Protein AF-0000000070044501 (afdb_homodimer)

pLDDT: mean 93.17, std 4.6, range [66.06, 98.69]

Sequence (1568 aa):
MQFSEYWLRQFVNPSLDADALGHALTMAGLEVEEQTFVAQPFNNVVVGEIISAEKHPDADRLQLCQVDVGEAEPLQIVCGAPNARVGLKAPCAKVGANLTDFKIKEAKVRGVKSFGMMCSAKELGLEEEADGLLEFPSDAVVGQDVREYLDLDDTLYTIKLTPNRADCLSILGIARDVMAITGAPIVLPQVTAANITTEQTHLVDVIEQEACPSYYGRVITGVNASASTPDWMIRAIERSGLRSISAIVDITNYVLLELGQPLHAFDLDKLNGKISVRFAKKGEQIKLLNDTEANLAEDDLVIADDSGPIALAGIMGGEPTSVNHQTTNIFLESAFFTPEVMAGKARRLGLSTDSSYRFERGVDYGNTKQAMERAA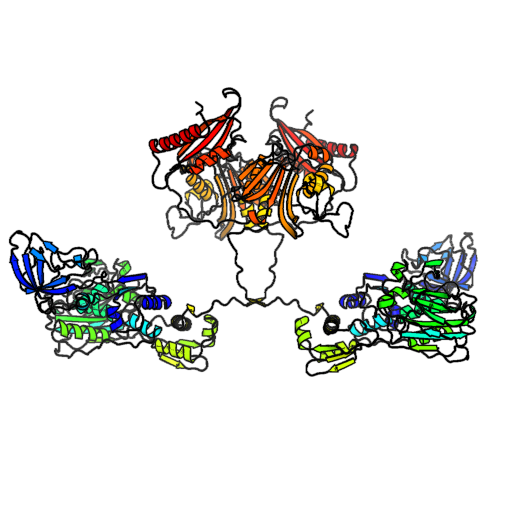ALILEICGGHAGSITEKVGRLPERKKVKLRYARIASVLGIQLSKDDVANILKQLGFSFDETEDGFVVQAPSYRFDIEREADLIEEVARLHGYDKIPAIAPVANVTMLPLPEAKRSLNWLKDSLLSKGYQEVITYSFVEESWERTLSDNQNPIMLKNPIASNLSVMRSSLWAGLLDVLTYNLNRKQERAMLFETGSTYHCNDNSYQETAKVAGLCYGTANPEQWSDAARDFDFYDMKAVVDTLTHQQATYKRDVHAALHPGQTARVYLNDIAIGWLGKLHPKYQQQYDLPKSTILFELNTELILQTKLASYTEVSKFLPVRRDIAIVVDETIEVQTIIDAVNAEKIPLLQKVQLFDIYQGKGIEEGKKSLAFLILMQDTNKTLIDSEAEAAIAKLLKLLENKFNAQLRNMQFSEYWLRQFVNPSLDADALGHALTMAGLEVEEQTFVAQPFNNVVVGEIISAEKHPDADRLQLCQVDVGEAEPLQIVCGAPNARVGLKAPCAKVGANLTDFKIKEAKVRGVKSFGMMCSAKELGLEEEADGLLEFPSDAVVGQDVREYLDLDDTLYTIKLTPNRADCLSILGIARDVMAITGAPIVLPQVTAANITTEQTHLVDVIEQEACPSYYGRVITGVNASASTPDWMIRAIERSGLRSISAIVDITNYVLLELGQPLHAFDLDKLNGKISVRFAKKGEQIKLLNDTEANLAEDDLVIADDSGPIALAGIMGGEPTSVNHQTTNIFLESAFFTPEVMAGKARRLGLSTDSSYRFERGVDYGNTKQAMERAAALILEICGGHAGSITEKVGRLPERKKVKLRYARIASVLGIQLSKDDVANILKQLGFSFDETEDGFVVQAPSYRFDIEREADLIEEVARLHGYDKIPAIAPVANVTMLPLPEAKRSLNWLKDSLLSKGYQEVITYSFVEESWERTLSDNQNPIMLKNPIASNLSVMRSSLWAGLLDVLTYNLNRKQERAMLFETGSTYHCNDNSYQETAKVAGLCYGTANPEQWSDAARDFDFYDMKAVVDTLTHQQATYKRDVHAALHPGQTARVYLNDIAIGWLGKLHPKYQQQYDLPKSTILFELNTELILQTKLASYTEVSKFLPVRRDIAIVVDETIEVQTIIDAVNAEKIPLLQKVQLFDIYQGKGIEEGKKSLAFLILMQDTNKTLIDSEAEAAIAKLLKLLENKFNAQLRN

Solvent-accessible surface area (backbone atoms only — not comparable to full-atom values): 84668 Å² total; per-residue (Å²): 89,46,34,40,45,60,65,36,42,67,29,30,64,58,100,54,54,71,66,55,44,45,48,52,36,31,64,54,66,45,35,59,77,43,79,45,63,70,40,59,72,61,47,59,36,21,24,20,30,26,71,41,68,40,74,34,94,82,38,94,71,33,27,40,27,36,27,37,49,66,58,96,64,62,39,44,26,62,40,66,48,85,69,73,46,65,73,42,29,27,41,27,31,32,58,71,12,39,41,75,88,53,70,39,56,75,41,69,62,87,85,42,69,18,53,32,40,78,32,26,38,34,61,58,50,71,35,92,72,55,95,35,56,37,76,50,62,91,82,57,59,59,37,40,46,41,50,68,73,67,56,38,87,27,42,31,38,29,35,54,74,58,70,69,46,38,47,49,58,13,46,50,34,42,30,50,51,49,22,35,67,71,66,34,66,74,50,77,83,84,65,54,77,67,69,69,71,37,89,52,65,70,61,74,43,69,72,43,37,81,51,36,18,33,39,36,35,30,26,34,38,63,30,40,36,65,35,76,62,54,65,72,56,46,50,53,36,40,52,36,73,40,80,77,83,43,32,67,60,38,44,36,51,42,44,18,43,43,70,35,50,58,52,49,64,34,20,45,87,58,58,44,81,46,38,34,36,35,59,35,52,84,79,42,61,40,52,28,69,84,75,44,73,45,81,45,46,57,78,40,50,22,32,22,36,72,86,40,61,44,24,41,56,64,52,46,55,16,45,83,29,44,64,49,63,82,36,36,35,34,35,39,38,20,56,38,55,40,29,81,68,40,48,65,51,46,57,74,70,73,44,85,41,76,38,31,59,36,30,36,50,35,56,42,67,76,44,35,67,57,50,41,29,39,42,50,36,50,41,42,70,63,29,37,56,31,31,21,55,73,42,77,46,74,55,77,66,90,79,71,59,72,29,60,43,46,53,69,55,46,30,68,73,71,71,48,89,75,56,72,65,58,54,52,49,52,40,50,45,67,62,38,47,69,44,81,52,97,60,31,34,42,32,28,54,50,67,51,48,80,58,59,77,48,46,67,44,52,46,47,52,50,44,35,63,70,31,63,87,72,55,76,90,74,55,56,75,42,69,58,66,87,73,89,76,67,76,39,46,57,56,72,61,54,57,51,49,56,41,43,70,72,63,36,40,81,54,87,69,72,57,49,27,38,60,66,50,34,44,54,52,62,61,36,87,70,60,53,68,53,92,78,48,92,42,81,62,32,29,18,45,30,67,57,64,60,63,51,51,52,51,52,49,48,58,40,42,77,60,74,43,73,59,47,42,39,30,33,76,48,72,25,44,44,71,54,97,92,37,80,43,80,44,54,32,35,30,37,39,39,32,32,46,68,54,77,88,35,55,86,56,80,89,46,63,58,50,69,67,63,52,47,52,52,52,27,61,61,40,74,66,56,58,44,78,39,82,42,79,52,73,41,29,25,69,91,44,25,29,38,33,24,49,93,87,35,78,43,38,42,39,26,30,51,16,67,67,55,32,56,72,65,68,45,92,60,68,39,36,39,36,37,36,38,41,71,67,48,30,52,49,72,73,89,73,92,69,88,77,57,90,42,61,68,47,78,46,76,47,41,32,35,32,53,59,82,62,55,69,64,60,52,54,49,54,52,61,71,63,60,52,74,44,61,73,46,80,41,68,40,38,73,48,74,55,92,93,48,61,87,70,35,30,36,42,26,32,43,34,35,31,44,37,76,87,45,75,74,50,69,69,60,53,47,50,44,51,50,51,51,51,50,51,39,29,73,76,57,63,36,39,77,60,130,87,46,34,40,45,58,65,35,42,68,29,30,64,57,100,55,55,72,66,54,44,44,50,53,36,31,64,53,65,44,34,57,78,44,78,44,63,68,40,58,73,60,47,60,36,21,23,19,29,25,71,40,68,41,75,33,92,81,39,93,72,32,29,40,28,36,26,37,49,66,58,96,64,62,39,42,26,65,41,64,48,85,69,72,44,65,72,42,28,26,40,28,30,33,58,72,11,38,41,75,88,53,70,40,56,76,41,69,60,88,84,42,71,16,52,30,40,76,32,28,37,34,61,57,49,72,34,93,72,55,96,34,54,38,77,48,64,91,82,58,58,58,37,40,46,42,49,68,73,66,56,37,88,28,42,31,39,30,33,54,72,58,70,68,46,36,47,48,58,15,47,48,34,44,29,48,51,50,22,37,67,68,65,32,68,72,50,76,83,85,65,54,77,66,69,70,70,37,89,52,66,70,61,74,45,68,72,43,38,81,51,37,19,32,39,37,33,30,28,35,38,62,29,40,34,65,35,74,63,55,64,74,57,44,51,55,36,41,50,35,74,42,80,78,82,42,31,66,60,38,44,37,50,42,43,18,44,44,69,34,48,55,52,49,61,33,21,44,83,58,57,44,79,47,39,33,35,35,60,34,51,84,78,41,62,40,51,29,69,84,75,45,74,46,82,44,47,58,78,37,52,23,32,20,35,73,85,39,61,44,25,42,57,66,50,46,54,16,45,83,31,46,66,51,62,81,37,36,34,34,36,39,38,22,55,39,54,38,28,82,67,40,49,65,51,46,58,75,71,74,45,86,41,76,39,32,60,36,32,36,50,36,57,44,70,77,45,34,66,57,50,42,30,38,42,50,38,50,41,42,72,64,31,37,54,31,31,21,55,74,42,79,47,74,54,80,65,90,78,71,59,74,31,59,41,46,51,68,56,45,30,68,73,73,71,50,89,76,56,71,64,57,53,52,50,51,39,50,42,67,60,38,48,70,44,82,52,97,60,32,34,42,31,30,55,50,66,50,48,80,55,57,77,46,45,66,45,52,48,48,54,51,44,35,64,70,31,63,88,72,55,77,90,74,55,55,75,42,70,56,67,86,73,88,77,68,74,38,46,57,56,71,62,55,57,51,49,56,41,43,69,74,64,35,39,80,53,87,70,74,55,49,27,38,60,65,51,34,44,55,50,63,60,37,87,71,64,56,68,53,91,78,48,92,41,82,62,32,30,19,45,30,68,56,64,58,62,51,50,52,50,53,48,48,57,39,42,77,58,72,43,72,58,47,41,39,29,33,76,47,71,25,43,46,72,52,97,91,39,80,44,80,45,55,32,35,30,40,39,41,32,31,46,68,55,76,87,36,56,85,56,80,89,44,63,59,49,70,66,62,53,48,53,51,52,27,62,61,40,73,66,56,56,46,78,39,81,41,79,52,73,41,28,25,68,90,45,24,29,38,32,24,49,92,86,36,79,40,38,42,38,27,30,50,17,65,69,55,34,57,73,65,67,45,91,59,68,40,35,39,37,36,36,37,41,73,68,47,30,53,49,73,72,89,74,92,71,88,77,57,90,41,61,66,48,80,46,78,47,40,32,35,30,52,58,84,62,54,69,64,60,52,54,50,52,53,60,72,63,60,53,72,44,60,72,47,80,42,69,39,38,72,47,74,55,92,93,49,61,87,70,36,31,36,43,26,32,42,35,33,30,42,37,75,85,45,75,74,50,68,67,59,54,47,50,45,49,50,53,50,50,51,50,39,28,74,76,57,64,37,39,75,61,131

Foldseek 3Di:
DKFKPVVLVQFFPFPDDPVRLQVLCCLLPFHWPDKAFLFDDKDQKAKKFFADWDQDPVDRQWIFTFIFQPDPGTFTAIARAPPDDHLWIFIKHFQQMDWPPDHHHFDQDPNRTGGTYQDDCVRNRNDVDGRGTDTDDSPGDRNHIPCVVLVRRIMMTDTDDDLQQLLCQASNSVSLVVCLQRVTHTDADDFDFDDFDDADDAAEAEPPCVQWQKKKKKKWFQWQFQFDADSVLQCRQVSRPHHDDTNLVSLQSSLCRHAVFHKAKWQPVQAAHHKYWAFADQQDWFQFPVRDIFGGDRLFIFIAGPVGGQARPQFTGGDRGHDDSPRGMMMMMFTQGALVSLACRCVVRVHDDSRSSSNVSDDQPVCRVSSSSSSVVSSCVGGNTGMHDMDIRHHDDDAFDKEWAFQVVLCVVLVDHDDLVLLVSSCVSSVWDWDADPGHITITHHSSNPSPDYNVSSSSSSDSSVGVVPRDDDDDDDPDDDDDDDPQFADPVVLVVLLVVLPADEDDFDQFAAPVCCCQQVVHPDFAADPDAPDNGRTGGAQDCVVRVLVVVLVVVVVVDQWHKYKYWDWGWDADPNDIDIFIKMKIKTGAFSDPDDDPDDTDIDDQVSVVVSVCVLQVNQKDWDQDDGSQADNVFKTFIDHPNHGFWIWHKGHVVVCVVSVPPTIMIMIMGGNRVSRGHDDDDDDDDAPEDKDKDKFKKKFFPPDDPVVLLVLLVVVCQAQWDDKAWDDKDDDPPHDPRMIMTMIITIGHDRPDHDDPVNVVVSVVVSVVSCCVPTVIDTDD/DKFKPVVLVQFFPFPDDPVRLQVLCCLLPFHWPDKAFLFDDKDQKAKKFFADWAQDPPDRQWIFTFIFQPDPGTFTAIARAPPDDHLWIFIKHFQQMDWPPDHHHFDQDPNRTHGTYQDDCVRNRNDVDGRGTDTDDSPGDRNHIVCVVLVRRIMMTDTDDDLQQLLCQASVSVSLVSCLQRVTHTDADDFDFDDFDDADDAAEAEPPCVQWQKKKKKKWFQWQFQFDADSVLQCRQVSRPHHDDTNLVSLQSSLCRHAVFHKAKWQPVQADHHKYWAFADQQDWFQFPVRDIFGGDRLFIFIAGPVGGQARPQFTGGDRGHDDSPRGMMMMMFTQGALVSLACRCVVRVHDDSRSSSNVSDDQRVCRVSSSSRSVVSSCVGGNGGMHDMDIRHHDDDDFDKEWAFQVVLCVVLVDHDDLVLLVSSCVSSVWDWDADPGHITITDHSSNPSPDYNVSSSSSSDSSVGVVPRDDDDDDDPDDDDDDDPQFADPVVLVVLLVVLPADEDDFDQFAAPVCCCQQVVHPDFAADPDAPDNGRTGGAQDCVVRVLVVVLVVVVVVDQWHKYKYWDWGWDADPNDIDIFTKMKIKTGHFSDPDDDPDDTDTDDQVSVVVSVCVLQVNQKDWDQDDGSQADNVFKTFIDHPNHGFWIWHKGHVVVCVVSVPPTIMIMIMGGNRVSRGHDDDDDDDDAPEDKDKDKFKKKFFPPDDPVVLLVLLVVVCQAQWDDKAWDDKDDDPPHDPRMIMTMIITIGHDRPDHDDPVNVVVSVVVSVVSCCVPTVIDTDD

Radius of gyration: 54.76 Å; Cα contacts (8 Å, |Δi|>4): 3235; chains: 2; bounding box: 101×152×139 Å

InterPro domains:
  IPR002547 tRNA-binding domain [PF01588] (45-144)
  IPR002547 tRNA-binding domain [PS50886] (39-147)
  IPR004532 Phenylalanine-tRNA ligase, class IIc, beta subunit, bacterial type [MF_00283] (1-777)
  IPR004532 Phenylalanine-tRNA ligase, class IIc, beta subunit, bacterial type [TIGR00472] (1-783)
  IPR005121 Ferrodoxin-fold anticodon-binding domain [PF03147] (690-783)
  IPR005121 Ferrodoxin-fold anticodon-binding domain [PS51447] (690-783)
  IPR005121 Ferrodoxin-fold anticodon-binding domain [SM00896] (690-783)
  IPR005146 B3/B4 tRNA-binding domain [PF03483] (211-384)
  IPR005146 B3/B4 tRNA-binding domain [SM00873] (211-384)
  IPR005147 tRNA synthetase, B5-domain [PF03484] (403-468)
  IPR005147 tRNA synthetase, B5-domain [PS51483] (398-473)
  IPR005147 tRNA synthetase, B5-domain [SM00874] (400-468)
  IPR009061 Putative DNA-binding domain superfamily [SSF46955] (400-472)
  IPR012340 Nucleic acid-binding, OB-fold [G3DSA:2.40.50.140] (39-153)
  IPR012340 Nucleic acid-binding, OB-fold [SSF50249] (38-196)
  IPR020825 Phenylalanyl-tRNA synthetase-like, B3/B4 [G3DSA:3.50.40.10] (191-394)
  IPR033714 Phenylalanly tRNA synthetase, tRNA-binding-domain [cd02796] (45-146)
  IPR036690 Ferrodoxin-fold anticodon-binding domain superfamily [G3DSA:3.30.70.380] (691-784)
  IPR036690 Ferrodoxin-fold anticodon-binding domain superfamily [SSF54991] (686-783)
  IPR041616 Phenylalanyl tRNA synthetase beta chain, core domain [PF17759] (471-674)

Structure (mmCIF, N/CA/C/O backbone):
data_AF-0000000070044501-model_v1
#
loop_
_entity.id
_entity.type
_entity.pdbx_description
1 polymer 'Phenylalanine--tRNA ligase beta subunit'
#
loop_
_atom_site.group_PDB
_atom_site.id
_atom_site.type_symbol
_atom_site.label_atom_id
_atom_site.label_alt_id
_atom_site.label_comp_id
_atom_site.label_asym_id
_atom_site.label_entity_id
_atom_site.label_seq_id
_atom_site.pdbx_PDB_ins_code
_atom_site.Cartn_x
_atom_site.Cartn_y
_atom_site.Cartn_z
_atom_site.occupancy
_atom_site.B_iso_or_equiv
_atom_site.auth_seq_id
_atom_site.auth_comp_id
_atom_site.auth_asym_id
_atom_site.auth_atom_id
_atom_site.pdbx_PDB_model_num
ATOM 1 N N . MET A 1 1 ? -11.648 -41.312 -18.422 1 90.38 1 MET A N 1
ATOM 2 C CA . MET A 1 1 ? -12.523 -42.094 -19.266 1 90.38 1 MET A CA 1
ATOM 3 C C . MET A 1 1 ? -12.445 -41.625 -20.719 1 90.38 1 MET A C 1
ATOM 5 O O . MET A 1 1 ? -12.547 -40.438 -21 1 90.38 1 MET A O 1
ATOM 9 N N . GLN A 1 2 ? -12.172 -42.594 -21.547 1 95.12 2 GLN A N 1
ATOM 10 C CA . GLN A 1 2 ? -12.172 -42.344 -22.969 1 95.12 2 GLN A CA 1
ATOM 11 C C . GLN A 1 2 ? -13.445 -42.844 -23.641 1 95.12 2 GLN A C 1
ATOM 13 O O . GLN A 1 2 ? -13.953 -43.906 -23.281 1 95.12 2 GLN A O 1
ATOM 18 N N . PHE A 1 3 ? -13.969 -41.969 -24.531 1 95.75 3 PHE A N 1
ATOM 19 C CA . PHE A 1 3 ? -15.172 -42.438 -25.219 1 95.75 3 PHE A CA 1
ATOM 20 C C . PHE A 1 3 ? -15.273 -41.812 -26.609 1 95.75 3 PHE A C 1
ATOM 22 O O . PHE A 1 3 ? -14.617 -40.812 -26.891 1 95.75 3 PHE A O 1
ATOM 29 N N . SER A 1 4 ? -16.094 -42.438 -27.375 1 95.38 4 SER A N 1
ATOM 30 C CA . SER A 1 4 ? -16.391 -42 -28.734 1 95.38 4 SER A CA 1
ATOM 31 C C . SER A 1 4 ? -17.562 -41.031 -28.766 1 95.38 4 SER A C 1
ATOM 33 O O . SER A 1 4 ? -18.594 -41.281 -28.141 1 95.38 4 SER A O 1
ATOM 35 N N . GLU A 1 5 ? -17.406 -40 -29.5 1 95.75 5 GLU A N 1
ATOM 36 C CA . GLU A 1 5 ? -18.5 -39.031 -29.656 1 95.75 5 GLU A CA 1
ATOM 37 C C . GLU A 1 5 ? -19.672 -39.688 -30.391 1 95.75 5 GLU A C 1
ATOM 39 O O . GLU A 1 5 ? -20.828 -39.438 -30.047 1 95.75 5 GLU A O 1
ATOM 44 N N . TYR A 1 6 ? -19.281 -40.406 -31.438 1 93.5 6 TYR A N 1
ATOM 45 C CA . TYR A 1 6 ? -20.312 -41.094 -32.219 1 93.5 6 TYR A CA 1
ATOM 46 C C . TYR A 1 6 ? -21.203 -41.938 -31.297 1 93.5 6 TYR A C 1
ATOM 48 O O . TYR A 1 6 ? -22.422 -41.906 -31.406 1 93.5 6 TYR A O 1
ATOM 56 N N . TRP A 1 7 ? -20.594 -42.719 -30.422 1 95.44 7 TRP A N 1
ATOM 57 C CA . TRP A 1 7 ? -21.328 -43.562 -29.484 1 95.44 7 TRP A CA 1
ATOM 58 C C . TRP A 1 7 ? -22.156 -42.719 -28.531 1 95.44 7 TRP A C 1
ATOM 60 O O . TRP A 1 7 ? -23.344 -43 -28.312 1 95.44 7 TRP A O 1
ATOM 70 N N . LEU A 1 8 ? -21.641 -41.594 -28.016 1 97.06 8 LEU A N 1
ATOM 71 C CA . LEU A 1 8 ? -22.359 -40.719 -27.109 1 97.06 8 LEU A CA 1
ATOM 72 C C . LEU A 1 8 ? -23.594 -40.125 -27.797 1 97.06 8 LEU A C 1
ATOM 74 O O . LEU A 1 8 ? -24.656 -40.031 -27.188 1 97.06 8 LEU A O 1
ATOM 78 N N . ARG A 1 9 ? -23.469 -39.781 -29.016 1 96 9 ARG A N 1
ATOM 79 C CA . ARG A 1 9 ? -24.547 -39.125 -29.75 1 96 9 ARG A CA 1
ATOM 80 C C . ARG A 1 9 ? -25.703 -40.094 -30.016 1 96 9 ARG A C 1
ATOM 82 O O . ARG A 1 9 ? -26.797 -39.656 -30.375 1 96 9 ARG A O 1
ATOM 89 N N . GLN A 1 10 ? -25.422 -41.344 -29.906 1 94.5 10 GLN A N 1
ATOM 90 C CA . GLN A 1 10 ? -26.516 -42.344 -29.953 1 94.5 10 GLN A CA 1
ATOM 91 C C . GLN A 1 10 ? -27.406 -42.219 -28.734 1 94.5 10 GLN A C 1
ATOM 93 O O . GLN A 1 10 ? -28.578 -42.594 -28.781 1 94.5 10 GLN A O 1
ATOM 98 N N . PHE A 1 11 ? -26.844 -41.75 -27.656 1 96.81 11 PHE A N 1
ATOM 99 C CA . PHE A 1 11 ? -27.594 -41.562 -26.422 1 96.81 11 PHE A CA 1
ATOM 100 C C . PHE A 1 11 ? -28.203 -40.156 -26.375 1 96.81 11 PHE A C 1
ATOM 102 O O . PHE A 1 11 ? -29.344 -40 -25.953 1 96.81 11 PHE A O 1
ATOM 109 N N . VAL A 1 12 ? -27.406 -39.125 -26.672 1 97.06 12 VAL A N 1
ATOM 110 C CA . VAL A 1 12 ? -27.797 -37.719 -26.609 1 97.06 12 VAL A CA 1
ATOM 111 C C . VAL A 1 12 ? -27.109 -36.938 -27.719 1 97.06 12 VAL A C 1
ATOM 113 O O . VAL A 1 12 ? -25.891 -37 -27.859 1 97.06 12 VAL A O 1
ATOM 116 N N . ASN A 1 13 ? -27.812 -36.25 -28.5 1 96.31 13 ASN A N 1
ATOM 117 C CA . ASN A 1 13 ? -27.266 -35.562 -29.656 1 96.31 13 ASN A CA 1
ATOM 118 C C . ASN A 1 13 ? -27.578 -34.062 -29.594 1 96.31 13 ASN A C 1
ATOM 120 O O . ASN A 1 13 ? -28.453 -33.562 -30.312 1 96.31 13 ASN A O 1
ATOM 124 N N . PRO A 1 14 ? -26.875 -33.344 -28.828 1 96.19 14 PRO A N 1
ATOM 125 C CA . PRO A 1 14 ? -27.078 -31.906 -28.75 1 96.19 14 PRO A CA 1
ATOM 126 C C . PRO A 1 14 ? -26.656 -31.188 -30.016 1 96.19 14 PRO A C 1
ATOM 128 O O . PRO A 1 14 ? -25.859 -31.719 -30.797 1 96.19 14 PRO A O 1
ATOM 131 N N . SER A 1 15 ? -27.188 -30.031 -30.219 1 95.38 15 SER A N 1
ATOM 132 C CA . SER A 1 15 ? -26.812 -29.203 -31.359 1 95.38 15 SER A CA 1
ATOM 133 C C . SER A 1 15 ? -25.516 -28.453 -31.109 1 95.38 15 SER A C 1
ATOM 135 O O . SER A 1 15 ? -25.484 -27.219 -31.078 1 95.38 15 SER A O 1
ATOM 137 N N . LEU A 1 16 ? -24.469 -29.188 -30.859 1 95.56 16 LEU A N 1
ATOM 138 C CA . LEU A 1 16 ? -23.125 -28.672 -30.609 1 95.56 16 LEU A CA 1
ATOM 139 C C . LEU A 1 16 ? -22.094 -29.406 -31.453 1 95.56 16 LEU A C 1
ATOM 141 O O . LEU A 1 16 ? -22.188 -30.625 -31.641 1 95.56 16 LEU A O 1
ATOM 145 N N . ASP A 1 17 ? -21.219 -28.688 -32 1 94.62 17 ASP A N 1
ATOM 146 C CA . ASP A 1 17 ? -20.094 -29.359 -32.656 1 94.62 17 ASP A CA 1
ATOM 147 C C . ASP A 1 17 ? -19.109 -29.922 -31.625 1 94.62 17 ASP A C 1
ATOM 149 O O . ASP A 1 17 ? -19.312 -29.75 -30.422 1 94.62 17 ASP A O 1
ATOM 153 N N . ALA A 1 18 ? -18.109 -30.625 -32.094 1 93.38 18 ALA A N 1
ATOM 154 C CA . ALA A 1 18 ? -17.188 -31.344 -31.203 1 93.38 18 ALA A CA 1
ATOM 155 C C . ALA A 1 18 ? -16.5 -30.391 -30.234 1 93.38 18 ALA A C 1
ATOM 157 O O . ALA A 1 18 ? -16.406 -30.672 -29.047 1 93.38 18 ALA A O 1
ATOM 158 N N . ASP A 1 19 ? -16.078 -29.281 -30.766 1 94.88 19 ASP A N 1
ATOM 159 C CA . ASP A 1 19 ? -15.367 -28.328 -29.922 1 94.88 19 ASP A CA 1
ATOM 160 C C . ASP A 1 19 ? -16.297 -27.719 -28.875 1 94.88 19 ASP A C 1
ATOM 162 O O . ASP A 1 19 ? -15.922 -27.594 -27.703 1 94.88 19 ASP A O 1
ATOM 166 N N . ALA A 1 20 ? -17.438 -27.391 -29.328 1 95.88 20 ALA A N 1
ATOM 167 C CA . ALA A 1 20 ? -18.422 -26.812 -28.422 1 95.88 20 ALA A CA 1
ATOM 168 C C . ALA A 1 20 ? -18.828 -27.812 -27.344 1 95.88 20 ALA A C 1
ATOM 170 O O . ALA A 1 20 ? -19.047 -27.453 -26.188 1 95.88 20 ALA A O 1
ATOM 171 N N . LEU A 1 21 ? -18.938 -29.047 -27.75 1 95.94 21 LEU A N 1
ATOM 172 C CA . LEU A 1 21 ? -19.25 -30.094 -26.781 1 95.94 21 LEU A CA 1
ATOM 173 C C . LEU A 1 21 ? -18.141 -30.25 -25.75 1 95.94 21 LEU A C 1
ATOM 175 O O . LEU A 1 21 ? -18.406 -30.344 -24.547 1 95.94 21 LEU A O 1
ATOM 179 N N . GLY A 1 22 ? -16.922 -30.266 -26.25 1 95.62 22 GLY A N 1
ATOM 180 C CA . GLY A 1 22 ? -15.789 -30.344 -25.344 1 95.62 22 GLY A CA 1
ATOM 181 C C . GLY A 1 22 ? -15.75 -29.219 -24.328 1 95.62 22 GLY A C 1
ATOM 182 O O . GLY A 1 22 ? -15.5 -29.422 -23.141 1 95.62 22 GLY A O 1
ATOM 183 N N . HIS A 1 23 ? -16.031 -28.062 -24.844 1 94.56 23 HIS A N 1
ATOM 184 C CA . HIS A 1 23 ? -16.031 -26.891 -23.984 1 94.56 23 HIS A CA 1
ATOM 185 C C . HIS A 1 23 ? -17.141 -26.969 -22.953 1 94.56 23 HIS A C 1
ATOM 187 O O . HIS A 1 23 ? -16.922 -26.672 -21.766 1 94.56 23 HIS A O 1
ATOM 193 N N . ALA A 1 24 ? -18.281 -27.359 -23.359 1 94 24 ALA A N 1
ATOM 194 C CA . ALA A 1 24 ? -19.422 -27.469 -22.469 1 94 24 ALA A CA 1
ATOM 195 C C . ALA A 1 24 ? -19.141 -28.484 -21.344 1 94 24 ALA A C 1
ATOM 197 O O . ALA A 1 24 ? -19.453 -28.219 -20.188 1 94 24 ALA A O 1
ATOM 198 N N . LEU A 1 25 ? -18.531 -29.562 -21.688 1 94.31 25 LEU A N 1
ATOM 199 C CA . LEU A 1 25 ? -18.172 -30.578 -20.703 1 94.31 25 LEU A CA 1
ATOM 200 C C . LEU A 1 25 ? -17.172 -30.031 -19.688 1 94.31 25 LEU A C 1
ATOM 202 O O . LEU A 1 25 ? -17.344 -30.203 -18.484 1 94.31 25 LEU A O 1
ATOM 206 N N . THR A 1 26 ? -16.188 -29.344 -20.141 1 93.94 26 THR A N 1
ATOM 207 C CA . THR A 1 26 ? -15.141 -28.797 -19.297 1 93.94 26 THR A CA 1
ATOM 208 C C . THR A 1 26 ? -15.727 -27.766 -18.312 1 93.94 26 THR A C 1
ATOM 210 O O . THR A 1 26 ? -15.445 -27.812 -17.125 1 93.94 26 THR A O 1
ATOM 213 N N . MET A 1 27 ? -16.578 -26.922 -18.828 1 90.94 27 MET A N 1
ATOM 214 C CA . MET A 1 27 ? -17.172 -25.859 -18.016 1 90.94 27 MET A CA 1
ATOM 215 C C . MET A 1 27 ? -18.109 -26.453 -16.969 1 90.94 27 MET A C 1
ATOM 217 O O . MET A 1 27 ? -18.328 -25.859 -15.914 1 90.94 27 MET A O 1
ATOM 221 N N . ALA A 1 28 ? -18.578 -27.609 -17.297 1 88.31 28 ALA A N 1
ATOM 222 C CA . ALA A 1 28 ? -19.516 -28.25 -16.375 1 88.31 28 ALA A CA 1
ATOM 223 C C . ALA A 1 28 ? -18.766 -29.109 -15.352 1 88.31 28 ALA A C 1
ATOM 225 O O . ALA A 1 28 ? -19.391 -29.766 -14.516 1 88.31 28 ALA A O 1
ATOM 226 N N . GLY A 1 29 ? -17.438 -29.125 -15.461 1 88.81 29 GLY A N 1
ATOM 227 C CA . GLY A 1 29 ? -16.656 -29.828 -14.445 1 88.81 29 GLY A CA 1
ATOM 228 C C . GLY A 1 29 ? -16.094 -31.141 -14.93 1 88.81 29 GLY A C 1
ATOM 229 O O . GLY A 1 29 ? -15.398 -31.844 -14.188 1 88.81 29 GLY A O 1
ATOM 230 N N . LEU A 1 30 ? -16.484 -31.609 -16.094 1 92.75 30 LEU A N 1
ATOM 231 C CA . LEU A 1 30 ? -15.875 -32.781 -16.734 1 92.75 30 LEU A CA 1
ATOM 232 C C . LEU A 1 30 ? -14.742 -32.344 -17.656 1 92.75 30 LEU A C 1
ATOM 234 O O . LEU A 1 30 ? -14.938 -32.219 -18.875 1 92.75 30 LEU A O 1
ATOM 238 N N . GLU A 1 31 ? -13.664 -32.281 -17.125 1 93.5 31 GLU A N 1
ATOM 239 C CA . GLU A 1 31 ? -12.539 -31.688 -17.828 1 93.5 31 GLU A CA 1
ATOM 240 C C . GLU A 1 31 ? -12.07 -32.594 -18.969 1 93.5 31 GLU A C 1
ATOM 242 O O . GLU A 1 31 ? -11.672 -33.719 -18.75 1 93.5 31 GLU A O 1
ATOM 247 N N . VAL A 1 32 ? -12.117 -32.062 -20.172 1 95.25 32 VAL A N 1
ATOM 248 C CA . VAL A 1 32 ? -11.617 -32.781 -21.359 1 95.25 32 VAL A CA 1
ATOM 249 C C . VAL A 1 32 ? -10.109 -32.562 -21.484 1 95.25 32 VAL A C 1
ATOM 251 O O . VAL A 1 32 ? -9.664 -31.453 -21.797 1 95.25 32 VAL A O 1
ATOM 254 N N . GLU A 1 33 ? -9.391 -33.562 -21.25 1 94.25 33 GLU A N 1
ATOM 255 C CA . GLU A 1 33 ? -7.938 -33.5 -21.312 1 94.25 33 GLU A CA 1
ATOM 256 C C . GLU A 1 33 ? -7.438 -33.625 -22.75 1 94.25 33 GLU A C 1
ATOM 258 O O . GLU A 1 33 ? -6.449 -33 -23.125 1 94.25 33 GLU A O 1
ATOM 263 N N . GLU A 1 34 ? -8.117 -34.5 -23.484 1 93.75 34 GLU A N 1
ATOM 264 C CA . GLU A 1 34 ? -7.703 -34.75 -24.859 1 93.75 34 GLU A CA 1
ATOM 265 C C . GLU A 1 34 ? -8.914 -34.906 -25.781 1 93.75 34 GLU A C 1
ATOM 267 O O . GLU A 1 34 ? -9.945 -35.438 -25.375 1 93.75 34 GLU A O 1
ATOM 272 N N . GLN A 1 35 ? -8.828 -34.375 -26.906 1 93.31 35 GLN A N 1
ATOM 273 C CA . GLN A 1 35 ? -9.797 -34.469 -28 1 93.31 35 GLN A CA 1
ATOM 274 C C . GLN A 1 35 ? -9.102 -34.781 -29.312 1 93.31 35 GLN A C 1
ATOM 276 O O . GLN A 1 35 ? -8.391 -33.938 -29.859 1 93.31 35 GLN A O 1
ATOM 281 N N . THR A 1 36 ? -9.258 -36.062 -29.766 1 91.94 36 THR A N 1
ATOM 282 C CA . THR A 1 36 ? -8.539 -36.5 -30.969 1 91.94 36 THR A CA 1
ATOM 283 C C . THR A 1 36 ? -9.5 -37.125 -31.984 1 91.94 36 THR A C 1
ATOM 285 O O . THR A 1 36 ? -10.422 -37.844 -31.594 1 91.94 36 THR A O 1
ATOM 288 N N . PHE A 1 37 ? -9.25 -36.906 -33.219 1 88.88 37 PHE A N 1
ATOM 289 C CA . PHE A 1 37 ? -10.023 -37.562 -34.25 1 88.88 37 PHE A CA 1
ATOM 290 C C . PHE A 1 37 ? -9.586 -39 -34.438 1 88.88 37 PHE A C 1
ATOM 292 O O . PHE A 1 37 ? -8.414 -39.344 -34.25 1 88.88 37 PHE A O 1
ATOM 299 N N . VAL A 1 38 ? -10.547 -39.906 -34.719 1 87 38 VAL A N 1
ATOM 300 C CA . VAL A 1 38 ? -10.273 -41.344 -34.875 1 87 38 VAL A CA 1
ATOM 301 C C . VAL A 1 38 ? -9.359 -41.562 -36.094 1 87 38 VAL A C 1
ATOM 303 O O . VAL A 1 38 ? -8.516 -42.469 -36.062 1 87 38 VAL A O 1
ATOM 306 N N . ALA A 1 39 ? -9.586 -40.656 -37.156 1 84.44 39 ALA A N 1
ATOM 307 C CA . ALA A 1 39 ? -8.781 -40.812 -38.344 1 84.44 39 ALA A CA 1
ATOM 308 C C . ALA A 1 39 ? -8.398 -39.469 -38.938 1 84.44 39 ALA A C 1
ATOM 310 O O . ALA A 1 39 ? -9.102 -38.469 -38.75 1 84.44 39 ALA A O 1
ATOM 311 N N . GLN A 1 40 ? -7.27 -39.5 -39.625 1 83.44 40 GLN A N 1
ATOM 312 C CA . GLN A 1 40 ? -6.852 -38.312 -40.375 1 83.44 40 GLN A CA 1
ATOM 313 C C . GLN A 1 40 ? -7.805 -38 -41.531 1 83.44 40 GLN A C 1
ATOM 315 O O . GLN A 1 40 ? -8.492 -38.906 -42.031 1 83.44 40 GLN A O 1
ATOM 320 N N . PRO A 1 41 ? -7.867 -36.844 -41.812 1 84.56 41 PRO A N 1
ATOM 321 C CA . PRO A 1 41 ? -8.797 -36.469 -42.875 1 84.56 41 PRO A CA 1
ATOM 322 C C . PRO A 1 41 ? -8.406 -37.031 -44.219 1 84.56 41 PRO A C 1
ATOM 324 O O . PRO A 1 41 ? -7.219 -37.031 -44.562 1 84.56 41 PRO A O 1
ATOM 327 N N . PHE A 1 42 ? -9.273 -37.75 -44.875 1 88.88 42 PHE A N 1
ATOM 328 C CA . PHE A 1 42 ? -9.164 -38.125 -46.281 1 88.88 42 PHE A CA 1
ATOM 329 C C . PHE A 1 42 ? -10.523 -38.094 -46.969 1 88.88 42 PHE A C 1
ATOM 331 O O . PHE A 1 42 ? -11.562 -38.062 -46.312 1 88.88 42 PHE A O 1
ATOM 338 N N . ASN A 1 43 ? -10.5 -37.969 -48.281 1 90.38 43 ASN A N 1
ATOM 339 C CA . ASN A 1 43 ? -11.766 -37.938 -49.031 1 90.38 43 ASN A CA 1
ATOM 340 C C . ASN A 1 43 ? -11.688 -38.719 -50.312 1 90.38 43 ASN A C 1
ATOM 342 O O . ASN A 1 43 ? -10.609 -39.188 -50.719 1 90.38 43 ASN A O 1
ATOM 346 N N . ASN A 1 44 ? -12.758 -39.062 -50.812 1 92.69 44 ASN A N 1
ATOM 347 C CA . ASN A 1 44 ? -12.93 -39.688 -52.125 1 92.69 44 ASN A CA 1
ATOM 348 C C . ASN A 1 44 ? -12.383 -41.125 -52.125 1 92.69 44 ASN A C 1
ATOM 350 O O . ASN A 1 44 ? -11.781 -41.531 -53.125 1 92.69 44 ASN A O 1
ATOM 354 N N . VAL A 1 45 ? -12.469 -41.781 -51.031 1 93.75 45 VAL A N 1
ATOM 355 C CA . VAL A 1 45 ? -12.109 -43.188 -50.906 1 93.75 45 VAL A CA 1
ATOM 356 C C . VAL A 1 45 ? -13.375 -44.031 -50.719 1 93.75 45 VAL A C 1
ATOM 358 O O . VAL A 1 45 ? -14.172 -43.781 -49.812 1 93.75 45 VAL A O 1
ATOM 361 N N . VAL A 1 46 ? -13.562 -45 -51.594 1 94.94 46 VAL A N 1
ATOM 362 C CA . VAL A 1 46 ? -14.797 -45.781 -51.531 1 94.94 46 VAL A CA 1
ATOM 363 C C . VAL A 1 46 ? -14.453 -47.25 -51.438 1 94.94 46 VAL A C 1
ATOM 365 O O . VAL A 1 46 ? -13.305 -47.656 -51.656 1 94.94 46 VAL A O 1
ATOM 368 N N . VAL A 1 47 ? -15.477 -48.062 -51.125 1 94.88 47 VAL A N 1
ATOM 369 C CA . VAL A 1 47 ? -15.32 -49.531 -51.125 1 94.88 47 VAL A CA 1
ATOM 370 C C . VAL A 1 47 ? -15.258 -50.031 -52.562 1 94.88 47 VAL A C 1
ATOM 372 O O . VAL A 1 47 ? -16.203 -49.844 -53.312 1 94.88 47 VAL A O 1
ATOM 375 N N . GLY A 1 48 ? -14.172 -50.656 -52.906 1 95 48 GLY A N 1
ATOM 376 C CA . GLY A 1 48 ? -13.992 -51.25 -54.25 1 95 48 GLY A CA 1
ATOM 377 C C . GLY A 1 48 ? -13.844 -52.75 -54.219 1 95 48 GLY A C 1
ATOM 378 O O . GLY A 1 48 ? -13.273 -53.312 -53.281 1 95 48 GLY A O 1
ATOM 379 N N . GLU A 1 49 ? -14.391 -53.344 -55.219 1 95.81 49 GLU A N 1
ATOM 380 C CA . GLU A 1 49 ? -14.242 -54.781 -55.406 1 95.81 49 GLU A CA 1
ATOM 381 C C . GLU A 1 49 ? -13.406 -55.094 -56.625 1 95.81 49 GLU A C 1
ATOM 383 O O . GLU A 1 49 ? -13.664 -54.594 -57.719 1 95.81 49 GLU A O 1
ATOM 388 N N . ILE A 1 50 ? -12.469 -56 -56.438 1 94.88 50 ILE A N 1
ATOM 389 C CA . ILE A 1 50 ? -11.633 -56.406 -57.562 1 94.88 50 ILE A CA 1
ATOM 390 C C . ILE A 1 50 ? -12.375 -57.469 -58.375 1 94.88 50 ILE A C 1
ATOM 392 O O . ILE A 1 50 ? -12.648 -58.562 -57.906 1 94.88 50 ILE A O 1
ATOM 396 N N . ILE A 1 51 ? -12.68 -57.156 -59.594 1 95 51 ILE A N 1
ATOM 397 C CA . ILE A 1 51 ? -13.469 -58.031 -60.438 1 95 51 ILE A CA 1
ATOM 398 C C . ILE A 1 51 ? -12.531 -58.938 -61.25 1 95 51 ILE A C 1
ATOM 400 O O . ILE A 1 51 ? -12.867 -60.094 -61.531 1 95 51 ILE A O 1
ATOM 404 N N . SER A 1 52 ? -11.406 -58.438 -61.75 1 94.06 52 SER A N 1
ATOM 405 C CA . SER A 1 52 ? -10.398 -59.25 -62.438 1 94.06 52 SER A CA 1
ATOM 406 C C . SER A 1 52 ? -8.992 -58.75 -62.094 1 94.06 52 SER A C 1
ATOM 408 O O . SER A 1 52 ? -8.789 -57.594 -61.75 1 94.06 52 SER A O 1
ATOM 410 N N . ALA A 1 53 ? -8.125 -59.625 -62.031 1 92.56 53 ALA A N 1
ATOM 411 C CA . ALA A 1 53 ? -6.719 -59.344 -61.75 1 92.56 53 ALA A CA 1
ATOM 412 C C . ALA A 1 53 ? -5.809 -60.125 -62.688 1 92.56 53 ALA A C 1
ATOM 414 O O . ALA A 1 53 ? -5.887 -61.375 -62.75 1 92.56 53 ALA A O 1
ATOM 415 N N . GLU A 1 54 ? -5.078 -59.469 -63.5 1 90.56 54 GLU A N 1
ATOM 416 C CA . GLU A 1 54 ? -4.113 -60.062 -64.438 1 90.56 54 GLU A CA 1
ATOM 417 C C . GLU A 1 54 ? -2.697 -59.562 -64.125 1 90.56 54 GLU A C 1
ATOM 419 O O . GLU A 1 54 ? -2.514 -58.5 -63.562 1 90.56 54 GLU A O 1
ATOM 424 N N . LYS A 1 55 ? -1.748 -60.375 -64.375 1 90.19 55 LYS A N 1
ATOM 425 C CA . LYS A 1 55 ? -0.36 -59.969 -64.188 1 90.19 55 LYS A CA 1
ATOM 426 C C . LYS A 1 55 ? 0.003 -58.781 -65.125 1 90.19 55 LYS A C 1
ATOM 428 O O . LYS A 1 55 ? -0.39 -58.75 -66.25 1 90.19 55 LYS A O 1
ATOM 433 N N . HIS A 1 56 ? 0.534 -57.781 -64.562 1 90.94 56 HIS A N 1
ATOM 434 C CA . HIS A 1 56 ? 1.011 -56.656 -65.375 1 90.94 56 HIS A CA 1
ATOM 435 C C . HIS A 1 56 ? 1.972 -57.125 -66.438 1 90.94 56 HIS A C 1
ATOM 437 O O . HIS A 1 56 ? 2.861 -57.938 -66.188 1 90.94 56 HIS A O 1
ATOM 443 N N . PRO A 1 57 ? 1.82 -56.719 -67.688 1 87.5 57 PRO A N 1
ATOM 444 C CA . PRO A 1 57 ? 2.639 -57.188 -68.812 1 87.5 57 PRO A CA 1
ATOM 445 C C . PRO A 1 57 ? 4.121 -56.875 -68.625 1 87.5 57 PRO A C 1
ATOM 447 O O . PRO A 1 57 ? 4.98 -57.625 -69.062 1 87.5 57 PRO A O 1
ATOM 450 N N . ASP A 1 58 ? 4.473 -55.812 -68 1 86.31 58 ASP A N 1
ATOM 451 C CA . ASP A 1 58 ? 5.855 -55.344 -67.938 1 86.31 58 ASP A CA 1
ATOM 452 C C . ASP A 1 58 ? 6.402 -55.406 -66.5 1 86.31 58 ASP A C 1
ATOM 454 O O . ASP A 1 58 ? 7.457 -54.812 -66.188 1 86.31 58 ASP A O 1
ATOM 458 N N . ALA A 1 59 ? 5.652 -55.906 -65.5 1 82 59 ALA A N 1
ATOM 459 C CA . ALA A 1 59 ? 6.16 -55.906 -64.125 1 82 59 ALA A CA 1
ATOM 460 C C . ALA A 1 59 ? 5.711 -57.156 -63.375 1 82 59 ALA A C 1
ATOM 462 O O . ALA A 1 59 ? 4.512 -57.406 -63.219 1 82 59 ALA A O 1
ATOM 463 N N . ASP A 1 60 ? 6.613 -57.906 -62.781 1 81.75 60 ASP A N 1
ATOM 464 C CA . ASP A 1 60 ? 6.34 -59.188 -62.188 1 81.75 60 ASP A CA 1
ATOM 465 C C . ASP A 1 60 ? 5.605 -59.031 -60.844 1 81.75 60 ASP A C 1
ATOM 467 O O . ASP A 1 60 ? 4.824 -59.906 -60.438 1 81.75 60 ASP A O 1
ATOM 471 N N . ARG A 1 61 ? 5.766 -57.938 -60.125 1 85.25 61 ARG A N 1
ATOM 472 C CA . ARG A 1 61 ? 5.203 -57.812 -58.781 1 85.25 61 ARG A CA 1
ATOM 473 C C . ARG A 1 61 ? 3.908 -57 -58.812 1 85.25 61 ARG A C 1
ATOM 475 O O . ARG A 1 61 ? 3.262 -56.844 -57.781 1 85.25 61 ARG A O 1
ATOM 482 N N . LEU A 1 62 ? 3.541 -56.562 -59.969 1 90.19 62 LEU A N 1
ATOM 483 C CA . LEU A 1 62 ? 2.355 -55.688 -60.062 1 90.19 62 LEU A CA 1
ATOM 484 C C . LEU A 1 62 ? 1.217 -56.438 -60.781 1 90.19 62 LEU A C 1
ATOM 486 O O . LEU A 1 62 ? 1.458 -57.312 -61.594 1 90.19 62 LEU A O 1
ATOM 490 N N . GLN A 1 63 ? 0.029 -56.156 -60.406 1 92.81 63 GLN A N 1
ATOM 491 C CA . GLN A 1 63 ? -1.179 -56.688 -61.031 1 92.81 63 GLN A CA 1
ATOM 492 C C . GLN A 1 63 ? -2.033 -55.594 -61.625 1 92.81 63 GLN A C 1
ATOM 494 O O . GLN A 1 63 ? -2.059 -54.469 -61.125 1 92.81 63 GLN A O 1
ATOM 499 N N . LEU A 1 64 ? -2.547 -55.938 -62.781 1 93.06 64 LEU A N 1
ATOM 500 C CA . LEU A 1 64 ? -3.547 -55.062 -63.375 1 93.06 64 LEU A CA 1
ATOM 501 C C . LEU A 1 64 ? -4.953 -55.5 -63 1 93.06 64 LEU A C 1
ATOM 503 O O . LEU A 1 64 ? -5.434 -56.531 -63.406 1 93.06 64 LEU A O 1
ATOM 507 N N . CYS A 1 65 ? -5.598 -54.625 -62.125 1 94.88 65 CYS A N 1
ATOM 508 C CA . CYS A 1 65 ? -6.902 -54.969 -61.562 1 94.88 65 CYS A CA 1
ATOM 509 C C . CYS A 1 65 ? -8 -54.094 -62.156 1 94.88 65 CYS A C 1
ATOM 511 O O . CYS A 1 65 ? -7.793 -52.906 -62.375 1 94.88 65 CYS A O 1
ATOM 513 N N . GLN A 1 66 ? -9.094 -54.75 -62.5 1 95 66 GLN A N 1
ATOM 514 C CA . GLN A 1 66 ? -10.328 -54 -62.75 1 95 66 GLN A CA 1
ATOM 515 C C . GLN A 1 66 ? -11.18 -53.938 -61.469 1 95 66 GLN A C 1
ATOM 517 O O . GLN A 1 66 ? -11.578 -54.969 -60.938 1 95 66 GLN A O 1
ATOM 522 N N . VAL A 1 67 ? -11.414 -52.719 -61.031 1 96.5 67 VAL A N 1
ATOM 523 C CA . VAL A 1 67 ? -12.039 -52.531 -59.719 1 96.5 67 VAL A CA 1
ATOM 524 C C . VAL A 1 67 ? -13.406 -51.844 -59.906 1 96.5 67 VAL A C 1
ATOM 526 O O . VAL A 1 67 ? -13.523 -50.812 -60.531 1 96.5 67 VAL A O 1
ATOM 529 N N . ASP A 1 68 ? -14.445 -52.5 -59.344 1 96 68 ASP A N 1
ATOM 530 C CA . ASP A 1 68 ? -15.781 -51.906 -59.25 1 96 68 ASP A CA 1
ATOM 531 C C . ASP A 1 68 ? -15.906 -50.969 -58.094 1 96 68 ASP A C 1
ATOM 533 O O . ASP A 1 68 ? -15.781 -51.375 -56.938 1 96 68 ASP A O 1
ATOM 537 N N . VAL A 1 69 ? -16.188 -49.719 -58.375 1 94.62 69 VAL A N 1
ATOM 538 C CA . VAL A 1 69 ? -16.312 -48.719 -57.312 1 94.62 69 VAL A CA 1
ATOM 539 C C . VAL A 1 69 ? -17.734 -48.188 -57.281 1 94.62 69 VAL A C 1
ATOM 541 O O . VAL A 1 69 ? -17.984 -47.094 -56.75 1 94.62 69 VAL A O 1
ATOM 544 N N . GLY A 1 70 ? -18.688 -48.906 -57.844 1 91 70 GLY A N 1
ATOM 545 C CA . GLY A 1 70 ? -20.094 -48.531 -57.844 1 91 70 GLY A CA 1
ATOM 546 C C . GLY A 1 70 ? -20.453 -47.562 -58.938 1 91 70 GLY A C 1
ATOM 547 O O . GLY A 1 70 ? -21.516 -46.938 -58.906 1 91 70 GLY A O 1
ATOM 548 N N . GLU A 1 71 ? -19.609 -47.406 -59.812 1 90.81 71 GLU A N 1
ATOM 549 C CA . GLU A 1 71 ? -19.844 -46.562 -60.969 1 90.81 71 GLU A CA 1
ATOM 550 C C . GLU A 1 71 ? -20.141 -47.406 -62.219 1 90.81 71 GLU A C 1
ATOM 552 O O . GLU A 1 71 ? -20.188 -48.625 -62.156 1 90.81 71 GLU A O 1
ATOM 557 N N . ALA A 1 72 ? -20.469 -46.781 -63.312 1 88.06 72 ALA A N 1
ATOM 558 C CA . ALA A 1 72 ? -20.922 -47.406 -64.5 1 88.06 72 ALA A CA 1
ATOM 559 C C . ALA A 1 72 ? -19.828 -48.344 -65.125 1 88.06 72 ALA A C 1
ATOM 561 O O . ALA A 1 72 ? -20.125 -49.438 -65.562 1 88.06 72 ALA A O 1
ATOM 562 N N . GLU A 1 73 ? -18.562 -47.844 -65.125 1 89 73 GLU A N 1
ATOM 563 C CA . GLU A 1 73 ? -17.453 -48.656 -65.625 1 89 73 GLU A CA 1
ATOM 564 C C . GLU A 1 73 ? -16.406 -48.906 -64.5 1 89 73 GLU A C 1
ATOM 566 O O . GLU A 1 73 ? -16.141 -48.031 -63.688 1 89 73 GLU A O 1
ATOM 571 N N . PRO A 1 74 ? -15.961 -50.125 -64.5 1 94.94 74 PRO A N 1
ATOM 572 C CA . PRO A 1 74 ? -14.883 -50.406 -63.531 1 94.94 74 PRO A CA 1
ATOM 573 C C . PRO A 1 74 ? -13.625 -49.594 -63.812 1 94.94 74 PRO A C 1
ATOM 575 O O . PRO A 1 74 ? -13.406 -49.156 -64.938 1 94.94 74 PRO A O 1
ATOM 578 N N . LEU A 1 75 ? -12.859 -49.375 -62.75 1 95 75 LEU A N 1
ATOM 579 C CA . LEU A 1 75 ? -11.609 -48.625 -62.844 1 95 75 LEU A CA 1
ATOM 580 C C . LEU A 1 75 ? -10.422 -49.562 -63.031 1 95 75 LEU A C 1
ATOM 582 O O . LEU A 1 75 ? -10.344 -50.594 -62.344 1 95 75 LEU A O 1
ATOM 586 N N . GLN A 1 76 ? -9.594 -49.25 -64 1 93.94 76 GLN A N 1
ATOM 587 C CA . GLN A 1 76 ? -8.328 -49.969 -64.125 1 93.94 76 GLN A CA 1
ATOM 588 C C . GLN A 1 76 ? -7.293 -49.438 -63.125 1 93.94 76 GLN A C 1
ATOM 590 O O . GLN A 1 76 ? -6.969 -48.25 -63.156 1 93.94 76 GLN A O 1
ATOM 595 N N . ILE A 1 77 ? -6.816 -50.281 -62.281 1 95 77 ILE A N 1
ATOM 596 C CA . ILE A 1 77 ? -5.871 -49.875 -61.25 1 95 77 ILE A CA 1
ATOM 597 C C . ILE A 1 77 ? -4.688 -50.844 -61.219 1 95 77 ILE A C 1
ATOM 599 O O . ILE A 1 77 ? -4.875 -52.062 -61.219 1 95 77 ILE A O 1
ATOM 603 N N . VAL A 1 78 ? -3.48 -50.281 -61.25 1 93.44 78 VAL A N 1
ATOM 604 C CA . VAL A 1 78 ? -2.271 -51.062 -61.062 1 93.44 78 VAL A CA 1
ATOM 605 C C . VAL A 1 78 ? -1.974 -51.25 -59.594 1 93.44 78 VAL A C 1
ATOM 607 O O . VAL A 1 78 ? -1.808 -50.25 -58.875 1 93.44 78 VAL A O 1
ATOM 610 N N . CYS A 1 79 ? -2.027 -52.406 -59.062 1 90.62 79 CYS A N 1
ATOM 611 C CA . CYS A 1 79 ? -1.888 -52.688 -57.656 1 90.62 79 CYS A CA 1
ATOM 612 C C . CYS A 1 79 ? -0.714 -53.625 -57.375 1 90.62 79 CYS A C 1
ATOM 614 O O . CYS A 1 79 ? -0.541 -54.594 -58.062 1 90.62 79 CYS A O 1
ATOM 616 N N . GLY A 1 80 ? 0.139 -53.25 -56.375 1 88.31 80 GLY A N 1
ATOM 617 C CA . GLY A 1 80 ? 1.287 -54.062 -56 1 88.31 80 GLY A CA 1
ATOM 618 C C . GLY A 1 80 ? 1.084 -54.844 -54.719 1 88.31 80 GLY A C 1
ATOM 619 O O . GLY A 1 80 ? 1.988 -55.531 -54.25 1 88.31 80 GLY A O 1
ATOM 620 N N . ALA A 1 81 ? -0.075 -54.844 -54.094 1 89.56 81 ALA A N 1
ATOM 621 C CA . ALA A 1 81 ? -0.314 -55.5 -52.812 1 89.56 81 ALA A CA 1
ATOM 622 C C . ALA A 1 81 ? -0.385 -57.031 -52.969 1 89.56 81 ALA A C 1
ATOM 624 O O . ALA A 1 81 ? -1.025 -57.531 -53.906 1 89.56 81 ALA A O 1
ATOM 625 N N . PRO A 1 82 ? 0.205 -57.781 -52.031 1 87.62 82 PRO A N 1
ATOM 626 C CA . PRO A 1 82 ? 0.264 -59.25 -52.125 1 87.62 82 PRO A CA 1
ATOM 627 C C . PRO A 1 82 ? -1.104 -59.906 -51.969 1 87.62 82 PRO A C 1
ATOM 629 O O . PRO A 1 82 ? -1.316 -61.031 -52.469 1 87.62 82 PRO A O 1
ATOM 632 N N . ASN A 1 83 ? -2.02 -59.281 -51.375 1 89.81 83 ASN A N 1
ATOM 633 C CA . ASN A 1 83 ? -3.299 -59.938 -51.094 1 89.81 83 ASN A CA 1
ATOM 634 C C . ASN A 1 83 ? -4.367 -59.469 -52.094 1 89.81 83 ASN A C 1
ATOM 636 O O . ASN A 1 83 ? -5.543 -59.812 -51.938 1 89.81 83 ASN A O 1
ATOM 640 N N . ALA A 1 84 ? -3.988 -58.781 -53.125 1 92.19 84 ALA A N 1
ATOM 641 C CA . ALA A 1 84 ? -4.949 -58.375 -54.125 1 92.19 84 ALA A CA 1
ATOM 642 C C . ALA A 1 84 ? -5.438 -59.594 -54.938 1 92.19 84 ALA A C 1
ATOM 644 O O . ALA A 1 84 ? -4.641 -60.312 -55.531 1 92.19 84 ALA A O 1
ATOM 645 N N . ARG A 1 85 ? -6.695 -59.906 -54.844 1 92.31 85 ARG A N 1
ATOM 646 C CA . ARG A 1 85 ? -7.289 -61.062 -55.531 1 92.31 85 ARG A CA 1
ATOM 647 C C . ARG A 1 85 ? -8.719 -60.75 -55.969 1 92.31 85 ARG A C 1
ATOM 649 O O . ARG A 1 85 ? -9.367 -59.875 -55.406 1 92.31 85 ARG A O 1
ATOM 656 N N . VAL A 1 86 ? -9.133 -61.594 -56.938 1 92.12 86 VAL A N 1
ATOM 657 C CA . VAL A 1 86 ? -10.492 -61.438 -57.438 1 92.12 86 VAL A CA 1
ATOM 658 C C . VAL A 1 86 ? -11.492 -61.688 -56.344 1 92.12 86 VAL A C 1
ATOM 660 O O . VAL A 1 86 ? -11.359 -62.656 -55.562 1 92.12 86 VAL A O 1
ATOM 663 N N . GLY A 1 87 ? -12.406 -60.781 -56.125 1 92.06 87 GLY A N 1
ATOM 664 C CA . GLY A 1 87 ? -13.445 -60.906 -55.094 1 92.06 87 GLY A CA 1
ATOM 665 C C . GLY A 1 87 ? -13.156 -60.125 -53.844 1 92.06 87 GLY A C 1
ATOM 666 O O . GLY A 1 87 ? -14.039 -59.969 -53 1 92.06 87 GLY A O 1
ATOM 667 N N . LEU A 1 88 ? -11.984 -59.531 -53.75 1 93.81 88 LEU A N 1
ATOM 668 C CA . LEU A 1 88 ? -11.602 -58.781 -52.562 1 93.81 88 LEU A CA 1
ATOM 669 C C . LEU A 1 88 ? -12.234 -57.406 -52.562 1 93.81 88 LEU A C 1
ATOM 671 O O . LEU A 1 88 ? -12.234 -56.719 -53.562 1 93.81 88 LEU A O 1
ATOM 675 N N . LYS A 1 89 ? -12.852 -57.094 -51.5 1 94.44 89 LYS A N 1
ATOM 676 C CA . LYS A 1 89 ? -13.336 -55.719 -51.281 1 94.44 89 LYS A CA 1
ATOM 677 C C . LYS A 1 89 ? -12.383 -54.969 -50.375 1 94.44 89 LYS A C 1
ATOM 679 O O . LYS A 1 89 ? -12.023 -55.438 -49.312 1 94.44 89 LYS A O 1
ATOM 684 N N . ALA A 1 90 ? -11.914 -53.844 -50.844 1 94.31 90 ALA A N 1
ATOM 685 C CA . ALA A 1 90 ? -10.953 -53 -50.156 1 94.31 90 ALA A CA 1
ATOM 686 C C . ALA A 1 90 ? -11.172 -51.5 -50.469 1 94.31 90 ALA A C 1
ATOM 688 O O . ALA A 1 90 ? -11.898 -51.188 -51.406 1 94.31 90 ALA A O 1
ATOM 689 N N . PRO A 1 91 ? -10.594 -50.656 -49.656 1 94 91 PRO A N 1
ATOM 690 C CA . PRO A 1 91 ? -10.711 -49.219 -49.969 1 94 91 PRO A CA 1
ATOM 691 C C . PRO A 1 91 ? -10.008 -48.875 -51.281 1 94 91 PRO A C 1
ATOM 693 O O . PRO A 1 91 ? -8.867 -49.281 -51.5 1 94 91 PRO A O 1
ATOM 696 N N . CYS A 1 92 ? -10.695 -48.156 -52.062 1 94.75 92 CYS A N 1
ATOM 697 C CA . CYS A 1 92 ? -10.172 -47.656 -53.344 1 94.75 92 CYS A CA 1
ATOM 698 C C . CYS A 1 92 ? -10.203 -46.125 -53.406 1 94.75 92 CYS A C 1
ATOM 700 O O . CYS A 1 92 ? -11.273 -45.531 -53.344 1 94.75 92 CYS A O 1
ATOM 702 N N . ALA A 1 93 ? -9.094 -45.562 -53.469 1 95.31 93 ALA A N 1
ATOM 703 C CA . ALA A 1 93 ? -8.984 -44.125 -53.656 1 95.31 93 ALA A CA 1
ATOM 704 C C . ALA A 1 93 ? -9.117 -43.75 -55.125 1 95.31 93 ALA A C 1
ATOM 706 O O . ALA A 1 93 ? -8.312 -44.188 -55.969 1 95.31 93 ALA A O 1
ATOM 707 N N . LYS A 1 94 ? -10.102 -42.906 -55.406 1 95.19 94 LYS A N 1
ATOM 708 C CA . LYS A 1 94 ? -10.336 -42.5 -56.781 1 95.19 94 LYS A CA 1
ATOM 709 C C . LYS A 1 94 ? -9.453 -41.312 -57.188 1 95.19 94 LYS A C 1
ATOM 711 O O . LYS A 1 94 ? -8.812 -40.719 -56.312 1 95.19 94 LYS A O 1
ATOM 716 N N . VAL A 1 95 ? -9.469 -41.188 -58.469 1 91.06 95 VAL A N 1
ATOM 717 C CA . VAL A 1 95 ? -8.711 -40.031 -58.938 1 91.06 95 VAL A CA 1
ATOM 718 C C . VAL A 1 95 ? -9.258 -38.75 -58.312 1 91.06 95 VAL A C 1
ATOM 720 O O . VAL A 1 95 ? -10.469 -38.531 -58.281 1 91.06 95 VAL A O 1
ATOM 723 N N . GLY A 1 96 ? -8.391 -37.969 -57.656 1 92.06 96 GLY A N 1
ATOM 724 C CA . GLY A 1 96 ? -8.797 -36.75 -56.969 1 92.06 96 GLY A CA 1
ATOM 725 C C . GLY A 1 96 ? -8.875 -36.938 -55.469 1 92.06 96 GLY A C 1
ATOM 726 O O . GLY A 1 96 ? -9.094 -35.969 -54.75 1 92.06 96 GLY A O 1
ATOM 727 N N . ALA A 1 97 ? -8.641 -38.188 -55.031 1 92.88 97 ALA A N 1
ATOM 728 C CA . ALA A 1 97 ? -8.695 -38.438 -53.594 1 92.88 97 ALA A CA 1
ATOM 729 C C . ALA A 1 97 ? -7.512 -37.812 -52.875 1 92.88 97 ALA A C 1
ATOM 731 O O . ALA A 1 97 ? -6.398 -37.781 -53.406 1 92.88 97 ALA A O 1
ATOM 732 N N . ASN A 1 98 ? -7.805 -37.125 -51.781 1 92 98 ASN A N 1
ATOM 733 C CA . ASN A 1 98 ? -6.781 -36.625 -50.875 1 92 98 ASN A CA 1
ATOM 734 C C . ASN A 1 98 ? -6.555 -37.531 -49.688 1 92 98 ASN A C 1
ATOM 736 O O . ASN A 1 98 ? -7.43 -37.688 -48.812 1 92 98 ASN A O 1
ATOM 740 N N . LEU A 1 99 ? -5.379 -38.125 -49.656 1 88.56 99 LEU A N 1
ATOM 741 C CA . LEU A 1 99 ? -5.031 -38.969 -48.5 1 88.56 99 LEU A CA 1
ATOM 742 C C . LEU A 1 99 ? -4.137 -38.25 -47.531 1 88.56 99 LEU A C 1
ATOM 744 O O . LEU A 1 99 ? -3.875 -37.031 -47.688 1 88.56 99 LEU A O 1
ATOM 748 N N . THR A 1 100 ? -3.693 -38.719 -46.344 1 78.31 100 THR A N 1
ATOM 749 C CA . THR A 1 100 ? -2.922 -38.094 -45.281 1 78.31 100 THR A CA 1
ATOM 750 C C . THR A 1 100 ? -1.612 -37.531 -45.812 1 78.31 100 THR A C 1
ATOM 752 O O . THR A 1 100 ? -1.234 -36.406 -45.5 1 78.31 100 THR A O 1
ATOM 755 N N . ASP A 1 101 ? -0.969 -38.281 -46.688 1 76.44 101 ASP A N 1
ATOM 756 C CA . ASP A 1 101 ? 0.371 -37.844 -47.094 1 76.44 101 ASP A CA 1
ATOM 757 C C . ASP A 1 101 ? 0.424 -37.469 -48.562 1 76.44 101 ASP A C 1
ATOM 759 O O . ASP A 1 101 ? 1.396 -36.875 -49.031 1 76.44 101 ASP A O 1
ATOM 763 N N . PHE A 1 102 ? -0.644 -37.938 -49.406 1 82.69 102 PHE A N 1
ATOM 764 C CA . PHE A 1 102 ? -0.491 -37.594 -50.844 1 82.69 102 PHE A CA 1
ATOM 765 C C . PHE A 1 102 ? -1.84 -37.594 -51.531 1 82.69 102 PHE A C 1
ATOM 767 O O . PHE A 1 102 ? -2.807 -38.188 -51.031 1 82.69 102 PHE A O 1
ATOM 774 N N . LYS A 1 103 ? -1.944 -36.938 -52.719 1 83.31 103 LYS A N 1
ATOM 775 C CA . LYS A 1 103 ? -3.115 -36.844 -53.562 1 83.31 103 LYS A CA 1
ATOM 776 C C . LYS A 1 103 ? -3.047 -37.875 -54.719 1 83.31 103 LYS A C 1
ATOM 778 O O . LYS A 1 103 ? -1.984 -38.094 -55.281 1 83.31 103 LYS A O 1
ATOM 783 N N . ILE A 1 104 ? -4.152 -38.5 -54.969 1 89.88 104 ILE A N 1
ATOM 784 C CA . ILE A 1 104 ? -4.211 -39.531 -55.969 1 89.88 104 ILE A CA 1
ATOM 785 C C . ILE A 1 104 ? -4.527 -38.906 -57.344 1 89.88 104 ILE A C 1
ATOM 787 O O . ILE A 1 104 ? -5.527 -38.188 -57.469 1 89.88 104 ILE A O 1
ATOM 791 N N . LYS A 1 105 ? -3.645 -39.062 -58.312 1 89.88 105 LYS A N 1
ATOM 792 C CA . LYS A 1 105 ? -3.801 -38.625 -59.688 1 89.88 105 LYS A CA 1
ATOM 793 C C . LYS A 1 105 ? -3.725 -39.781 -60.656 1 89.88 105 LYS A C 1
ATOM 795 O O . LYS A 1 105 ? -3.336 -40.906 -60.281 1 89.88 105 LYS A O 1
ATOM 800 N N . GLU A 1 106 ? -4.309 -39.5 -61.938 1 89.94 106 GLU A N 1
ATOM 801 C CA . GLU A 1 106 ? -4.109 -40.469 -63 1 89.94 106 GLU A CA 1
ATOM 802 C C . GLU A 1 106 ? -2.623 -40.688 -63.281 1 89.94 106 GLU A C 1
ATOM 804 O O . GLU A 1 106 ? -1.855 -39.75 -63.344 1 89.94 106 GLU A O 1
ATOM 809 N N . ALA A 1 107 ? -2.18 -41.938 -63.156 1 85.31 107 ALA A N 1
ATOM 810 C CA . ALA A 1 107 ? -0.755 -42.188 -63.344 1 85.31 107 ALA A CA 1
ATOM 811 C C . ALA A 1 107 ? -0.534 -43.344 -64.312 1 85.31 107 ALA A C 1
ATOM 813 O O . ALA A 1 107 ? -1.434 -44.156 -64.562 1 85.31 107 ALA A O 1
ATOM 814 N N . LYS A 1 108 ? 0.553 -43.219 -65.062 1 85.19 108 LYS A N 1
ATOM 815 C CA . LYS A 1 108 ? 1.014 -44.312 -65.938 1 85.19 108 LYS A CA 1
ATOM 816 C C . LYS A 1 108 ? 2.127 -45.125 -65.25 1 85.19 108 LYS A C 1
ATOM 818 O O . LYS A 1 108 ? 3.18 -44.562 -64.938 1 85.19 108 LYS A O 1
ATOM 823 N N . VAL A 1 109 ? 1.827 -46.312 -64.875 1 85.12 109 VAL A N 1
ATOM 824 C CA . VAL A 1 109 ? 2.811 -47.188 -64.188 1 85.12 109 VAL A CA 1
ATOM 825 C C . VAL A 1 109 ? 3.34 -48.219 -65.25 1 85.12 109 VAL A C 1
ATOM 827 O O . VAL A 1 109 ? 2.619 -49.125 -65.625 1 85.12 109 VAL A O 1
ATOM 830 N N . ARG A 1 110 ? 4.539 -48.031 -65.688 1 84.62 110 ARG A N 1
ATOM 831 C CA . ARG A 1 110 ? 5.223 -48.906 -66.625 1 84.62 110 ARG A CA 1
ATOM 832 C C . ARG A 1 110 ? 4.398 -49.062 -67.938 1 84.62 110 ARG A C 1
ATOM 834 O O . ARG A 1 110 ? 4.195 -50.188 -68.375 1 84.62 110 ARG A O 1
ATOM 841 N N . GLY A 1 111 ? 3.732 -48.062 -68.375 1 84.25 111 GLY A N 1
ATOM 842 C CA . GLY A 1 111 ? 3.08 -48 -69.688 1 84.25 111 GLY A CA 1
ATOM 843 C C . GLY A 1 111 ? 1.581 -48.219 -69.625 1 84.25 111 GLY A C 1
ATOM 844 O O . GLY A 1 111 ? 0.87 -48.031 -70.562 1 84.25 111 GLY A O 1
ATOM 845 N N . VAL A 1 112 ? 1.131 -48.688 -68.438 1 90.38 112 VAL A N 1
ATOM 846 C CA . VAL A 1 112 ? -0.299 -48.938 -68.312 1 90.38 112 VAL A CA 1
ATOM 847 C C . VAL A 1 112 ? -0.934 -47.875 -67.438 1 90.38 112 VAL A C 1
ATOM 849 O O . VAL A 1 112 ? -0.389 -47.531 -66.375 1 90.38 112 VAL A O 1
ATOM 852 N N . LYS A 1 113 ? -2.09 -47.312 -67.812 1 91.62 113 LYS A N 1
ATOM 853 C CA . LYS A 1 113 ? -2.787 -46.281 -67.062 1 91.62 113 LYS A CA 1
ATOM 854 C C . LYS A 1 113 ? -3.453 -46.844 -65.812 1 91.62 113 LYS A C 1
ATOM 856 O O . LYS A 1 113 ? -4.004 -47.969 -65.875 1 91.62 113 LYS A O 1
ATOM 861 N N . SER A 1 114 ? -3.305 -46.125 -64.75 1 93.19 114 SER A N 1
ATOM 862 C CA . SER A 1 114 ? -3.975 -46.438 -63.5 1 93.19 114 SER A CA 1
ATOM 863 C C . SER A 1 114 ? -4.887 -45.281 -63.062 1 93.19 114 SER A C 1
ATOM 865 O O . SER A 1 114 ? -4.441 -44.156 -62.938 1 93.19 114 SER A O 1
ATOM 867 N N . PHE A 1 115 ? -6.207 -45.531 -62.844 1 92.94 115 PHE A N 1
ATOM 868 C CA . PHE A 1 115 ? -7.191 -44.5 -62.531 1 92.94 115 PHE A CA 1
ATOM 869 C C . PHE A 1 115 ? -7.539 -44.5 -61.062 1 92.94 115 PHE A C 1
ATOM 871 O O . PHE A 1 115 ? -8.688 -44.25 -60.688 1 92.94 115 PHE A O 1
ATOM 878 N N . GLY A 1 116 ? -6.586 -44.844 -60.125 1 93 116 GLY A N 1
ATOM 879 C CA . GLY A 1 116 ? -6.781 -44.844 -58.688 1 93 116 GLY A CA 1
ATOM 880 C C . GLY A 1 116 ? -5.77 -45.719 -57.969 1 93 116 GLY A C 1
ATOM 881 O O . GLY A 1 116 ? -4.738 -46.094 -58.531 1 93 116 GLY A O 1
ATOM 882 N N . MET A 1 117 ? -6.117 -46 -56.625 1 93.12 117 MET A N 1
ATOM 883 C CA . MET A 1 117 ? -5.211 -46.781 -55.781 1 93.12 117 MET A CA 1
ATOM 884 C C . MET A 1 117 ? -5.984 -47.594 -54.75 1 93.12 117 MET A C 1
ATOM 886 O O . MET A 1 117 ? -6.871 -47.062 -54.094 1 93.12 117 MET A O 1
ATOM 890 N N . MET A 1 118 ? -5.715 -48.844 -54.781 1 93.81 118 MET A N 1
ATOM 891 C CA . MET A 1 118 ? -6.219 -49.656 -53.656 1 93.81 118 MET A CA 1
ATOM 892 C C . MET A 1 118 ? -5.426 -49.375 -52.375 1 93.81 118 MET A C 1
ATOM 894 O O . MET A 1 118 ? -4.195 -49.281 -52.406 1 93.81 118 MET A O 1
ATOM 898 N N . CYS A 1 119 ? -6.137 -49.188 -51.25 1 92.06 119 CYS A N 1
ATOM 899 C CA . CYS A 1 119 ? -5.469 -48.625 -50.094 1 92.06 119 CYS A CA 1
ATOM 900 C C . CYS A 1 119 ? -5.336 -49.688 -49 1 92.06 119 CYS A C 1
ATOM 902 O O . CYS A 1 119 ? -6.234 -50.5 -48.781 1 92.06 119 CYS A O 1
ATOM 904 N N . SER A 1 120 ? -4.211 -49.562 -48.312 1 88.88 120 SER A N 1
ATOM 905 C CA . SER A 1 120 ? -4.016 -50.25 -47.031 1 88.88 120 SER A CA 1
ATOM 906 C C . SER A 1 120 ? -4.477 -49.375 -45.844 1 88.88 120 SER A C 1
ATOM 908 O O . SER A 1 120 ? -4.824 -48.219 -46.031 1 88.88 120 SER A O 1
ATOM 910 N N . ALA A 1 121 ? -4.531 -50.062 -44.625 1 85 121 ALA A N 1
ATOM 911 C CA . ALA A 1 121 ? -4.906 -49.312 -43.406 1 85 121 ALA A CA 1
ATOM 912 C C . ALA A 1 121 ? -3.92 -48.188 -43.125 1 85 121 ALA A C 1
ATOM 914 O O . ALA A 1 121 ? -4.301 -47.156 -42.625 1 85 121 ALA A O 1
ATOM 915 N N . LYS A 1 122 ? -2.734 -48.344 -43.562 1 84.44 122 LYS A N 1
ATOM 916 C CA . LYS A 1 122 ? -1.691 -47.375 -43.344 1 84.44 122 LYS A CA 1
ATOM 917 C C . LYS A 1 122 ? -1.905 -46.125 -44.219 1 84.44 122 LYS A C 1
ATOM 919 O O . LYS A 1 122 ? -1.789 -45 -43.719 1 84.44 122 LYS A O 1
ATOM 924 N N . GLU A 1 123 ? -2.268 -46.375 -45.469 1 86.31 123 GLU A N 1
ATOM 925 C CA . GLU A 1 123 ? -2.457 -45.25 -46.406 1 86.31 123 GLU A CA 1
ATOM 926 C C . GLU A 1 123 ? -3.639 -44.375 -45.969 1 86.31 123 GLU A C 1
ATOM 928 O O . GLU A 1 123 ? -3.674 -43.188 -46.281 1 86.31 123 GLU A O 1
ATOM 933 N N . LEU A 1 124 ? -4.504 -45 -45.219 1 84.94 124 LEU A N 1
ATOM 934 C CA . LEU A 1 124 ? -5.672 -44.281 -44.781 1 84.94 124 LEU A CA 1
ATOM 935 C C . LEU A 1 124 ? -5.422 -43.688 -43.375 1 84.94 124 LEU A C 1
ATOM 937 O O . LEU A 1 124 ? -6.285 -42.969 -42.844 1 84.94 124 LEU A O 1
ATOM 941 N N . GLY A 1 125 ? -4.234 -44 -42.875 1 78.69 125 GLY A N 1
ATOM 942 C CA . GLY A 1 125 ? -3.877 -43.469 -41.562 1 78.69 125 GLY A CA 1
ATOM 943 C C . GLY A 1 125 ? -4.566 -44.156 -40.406 1 78.69 125 GLY A C 1
ATOM 944 O O . GLY A 1 125 ? -4.695 -43.625 -39.312 1 78.69 125 GLY A O 1
ATOM 945 N N . LEU A 1 126 ? -5.105 -45.344 -40.594 1 77.38 126 LEU A N 1
ATOM 946 C CA . LEU A 1 126 ? -5.84 -46.094 -39.594 1 77.38 126 LEU A CA 1
ATOM 947 C C . LEU A 1 126 ? -4.887 -46.875 -38.688 1 77.38 126 LEU A C 1
ATOM 949 O O . LEU A 1 126 ? -5.176 -47.125 -37.531 1 77.38 126 LEU A O 1
ATOM 953 N N . GLU A 1 127 ? -3.801 -47.375 -39.344 1 74.69 127 GLU A N 1
ATOM 954 C CA . GLU A 1 127 ? -2.768 -48.094 -38.625 1 74.69 127 GLU A CA 1
ATOM 955 C C . GLU A 1 127 ? -1.372 -47.625 -39.031 1 74.69 127 GLU A C 1
ATOM 957 O O . GLU A 1 127 ? -1.182 -47.031 -40.094 1 74.69 127 GLU A O 1
ATOM 962 N N . GLU A 1 128 ? -0.506 -47.875 -38.156 1 72.88 128 GLU A N 1
ATOM 963 C CA . GLU A 1 128 ? 0.872 -47.5 -38.406 1 72.88 128 GLU A CA 1
ATOM 964 C C . GLU A 1 128 ? 1.54 -48.438 -39.406 1 72.88 128 GLU A C 1
ATOM 966 O O . GLU A 1 128 ? 2.41 -48.062 -40.156 1 72.88 128 GLU A O 1
ATOM 971 N N . GLU A 1 129 ? 1.155 -49.719 -39.281 1 72.12 129 GLU A N 1
ATOM 972 C CA . GLU A 1 129 ? 1.723 -50.719 -40.156 1 72.12 129 GLU A CA 1
ATOM 973 C C . GLU A 1 129 ? 0.63 -51.594 -40.75 1 72.12 129 GLU A C 1
ATOM 975 O O . GLU A 1 129 ? -0.408 -51.844 -40.125 1 72.12 129 GLU A O 1
ATOM 980 N N . ALA A 1 130 ? 0.657 -51.844 -42.062 1 77.06 130 ALA A N 1
ATOM 981 C CA . ALA A 1 130 ? -0.302 -52.75 -42.719 1 77.06 130 ALA A CA 1
ATOM 982 C C . ALA A 1 130 ? 0.385 -53.625 -43.75 1 77.06 130 ALA A C 1
ATOM 984 O O . ALA A 1 130 ? 1.269 -53.156 -44.469 1 77.06 130 ALA A O 1
ATOM 985 N N . ASP A 1 131 ? 0.065 -54.969 -43.5 1 80.12 131 ASP A N 1
ATOM 986 C CA . ASP A 1 131 ? 0.578 -55.938 -44.5 1 80.12 131 ASP A CA 1
ATOM 987 C C . ASP A 1 131 ? -0.445 -56.156 -45.594 1 80.12 131 ASP A C 1
ATOM 989 O O . ASP A 1 131 ? -1.264 -57.094 -45.5 1 80.12 131 ASP A O 1
ATOM 993 N N . GLY A 1 132 ? -0.494 -55.219 -46.656 1 85.88 132 GLY A N 1
ATOM 994 C CA . GLY A 1 132 ? -1.408 -55.406 -47.781 1 85.88 132 GLY A CA 1
ATOM 995 C C . GLY A 1 132 ? -2.623 -54.5 -47.688 1 85.88 132 GLY A C 1
ATOM 996 O O . GLY A 1 132 ? -2.631 -53.531 -46.938 1 85.88 132 GLY A O 1
ATOM 997 N N . LEU A 1 133 ? -3.596 -54.812 -48.594 1 91.19 133 LEU A N 1
ATOM 998 C CA . LEU A 1 133 ? -4.82 -54.031 -48.656 1 91.19 133 LEU A CA 1
ATOM 999 C C . LEU A 1 133 ? -5.699 -54.281 -47.438 1 91.19 133 LEU A C 1
ATOM 1001 O O . LEU A 1 133 ? -5.684 -55.375 -46.875 1 91.19 133 LEU A O 1
ATOM 1005 N N . LEU A 1 134 ? -6.379 -53.312 -46.938 1 89.56 134 LEU A N 1
ATOM 1006 C CA . LEU A 1 134 ? -7.402 -53.469 -45.906 1 89.56 134 LEU A CA 1
ATOM 1007 C C . LEU A 1 134 ? -8.586 -54.281 -46.438 1 89.56 134 LEU A C 1
ATOM 1009 O O . LEU A 1 134 ? -9.258 -53.844 -47.375 1 89.56 134 LEU A O 1
ATOM 1013 N N . GLU A 1 135 ? -8.82 -55.438 -45.938 1 89.5 135 GLU A N 1
ATOM 1014 C CA . GLU A 1 135 ? -9.867 -56.312 -46.438 1 89.5 135 GLU A CA 1
ATOM 1015 C C . GLU A 1 135 ? -11.195 -56.031 -45.75 1 89.5 135 GLU A C 1
ATOM 1017 O O . GLU A 1 135 ? -11.25 -55.969 -44.531 1 89.5 135 GLU A O 1
ATOM 1022 N N . PHE A 1 136 ? -12.227 -55.812 -46.531 1 89 136 PHE A N 1
ATOM 1023 C CA . PHE A 1 136 ? -13.586 -55.688 -46 1 89 136 PHE A CA 1
ATOM 1024 C C . PHE A 1 136 ? -14.359 -56.969 -46.188 1 89 136 PHE A C 1
ATOM 1026 O O . PHE A 1 136 ? -14.031 -57.812 -47.031 1 89 136 PHE A O 1
ATOM 1033 N N . PRO A 1 137 ? -15.352 -57.219 -45.25 1 82.5 137 PRO A N 1
ATOM 1034 C CA . PRO A 1 137 ? -16.219 -58.375 -45.438 1 82.5 137 PRO A CA 1
ATOM 1035 C C . PRO A 1 137 ? -17.016 -58.344 -46.75 1 82.5 137 PRO A C 1
ATOM 1037 O O . PRO A 1 137 ? -17.125 -57.312 -47.375 1 82.5 137 PRO A O 1
ATOM 1040 N N . SER A 1 138 ? -17.5 -59.594 -47.094 1 83.06 138 SER A N 1
ATOM 1041 C CA . SER A 1 138 ? -18.172 -59.75 -48.375 1 83.06 138 SER A CA 1
ATOM 1042 C C . SER A 1 138 ? -19.469 -58.938 -48.438 1 83.06 138 SER A C 1
ATOM 1044 O O . SER A 1 138 ? -19.953 -58.625 -49.531 1 83.06 138 SER A O 1
ATOM 1046 N N . ASP A 1 139 ? -19.844 -58.531 -47.25 1 81.56 139 ASP A N 1
ATOM 1047 C CA . ASP A 1 139 ? -21.125 -57.844 -47.25 1 81.56 139 ASP A CA 1
ATOM 1048 C C . ASP A 1 139 ? -20.938 -56.312 -47.312 1 81.56 139 ASP A C 1
ATOM 1050 O O . ASP A 1 139 ? -21.906 -55.562 -47.312 1 81.56 139 ASP A O 1
ATOM 1054 N N . ALA A 1 140 ? -19.734 -55.875 -47.562 1 89.81 140 ALA A N 1
ATOM 1055 C CA . ALA A 1 140 ? -19.484 -54.438 -47.719 1 89.81 140 ALA A CA 1
ATOM 1056 C C . ALA A 1 140 ? -20.094 -53.938 -49.031 1 89.81 140 ALA A C 1
ATOM 1058 O O . ALA A 1 140 ? -19.969 -54.562 -50.062 1 89.81 140 ALA A O 1
ATOM 1059 N N . VAL A 1 141 ? -20.688 -52.781 -48.969 1 91.31 141 VAL A N 1
ATOM 1060 C CA . VAL A 1 141 ? -21.391 -52.25 -50.125 1 91.31 141 VAL A CA 1
ATOM 1061 C C . VAL A 1 141 ? -20.406 -51.5 -51.031 1 91.31 141 VAL A C 1
ATOM 1063 O O . VAL A 1 141 ? -19.812 -50.5 -50.625 1 91.31 141 VAL A O 1
ATOM 1066 N N . VAL A 1 142 ? -20.312 -52 -52.25 1 94 142 VAL A N 1
ATOM 1067 C CA . VAL A 1 142 ? -19.406 -51.406 -53.219 1 94 142 VAL A CA 1
ATOM 1068 C C . VAL A 1 142 ? -19.859 -50 -53.531 1 94 142 VAL A C 1
ATOM 1070 O O . VAL A 1 142 ? -21.047 -49.75 -53.719 1 94 142 VAL A O 1
ATOM 1073 N N . GLY A 1 143 ? -18.984 -49.031 -53.5 1 93.06 143 GLY A N 1
ATOM 1074 C CA . GLY A 1 143 ? -19.281 -47.625 -53.812 1 93.06 143 GLY A CA 1
ATOM 1075 C C . GLY A 1 143 ? -19.5 -46.781 -52.562 1 93.06 143 GLY A C 1
ATOM 1076 O O . GLY A 1 143 ? -19.5 -45.562 -52.656 1 93.06 143 GLY A O 1
ATOM 1077 N N . GLN A 1 144 ? -19.688 -47.406 -51.469 1 92.94 144 GLN A N 1
ATOM 1078 C CA . GLN A 1 144 ? -19.922 -46.688 -50.219 1 92.94 144 GLN A CA 1
ATOM 1079 C C . GLN A 1 144 ? -18.641 -46 -49.75 1 92.94 144 GLN A C 1
ATOM 1081 O O . GLN A 1 144 ? -17.547 -46.531 -49.875 1 92.94 144 GLN A O 1
ATOM 1086 N N . ASP A 1 145 ? -18.828 -44.75 -49.25 1 92.88 145 ASP A N 1
ATOM 1087 C CA . ASP A 1 145 ? -17.688 -44 -48.688 1 92.88 145 ASP A CA 1
ATOM 1088 C C . ASP A 1 145 ? -17.078 -44.75 -47.531 1 92.88 145 ASP A C 1
ATOM 1090 O O . ASP A 1 145 ? -17.781 -45.156 -46.594 1 92.88 145 ASP A O 1
ATOM 1094 N N . VAL A 1 146 ? -15.75 -44.844 -47.562 1 89.88 146 VAL A N 1
ATOM 1095 C CA . VAL A 1 146 ? -15.055 -45.625 -46.531 1 89.88 146 VAL A CA 1
ATOM 1096 C C . VAL A 1 146 ? -15.203 -44.969 -45.188 1 89.88 146 VAL A C 1
ATOM 1098 O O . VAL A 1 146 ? -15.297 -45.625 -44.156 1 89.88 146 VAL A O 1
ATOM 1101 N N . ARG A 1 147 ? -15.172 -43.719 -45.125 1 88.56 147 ARG A N 1
ATOM 1102 C CA . ARG A 1 147 ? -15.328 -43 -43.844 1 88.56 147 ARG A CA 1
ATOM 1103 C C . ARG A 1 147 ? -16.688 -43.312 -43.219 1 88.56 147 ARG A C 1
ATOM 1105 O O . ARG A 1 147 ? -16.797 -43.438 -42 1 88.56 147 ARG A O 1
ATOM 1112 N N . GLU A 1 148 ? -17.656 -43.312 -44.062 1 87.19 148 GLU A N 1
ATOM 1113 C CA . GLU A 1 148 ? -19 -43.688 -43.594 1 87.19 148 GLU A CA 1
ATOM 1114 C C . GLU A 1 148 ? -19.062 -45.156 -43.188 1 87.19 148 GLU A C 1
ATOM 1116 O O . GLU A 1 148 ? -19.641 -45.5 -42.156 1 87.19 148 GLU A O 1
ATOM 1121 N N . TYR A 1 149 ? -18.438 -45.938 -44.062 1 86.5 149 TYR A N 1
ATOM 1122 C CA . TYR A 1 149 ? -18.484 -47.375 -43.812 1 86.5 149 TYR A CA 1
ATOM 1123 C C . TYR A 1 149 ? -17.828 -47.719 -42.5 1 86.5 149 TYR A C 1
ATOM 1125 O O . TYR A 1 149 ? -18.359 -48.531 -41.719 1 86.5 149 TYR A O 1
ATOM 1133 N N . LEU A 1 150 ? -16.797 -47.062 -42.125 1 85.19 150 LEU A N 1
ATOM 1134 C CA . LEU A 1 150 ? -16.047 -47.375 -40.906 1 85.19 150 LEU A CA 1
ATOM 1135 C C . LEU A 1 150 ? -16.344 -46.375 -39.812 1 85.19 150 LEU A C 1
ATOM 1137 O O . LEU A 1 150 ? -15.711 -46.406 -38.75 1 85.19 150 LEU A O 1
ATOM 1141 N N . ASP A 1 151 ? -17.219 -45.469 -40 1 83.44 151 ASP A N 1
ATOM 1142 C CA . ASP A 1 151 ? -17.609 -44.438 -39.031 1 83.44 151 ASP A CA 1
ATOM 1143 C C . ASP A 1 151 ? -16.391 -43.656 -38.531 1 83.44 151 ASP A C 1
ATOM 1145 O O . ASP A 1 151 ? -16.188 -43.531 -37.312 1 83.44 151 ASP A O 1
ATOM 1149 N N . LEU A 1 152 ? -15.633 -43.219 -39.5 1 87.69 152 LEU A N 1
ATOM 1150 C CA . LEU A 1 152 ? -14.352 -42.625 -39.125 1 87.69 152 LEU A CA 1
ATOM 1151 C C . LEU A 1 152 ? -14.523 -41.156 -38.75 1 87.69 152 LEU A C 1
ATOM 1153 O O . LEU A 1 152 ? -13.609 -40.562 -38.188 1 87.69 152 LEU A O 1
ATOM 1157 N N . ASP A 1 153 ? -15.656 -40.625 -39.062 1 87.88 153 ASP A N 1
ATOM 1158 C CA . ASP A 1 153 ? -15.922 -39.281 -38.625 1 87.88 153 ASP A CA 1
ATOM 1159 C C . ASP A 1 153 ? -16.375 -39.25 -37.156 1 87.88 153 ASP A C 1
ATOM 1161 O O . ASP A 1 153 ? -17.531 -38.938 -36.875 1 87.88 153 ASP A O 1
ATOM 1165 N N . ASP A 1 154 ? -15.438 -39.688 -36.344 1 91.38 154 ASP A N 1
ATOM 1166 C CA . ASP A 1 154 ? -15.641 -39.781 -34.906 1 91.38 154 ASP A CA 1
ATOM 1167 C C . ASP A 1 154 ? -14.539 -39.094 -34.125 1 91.38 154 ASP A C 1
ATOM 1169 O O . ASP A 1 154 ? -13.414 -38.938 -34.625 1 91.38 154 ASP A O 1
ATOM 1173 N N . THR A 1 155 ? -14.93 -38.406 -33.125 1 94 155 THR A N 1
ATOM 1174 C CA . THR A 1 155 ? -13.992 -37.75 -32.219 1 94 155 THR A CA 1
ATOM 1175 C C . THR A 1 155 ? -13.914 -38.469 -30.891 1 94 155 THR A C 1
ATOM 1177 O O . THR A 1 155 ? -14.938 -38.875 -30.312 1 94 155 THR A O 1
ATOM 1180 N N . LEU A 1 156 ? -12.703 -38.75 -30.453 1 95.25 156 LEU A N 1
ATOM 1181 C CA . LEU A 1 156 ? -12.492 -39.375 -29.156 1 95.25 156 LEU A CA 1
ATOM 1182 C C . LEU A 1 156 ? -12.258 -38.344 -28.078 1 95.25 156 LEU A C 1
ATOM 1184 O O . LEU A 1 156 ? -11.477 -37.406 -28.266 1 95.25 156 LEU A O 1
ATOM 1188 N N . TYR A 1 157 ? -12.938 -38.469 -27.016 1 96.44 157 TYR A N 1
ATOM 1189 C CA . TYR A 1 157 ? -12.766 -37.594 -25.844 1 96.44 157 TYR A CA 1
ATOM 1190 C C . TYR A 1 157 ? -12.117 -38.375 -24.703 1 96.44 157 TYR A C 1
ATOM 1192 O O . TYR A 1 157 ? -12.43 -39.531 -24.469 1 96.44 157 TYR A O 1
ATOM 1200 N N . THR A 1 158 ? -11.203 -37.781 -24.094 1 96.19 158 THR A N 1
ATOM 1201 C CA . THR A 1 158 ? -10.688 -38.25 -22.828 1 96.19 158 THR A CA 1
ATOM 1202 C C . THR A 1 158 ? -10.977 -37.25 -21.703 1 96.19 158 THR A C 1
ATOM 1204 O O . THR A 1 158 ? -10.5 -36.125 -21.734 1 96.19 158 THR A O 1
ATOM 1207 N N . ILE A 1 159 ? -11.766 -37.688 -20.75 1 94.75 159 ILE A N 1
ATOM 1208 C CA . ILE A 1 159 ? -12.148 -36.781 -19.672 1 94.75 159 ILE A CA 1
ATOM 1209 C C . ILE A 1 159 ? -11.469 -37.219 -18.375 1 94.75 159 ILE A C 1
ATOM 1211 O O . ILE A 1 159 ? -11.312 -38.406 -18.109 1 94.75 159 ILE A O 1
ATOM 1215 N N . LYS A 1 160 ? -11.047 -36.25 -17.625 1 92.5 160 LYS A N 1
ATOM 1216 C CA . LYS A 1 160 ? -10.531 -36.469 -16.281 1 92.5 160 LYS A CA 1
ATOM 1217 C C . LYS A 1 160 ? -11.633 -36.281 -15.234 1 92.5 160 LYS A C 1
ATOM 1219 O O . LYS A 1 160 ? -12.156 -35.188 -15.07 1 92.5 160 LYS A O 1
ATOM 1224 N N . LEU A 1 161 ? -11.969 -37.438 -14.578 1 90.81 161 LEU A N 1
ATOM 1225 C CA . LEU A 1 161 ? -13.078 -37.406 -13.633 1 90.81 161 LEU A CA 1
ATOM 1226 C C . LEU A 1 161 ? -12.562 -37.344 -12.195 1 90.81 161 LEU A C 1
ATOM 1228 O O . LEU A 1 161 ? -11.578 -38.031 -11.859 1 90.81 161 LEU A O 1
ATOM 1232 N N . THR A 1 162 ? -13.227 -36.531 -11.406 1 88.56 162 THR A N 1
ATOM 1233 C CA . THR A 1 162 ? -12.953 -36.531 -9.969 1 88.56 162 THR A CA 1
ATOM 1234 C C . THR A 1 162 ? -13.586 -37.75 -9.312 1 88.56 162 THR A C 1
ATOM 1236 O O . THR A 1 162 ? -14.531 -38.344 -9.852 1 88.56 162 THR A O 1
ATOM 1239 N N . PRO A 1 163 ? -13.07 -38.156 -8.172 1 89.19 163 PRO A N 1
ATOM 1240 C CA . PRO A 1 163 ? -13.539 -39.406 -7.539 1 89.19 163 PRO A CA 1
ATOM 1241 C C . PRO A 1 163 ? -15.031 -39.375 -7.203 1 89.19 163 PRO A C 1
ATOM 1243 O O . PRO A 1 163 ? -15.672 -40.406 -7.129 1 89.19 163 PRO A O 1
ATOM 1246 N N . ASN A 1 164 ? -15.57 -38.219 -7.082 1 89.75 164 ASN A N 1
ATOM 1247 C CA . ASN A 1 164 ? -16.969 -38.094 -6.68 1 89.75 164 ASN A CA 1
ATOM 1248 C C . ASN A 1 164 ? -17.906 -38.219 -7.883 1 89.75 164 ASN A C 1
ATOM 1250 O O . ASN A 1 164 ? -19.125 -38.281 -7.719 1 89.75 164 ASN A O 1
ATOM 1254 N N . ARG A 1 165 ? -17.359 -38.219 -9.023 1 92.56 165 ARG A N 1
ATOM 1255 C CA . ARG A 1 165 ? -18.203 -38.281 -10.211 1 92.56 165 ARG A CA 1
ATOM 1256 C C . ARG A 1 165 ? -18.047 -39.594 -10.953 1 92.56 165 ARG A C 1
ATOM 1258 O O . ARG A 1 165 ? -18.016 -39.625 -12.18 1 92.56 165 ARG A O 1
ATOM 1265 N N . ALA A 1 166 ? -18.016 -40.625 -10.234 1 92.81 166 ALA A N 1
ATOM 1266 C CA . ALA A 1 166 ? -17.922 -41.969 -10.836 1 92.81 166 ALA A CA 1
ATOM 1267 C C . ALA A 1 166 ? -19.156 -42.281 -11.672 1 92.81 166 ALA A C 1
ATOM 1269 O O . ALA A 1 166 ? -19.125 -43.219 -12.484 1 92.81 166 ALA A O 1
ATOM 1270 N N . ASP A 1 167 ? -20.234 -41.531 -11.516 1 94.06 167 ASP A N 1
ATOM 1271 C CA . ASP A 1 167 ? -21.438 -41.719 -12.312 1 94.06 167 ASP A CA 1
ATOM 1272 C C . ASP A 1 167 ? -21.172 -41.438 -13.797 1 94.06 167 ASP A C 1
ATOM 1274 O O . ASP A 1 167 ? -21.906 -41.906 -14.664 1 94.06 167 ASP A O 1
ATOM 1278 N N . CYS A 1 168 ? -20.109 -40.781 -14.062 1 95.38 168 CYS A N 1
ATOM 1279 C CA . CYS A 1 168 ? -19.797 -40.438 -15.438 1 95.38 168 CYS A CA 1
ATOM 1280 C C . CYS A 1 168 ? -18.781 -41.406 -16.031 1 95.38 168 CYS A C 1
ATOM 1282 O O . CYS A 1 168 ? -18.219 -41.156 -17.094 1 95.38 168 CYS A O 1
ATOM 1284 N N . LEU A 1 169 ? -18.531 -42.531 -15.367 1 96.31 169 LEU A N 1
ATOM 1285 C CA . LEU A 1 169 ? -17.625 -43.562 -15.891 1 96.31 169 LEU A CA 1
ATOM 1286 C C . LEU A 1 169 ? -18.344 -44.5 -16.828 1 96.31 169 LEU A C 1
ATOM 1288 O O . LEU A 1 169 ? -18.125 -45.719 -16.797 1 96.31 169 LEU A O 1
ATOM 1292 N N . SER A 1 170 ? -19.297 -44.031 -17.578 1 97 170 SER A N 1
ATOM 1293 C CA . SER A 1 170 ? -20.062 -44.75 -18.609 1 97 170 SER A CA 1
ATOM 1294 C C . SER A 1 170 ? -20.641 -43.781 -19.625 1 97 170 SER A C 1
ATOM 1296 O O . SER A 1 170 ? -20.75 -42.594 -19.375 1 97 170 SER A O 1
ATOM 1298 N N . ILE A 1 171 ? -20.922 -44.281 -20.766 1 97.56 171 ILE A N 1
ATOM 1299 C CA . ILE A 1 171 ? -21.531 -43.438 -21.797 1 97.56 171 ILE A CA 1
ATOM 1300 C C . ILE A 1 171 ? -22.875 -42.906 -21.297 1 97.56 171 ILE A C 1
ATOM 1302 O O . ILE A 1 171 ? -23.188 -41.75 -21.484 1 97.56 171 ILE A O 1
ATOM 1306 N N . LEU A 1 172 ? -23.594 -43.719 -20.641 1 97.19 172 LEU A N 1
ATOM 1307 C CA . LEU A 1 172 ? -24.875 -43.312 -20.078 1 97.19 172 LEU A CA 1
ATOM 1308 C C . LEU A 1 172 ? -24.688 -42.156 -19.094 1 97.19 172 LEU A C 1
ATOM 1310 O O . LEU A 1 172 ? -25.438 -41.188 -19.125 1 97.19 172 LEU A O 1
ATOM 1314 N N . GLY A 1 173 ? -23.797 -42.312 -18.203 1 96.19 173 GLY A N 1
ATOM 1315 C CA . GLY A 1 173 ? -23.516 -41.281 -17.234 1 96.19 173 GLY A CA 1
ATOM 1316 C C . GLY A 1 173 ? -23.188 -39.938 -17.891 1 96.19 173 GLY A C 1
ATOM 1317 O O . GLY A 1 173 ? -23.734 -38.906 -17.5 1 96.19 173 GLY A O 1
ATOM 1318 N N . ILE A 1 174 ? -22.297 -39.938 -18.844 1 96.88 174 ILE A N 1
ATOM 1319 C CA . ILE A 1 174 ? -21.922 -38.719 -19.562 1 96.88 174 ILE A CA 1
ATOM 1320 C C . ILE A 1 174 ? -23.125 -38.156 -20.312 1 96.88 174 ILE A C 1
ATOM 1322 O O . ILE A 1 174 ? -23.359 -36.938 -20.328 1 96.88 174 ILE A O 1
ATOM 1326 N N . ALA A 1 175 ? -23.844 -39.062 -20.906 1 97.38 175 ALA A N 1
ATOM 1327 C CA . ALA A 1 175 ? -25.047 -38.625 -21.641 1 97.38 175 ALA A CA 1
ATOM 1328 C C . ALA A 1 175 ? -26.016 -37.906 -20.719 1 97.38 175 ALA A C 1
ATOM 1330 O O . ALA A 1 175 ? -26.625 -36.906 -21.125 1 97.38 175 ALA A O 1
ATOM 1331 N N . ARG A 1 176 ? -26.188 -38.344 -19.562 1 96.31 176 ARG A N 1
ATOM 1332 C CA . ARG A 1 176 ? -27.047 -37.688 -18.578 1 96.31 176 ARG A CA 1
ATOM 1333 C C . ARG A 1 176 ? -26.578 -36.281 -18.281 1 96.31 176 ARG A C 1
ATOM 1335 O O . ARG A 1 176 ? -27.391 -35.375 -18.188 1 96.31 176 ARG A O 1
ATOM 1342 N N . ASP A 1 177 ? -25.359 -36.188 -18.141 1 95.44 177 ASP A N 1
ATOM 1343 C CA . ASP A 1 177 ? -24.812 -34.875 -17.859 1 95.44 177 ASP A CA 1
ATOM 1344 C C . ASP A 1 177 ? -24.969 -33.938 -19.062 1 95.44 177 ASP A C 1
ATOM 1346 O O . ASP A 1 177 ? -25.297 -32.75 -18.891 1 95.44 177 ASP A O 1
ATOM 1350 N N . VAL A 1 178 ? -24.688 -34.469 -20.25 1 96.5 178 VAL A N 1
ATOM 1351 C CA . VAL A 1 178 ? -24.875 -33.656 -21.469 1 96.5 178 VAL A CA 1
ATOM 1352 C C . VAL A 1 178 ? -26.328 -33.219 -21.594 1 96.5 178 VAL A C 1
ATOM 1354 O O . VAL A 1 178 ? -26.609 -32.094 -21.953 1 96.5 178 VAL A O 1
ATOM 1357 N N . MET A 1 179 ? -27.219 -34.094 -21.281 1 96.25 179 MET A N 1
ATOM 1358 C CA . MET A 1 179 ? -28.641 -33.75 -21.266 1 96.25 179 MET A CA 1
ATOM 1359 C C . MET A 1 179 ? -28.906 -32.625 -20.281 1 96.25 179 MET A C 1
ATOM 1361 O O . MET A 1 179 ? -29.625 -31.672 -20.609 1 96.25 179 MET A O 1
ATOM 1365 N N . ALA A 1 180 ? -28.359 -32.688 -19.188 1 95.06 180 ALA A N 1
ATOM 1366 C CA . ALA A 1 180 ? -28.547 -31.688 -18.156 1 95.06 180 ALA A CA 1
ATOM 1367 C C . ALA A 1 180 ? -28.031 -30.328 -18.609 1 95.06 180 ALA A C 1
ATOM 1369 O O . ALA A 1 180 ? -28.672 -29.297 -18.375 1 95.06 180 ALA A O 1
ATOM 1370 N N . ILE A 1 181 ? -26.875 -30.312 -19.234 1 93.81 181 ILE A N 1
ATOM 1371 C CA . ILE A 1 181 ? -26.172 -29.109 -19.656 1 93.81 181 ILE A CA 1
ATOM 1372 C C . ILE A 1 181 ? -26.906 -28.469 -20.828 1 93.81 181 ILE A C 1
ATOM 1374 O O . ILE A 1 181 ? -27.078 -27.25 -20.875 1 93.81 181 ILE A O 1
ATOM 1378 N N . THR A 1 182 ? -27.375 -29.312 -21.766 1 93.88 182 THR A N 1
ATOM 1379 C CA . THR A 1 182 ? -27.828 -28.781 -23.047 1 93.88 182 THR A CA 1
ATOM 1380 C C . THR A 1 182 ? -29.344 -28.812 -23.125 1 93.88 182 THR A C 1
ATOM 1382 O O . THR A 1 182 ? -29.938 -28.109 -23.953 1 93.88 182 THR A O 1
ATOM 1385 N N . GLY A 1 183 ? -29.969 -29.703 -22.406 1 92.31 183 GLY A N 1
ATOM 1386 C CA . GLY A 1 183 ? -31.406 -29.891 -22.5 1 92.31 183 GLY A CA 1
ATOM 1387 C C . GLY A 1 183 ? -31.812 -30.844 -23.609 1 92.31 183 GLY A C 1
ATOM 1388 O O . GLY A 1 183 ? -33 -31.109 -23.797 1 92.31 183 GLY A O 1
ATOM 1389 N N . ALA A 1 184 ? -30.812 -31.406 -24.281 1 95.12 184 ALA A N 1
ATOM 1390 C CA . ALA A 1 184 ? -31.125 -32.375 -25.344 1 95.12 184 ALA A CA 1
ATOM 1391 C C . ALA A 1 184 ? -31.719 -33.656 -24.781 1 95.12 184 ALA A C 1
ATOM 1393 O O . ALA A 1 184 ? -31.344 -34.094 -23.703 1 95.12 184 ALA A O 1
ATOM 1394 N N . PRO A 1 185 ? -32.594 -34.219 -25.484 1 95.12 185 PRO A N 1
ATOM 1395 C CA . PRO A 1 185 ? -33.219 -35.438 -24.969 1 95.12 185 PRO A CA 1
ATOM 1396 C C . PRO A 1 185 ? -32.281 -36.656 -24.984 1 95.12 185 PRO A C 1
ATOM 1398 O O . PRO A 1 185 ? -31.406 -36.75 -25.875 1 95.12 185 PRO A O 1
ATOM 1401 N N . ILE A 1 186 ? -32.469 -37.531 -24.094 1 96.19 186 ILE A N 1
ATOM 1402 C CA . ILE A 1 186 ? -31.625 -38.719 -23.969 1 96.19 186 ILE A CA 1
ATOM 1403 C C . ILE A 1 186 ? -32.375 -39.969 -24.453 1 96.19 186 ILE A C 1
ATOM 1405 O O . ILE A 1 186 ? -33.594 -40.062 -24.266 1 96.19 186 ILE A O 1
ATOM 1409 N N . VAL A 1 187 ? -31.656 -40.812 -25.109 1 95.56 187 VAL A N 1
ATOM 1410 C CA . VAL A 1 187 ? -32.188 -42.094 -25.531 1 95.56 187 VAL A CA 1
ATOM 1411 C C . VAL A 1 187 ? -31.484 -43.219 -24.766 1 95.56 187 VAL A C 1
ATOM 1413 O O . VAL A 1 187 ? -30.281 -43.406 -24.906 1 95.56 187 VAL A O 1
ATOM 1416 N N . LEU A 1 188 ? -32.25 -44 -24 1 93.06 188 LEU A N 1
ATOM 1417 C CA . LEU A 1 188 ? -31.688 -45.062 -23.188 1 93.06 188 LEU A CA 1
ATOM 1418 C C . LEU A 1 188 ? -31.641 -46.375 -23.984 1 93.06 188 LEU A C 1
ATOM 1420 O O . LEU A 1 188 ? -32.5 -46.594 -24.844 1 93.06 188 LEU A O 1
ATOM 1424 N N . PRO A 1 189 ? -30.625 -47.156 -23.688 1 89.94 189 PRO A N 1
ATOM 1425 C CA . PRO A 1 189 ? -30.578 -48.469 -24.359 1 89.94 189 PRO A CA 1
ATOM 1426 C C . PRO A 1 189 ? -31.781 -49.344 -24.016 1 89.94 189 PRO A C 1
ATOM 1428 O O . PRO A 1 189 ? -32.281 -49.312 -22.875 1 89.94 189 PRO A O 1
ATOM 1431 N N . GLN A 1 190 ? -32.219 -50 -25 1 86.25 190 GLN A N 1
ATOM 1432 C CA . GLN A 1 190 ? -33.344 -50.938 -24.797 1 86.25 190 GLN A CA 1
ATOM 1433 C C . GLN A 1 190 ? -32.875 -52.188 -24.094 1 86.25 190 GLN A C 1
ATOM 1435 O O . GLN A 1 190 ? -31.969 -52.875 -24.547 1 86.25 190 GLN A O 1
ATOM 1440 N N . VAL A 1 191 ? -33.438 -52.438 -22.922 1 88 191 VAL A N 1
ATOM 1441 C CA . VAL A 1 191 ? -33.125 -53.656 -22.172 1 88 191 VAL A CA 1
ATOM 1442 C C . VAL A 1 191 ? -34.344 -54.594 -22.203 1 88 191 VAL A C 1
ATOM 1444 O O . VAL A 1 191 ? -35.375 -54.281 -21.641 1 88 191 VAL A O 1
ATOM 1447 N N . THR A 1 192 ? -34.188 -55.656 -22.984 1 88.44 192 THR A N 1
ATOM 1448 C CA . THR A 1 192 ? -35.25 -56.656 -23.047 1 88.44 192 THR A CA 1
ATOM 1449 C C . THR A 1 192 ? -34.906 -57.844 -22.141 1 88.44 192 THR A C 1
ATOM 1451 O O . THR A 1 192 ? -33.812 -58.406 -22.234 1 88.44 192 THR A O 1
ATOM 1454 N N . ALA A 1 193 ? -35.844 -58.219 -21.266 1 90.75 193 ALA A N 1
ATOM 1455 C CA . ALA A 1 193 ? -35.656 -59.375 -20.422 1 90.75 193 ALA A CA 1
ATOM 1456 C C . ALA A 1 193 ? -35.5 -60.656 -21.25 1 90.75 193 ALA A C 1
ATOM 1458 O O . ALA A 1 193 ? -36.219 -60.844 -22.234 1 90.75 193 ALA A O 1
ATOM 1459 N N . ALA A 1 194 ? -34.562 -61.406 -20.906 1 91.94 194 ALA A N 1
ATOM 1460 C CA . ALA A 1 194 ? -34.312 -62.625 -21.656 1 91.94 194 ALA A CA 1
ATOM 1461 C C . ALA A 1 194 ? -35.469 -63.625 -21.484 1 91.94 194 ALA A C 1
ATOM 1463 O O . ALA A 1 194 ? -36.031 -63.75 -20.391 1 91.94 194 ALA A O 1
ATOM 1464 N N . ASN A 1 195 ? -35.844 -64.312 -22.578 1 92.5 195 ASN A N 1
ATOM 1465 C CA . ASN A 1 195 ? -36.781 -65.375 -22.484 1 92.5 195 ASN A CA 1
ATOM 1466 C C . ASN A 1 195 ? -36.156 -66.625 -21.797 1 92.5 195 ASN A C 1
ATOM 1468 O O . ASN A 1 195 ? -35.094 -67.062 -22.203 1 92.5 195 ASN A O 1
ATOM 1472 N N . ILE A 1 196 ? -36.875 -67.125 -20.812 1 94.06 196 ILE A N 1
ATOM 1473 C CA . ILE A 1 196 ? -36.344 -68.25 -20.078 1 94.06 196 ILE A CA 1
ATOM 1474 C C . ILE A 1 196 ? -36.656 -69.562 -20.859 1 94.06 196 ILE A C 1
ATOM 1476 O O . ILE A 1 196 ? -37.812 -69.938 -21.031 1 94.06 196 ILE A O 1
ATOM 1480 N N . THR A 1 197 ? -35.594 -70.25 -21.328 1 95.25 197 THR A N 1
ATOM 1481 C CA . THR A 1 197 ? -35.781 -71.375 -22.172 1 95.25 197 THR A CA 1
ATOM 1482 C C . THR A 1 197 ? -35.062 -72.625 -21.594 1 95.25 197 THR A C 1
ATOM 1484 O O . THR A 1 197 ? -35.062 -73.688 -22.219 1 95.25 197 THR A O 1
ATOM 1487 N N . THR A 1 198 ? -34.406 -72.438 -20.5 1 94.5 198 THR A N 1
ATOM 1488 C CA . THR A 1 198 ? -33.844 -73.562 -19.766 1 94.5 198 THR A CA 1
ATOM 1489 C C . THR A 1 198 ? -34.156 -73.438 -18.281 1 94.5 198 THR A C 1
ATOM 1491 O O . THR A 1 198 ? -34.344 -72.375 -17.75 1 94.5 198 THR A O 1
ATOM 1494 N N . GLU A 1 199 ? -34.312 -74.562 -17.609 1 92.94 199 GLU A N 1
ATOM 1495 C CA . GLU A 1 199 ? -34.625 -74.625 -16.188 1 92.94 199 GLU A CA 1
ATOM 1496 C C . GLU A 1 199 ? -33.344 -74.625 -15.336 1 92.94 199 GLU A C 1
ATOM 1498 O O . GLU A 1 199 ? -33.406 -74.625 -14.109 1 92.94 199 GLU A O 1
ATOM 1503 N N . GLN A 1 200 ? -32.219 -74.562 -16 1 94.31 200 GLN A N 1
ATOM 1504 C CA . GLN A 1 200 ? -30.969 -74.688 -15.266 1 94.31 200 GLN A CA 1
ATOM 1505 C C . GLN A 1 200 ? -30.656 -73.375 -14.516 1 94.31 200 GLN A C 1
ATOM 1507 O O . GLN A 1 200 ? -30.812 -72.312 -15.055 1 94.31 200 GLN A O 1
ATOM 1512 N N . THR A 1 201 ? -30.391 -73.562 -13.297 1 95.06 201 THR A N 1
ATOM 1513 C CA . THR A 1 201 ? -29.938 -72.438 -12.43 1 95.06 201 THR A CA 1
ATOM 1514 C C . THR A 1 201 ? -28.688 -72.875 -11.648 1 95.06 201 THR A C 1
ATOM 1516 O O . THR A 1 201 ? -28.297 -74.062 -11.688 1 95.06 201 THR A O 1
ATOM 1519 N N . HIS A 1 202 ? -28 -71.938 -11.148 1 96.06 202 HIS A N 1
ATOM 1520 C CA . HIS A 1 202 ? -26.828 -72.25 -10.312 1 96.06 202 HIS A CA 1
ATOM 1521 C C . HIS A 1 202 ? -26.984 -71.625 -8.938 1 96.06 202 HIS A C 1
ATOM 1523 O O . HIS A 1 202 ? -27.391 -70.438 -8.82 1 96.06 202 HIS A O 1
ATOM 1529 N N . LEU A 1 203 ? -26.703 -72.312 -7.82 1 95.81 203 LEU A N 1
ATOM 1530 C CA . LEU A 1 203 ? -26.875 -71.812 -6.453 1 95.81 203 LEU A CA 1
ATOM 1531 C C . LEU A 1 203 ? -25.812 -70.812 -6.098 1 95.81 203 LEU A C 1
ATOM 1533 O O . LEU A 1 203 ? -24.641 -70.938 -6.461 1 95.81 203 LEU A O 1
ATOM 1537 N N . VAL A 1 204 ? -26.234 -69.688 -5.465 1 97.44 204 VAL A N 1
ATOM 1538 C CA . VAL A 1 204 ? -25.344 -68.625 -5.016 1 97.44 204 VAL A CA 1
ATOM 1539 C C . VAL A 1 204 ? -25.609 -68.312 -3.541 1 97.44 204 VAL A C 1
ATOM 1541 O O . VAL A 1 204 ? -26.766 -68.188 -3.119 1 97.44 204 VAL A O 1
ATOM 1544 N N . ASP A 1 205 ? -24.562 -68.25 -2.725 1 96.69 205 ASP A N 1
ATOM 1545 C CA . ASP A 1 205 ? -24.625 -67.875 -1.317 1 96.69 205 ASP A CA 1
ATOM 1546 C C . ASP A 1 205 ? -23.766 -66.688 -1.04 1 96.69 205 ASP A C 1
ATOM 1548 O O . ASP A 1 205 ? -22.547 -66.75 -1.127 1 96.69 205 ASP A O 1
ATOM 1552 N N . VAL A 1 206 ? -24.438 -65.5 -0.717 1 97.88 206 VAL A N 1
ATOM 1553 C CA . VAL A 1 206 ? -23.703 -64.312 -0.368 1 97.88 206 VAL A CA 1
ATOM 1554 C C . VAL A 1 206 ? -23.5 -64.25 1.145 1 97.88 206 VAL A C 1
ATOM 1556 O O . VAL A 1 206 ? -24.391 -63.812 1.879 1 97.88 206 VAL A O 1
ATOM 1559 N N . ILE A 1 207 ? -22.375 -64.625 1.59 1 96.94 207 ILE A N 1
ATOM 1560 C CA . ILE A 1 207 ? -22.062 -64.688 3.016 1 96.94 207 ILE A CA 1
ATOM 1561 C C . ILE A 1 207 ? -21.875 -63.25 3.545 1 96.94 207 ILE A C 1
ATOM 1563 O O . ILE A 1 207 ? -22.422 -62.906 4.59 1 96.94 207 ILE A O 1
ATOM 1567 N N . GLU A 1 208 ? -21.156 -62.469 2.84 1 96.88 208 GLU A N 1
ATOM 1568 C CA . GLU A 1 208 ? -20.891 -61.094 3.24 1 96.88 208 GLU A CA 1
ATOM 1569 C C . GLU A 1 208 ? -21.891 -60.125 2.596 1 96.88 208 GLU A C 1
ATOM 1571 O O . GLU A 1 208 ? -21.516 -59.344 1.708 1 96.88 208 GLU A O 1
ATOM 1576 N N . GLN A 1 209 ? -23.016 -59.906 3.133 1 95.81 209 GLN A N 1
ATOM 1577 C CA . GLN A 1 209 ? -24.125 -59.156 2.559 1 95.81 209 GLN A CA 1
ATOM 1578 C C . GLN A 1 209 ? -23.859 -57.656 2.59 1 95.81 209 GLN A C 1
ATOM 1580 O O . GLN A 1 209 ? -24.312 -56.938 1.721 1 95.81 209 GLN A O 1
ATOM 1585 N N . GLU A 1 210 ? -23.094 -57.281 3.568 1 95.62 210 GLU A N 1
ATOM 1586 C CA . GLU A 1 210 ? -22.781 -55.844 3.668 1 95.62 210 GLU A CA 1
ATOM 1587 C C . GLU A 1 210 ? -21.766 -55.438 2.6 1 95.62 210 GLU A C 1
ATOM 1589 O O . GLU A 1 210 ? -21.859 -54.312 2.061 1 95.62 210 GLU A O 1
ATOM 1594 N N . ALA A 1 211 ? -20.828 -56.344 2.295 1 97.12 211 ALA A N 1
ATOM 1595 C CA . ALA A 1 211 ? -19.812 -56.094 1.278 1 97.12 211 ALA A CA 1
ATOM 1596 C C . ALA A 1 211 ? -20.375 -56.25 -0.126 1 97.12 211 ALA A C 1
ATOM 1598 O O . ALA A 1 211 ? -19.922 -55.625 -1.074 1 97.12 211 ALA A O 1
ATOM 1599 N N . CYS A 1 212 ? -21.344 -57.094 -0.26 1 98.06 212 CYS A N 1
ATOM 1600 C CA . CYS A 1 212 ? -22.031 -57.344 -1.518 1 98.06 212 CYS A CA 1
ATOM 1601 C C . CYS A 1 212 ? -23.531 -57.344 -1.324 1 98.06 212 CYS A C 1
ATOM 1603 O O . CYS A 1 212 ? -24.172 -58.406 -1.323 1 98.06 212 CYS A O 1
ATOM 1605 N N . PRO A 1 213 ? -24.172 -56.188 -1.317 1 97.06 213 PRO A N 1
ATOM 1606 C CA . PRO A 1 213 ? -25.594 -56.062 -1.02 1 97.06 213 PRO A CA 1
ATOM 1607 C C . PRO A 1 213 ? -26.484 -56.656 -2.127 1 97.06 213 PRO A C 1
ATOM 1609 O O . PRO A 1 213 ? -27.641 -57 -1.88 1 97.06 213 PRO A O 1
ATOM 1612 N N . SER A 1 214 ? -25.969 -56.625 -3.291 1 97.56 214 SER A N 1
ATOM 1613 C CA . SER A 1 214 ? -26.766 -57.219 -4.375 1 97.56 214 SER A CA 1
ATOM 1614 C C . SER A 1 214 ? -25.906 -58.094 -5.285 1 97.56 214 SER A C 1
ATOM 1616 O O . SER A 1 214 ? -24.797 -57.688 -5.652 1 97.56 214 SER A O 1
ATOM 1618 N N . TYR A 1 215 ? -26.406 -59.281 -5.586 1 98.38 215 TYR A N 1
ATOM 1619 C CA . TYR A 1 215 ? -25.766 -60.281 -6.465 1 98.38 215 TYR A CA 1
ATOM 1620 C C . TYR A 1 215 ? -26.781 -60.938 -7.367 1 98.38 215 TYR A C 1
ATOM 1622 O O . TYR A 1 215 ? -27.766 -61.5 -6.887 1 98.38 215 TYR A O 1
ATOM 1630 N N . TYR A 1 216 ? -26.594 -60.812 -8.633 1 98.31 216 TYR A N 1
ATOM 1631 C CA . TYR A 1 216 ? -27.453 -61.438 -9.633 1 98.31 216 TYR A CA 1
ATOM 1632 C C . TYR A 1 216 ? -26.656 -62.438 -10.477 1 98.31 216 TYR A C 1
ATOM 1634 O O . TYR A 1 216 ? -25.531 -62.125 -10.906 1 98.31 216 TYR A O 1
ATOM 1642 N N . GLY A 1 217 ? -27.172 -63.625 -10.688 1 98.12 217 GLY A N 1
ATOM 1643 C CA . GLY A 1 217 ? -26.562 -64.688 -11.516 1 98.12 217 GLY A CA 1
ATOM 1644 C C . GLY A 1 217 ? -27.547 -65.312 -12.469 1 98.12 217 GLY A C 1
ATOM 1645 O O . GLY A 1 217 ? -28.719 -65.5 -12.117 1 98.12 217 GLY A O 1
ATOM 1646 N N . ARG A 1 218 ? -27.047 -65.625 -13.672 1 98.06 218 ARG A N 1
ATOM 1647 C CA . ARG A 1 218 ? -27.891 -66.312 -14.664 1 98.06 218 ARG A CA 1
ATOM 1648 C C . ARG A 1 218 ? -27.094 -67.375 -15.438 1 98.06 218 ARG A C 1
ATOM 1650 O O . ARG A 1 218 ? -25.984 -67.125 -15.883 1 98.06 218 ARG A O 1
ATOM 1657 N N . VAL A 1 219 ? -27.719 -68.5 -15.555 1 98.19 219 VAL A N 1
ATOM 1658 C CA . VAL A 1 219 ? -27.125 -69.562 -16.375 1 98.19 219 VAL A CA 1
ATOM 1659 C C . VAL A 1 219 ? -27.594 -69.438 -17.828 1 98.19 219 VAL A C 1
ATOM 1661 O O . VAL A 1 219 ? -28.781 -69.188 -18.078 1 98.19 219 VAL A O 1
ATOM 1664 N N . ILE A 1 220 ? -26.734 -69.5 -18.766 1 98.25 220 ILE A N 1
ATOM 1665 C CA . ILE A 1 220 ? -27.031 -69.562 -20.188 1 98.25 220 ILE A CA 1
ATOM 1666 C C . ILE A 1 220 ? -26.344 -70.75 -20.812 1 98.25 220 ILE A C 1
ATOM 1668 O O . ILE A 1 220 ? -25.125 -70.812 -20.844 1 98.25 220 ILE A O 1
ATOM 1672 N N . THR A 1 221 ? -27.125 -71.688 -21.391 1 97.88 221 THR A N 1
ATOM 1673 C CA . THR A 1 221 ? -26.594 -72.938 -21.922 1 97.88 221 THR A CA 1
ATOM 1674 C C . THR A 1 221 ? -26.594 -72.938 -23.453 1 97.88 221 THR A C 1
ATOM 1676 O O . THR A 1 221 ? -27.406 -72.25 -24.062 1 97.88 221 THR A O 1
ATOM 1679 N N . GLY A 1 222 ? -25.578 -73.688 -24 1 97.25 222 GLY A N 1
ATOM 1680 C CA . GLY A 1 222 ? -25.547 -73.875 -25.438 1 97.25 222 GLY A CA 1
ATOM 1681 C C . GLY A 1 222 ? -25.016 -72.625 -26.188 1 97.25 222 GLY A C 1
ATOM 1682 O O . GLY A 1 222 ? -25.453 -72.375 -27.312 1 97.25 222 GLY A O 1
ATOM 1683 N N . VAL A 1 223 ? -24.203 -71.875 -25.594 1 97.25 223 VAL A N 1
ATOM 1684 C CA . VAL A 1 223 ? -23.672 -70.688 -26.25 1 97.25 223 VAL A CA 1
ATOM 1685 C C . VAL A 1 223 ? -22.562 -71.062 -27.219 1 97.25 223 VAL A C 1
ATOM 1687 O O . VAL A 1 223 ? -21.828 -72 -26.984 1 97.25 223 VAL A O 1
ATOM 1690 N N . ASN A 1 224 ? -22.438 -70.312 -28.297 1 97.31 224 ASN A N 1
ATOM 1691 C CA . ASN A 1 224 ? -21.281 -70.438 -29.188 1 97.31 224 ASN A CA 1
ATOM 1692 C C . ASN A 1 224 ? -20.219 -69.375 -28.828 1 97.31 224 ASN A C 1
ATOM 1694 O O . ASN A 1 224 ? -20.25 -68.25 -29.312 1 97.31 224 ASN A O 1
ATOM 1698 N N . ALA A 1 225 ? -19.281 -69.75 -28.031 1 94.19 225 ALA A N 1
ATOM 1699 C CA . ALA A 1 225 ? -18.266 -68.812 -27.516 1 94.19 225 ALA A CA 1
ATOM 1700 C C . ALA A 1 225 ? -17.297 -68.438 -28.625 1 94.19 225 ALA A C 1
ATOM 1702 O O . ALA A 1 225 ? -16.531 -67.5 -28.469 1 94.19 225 ALA A O 1
ATOM 1703 N N . SER A 1 226 ? -17.281 -69.062 -29.734 1 93.62 226 SER A N 1
ATOM 1704 C CA . SER A 1 226 ? -16.391 -68.812 -30.844 1 93.62 226 SER A CA 1
ATOM 1705 C C . SER A 1 226 ? -17.047 -67.812 -31.844 1 93.62 226 SER A C 1
ATOM 1707 O O . SER A 1 226 ? -16.469 -67.5 -32.875 1 93.62 226 SER A O 1
ATOM 1709 N N . ALA A 1 227 ? -18.25 -67.438 -31.453 1 95 227 ALA A N 1
ATOM 1710 C CA . ALA A 1 227 ? -18.922 -66.438 -32.312 1 95 227 ALA A CA 1
ATOM 1711 C C . ALA A 1 227 ? -18.078 -65.188 -32.438 1 95 227 ALA A C 1
ATOM 1713 O O . ALA A 1 227 ? -17.328 -64.812 -31.531 1 95 227 ALA A O 1
ATOM 1714 N N . SER A 1 228 ? -18.172 -64.5 -33.625 1 92.81 228 SER A N 1
ATOM 1715 C CA . SER A 1 228 ? -17.438 -63.281 -33.812 1 92.81 228 SER A CA 1
ATOM 1716 C C . SER A 1 228 ? -18.156 -62.094 -33.156 1 92.81 228 SER A C 1
ATOM 1718 O O . SER A 1 228 ? -19.391 -62 -33.219 1 92.81 228 SER A O 1
ATOM 1720 N N . THR A 1 229 ? -17.406 -61.281 -32.406 1 94.44 229 THR A N 1
ATOM 1721 C CA . THR A 1 229 ? -17.969 -60.031 -31.922 1 94.44 229 THR A CA 1
ATOM 1722 C C . THR A 1 229 ? -18.359 -59.094 -33.062 1 94.44 229 THR A C 1
ATOM 1724 O O . THR A 1 229 ? -17.562 -58.906 -34 1 94.44 229 THR A O 1
ATOM 1727 N N . PRO A 1 230 ? -19.531 -58.562 -33.031 1 92.81 230 PRO A N 1
ATOM 1728 C CA . PRO A 1 230 ? -19.922 -57.625 -34.094 1 92.81 230 PRO A CA 1
ATOM 1729 C C . PRO A 1 230 ? -19 -56.438 -34.188 1 92.81 230 PRO A C 1
ATOM 1731 O O . PRO A 1 230 ? -18.5 -55.906 -33.188 1 92.81 230 PRO A O 1
ATOM 1734 N N . ASP A 1 231 ? -18.875 -55.875 -35.406 1 85.56 231 ASP A N 1
ATOM 1735 C CA . ASP A 1 231 ? -17.953 -54.781 -35.688 1 85.56 231 ASP A CA 1
ATOM 1736 C C . ASP A 1 231 ? -18.297 -53.531 -34.875 1 85.56 231 ASP A C 1
ATOM 1738 O O . ASP A 1 231 ? -17.406 -52.844 -34.375 1 85.56 231 ASP A O 1
ATOM 1742 N N . TRP A 1 232 ? -19.562 -53.219 -34.844 1 88.25 232 TRP A N 1
ATOM 1743 C CA . TRP A 1 232 ? -20 -52.031 -34.125 1 88.25 232 TRP A CA 1
ATOM 1744 C C . TRP A 1 232 ? -19.562 -52.094 -32.656 1 88.25 232 TRP A C 1
ATOM 1746 O O . TRP A 1 232 ? -19.203 -51.062 -32.062 1 88.25 232 TRP A O 1
ATOM 1756 N N . MET A 1 233 ? -19.562 -53.25 -32.031 1 94.88 233 MET A N 1
ATOM 1757 C CA . MET A 1 233 ? -19.172 -53.438 -30.656 1 94.88 233 MET A CA 1
ATOM 1758 C C . MET A 1 233 ? -17.656 -53.344 -30.5 1 94.88 233 MET A C 1
ATOM 1760 O O . MET A 1 233 ? -17.156 -52.75 -29.562 1 94.88 233 MET A O 1
ATOM 1764 N N . ILE A 1 234 ? -16.984 -53.875 -31.422 1 92.94 234 ILE A N 1
ATOM 1765 C CA . ILE A 1 234 ? -15.523 -53.812 -31.422 1 92.94 234 ILE A CA 1
ATOM 1766 C C . ILE A 1 234 ? -15.086 -52.344 -31.5 1 92.94 234 ILE A C 1
ATOM 1768 O O . ILE A 1 234 ? -14.234 -51.906 -30.719 1 92.94 234 ILE A O 1
ATOM 1772 N N . ARG A 1 235 ? -15.68 -51.594 -32.344 1 89.5 235 ARG A N 1
ATOM 1773 C CA . ARG A 1 235 ? -15.352 -50.188 -32.5 1 89.5 235 ARG A CA 1
ATOM 1774 C C . ARG A 1 235 ? -15.617 -49.406 -31.219 1 89.5 235 ARG A C 1
ATOM 1776 O O . ARG A 1 235 ? -14.805 -48.594 -30.797 1 89.5 235 ARG A O 1
ATOM 1783 N N . ALA A 1 236 ? -16.75 -49.688 -30.641 1 94.25 236 ALA A N 1
ATOM 1784 C CA . ALA A 1 236 ? -17.125 -49 -29.406 1 94.25 236 ALA A CA 1
ATOM 1785 C C . ALA A 1 236 ? -16.109 -49.312 -28.297 1 94.25 236 ALA A C 1
ATOM 1787 O O . ALA A 1 236 ? -15.656 -48.375 -27.609 1 94.25 236 ALA A O 1
ATOM 1788 N N . ILE A 1 237 ? -15.727 -50.562 -28.141 1 96.19 237 ILE A N 1
ATOM 1789 C CA . ILE A 1 237 ? -14.828 -51 -27.078 1 96.19 237 ILE A CA 1
ATOM 1790 C C . ILE A 1 237 ? -13.422 -50.438 -27.344 1 96.19 237 ILE A C 1
ATOM 1792 O O . ILE A 1 237 ? -12.812 -49.844 -26.438 1 96.19 237 ILE A O 1
ATOM 1796 N N . GLU A 1 238 ? -12.984 -50.5 -28.547 1 92.25 238 GLU A N 1
ATOM 1797 C CA . GLU A 1 238 ? -11.633 -50.062 -28.875 1 92.25 238 GLU A CA 1
ATOM 1798 C C . GLU A 1 238 ? -11.5 -48.562 -28.797 1 92.25 238 GLU A C 1
ATOM 1800 O O . GLU A 1 238 ? -10.477 -48.031 -28.344 1 92.25 238 GLU A O 1
ATOM 1805 N N . ARG A 1 239 ? -12.492 -47.875 -29.219 1 93.81 239 ARG A N 1
ATOM 1806 C CA . ARG A 1 239 ? -12.453 -46.438 -29.188 1 93.81 239 ARG A CA 1
ATOM 1807 C C . ARG A 1 239 ? -12.609 -45.906 -27.766 1 93.81 239 ARG A C 1
ATOM 1809 O O . ARG A 1 239 ? -12.414 -44.719 -27.5 1 93.81 239 ARG A O 1
ATOM 1816 N N . SER A 1 240 ? -12.953 -46.812 -26.922 1 95.19 240 SER A N 1
ATOM 1817 C CA . SER A 1 240 ? -13.023 -46.438 -25.5 1 95.19 240 SER A CA 1
ATOM 1818 C C . SER A 1 240 ? -11.789 -46.938 -24.75 1 95.19 240 SER A C 1
ATOM 1820 O O . SER A 1 240 ? -11.766 -46.938 -23.516 1 95.19 240 SER A O 1
ATOM 1822 N N . GLY A 1 241 ? -10.859 -47.406 -25.547 1 91 241 GLY A N 1
ATOM 1823 C CA . GLY A 1 241 ? -9.555 -47.719 -24.969 1 91 241 GLY A CA 1
ATOM 1824 C C . GLY A 1 241 ? -9.398 -49.156 -24.562 1 91 241 GLY A C 1
ATOM 1825 O O . GLY A 1 241 ? -8.43 -49.531 -23.875 1 91 241 GLY A O 1
ATOM 1826 N N . LEU A 1 242 ? -10.328 -50.031 -24.828 1 94.25 242 LEU A N 1
ATOM 1827 C CA . LEU A 1 242 ? -10.234 -51.469 -24.5 1 94.25 242 LEU A CA 1
ATOM 1828 C C . LEU A 1 242 ? -9.992 -52.312 -25.75 1 94.25 242 LEU A C 1
ATOM 1830 O O . LEU A 1 242 ? -10.281 -51.875 -26.859 1 94.25 242 LEU A O 1
ATOM 1834 N N . ARG A 1 243 ? -9.445 -53.469 -25.562 1 92.44 243 ARG A N 1
ATOM 1835 C CA . ARG A 1 243 ? -9.188 -54.375 -26.672 1 92.44 243 ARG A CA 1
ATOM 1836 C C . ARG A 1 243 ? -10.266 -55.469 -26.766 1 92.44 243 ARG A C 1
ATOM 1838 O O . ARG A 1 243 ? -10.758 -55.938 -25.734 1 92.44 243 ARG A O 1
ATOM 1845 N N . SER A 1 244 ? -10.602 -55.781 -27.938 1 94.12 244 SER A N 1
ATOM 1846 C CA . SER A 1 244 ? -11.523 -56.875 -28.156 1 94.12 244 SER A CA 1
ATOM 1847 C C . SER A 1 244 ? -10.852 -58.219 -27.875 1 94.12 244 SER A C 1
ATOM 1849 O O . SER A 1 244 ? -9.695 -58.438 -28.25 1 94.12 244 SER A O 1
ATOM 1851 N N . ILE A 1 245 ? -11.477 -59.156 -27.219 1 92.62 245 ILE A N 1
ATOM 1852 C CA . ILE A 1 245 ? -10.891 -60.438 -26.828 1 92.62 245 ILE A CA 1
ATOM 1853 C C . ILE A 1 245 ? -11.742 -61.594 -27.375 1 92.62 245 ILE A C 1
ATOM 1855 O O . ILE A 1 245 ? -11.305 -62.344 -28.266 1 92.62 245 ILE A O 1
ATOM 1859 N N . SER A 1 246 ? -12.93 -61.844 -26.875 1 95.19 246 SER A N 1
ATOM 1860 C CA . SER A 1 246 ? -13.922 -62.844 -27.281 1 95.19 246 SER A CA 1
ATOM 1861 C C . SER A 1 246 ? -15.336 -62.281 -27.156 1 95.19 246 SER A C 1
ATOM 1863 O O . SER A 1 246 ? -15.57 -61.312 -26.453 1 95.19 246 SER A O 1
ATOM 1865 N N . ALA A 1 247 ? -16.234 -62.875 -27.844 1 96.44 247 ALA A N 1
ATOM 1866 C CA . ALA A 1 247 ? -17.594 -62.344 -27.906 1 96.44 247 ALA A CA 1
ATOM 1867 C C . ALA A 1 247 ? -18.188 -62.156 -26.516 1 96.44 247 ALA A C 1
ATOM 1869 O O . ALA A 1 247 ? -18.719 -61.094 -26.188 1 96.44 247 ALA A O 1
ATOM 1870 N N . ILE A 1 248 ? -18.016 -63.156 -25.688 1 97.44 248 ILE A N 1
ATOM 1871 C CA . ILE A 1 248 ? -18.609 -63.094 -24.344 1 97.44 248 ILE A CA 1
ATOM 1872 C C . ILE A 1 248 ? -17.922 -62 -23.516 1 97.44 248 ILE A C 1
ATOM 1874 O O . ILE A 1 248 ? -18.594 -61.219 -22.859 1 97.44 248 ILE A O 1
ATOM 1878 N N . VAL A 1 249 ? -16.625 -61.969 -23.547 1 96.69 249 VAL A N 1
ATOM 1879 C CA . VAL A 1 249 ? -15.859 -60.969 -22.797 1 96.69 249 VAL A CA 1
ATOM 1880 C C . VAL A 1 249 ? -16.141 -59.562 -23.359 1 96.69 249 VAL A C 1
ATOM 1882 O O . VAL A 1 249 ? -16.297 -58.625 -22.609 1 96.69 249 VAL A O 1
ATOM 1885 N N . ASP A 1 250 ? -16.188 -59.438 -24.656 1 97.88 250 ASP A N 1
ATOM 1886 C CA . ASP A 1 250 ? -16.453 -58.156 -25.312 1 97.88 250 ASP A CA 1
ATOM 1887 C C . ASP A 1 250 ? -17.828 -57.625 -24.906 1 97.88 250 ASP A C 1
ATOM 1889 O O . ASP A 1 250 ? -18 -56.406 -24.688 1 97.88 250 ASP A O 1
ATOM 1893 N N . ILE A 1 251 ? -18.797 -58.469 -24.812 1 98.06 251 ILE A N 1
ATOM 1894 C CA . ILE A 1 251 ? -20.125 -58.062 -24.406 1 98.06 251 ILE A CA 1
ATOM 1895 C C . ILE A 1 251 ? -20.109 -57.531 -22.984 1 98.06 251 ILE A C 1
ATOM 1897 O O . ILE A 1 251 ? -20.703 -56.469 -22.688 1 98.06 251 ILE A O 1
ATOM 1901 N N . THR A 1 252 ? -19.422 -58.188 -22.078 1 98 252 THR A N 1
ATOM 1902 C CA . THR A 1 252 ? -19.312 -57.719 -20.703 1 98 252 THR A CA 1
ATOM 1903 C C . THR A 1 252 ? -18.625 -56.375 -20.641 1 98 252 THR A C 1
ATOM 1905 O O . THR A 1 252 ? -19.047 -55.469 -19.906 1 98 252 THR A O 1
ATOM 1908 N N . ASN A 1 253 ? -17.578 -56.188 -21.406 1 97.81 253 ASN A N 1
ATOM 1909 C CA . ASN A 1 253 ? -16.891 -54.938 -21.469 1 97.81 253 ASN A CA 1
ATOM 1910 C C . ASN A 1 253 ? -17.75 -53.844 -22.094 1 97.81 253 ASN A C 1
ATOM 1912 O O . ASN A 1 253 ? -17.703 -52.688 -21.656 1 97.81 253 ASN A O 1
ATOM 1916 N N . TYR A 1 254 ? -18.438 -54.156 -23.109 1 97.81 254 TYR A N 1
ATOM 1917 C CA . TYR A 1 254 ? -19.344 -53.219 -23.75 1 97.81 254 TYR A CA 1
ATOM 1918 C C . TYR A 1 254 ? -20.359 -52.656 -22.766 1 97.81 254 TYR A C 1
ATOM 1920 O O . TYR A 1 254 ? -20.578 -51.469 -22.688 1 97.81 254 TYR A O 1
ATOM 1928 N N . VAL A 1 255 ? -20.938 -53.531 -22.062 1 98.12 255 VAL A N 1
ATOM 1929 C CA . VAL A 1 255 ? -21.969 -53.156 -21.109 1 98.12 255 VAL A CA 1
ATOM 1930 C C . VAL A 1 255 ? -21.328 -52.344 -19.969 1 98.12 255 VAL A C 1
ATOM 1932 O O . VAL A 1 255 ? -21.938 -51.375 -19.469 1 98.12 255 VAL A O 1
ATOM 1935 N N . LEU A 1 256 ? -20.172 -52.719 -19.547 1 97.88 256 LEU A N 1
ATOM 1936 C CA . LEU A 1 256 ? -19.422 -51.938 -18.578 1 97.88 256 LEU A CA 1
ATOM 1937 C C . LEU A 1 256 ? -19.281 -50.5 -19.047 1 97.88 256 LEU A C 1
ATOM 1939 O O . LEU A 1 256 ? -19.562 -49.562 -18.281 1 97.88 256 LEU A O 1
ATOM 1943 N N . LEU A 1 257 ? -18.906 -50.281 -20.234 1 97.94 257 LEU A N 1
ATOM 1944 C CA . LEU A 1 257 ? -18.703 -48.938 -20.797 1 97.94 257 LEU A CA 1
ATOM 1945 C C . LEU A 1 257 ? -20.031 -48.219 -21.047 1 97.94 257 LEU A C 1
ATOM 1947 O O . LEU A 1 257 ? -20.141 -47.031 -20.859 1 97.94 257 LEU A O 1
ATOM 1951 N N . GLU A 1 258 ? -20.984 -48.969 -21.438 1 97.88 258 GLU A N 1
ATOM 1952 C CA . GLU A 1 258 ? -22.297 -48.438 -21.797 1 97.88 258 GLU A CA 1
ATOM 1953 C C . GLU A 1 258 ? -23.047 -47.969 -20.547 1 97.88 258 GLU A C 1
ATOM 1955 O O . GLU A 1 258 ? -23.531 -46.844 -20.5 1 97.88 258 GLU A O 1
ATOM 1960 N N . LEU A 1 259 ? -23.031 -48.844 -19.469 1 97.62 259 LEU A N 1
ATOM 1961 C CA . LEU A 1 259 ? -23.922 -48.594 -18.344 1 97.62 259 LEU A CA 1
ATOM 1962 C C . LEU A 1 259 ? -23.125 -48.344 -17.062 1 97.62 259 LEU A C 1
ATOM 1964 O O . LEU A 1 259 ? -23.688 -47.906 -16.047 1 97.62 259 LEU A O 1
ATOM 1968 N N . GLY A 1 260 ? -21.922 -48.688 -17.047 1 96.88 260 GLY A N 1
ATOM 1969 C CA . GLY A 1 260 ? -21.094 -48.438 -15.883 1 96.88 260 GLY A CA 1
ATOM 1970 C C . GLY A 1 260 ? -21.047 -49.594 -14.914 1 96.88 260 GLY A C 1
ATOM 1971 O O . GLY A 1 260 ? -20.5 -49.469 -13.812 1 96.88 260 GLY A O 1
ATOM 1972 N N . GLN A 1 261 ? -21.547 -50.75 -15.281 1 97.69 261 GLN A N 1
ATOM 1973 C CA . GLN A 1 261 ? -21.625 -51.906 -14.406 1 97.69 261 GLN A CA 1
ATOM 1974 C C . GLN A 1 261 ? -20.641 -53 -14.836 1 97.69 261 GLN A C 1
ATOM 1976 O O . GLN A 1 261 ? -20.797 -53.594 -15.898 1 97.69 261 GLN A O 1
ATOM 1981 N N . PRO A 1 262 ? -19.656 -53.219 -13.992 1 98.12 262 PRO A N 1
ATOM 1982 C CA . PRO A 1 262 ? -18.797 -54.375 -14.297 1 98.12 262 PRO A CA 1
ATOM 1983 C C . PRO A 1 262 ? -19.516 -55.719 -14.148 1 98.12 262 PRO A C 1
ATOM 1985 O O . PRO A 1 262 ? -20.312 -55.906 -13.234 1 98.12 262 PRO A O 1
ATOM 1988 N N . LEU A 1 263 ? -19.344 -56.594 -15.102 1 98.25 263 LEU A N 1
ATOM 1989 C CA . LEU A 1 263 ? -19.891 -57.938 -15.109 1 98.25 263 LEU A CA 1
ATOM 1990 C C . LEU A 1 263 ? -18.797 -58.969 -15.227 1 98.25 263 LEU A C 1
ATOM 1992 O O . LEU A 1 263 ? -17.641 -58.625 -15.531 1 98.25 263 LEU A O 1
ATOM 1996 N N . HIS A 1 264 ? -19.141 -60.25 -14.938 1 97.81 264 HIS A N 1
ATOM 1997 C CA . HIS A 1 264 ? -18.219 -61.344 -15.125 1 97.81 264 HIS A CA 1
ATOM 1998 C C . HIS A 1 264 ? -18.953 -62.594 -15.602 1 97.81 264 HIS A C 1
ATOM 2000 O O . HIS A 1 264 ? -20.078 -62.875 -15.172 1 97.81 264 HIS A O 1
ATOM 2006 N N . ALA A 1 265 ? -18.344 -63.281 -16.547 1 98.06 265 ALA A N 1
ATOM 2007 C CA . ALA A 1 265 ? -18.891 -64.562 -17.031 1 98.06 265 ALA A CA 1
ATOM 2008 C C . ALA A 1 265 ? -17.984 -65.75 -16.641 1 98.06 265 ALA A C 1
ATOM 2010 O O . ALA A 1 265 ? -16.797 -65.75 -16.969 1 98.06 265 ALA A O 1
ATOM 2011 N N . PHE A 1 266 ? -18.562 -66.75 -15.984 1 98.12 266 PHE A N 1
ATOM 2012 C CA . PHE A 1 266 ? -17.859 -68 -15.617 1 98.12 266 PHE A CA 1
ATOM 2013 C C . PHE A 1 266 ? -18.203 -69.125 -16.578 1 98.12 266 PHE A C 1
ATOM 2015 O O . PHE A 1 266 ? -19.328 -69.188 -17.078 1 98.12 266 PHE A O 1
ATOM 2022 N N . ASP A 1 267 ? -17.203 -70 -16.828 1 97.88 267 ASP A N 1
ATOM 2023 C CA . ASP A 1 267 ? -17.516 -71.25 -17.469 1 97.88 267 ASP A CA 1
ATOM 2024 C C . ASP A 1 267 ? -18.266 -72.188 -16.516 1 97.88 267 ASP A C 1
ATOM 2026 O O . ASP A 1 267 ? -17.688 -72.688 -15.555 1 97.88 267 ASP A O 1
ATOM 2030 N N . LEU A 1 268 ? -19.484 -72.375 -16.797 1 97.44 268 LEU A N 1
ATOM 2031 C CA . LEU A 1 268 ? -20.359 -73.125 -15.898 1 97.44 268 LEU A CA 1
ATOM 2032 C C . LEU A 1 268 ? -19.844 -74.562 -15.664 1 97.44 268 LEU A C 1
ATOM 2034 O O . LEU A 1 268 ? -19.938 -75.062 -14.555 1 97.44 268 LEU A O 1
ATOM 2038 N N . ASP A 1 269 ? -19.25 -75.125 -16.656 1 96.62 269 ASP A N 1
ATOM 2039 C CA . ASP A 1 269 ? -18.812 -76.562 -16.609 1 96.62 269 ASP A CA 1
ATOM 2040 C C . ASP A 1 269 ? -17.547 -76.688 -15.758 1 96.62 269 ASP A C 1
ATOM 2042 O O . ASP A 1 269 ? -17.172 -77.812 -15.383 1 96.62 269 ASP A O 1
ATOM 2046 N N . LYS A 1 270 ? -16.969 -75.562 -15.453 1 96.44 270 LYS A N 1
ATOM 2047 C CA . LYS A 1 270 ? -15.742 -75.625 -14.664 1 96.44 270 LYS A CA 1
ATOM 2048 C C . LYS A 1 270 ? -16.016 -75.25 -13.211 1 96.44 270 LYS A C 1
ATOM 2050 O O . LYS A 1 270 ? -15.094 -75.25 -12.383 1 96.44 270 LYS A O 1
ATOM 2055 N N . LEU A 1 271 ? -17.219 -74.875 -12.891 1 96.94 271 LEU A N 1
ATOM 2056 C CA . LEU A 1 271 ? -17.594 -74.5 -11.531 1 96.94 271 LEU A CA 1
ATOM 2057 C C . LEU A 1 271 ? -17.859 -75.75 -10.703 1 96.94 271 LEU A C 1
ATOM 2059 O O . LEU A 1 271 ? -18.438 -76.688 -11.203 1 96.94 271 LEU A O 1
ATOM 2063 N N . ASN A 1 272 ? -17.391 -75.688 -9.438 1 95.5 272 ASN A N 1
ATOM 2064 C CA . ASN A 1 272 ? -17.625 -76.812 -8.5 1 95.5 272 ASN A CA 1
ATOM 2065 C C . ASN A 1 272 ? -18.578 -76.438 -7.383 1 95.5 272 ASN A C 1
ATOM 2067 O O . ASN A 1 272 ? -18.25 -75.562 -6.562 1 95.5 272 ASN A O 1
ATOM 2071 N N . GLY A 1 273 ? -19.688 -77 -7.379 1 94.44 273 GLY A N 1
ATOM 2072 C CA . GLY A 1 273 ? -20.625 -76.688 -6.301 1 94.44 273 GLY A CA 1
ATOM 2073 C C . GLY A 1 273 ? -21.25 -75.312 -6.406 1 94.44 273 GLY A C 1
ATOM 2074 O O . GLY A 1 273 ? -21.469 -74.812 -7.508 1 94.44 273 GLY A O 1
ATOM 2075 N N . LYS A 1 274 ? -21.641 -74.75 -5.277 1 95.56 274 LYS A N 1
ATOM 2076 C CA . LYS A 1 274 ? -22.312 -73.5 -5.262 1 95.56 274 LYS A CA 1
ATOM 2077 C C . LYS A 1 274 ? -21.312 -72.312 -5.246 1 95.56 274 LYS A C 1
ATOM 2079 O O . LYS A 1 274 ? -20.156 -72.5 -4.84 1 95.56 274 LYS A O 1
ATOM 2084 N N . ILE A 1 275 ? -21.719 -71.125 -5.695 1 96.75 275 ILE A N 1
ATOM 2085 C CA . ILE A 1 275 ? -20.938 -69.938 -5.637 1 96.75 275 ILE A CA 1
ATOM 2086 C C . ILE A 1 275 ? -21.125 -69.25 -4.277 1 96.75 275 ILE A C 1
ATOM 2088 O O . ILE A 1 275 ? -22.25 -69.188 -3.771 1 96.75 275 ILE A O 1
ATOM 2092 N N . SER A 1 276 ? -20.047 -68.875 -3.646 1 97.5 276 SER A N 1
ATOM 2093 C CA . SER A 1 276 ? -20.094 -68.125 -2.375 1 97.5 276 SER A CA 1
ATOM 2094 C C . SER A 1 276 ? -19.312 -66.812 -2.447 1 97.5 276 SER A C 1
ATOM 2096 O O . SER A 1 276 ? -18.203 -66.812 -2.959 1 97.5 276 SER A O 1
ATOM 2098 N N . VAL A 1 277 ? -19.969 -65.75 -2.037 1 98.12 277 VAL A N 1
ATOM 2099 C CA . VAL A 1 277 ? -19.281 -64.438 -1.897 1 98.12 277 VAL A CA 1
ATOM 2100 C C . VAL A 1 277 ? -18.844 -64.25 -0.45 1 98.12 277 VAL A C 1
ATOM 2102 O O . VAL A 1 277 ? -19.672 -64.125 0.444 1 98.12 277 VAL A O 1
ATOM 2105 N N . ARG A 1 278 ? -17.562 -64.312 -0.27 1 97.88 278 ARG A N 1
ATOM 2106 C CA . ARG A 1 278 ? -17.016 -64.25 1.086 1 97.88 278 ARG A CA 1
ATOM 2107 C C . ARG A 1 278 ? -15.648 -63.594 1.117 1 97.88 278 ARG A C 1
ATOM 2109 O O . ARG A 1 278 ? -15.039 -63.375 0.071 1 97.88 278 ARG A O 1
ATOM 2116 N N . PHE A 1 279 ? -15.219 -63.344 2.357 1 97.81 279 PHE A N 1
ATOM 2117 C CA . PHE A 1 279 ? -13.836 -62.875 2.518 1 97.81 279 PHE A CA 1
ATOM 2118 C C . PHE A 1 279 ? -12.875 -64.062 2.383 1 97.81 279 PHE A C 1
ATOM 2120 O O . PHE A 1 279 ? -13.242 -65.188 2.643 1 97.81 279 PHE A O 1
ATOM 2127 N N . ALA A 1 280 ? -11.719 -63.719 1.961 1 97.12 280 ALA A N 1
ATOM 2128 C CA . ALA A 1 280 ? -10.68 -64.75 1.777 1 97.12 280 ALA A CA 1
ATOM 2129 C C . ALA A 1 280 ? -10.234 -65.312 3.117 1 97.12 280 ALA A C 1
ATOM 2131 O O . ALA A 1 280 ? -10.289 -64.625 4.145 1 97.12 280 ALA A O 1
ATOM 2132 N N . LYS A 1 281 ? -9.898 -66.562 3.078 1 95.31 281 LYS A N 1
ATOM 2133 C CA . LYS A 1 281 ? -9.305 -67.188 4.242 1 95.31 281 LYS A CA 1
ATOM 2134 C C . LYS A 1 281 ? -7.789 -67.062 4.258 1 95.31 281 LYS A C 1
ATOM 2136 O O . LYS A 1 281 ? -7.176 -66.812 3.215 1 95.31 281 LYS A O 1
ATOM 2141 N N . LYS A 1 282 ? -7.188 -67.188 5.426 1 93.5 282 LYS A N 1
ATOM 2142 C CA . LYS A 1 282 ? -5.746 -67 5.57 1 93.5 282 LYS A CA 1
ATOM 2143 C C . LYS A 1 282 ? -4.98 -68 4.684 1 93.5 282 LYS A C 1
ATOM 2145 O O . LYS A 1 282 ? -5.254 -69.188 4.695 1 93.5 282 LYS A O 1
ATOM 2150 N N . GLY A 1 283 ? -4.168 -67.5 3.852 1 91.5 283 GLY A N 1
ATOM 2151 C CA . GLY A 1 283 ? -3.277 -68.312 3.055 1 91.5 283 GLY A CA 1
ATOM 2152 C C . GLY A 1 283 ? -3.854 -68.688 1.696 1 91.5 283 GLY A C 1
ATOM 2153 O O . GLY A 1 283 ? -3.191 -69.312 0.889 1 91.5 283 GLY A O 1
ATOM 2154 N N . GLU A 1 284 ? -5.078 -68.312 1.368 1 95.5 284 GLU A N 1
ATOM 2155 C CA . GLU A 1 284 ? -5.684 -68.625 0.076 1 95.5 284 GLU A CA 1
ATOM 2156 C C . GLU A 1 284 ? -4.988 -67.875 -1.053 1 95.5 284 GLU A C 1
ATOM 2158 O O . GLU A 1 284 ? -4.527 -66.75 -0.86 1 95.5 284 GLU A O 1
ATOM 2163 N N . GLN A 1 285 ? -4.824 -68.5 -2.135 1 95.56 285 GLN A N 1
ATOM 2164 C CA . GLN A 1 285 ? -4.242 -67.938 -3.34 1 95.56 285 GLN A CA 1
ATOM 2165 C C . GLN A 1 285 ? -5.148 -68.125 -4.551 1 95.56 285 GLN A C 1
ATOM 2167 O O . GLN A 1 285 ? -5.973 -69.062 -4.551 1 95.56 285 GLN A O 1
ATOM 2172 N N . ILE A 1 286 ? -5.02 -67.25 -5.531 1 95.38 286 ILE A N 1
ATOM 2173 C CA . ILE A 1 286 ? -5.82 -67.438 -6.746 1 95.38 286 ILE A CA 1
ATOM 2174 C C . ILE A 1 286 ? -4.984 -67 -7.961 1 95.38 286 ILE A C 1
ATOM 2176 O O . ILE A 1 286 ? -4.203 -66.062 -7.906 1 95.38 286 ILE A O 1
ATOM 2180 N N . LYS A 1 287 ? -5.047 -67.875 -9 1 95.44 287 LYS A N 1
ATOM 2181 C CA . LYS A 1 287 ? -4.465 -67.5 -10.297 1 95.44 287 LYS A CA 1
ATOM 2182 C C . LYS A 1 287 ? -5.43 -66.625 -11.117 1 95.44 287 LYS A C 1
ATOM 2184 O O . LYS A 1 287 ? -6.551 -67.062 -11.406 1 95.44 287 LYS A O 1
ATOM 2189 N N . LEU A 1 288 ? -4.977 -65.5 -11.5 1 94.31 288 LEU A N 1
ATOM 2190 C CA . LEU A 1 288 ? -5.859 -64.5 -12.148 1 94.31 288 LEU A CA 1
ATOM 2191 C C . LEU A 1 288 ? -5.746 -64.625 -13.672 1 94.31 288 LEU A C 1
ATOM 2193 O O . LEU A 1 288 ? -4.871 -65.312 -14.188 1 94.31 288 LEU A O 1
ATOM 2197 N N . LEU A 1 289 ? -6.66 -63.906 -14.383 1 90.5 289 LEU A N 1
ATOM 2198 C CA . LEU A 1 289 ? -6.785 -63.938 -15.836 1 90.5 289 LEU A CA 1
ATOM 2199 C C . LEU A 1 289 ? -5.535 -63.375 -16.5 1 90.5 289 LEU A C 1
ATOM 2201 O O . LEU A 1 289 ? -5.242 -63.688 -17.656 1 90.5 289 LEU A O 1
ATOM 2205 N N . ASN A 1 290 ? -4.805 -62.531 -15.844 1 88.38 290 ASN A N 1
ATOM 2206 C CA . ASN A 1 290 ? -3.594 -61.969 -16.422 1 88.38 290 ASN A CA 1
ATOM 2207 C C . ASN A 1 290 ? -2.361 -62.781 -16.078 1 88.38 290 ASN A C 1
ATOM 2209 O O . ASN A 1 290 ? -1.234 -62.312 -16.141 1 88.38 290 ASN A O 1
ATOM 2213 N N . ASP A 1 291 ? -2.514 -63.938 -15.625 1 88.75 291 ASP A N 1
ATOM 2214 C CA . ASP A 1 291 ? -1.479 -64.938 -15.359 1 88.75 291 ASP A CA 1
ATOM 2215 C C . ASP A 1 291 ? -0.687 -64.562 -14.102 1 88.75 291 ASP A C 1
ATOM 2217 O O . ASP A 1 291 ? 0.409 -65.062 -13.883 1 88.75 291 ASP A O 1
ATOM 2221 N N . THR A 1 292 ? -1.269 -63.75 -13.328 1 90.94 292 THR A N 1
ATOM 2222 C CA . THR A 1 292 ? -0.63 -63.406 -12.055 1 90.94 292 THR A CA 1
ATOM 2223 C C . THR A 1 292 ? -1.269 -64.188 -10.914 1 90.94 292 THR A C 1
ATOM 2225 O O . THR A 1 292 ? -2.467 -64.5 -10.945 1 90.94 292 THR A O 1
ATOM 2228 N N . GLU A 1 293 ? -0.415 -64.562 -10 1 93.5 293 GLU A N 1
ATOM 2229 C CA . GLU A 1 293 ? -0.901 -65.188 -8.789 1 93.5 293 GLU A CA 1
ATOM 2230 C C . GLU A 1 293 ? -1.001 -64.25 -7.629 1 93.5 293 GLU A C 1
ATOM 2232 O O . GLU A 1 293 ? -0.04 -63.5 -7.328 1 93.5 293 GLU A O 1
ATOM 2237 N N . ALA A 1 294 ? -2.074 -64.125 -7.031 1 94 294 ALA A N 1
ATOM 2238 C CA . ALA A 1 294 ? -2.297 -63.219 -5.938 1 94 294 ALA A CA 1
ATOM 2239 C C . ALA A 1 294 ? -2.434 -63.938 -4.605 1 94 294 ALA A C 1
ATOM 2241 O O . ALA A 1 294 ? -3.17 -64.938 -4.5 1 94 294 ALA A O 1
ATOM 2242 N N . ASN A 1 295 ? -1.654 -63.438 -3.609 1 94.62 295 ASN A N 1
ATOM 2243 C CA . ASN A 1 295 ? -1.839 -63.875 -2.227 1 94.62 295 ASN A CA 1
ATOM 2244 C C . ASN A 1 295 ? -2.896 -63.031 -1.518 1 94.62 295 ASN A C 1
ATOM 2246 O O . ASN A 1 295 ? -2.74 -61.812 -1.382 1 94.62 295 ASN A O 1
ATOM 2250 N N . LEU A 1 296 ? -3.902 -63.719 -1.042 1 96.12 296 LEU A N 1
ATOM 2251 C CA . LEU A 1 296 ? -5.074 -63 -0.562 1 96.12 296 LEU A CA 1
ATOM 2252 C C . LEU A 1 296 ? -4.969 -62.719 0.934 1 96.12 296 LEU A C 1
ATOM 2254 O O . LEU A 1 296 ? -4.445 -63.531 1.687 1 96.12 296 LEU A O 1
ATOM 2258 N N . ALA A 1 297 ? -5.434 -61.562 1.367 1 95.38 297 ALA A N 1
ATOM 2259 C CA . ALA A 1 297 ? -5.602 -61.219 2.771 1 95.38 297 ALA A CA 1
ATOM 2260 C C . ALA A 1 297 ? -7.023 -61.5 3.248 1 95.38 297 ALA A C 1
ATOM 2262 O O . ALA A 1 297 ? -7.938 -61.656 2.434 1 95.38 297 ALA A O 1
ATOM 2263 N N . GLU A 1 298 ? -7.242 -61.469 4.496 1 95.62 298 GLU A N 1
ATOM 2264 C CA . GLU A 1 298 ? -8.516 -61.844 5.094 1 95.62 298 GLU A CA 1
ATOM 2265 C C . GLU A 1 298 ? -9.594 -60.781 4.824 1 95.62 298 GLU A C 1
ATOM 2267 O O . GLU A 1 298 ? -10.781 -61.062 4.984 1 95.62 298 GLU A O 1
ATOM 2272 N N . ASP A 1 299 ? -9.195 -59.688 4.465 1 94.94 299 ASP A N 1
ATOM 2273 C CA . ASP A 1 299 ? -10.18 -58.656 4.203 1 94.94 299 ASP A CA 1
ATOM 2274 C C . ASP A 1 299 ? -10.414 -58.469 2.705 1 94.94 299 ASP A C 1
ATOM 2276 O O . ASP A 1 299 ? -11.094 -57.531 2.283 1 94.94 299 ASP A O 1
ATOM 2280 N N . ASP A 1 300 ? -9.805 -59.312 1.943 1 96.56 300 ASP A N 1
ATOM 2281 C CA . ASP A 1 300 ? -10.109 -59.344 0.516 1 96.56 300 ASP A CA 1
ATOM 2282 C C . ASP A 1 300 ? -11.414 -60.094 0.248 1 96.56 300 ASP A C 1
ATOM 2284 O O . ASP A 1 300 ? -11.617 -61.188 0.754 1 96.56 300 ASP A O 1
ATOM 2288 N N . LEU A 1 301 ? -12.297 -59.438 -0.49 1 97.69 301 LEU A N 1
ATOM 2289 C CA . LEU A 1 301 ? -13.547 -60.094 -0.882 1 97.69 301 LEU A CA 1
ATOM 2290 C C . LEU A 1 301 ? -13.344 -60.969 -2.109 1 97.69 301 LEU A C 1
ATOM 2292 O O . LEU A 1 301 ? -12.742 -60.531 -3.096 1 97.69 301 LEU A O 1
ATOM 2296 N N . VAL A 1 302 ? -13.797 -62.25 -2.061 1 97.94 302 VAL A N 1
ATOM 2297 C CA . VAL A 1 302 ? -13.586 -63.188 -3.168 1 97.94 302 VAL A CA 1
ATOM 2298 C C . VAL A 1 302 ? -14.914 -63.844 -3.545 1 97.94 302 VAL A C 1
ATOM 2300 O O . VAL A 1 302 ? -15.852 -63.875 -2.742 1 97.94 302 VAL A O 1
ATOM 2303 N N . ILE A 1 303 ? -15.078 -64.188 -4.781 1 98 303 ILE A N 1
ATOM 2304 C CA . ILE A 1 303 ? -16.078 -65.125 -5.254 1 98 303 ILE A CA 1
ATOM 2305 C C . ILE A 1 303 ? -15.477 -66.562 -5.254 1 98 303 ILE A C 1
ATOM 2307 O O . ILE A 1 303 ? -14.445 -66.812 -5.887 1 98 303 ILE A O 1
ATOM 2311 N N . ALA A 1 304 ? -16.078 -67.438 -4.5 1 97.75 304 ALA A N 1
ATOM 2312 C CA . ALA A 1 304 ? -15.516 -68.812 -4.348 1 97.75 304 ALA A CA 1
ATOM 2313 C C . ALA A 1 304 ? -16.547 -69.875 -4.707 1 97.75 304 ALA A C 1
ATOM 2315 O O . ALA A 1 304 ? -17.75 -69.562 -4.699 1 97.75 304 ALA A O 1
ATOM 2316 N N . ASP A 1 305 ? -16.062 -70.938 -5.145 1 96.19 305 ASP A N 1
ATOM 2317 C CA . ASP A 1 305 ? -16.875 -72.188 -5.191 1 96.19 305 ASP A CA 1
ATOM 2318 C C . ASP A 1 305 ? -16.359 -73.188 -4.211 1 96.19 305 ASP A C 1
ATOM 2320 O O . ASP A 1 305 ? -15.648 -72.875 -3.256 1 96.19 305 ASP A O 1
ATOM 2324 N N . ASP A 1 306 ? -16.734 -74.5 -4.344 1 94.19 306 ASP A N 1
ATOM 2325 C CA . ASP A 1 306 ? -16.375 -75.5 -3.361 1 94.19 306 ASP A CA 1
ATOM 2326 C C . ASP A 1 306 ? -14.875 -75.812 -3.416 1 94.19 306 ASP A C 1
ATOM 2328 O O . ASP A 1 306 ? -14.32 -76.375 -2.471 1 94.19 306 ASP A O 1
ATOM 2332 N N . SER A 1 307 ? -14.25 -75.438 -4.488 1 94.12 307 SER A N 1
ATOM 2333 C CA . SER A 1 307 ? -12.828 -75.75 -4.641 1 94.12 307 SER A CA 1
ATOM 2334 C C . SER A 1 307 ? -11.969 -74.562 -4.09 1 94.12 307 SER A C 1
ATOM 2336 O O . SER A 1 307 ? -10.781 -74.75 -3.814 1 94.12 307 SER A O 1
ATOM 2338 N N . GLY A 1 308 ? -12.531 -73.438 -3.885 1 94.56 308 GLY A N 1
ATOM 2339 C CA . GLY A 1 308 ? -11.797 -72.25 -3.436 1 94.56 308 GLY A CA 1
ATOM 2340 C C . GLY A 1 308 ? -12.156 -71 -4.195 1 94.56 308 GLY A C 1
ATOM 2341 O O . GLY A 1 308 ? -13.18 -70.938 -4.875 1 94.56 308 GLY A O 1
ATOM 2342 N N . PRO A 1 309 ? -11.25 -70 -3.996 1 96.94 309 PRO A N 1
ATOM 2343 C CA . PRO A 1 309 ? -11.516 -68.75 -4.711 1 96.94 309 PRO A CA 1
ATOM 2344 C C . PRO A 1 309 ? -11.398 -68.875 -6.227 1 96.94 309 PRO A C 1
ATOM 2346 O O . PRO A 1 309 ? -10.43 -69.438 -6.723 1 96.94 309 PRO A O 1
ATOM 2349 N N . ILE A 1 310 ? -12.383 -68.312 -6.945 1 96.94 310 ILE A N 1
ATOM 2350 C CA . ILE A 1 310 ? -12.383 -68.438 -8.398 1 96.94 310 ILE A CA 1
ATOM 2351 C C . ILE A 1 310 ? -12.312 -67 -9.023 1 96.94 310 ILE A C 1
ATOM 2353 O O . ILE A 1 310 ? -12.078 -66.875 -10.219 1 96.94 310 ILE A O 1
ATOM 2357 N N . ALA A 1 311 ? -12.508 -66 -8.219 1 97.12 311 ALA A N 1
ATOM 2358 C CA . ALA A 1 311 ? -12.359 -64.625 -8.664 1 97.12 311 ALA A CA 1
ATOM 2359 C C . ALA A 1 311 ? -12.133 -63.656 -7.484 1 97.12 311 ALA A C 1
ATOM 2361 O O . ALA A 1 311 ? -12.523 -63.969 -6.355 1 97.12 311 ALA A O 1
ATOM 2362 N N . LEU A 1 312 ? -11.406 -62.656 -7.684 1 96.56 312 LEU A N 1
ATOM 2363 C CA . LEU A 1 312 ? -11.398 -61.5 -6.77 1 96.56 312 LEU A CA 1
ATOM 2364 C C . LEU A 1 312 ? -12.609 -60.625 -7.016 1 96.56 312 LEU A C 1
ATOM 2366 O O . LEU A 1 312 ? -12.734 -60 -8.078 1 96.56 312 LEU A O 1
ATOM 2370 N N . ALA A 1 313 ? -13.453 -60.5 -6.047 1 96.88 313 ALA A N 1
ATOM 2371 C CA . ALA A 1 313 ? -14.719 -59.812 -6.227 1 96.88 313 ALA A CA 1
ATOM 2372 C C . ALA A 1 313 ? -14.5 -58.375 -6.668 1 96.88 313 ALA A C 1
ATOM 2374 O O . ALA A 1 313 ? -13.82 -57.594 -5.98 1 96.88 313 ALA A O 1
ATOM 2375 N N . GLY A 1 314 ? -15.062 -58.031 -7.809 1 96.25 314 GLY A N 1
ATOM 2376 C CA . GLY A 1 314 ? -15.047 -56.656 -8.289 1 96.25 314 GLY A CA 1
ATOM 2377 C C . GLY A 1 314 ? -13.695 -56.219 -8.812 1 96.25 314 GLY A C 1
ATOM 2378 O O . GLY A 1 314 ? -13.492 -55.062 -9.117 1 96.25 314 GLY A O 1
ATOM 2379 N N . ILE A 1 315 ? -12.711 -57.062 -8.906 1 96.38 315 ILE A N 1
ATOM 2380 C CA . ILE A 1 315 ? -11.367 -56.688 -9.312 1 96.38 315 ILE A CA 1
ATOM 2381 C C . ILE A 1 315 ? -10.961 -57.469 -10.562 1 96.38 315 ILE A C 1
ATOM 2383 O O . ILE A 1 315 ? -10.719 -56.875 -11.617 1 96.38 315 ILE A O 1
ATOM 2387 N N . MET A 1 316 ? -10.938 -58.812 -10.43 1 95.31 316 MET A N 1
ATOM 2388 C CA . MET A 1 316 ? -10.508 -59.625 -11.57 1 95.31 316 MET A CA 1
ATOM 2389 C C . MET A 1 316 ? -10.945 -61.062 -11.406 1 95.31 316 MET A C 1
ATOM 2391 O O . MET A 1 316 ? -10.922 -61.594 -10.297 1 95.31 316 MET A O 1
ATOM 2395 N N . GLY A 1 317 ? -11.289 -61.688 -12.578 1 94.12 317 GLY A N 1
ATOM 2396 C CA . GLY A 1 317 ? -11.656 -63.125 -12.57 1 94.12 317 GLY A CA 1
ATOM 2397 C C . GLY A 1 317 ? -10.461 -64.062 -12.469 1 94.12 317 GLY A C 1
ATOM 2398 O O . GLY A 1 317 ? -9.336 -63.656 -12.789 1 94.12 317 GLY A O 1
ATOM 2399 N N . GLY A 1 318 ? -10.727 -65.188 -12.055 1 95.12 318 GLY A N 1
ATOM 2400 C CA . GLY A 1 318 ? -9.703 -66.25 -11.992 1 95.12 318 GLY A CA 1
ATOM 2401 C C . GLY A 1 318 ? -9.555 -67 -13.281 1 95.12 318 GLY A C 1
ATOM 2402 O O . GLY A 1 318 ? -10.531 -67.188 -14.016 1 95.12 318 GLY A O 1
ATOM 2403 N N . GLU A 1 319 ? -8.43 -67.562 -13.547 1 93.88 319 GLU A N 1
ATOM 2404 C CA . GLU A 1 319 ? -8.117 -68.25 -14.773 1 93.88 319 GLU A CA 1
ATOM 2405 C C . GLU A 1 319 ? -8.836 -69.625 -14.82 1 93.88 319 GLU A C 1
ATOM 2407 O O . GLU A 1 319 ? -9.375 -70 -15.859 1 93.88 319 GLU A O 1
ATOM 2412 N N . PRO A 1 320 ? -9.031 -70.312 -13.734 1 92.5 320 PRO A N 1
ATOM 2413 C CA . PRO A 1 320 ? -9.555 -71.688 -13.797 1 92.5 320 PRO A CA 1
ATOM 2414 C C . PRO A 1 320 ? -10.992 -71.75 -14.289 1 92.5 320 PRO A C 1
ATOM 2416 O O . PRO A 1 320 ? -11.406 -72.75 -14.883 1 92.5 320 PRO A O 1
ATOM 2419 N N . THR A 1 321 ? -11.734 -70.75 -14.039 1 95.31 321 THR A N 1
ATOM 2420 C CA . THR A 1 321 ? -13.148 -70.812 -14.391 1 95.31 321 THR A CA 1
ATOM 2421 C C . THR A 1 321 ? -13.453 -69.812 -15.523 1 95.31 321 THR A C 1
ATOM 2423 O O . THR A 1 321 ? -14.609 -69.438 -15.75 1 95.31 321 THR A O 1
ATOM 2426 N N . SER A 1 322 ? -12.43 -69.375 -16.203 1 95.56 322 SER A N 1
ATOM 2427 C CA . SER A 1 322 ? -12.586 -68.375 -17.25 1 95.56 322 SER A CA 1
ATOM 2428 C C . SER A 1 322 ? -13.227 -68.938 -18.5 1 95.56 322 SER A C 1
ATOM 2430 O O . SER A 1 322 ? -13.086 -70.188 -18.75 1 95.56 322 SER A O 1
ATOM 2432 N N . VAL A 1 323 ? -13.922 -68.125 -19.203 1 95.94 323 VAL A N 1
ATOM 2433 C CA . VAL A 1 323 ? -14.539 -68.562 -20.469 1 95.94 323 VAL A CA 1
ATOM 2434 C C . VAL A 1 323 ? -13.484 -68.562 -21.562 1 95.94 323 VAL A C 1
ATOM 2436 O O . VAL A 1 323 ? -12.523 -67.812 -21.547 1 95.94 323 VAL A O 1
ATOM 2439 N N . ASN A 1 324 ? -13.578 -69.5 -22.484 1 92.94 324 ASN A N 1
ATOM 2440 C CA . ASN A 1 324 ? -12.734 -69.562 -23.672 1 92.94 324 ASN A CA 1
ATOM 2441 C C . ASN A 1 324 ? -13.555 -69.938 -24.906 1 92.94 324 ASN A C 1
ATOM 2443 O O . ASN A 1 324 ? -14.789 -69.938 -24.859 1 92.94 324 ASN A O 1
ATOM 2447 N N . HIS A 1 325 ? -12.93 -70.25 -25.969 1 93.19 325 HIS A N 1
ATOM 2448 C CA . HIS A 1 325 ? -13.609 -70.438 -27.25 1 93.19 325 HIS A CA 1
ATOM 2449 C C . HIS A 1 325 ? -14.367 -71.75 -27.266 1 93.19 325 HIS A C 1
ATOM 2451 O O . HIS A 1 325 ? -15.227 -72 -28.125 1 93.19 325 HIS A O 1
ATOM 2457 N N . GLN A 1 326 ? -14.078 -72.625 -26.281 1 93.88 326 GLN A N 1
ATOM 2458 C CA . GLN A 1 326 ? -14.719 -73.938 -26.234 1 93.88 326 GLN A CA 1
ATOM 2459 C C . GLN A 1 326 ? -15.891 -73.938 -25.266 1 93.88 326 GLN A C 1
ATOM 2461 O O . GLN A 1 326 ? -16.641 -74.938 -25.188 1 93.88 326 GLN A O 1
ATOM 2466 N N . THR A 1 327 ? -16.094 -72.875 -24.609 1 96.75 327 THR A N 1
ATOM 2467 C CA . THR A 1 327 ? -17.141 -72.812 -23.594 1 96.75 327 THR A CA 1
ATOM 2468 C C . THR A 1 327 ? -18.516 -72.938 -24.234 1 96.75 327 THR A C 1
ATOM 2470 O O . THR A 1 327 ? -18.797 -72.25 -25.234 1 96.75 327 THR A O 1
ATOM 2473 N N . THR A 1 328 ? -19.406 -73.75 -23.609 1 97.12 328 THR A N 1
ATOM 2474 C CA . THR A 1 328 ? -20.75 -73.938 -24.172 1 97.12 328 THR A CA 1
ATOM 2475 C C . THR A 1 328 ? -21.812 -73.5 -23.156 1 97.12 328 THR A C 1
ATOM 2477 O O . THR A 1 328 ? -22.969 -73.312 -23.516 1 97.12 328 THR A O 1
ATOM 2480 N N . ASN A 1 329 ? -21.5 -73.5 -21.875 1 97.94 329 ASN A N 1
ATOM 2481 C CA . ASN A 1 329 ? -22.391 -73.062 -20.797 1 97.94 329 ASN A CA 1
ATOM 2482 C C . ASN A 1 329 ? -21.703 -72.062 -19.906 1 97.94 329 ASN A C 1
ATOM 2484 O O . ASN A 1 329 ? -20.547 -72.25 -19.516 1 97.94 329 ASN A O 1
ATOM 2488 N N . ILE A 1 330 ? -22.453 -71 -19.672 1 98.31 330 ILE A N 1
ATOM 2489 C CA . ILE A 1 330 ? -21.812 -69.938 -18.875 1 98.31 330 ILE A CA 1
ATOM 2490 C C . ILE A 1 330 ? -22.719 -69.562 -17.688 1 98.31 330 ILE A C 1
ATOM 2492 O O . ILE A 1 330 ? -23.922 -69.875 -17.719 1 98.31 330 ILE A O 1
ATOM 2496 N N . PHE A 1 331 ? -22.141 -69.062 -16.625 1 98.38 331 PHE A N 1
ATOM 2497 C CA . PHE A 1 331 ? -22.797 -68.375 -15.516 1 98.38 331 PHE A CA 1
ATOM 2498 C C . PHE A 1 331 ? -22.453 -66.875 -15.516 1 98.38 331 PHE A C 1
ATOM 2500 O O . PHE A 1 331 ? -21.312 -66.5 -15.242 1 98.38 331 PHE A O 1
ATOM 2507 N N . LEU A 1 332 ? -23.422 -66.062 -15.836 1 98.38 332 LEU A N 1
ATOM 2508 C CA . LEU A 1 332 ? -23.234 -64.625 -15.922 1 98.38 332 LEU A CA 1
ATOM 2509 C C . LEU A 1 332 ? -23.516 -63.938 -14.578 1 98.38 332 LEU A C 1
ATOM 2511 O O . LEU A 1 332 ? -24.547 -64.188 -13.953 1 98.38 332 LEU A O 1
ATOM 2515 N N . GLU A 1 333 ? -22.594 -63.094 -14.148 1 98.12 333 GLU A N 1
ATOM 2516 C CA . GLU A 1 333 ? -22.688 -62.438 -12.852 1 98.12 333 GLU A CA 1
ATOM 2517 C C . GLU A 1 333 ? -22.797 -60.938 -13.008 1 98.12 333 GLU A C 1
ATOM 2519 O O . GLU A 1 333 ? -22.078 -60.312 -13.797 1 98.12 333 GLU A O 1
ATOM 2524 N N . SER A 1 334 ? -23.672 -60.25 -12.305 1 98.38 334 SER A N 1
ATOM 2525 C CA . SER A 1 334 ? -23.766 -58.812 -12.047 1 98.38 334 SER A CA 1
ATOM 2526 C C . SER A 1 334 ? -23.969 -58.5 -10.562 1 98.38 334 SER A C 1
ATOM 2528 O O . SER A 1 334 ? -24.938 -58.969 -9.961 1 98.38 334 SER A O 1
ATOM 2530 N N . ALA A 1 335 ? -23.031 -57.781 -10 1 98.31 335 ALA A N 1
ATOM 2531 C CA . ALA A 1 335 ? -23.094 -57.594 -8.555 1 98.31 335 ALA A CA 1
ATOM 2532 C C . ALA A 1 335 ? -22.734 -56.156 -8.18 1 98.31 335 ALA A C 1
ATOM 2534 O O . ALA A 1 335 ? -22.156 -55.406 -8.984 1 98.31 335 ALA A O 1
ATOM 2535 N N . PHE A 1 336 ? -23.188 -55.75 -7 1 97.56 336 PHE A N 1
ATOM 2536 C CA . PHE A 1 336 ? -22.797 -54.5 -6.391 1 97.56 336 PHE A CA 1
ATOM 2537 C C . PHE A 1 336 ? -21.906 -54.719 -5.184 1 97.56 336 PHE A C 1
ATOM 2539 O O . PHE A 1 336 ? -22.312 -55.375 -4.215 1 97.56 336 PHE A O 1
ATOM 2546 N N . PHE A 1 337 ? -20.688 -54.312 -5.289 1 97.94 337 PHE A N 1
ATOM 2547 C CA . PHE A 1 337 ? -19.75 -54.344 -4.18 1 97.94 337 PHE A CA 1
ATOM 2548 C C . PHE A 1 337 ? -19.562 -52.938 -3.584 1 97.94 337 PHE A C 1
ATOM 2550 O O . PHE A 1 337 ? -19.359 -51.969 -4.312 1 97.94 337 PHE A O 1
ATOM 2557 N N . THR A 1 338 ? -19.625 -52.812 -2.338 1 96.25 338 THR A N 1
ATOM 2558 C CA . THR A 1 338 ? -19.609 -51.5 -1.695 1 96.25 338 THR A CA 1
ATOM 2559 C C . THR A 1 338 ? -18.234 -50.844 -1.839 1 96.25 338 THR A C 1
ATOM 2561 O O . THR A 1 338 ? -17.203 -51.5 -1.695 1 96.25 338 THR A O 1
ATOM 2564 N N . PRO A 1 339 ? -18.219 -49.531 -2.16 1 94.75 339 PRO A N 1
ATOM 2565 C CA . PRO A 1 339 ? -16.953 -48.844 -2.391 1 94.75 339 PRO A CA 1
ATOM 2566 C C . PRO A 1 339 ? -16.016 -48.906 -1.185 1 94.75 339 PRO A C 1
ATOM 2568 O O . PRO A 1 339 ? -14.797 -49 -1.348 1 94.75 339 PRO A O 1
ATOM 2571 N N . GLU A 1 340 ? -16.516 -48.906 0.024 1 93.81 340 GLU A N 1
ATOM 2572 C CA . GLU A 1 340 ? -15.711 -48.906 1.238 1 93.81 340 GLU A CA 1
ATOM 2573 C C . GLU A 1 340 ? -14.875 -50.188 1.332 1 93.81 340 GLU A C 1
ATOM 2575 O O . GLU A 1 340 ? -13.703 -50.156 1.729 1 93.81 340 GLU A O 1
ATOM 2580 N N . VAL A 1 341 ? -15.453 -51.25 0.905 1 94.62 341 VAL A N 1
ATOM 2581 C CA . VAL A 1 341 ? -14.781 -52.531 0.971 1 94.62 341 VAL A CA 1
ATOM 2582 C C . VAL A 1 341 ? -13.773 -52.656 -0.166 1 94.62 341 VAL A C 1
ATOM 2584 O O . VAL A 1 341 ? -12.719 -53.281 -0.004 1 94.62 341 VAL A O 1
ATOM 2587 N N . MET A 1 342 ? -14.047 -52 -1.229 1 94.75 342 MET A N 1
ATOM 2588 C CA . MET A 1 342 ? -13.242 -52.156 -2.438 1 94.75 342 MET A CA 1
ATOM 2589 C C . MET A 1 342 ? -12.055 -51.188 -2.418 1 94.75 342 MET A C 1
ATOM 2591 O O . MET A 1 342 ? -11.023 -51.469 -3.045 1 94.75 342 MET A O 1
ATOM 2595 N N . ALA A 1 343 ? -12.18 -50.188 -1.647 1 93.12 343 ALA A N 1
ATOM 2596 C CA . ALA A 1 343 ? -11.203 -49.125 -1.671 1 93.12 343 ALA A CA 1
ATOM 2597 C C . ALA A 1 343 ? -9.805 -49.625 -1.307 1 93.12 343 ALA A C 1
ATOM 2599 O O . ALA A 1 343 ? -9.617 -50.219 -0.258 1 93.12 343 ALA A O 1
ATOM 2600 N N . GLY A 1 344 ? -8.812 -49.406 -2.219 1 91.81 344 GLY A N 1
ATOM 2601 C CA . GLY A 1 344 ? -7.406 -49.656 -1.954 1 91.81 344 GLY A CA 1
ATOM 2602 C C . GLY A 1 344 ? -6.992 -51.094 -2.16 1 91.81 344 GLY A C 1
ATOM 2603 O O . GLY A 1 344 ? -5.801 -51.406 -2.141 1 91.81 344 GLY A O 1
ATOM 2604 N N . LYS A 1 345 ? -7.867 -52.094 -2.385 1 93.19 345 LYS A N 1
ATOM 2605 C CA . LYS A 1 345 ? -7.559 -53.5 -2.469 1 93.19 345 LYS A CA 1
ATOM 2606 C C . LYS A 1 345 ? -6.773 -53.844 -3.738 1 93.19 345 LYS A C 1
ATOM 2608 O O . LYS A 1 345 ? -5.766 -54.531 -3.689 1 93.19 345 LYS A O 1
ATOM 2613 N N . ALA A 1 346 ? -7.309 -53.281 -4.809 1 93.94 346 ALA A N 1
ATOM 2614 C CA . ALA A 1 346 ? -6.629 -53.531 -6.078 1 93.94 346 ALA A CA 1
ATOM 2615 C C . ALA A 1 346 ? -5.203 -52.969 -6.047 1 93.94 346 ALA A C 1
ATOM 2617 O O . ALA A 1 346 ? -4.266 -53.656 -6.473 1 93.94 346 ALA A O 1
ATOM 2618 N N . ARG A 1 347 ? -5.031 -51.812 -5.547 1 92.81 347 ARG A N 1
ATOM 2619 C CA . ARG A 1 347 ? -3.721 -51.18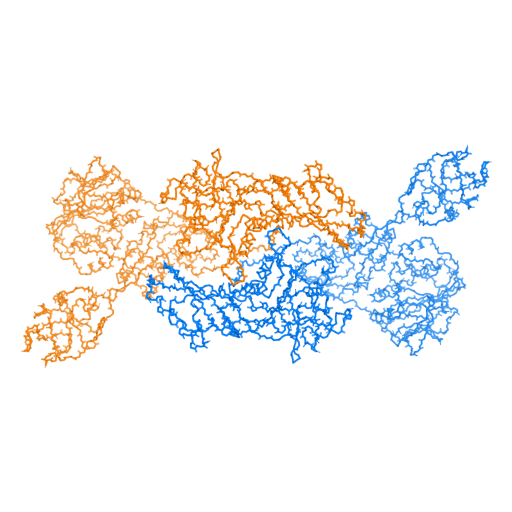8 -5.469 1 92.81 347 ARG A CA 1
ATOM 2620 C C . ARG A 1 347 ? -2.766 -52 -4.605 1 92.81 347 ARG A C 1
ATOM 2622 O O . ARG A 1 347 ? -1.596 -52.156 -4.953 1 92.81 347 ARG A O 1
ATOM 2629 N N . ARG A 1 348 ? -3.213 -52.5 -3.531 1 93.69 348 ARG A N 1
ATOM 2630 C CA . ARG A 1 348 ? -2.41 -53.312 -2.637 1 93.69 348 ARG A CA 1
ATOM 2631 C C . ARG A 1 348 ? -1.894 -54.562 -3.354 1 93.69 348 ARG A C 1
ATOM 2633 O O . ARG A 1 348 ? -0.764 -55 -3.121 1 93.69 348 ARG A O 1
ATOM 2640 N N . LEU A 1 349 ? -2.676 -55.031 -4.246 1 92.75 349 LEU A N 1
ATOM 2641 C CA . LEU A 1 349 ? -2.316 -56.25 -4.977 1 92.75 349 LEU A CA 1
ATOM 2642 C C . LEU A 1 349 ? -1.573 -55.906 -6.266 1 92.75 349 LEU A C 1
ATOM 2644 O O . LEU A 1 349 ? -1.294 -56.781 -7.078 1 92.75 349 LEU A O 1
ATOM 2648 N N . GLY A 1 350 ? -1.339 -54.562 -6.473 1 92.19 350 GLY A N 1
ATOM 2649 C CA . GLY A 1 350 ? -0.636 -54.094 -7.656 1 92.19 350 GLY A CA 1
ATOM 2650 C C . GLY A 1 350 ? -1.464 -54.219 -8.922 1 92.19 350 GLY A C 1
ATOM 2651 O O . GLY A 1 350 ? -0.918 -54.375 -10.016 1 92.19 350 GLY A O 1
ATOM 2652 N N . LEU A 1 351 ? -2.832 -54.219 -8.797 1 92.88 351 LEU A N 1
ATOM 2653 C CA . LEU A 1 351 ? -3.736 -54.375 -9.93 1 92.88 351 LEU A CA 1
ATOM 2654 C C . LEU A 1 351 ? -4.445 -53.062 -10.227 1 92.88 351 LEU A C 1
ATOM 2656 O O . LEU A 1 351 ? -4.617 -52.219 -9.336 1 92.88 351 LEU A O 1
ATOM 2660 N N . SER A 1 352 ? -4.594 -52.812 -11.406 1 92.31 352 SER A N 1
ATOM 2661 C CA . SER A 1 352 ? -5.418 -51.719 -11.875 1 92.31 352 SER A CA 1
ATOM 2662 C C . SER A 1 352 ? -6.324 -52.125 -13.023 1 92.31 352 SER A C 1
ATOM 2664 O O . SER A 1 352 ? -5.871 -52.281 -14.156 1 92.31 352 SER A O 1
ATOM 2666 N N . THR A 1 353 ? -7.594 -52.281 -12.664 1 94.06 353 THR A N 1
ATOM 2667 C CA . THR A 1 353 ? -8.531 -52.781 -13.672 1 94.06 353 THR A CA 1
ATOM 2668 C C . THR A 1 353 ? -9.703 -51.812 -13.836 1 94.06 353 THR A C 1
ATOM 2670 O O . THR A 1 353 ? -9.953 -50.969 -12.953 1 94.06 353 THR A O 1
ATOM 2673 N N . ASP A 1 354 ? -10.375 -51.906 -14.906 1 95.06 354 ASP A N 1
ATOM 2674 C CA . ASP A 1 354 ? -11.555 -51.094 -15.148 1 95.06 354 ASP A CA 1
ATOM 2675 C C . ASP A 1 354 ? -12.648 -51.375 -14.125 1 95.06 354 ASP A C 1
ATOM 2677 O O . ASP A 1 354 ? -13.367 -50.469 -13.703 1 95.06 354 ASP A O 1
ATOM 2681 N N . SER A 1 355 ? -12.742 -52.594 -13.758 1 96.06 355 SER A N 1
ATOM 2682 C CA . SER A 1 355 ? -13.734 -53 -12.766 1 96.06 355 SER A CA 1
ATOM 2683 C C . SER A 1 355 ? -13.438 -52.375 -11.406 1 96.06 355 SER A C 1
ATOM 2685 O O . SER A 1 355 ? -14.305 -51.75 -10.805 1 96.06 355 SER A O 1
ATOM 2687 N N . SER A 1 356 ? -12.258 -52.594 -10.953 1 96.12 356 SER A N 1
ATOM 2688 C CA . SER A 1 356 ? -11.898 -52.062 -9.641 1 96.12 356 SER A CA 1
ATOM 2689 C C . SER A 1 356 ? -12.008 -50.531 -9.609 1 96.12 356 SER A C 1
ATOM 2691 O O . SER A 1 356 ? -12.422 -49.969 -8.602 1 96.12 356 SER A O 1
ATOM 2693 N N . TYR A 1 357 ? -11.625 -49.875 -10.711 1 95.19 357 TYR A N 1
ATOM 2694 C CA . TYR A 1 357 ? -11.695 -48.438 -10.828 1 95.19 357 TYR A CA 1
ATOM 2695 C C . TYR A 1 357 ? -13.109 -47.938 -10.578 1 95.19 357 TYR A C 1
ATOM 2697 O O . TYR A 1 357 ? -13.305 -46.906 -9.914 1 95.19 357 TYR A O 1
ATOM 2705 N N . ARG A 1 358 ? -14.047 -48.594 -11.008 1 96.38 358 ARG A N 1
ATOM 2706 C CA . ARG A 1 358 ? -15.445 -48.219 -10.875 1 96.38 358 ARG A CA 1
ATOM 2707 C C . ARG A 1 358 ? -16 -48.594 -9.508 1 96.38 358 ARG A C 1
ATOM 2709 O O . ARG A 1 358 ? -16.641 -47.781 -8.836 1 96.38 358 ARG A O 1
ATOM 2716 N N . PHE A 1 359 ? -15.719 -49.781 -9.062 1 96.56 359 PHE A N 1
ATOM 2717 C CA . PHE A 1 359 ? -16.297 -50.25 -7.801 1 96.56 359 PHE A CA 1
ATOM 2718 C C . PHE A 1 359 ? -15.695 -49.469 -6.621 1 96.56 359 PHE A C 1
ATOM 2720 O O . PHE A 1 359 ? -16.359 -49.281 -5.609 1 96.56 359 PHE A O 1
ATOM 2727 N N . GLU A 1 360 ? -14.477 -49.062 -6.738 1 94.88 360 GLU A N 1
ATOM 2728 C CA . GLU A 1 360 ? -13.836 -48.281 -5.68 1 94.88 360 GLU A CA 1
ATOM 2729 C C . GLU A 1 360 ? -14.477 -46.906 -5.527 1 94.88 360 GLU A C 1
ATOM 2731 O O . GLU A 1 360 ? -14.492 -46.344 -4.434 1 94.88 360 GLU A O 1
ATOM 2736 N N . ARG A 1 361 ? -14.977 -46.344 -6.578 1 93 361 ARG A N 1
ATOM 2737 C CA . ARG A 1 361 ? -15.492 -45 -6.594 1 93 361 ARG A CA 1
ATOM 2738 C C . ARG A 1 361 ? -17.016 -44.969 -6.438 1 93 361 ARG A C 1
ATOM 2740 O O . ARG A 1 361 ? -17.562 -44.062 -5.84 1 93 361 ARG A O 1
ATOM 2747 N N . GLY A 1 362 ? -17.609 -46 -6.98 1 92.38 362 GLY A N 1
ATOM 2748 C CA . GLY A 1 362 ? -19.047 -46.125 -6.859 1 92.38 362 GLY A CA 1
ATOM 2749 C C . GLY A 1 362 ? -19.719 -46.562 -8.148 1 92.38 362 GLY A C 1
ATOM 2750 O O . GLY A 1 362 ? -19.422 -46.031 -9.219 1 92.38 362 GLY A O 1
ATOM 2751 N N . VAL A 1 363 ? -20.531 -47.531 -8.055 1 95.38 363 VAL A N 1
ATOM 2752 C CA . VAL A 1 363 ? -21.359 -48.031 -9.148 1 95.38 363 VAL A CA 1
ATOM 2753 C C . VAL A 1 363 ? -22.828 -47.906 -8.789 1 95.38 363 VAL A C 1
ATOM 2755 O O . VAL A 1 363 ? -23.203 -47.969 -7.609 1 95.38 363 VAL A O 1
ATOM 2758 N N . ASP A 1 364 ? -23.703 -47.656 -9.805 1 96.56 364 ASP A N 1
ATOM 2759 C CA . ASP A 1 364 ? -25.141 -47.5 -9.602 1 96.56 364 ASP A CA 1
ATOM 2760 C C . ASP A 1 364 ? -25.766 -48.781 -9.102 1 96.56 364 ASP A C 1
ATOM 2762 O O . ASP A 1 364 ? -25.984 -49.719 -9.875 1 96.56 364 ASP A O 1
ATOM 2766 N N . TYR A 1 365 ? -26.125 -48.812 -7.805 1 95.94 365 TYR A N 1
ATOM 2767 C CA . TYR A 1 365 ? -26.703 -50.031 -7.223 1 95.94 365 TYR A CA 1
ATOM 2768 C C . TYR A 1 365 ? -28.109 -50.281 -7.754 1 95.94 365 TYR A C 1
ATOM 2770 O O . TYR A 1 365 ? -28.656 -51.375 -7.629 1 95.94 365 TYR A O 1
ATOM 2778 N N . GLY A 1 366 ? -28.703 -49.312 -8.32 1 94.62 366 GLY A N 1
ATOM 2779 C CA . GLY A 1 366 ? -30.062 -49.438 -8.852 1 94.62 366 GLY A CA 1
ATOM 2780 C C . GLY A 1 366 ? -30.094 -50.031 -10.242 1 94.62 366 GLY A C 1
ATOM 2781 O O . GLY A 1 366 ? -31.156 -50.438 -10.719 1 94.62 366 GLY A O 1
ATOM 2782 N N . ASN A 1 367 ? -28.984 -50.156 -10.859 1 94.81 367 ASN A N 1
ATOM 2783 C CA . ASN A 1 367 ? -28.953 -50.594 -12.258 1 94.81 367 ASN A CA 1
ATOM 2784 C C . ASN A 1 367 ? -28.297 -51.969 -12.422 1 94.81 367 ASN A C 1
ATOM 2786 O O . ASN A 1 367 ? -28.062 -52.406 -13.539 1 94.81 367 ASN A O 1
ATOM 2790 N N . THR A 1 368 ? -27.984 -52.688 -11.398 1 97.31 368 THR A N 1
ATOM 2791 C CA . THR A 1 368 ? -27.219 -53.938 -11.414 1 97.31 368 THR A CA 1
ATOM 2792 C C . THR A 1 368 ? -28 -55.031 -12.148 1 97.31 368 THR A C 1
ATOM 2794 O O . THR A 1 368 ? -27.453 -55.719 -13.008 1 97.31 368 THR A O 1
ATOM 2797 N N . LYS A 1 369 ? -29.266 -55.188 -11.844 1 96.75 369 LYS A N 1
ATOM 2798 C CA . LYS A 1 369 ? -30.094 -56.188 -12.477 1 96.75 369 LYS A CA 1
ATOM 2799 C C . LYS A 1 369 ? -30.297 -55.875 -13.961 1 96.75 369 LYS A C 1
ATOM 2801 O O . LYS A 1 369 ? -30.219 -56.781 -14.797 1 96.75 369 LYS A O 1
ATOM 2806 N N . GLN A 1 370 ? -30.531 -54.656 -14.242 1 95.81 370 GLN A N 1
ATOM 2807 C CA . GLN A 1 370 ? -30.75 -54.219 -15.625 1 95.81 370 GLN A CA 1
ATOM 2808 C C . GLN A 1 370 ? -29.516 -54.469 -16.484 1 95.81 370 GLN A C 1
ATOM 2810 O O . GLN A 1 370 ? -29.625 -54.844 -17.656 1 95.81 370 GLN A O 1
ATOM 2815 N N . ALA A 1 371 ? -28.391 -54.281 -15.938 1 97.62 371 ALA A N 1
ATOM 2816 C CA . ALA A 1 371 ? -27.141 -54.531 -16.656 1 97.62 371 ALA A CA 1
ATOM 2817 C C . ALA A 1 371 ? -27.016 -56.031 -17 1 97.62 371 ALA A C 1
ATOM 2819 O O . ALA A 1 371 ? -26.562 -56.375 -18.094 1 97.62 371 ALA A O 1
ATOM 2820 N N . MET A 1 372 ? -27.391 -56.875 -16.109 1 97.44 372 MET A N 1
ATOM 2821 C CA . MET A 1 372 ? -27.406 -58.312 -16.344 1 97.44 372 MET A CA 1
ATOM 2822 C C . MET A 1 372 ? -28.328 -58.656 -17.516 1 97.44 372 MET A C 1
ATOM 2824 O O . MET A 1 372 ? -27.953 -59.406 -18.406 1 97.44 372 MET A O 1
ATOM 2828 N N . GLU A 1 373 ? -29.469 -58.062 -17.484 1 97.75 373 GLU A N 1
ATOM 2829 C CA . GLU A 1 373 ? -30.422 -58.312 -18.547 1 97.75 373 GLU A CA 1
ATOM 2830 C C . GLU A 1 373 ? -29.891 -57.812 -19.891 1 97.75 373 GLU A C 1
ATOM 2832 O O . GLU A 1 373 ? -30.047 -58.5 -20.906 1 97.75 373 GLU A O 1
ATOM 2837 N N . ARG A 1 374 ? -29.312 -56.656 -19.891 1 97.69 374 ARG A N 1
ATOM 2838 C CA . ARG A 1 374 ? -28.719 -56.094 -21.109 1 97.69 374 ARG A CA 1
ATOM 2839 C C . ARG A 1 374 ? -27.641 -57.031 -21.672 1 97.69 374 ARG A C 1
ATOM 2841 O O . ARG A 1 374 ? -27.641 -57.344 -22.859 1 97.69 374 ARG A O 1
ATOM 2848 N N . ALA A 1 375 ? -26.766 -57.531 -20.828 1 98.19 375 ALA A N 1
ATOM 2849 C CA . ALA A 1 375 ? -25.688 -58.438 -21.25 1 98.19 375 ALA A CA 1
ATOM 2850 C C . ALA A 1 375 ? -26.25 -59.781 -21.734 1 98.19 375 ALA A C 1
ATOM 2852 O O . ALA A 1 375 ? -25.797 -60.312 -22.766 1 98.19 375 ALA A O 1
ATOM 2853 N N . ALA A 1 376 ? -27.188 -60.312 -21.031 1 97.88 376 ALA A N 1
ATOM 2854 C CA . ALA A 1 376 ? -27.812 -61.562 -21.406 1 97.88 376 ALA A CA 1
ATOM 2855 C C . ALA A 1 376 ? -28.469 -61.469 -22.781 1 97.88 376 ALA A C 1
ATOM 2857 O O . ALA A 1 376 ? -28.328 -62.375 -23.609 1 97.88 376 ALA A O 1
ATOM 2858 N N . ALA A 1 377 ? -29.141 -60.375 -22.984 1 96.88 377 ALA A N 1
ATOM 2859 C CA . ALA A 1 377 ? -29.781 -60.156 -24.281 1 96.88 377 ALA A CA 1
ATOM 2860 C C . ALA A 1 377 ? -28.75 -60.156 -25.406 1 96.88 377 ALA A C 1
ATOM 2862 O O . ALA A 1 377 ? -28.969 -60.75 -26.469 1 96.88 377 ALA A O 1
ATOM 2863 N N . LEU A 1 378 ? -27.688 -59.469 -25.219 1 97.38 378 LEU A N 1
ATOM 2864 C CA . LEU A 1 378 ? -26.641 -59.375 -26.234 1 97.38 378 LEU A CA 1
ATOM 2865 C C . LEU A 1 378 ? -26 -60.75 -26.469 1 97.38 378 LEU A C 1
ATOM 2867 O O . LEU A 1 378 ? -25.688 -61.125 -27.594 1 97.38 378 LEU A O 1
ATOM 2871 N N . ILE A 1 379 ? -25.766 -61.5 -25.359 1 97.94 379 ILE A N 1
ATOM 2872 C CA . ILE A 1 379 ? -25.172 -62.812 -25.484 1 97.94 379 ILE A CA 1
ATOM 2873 C C . ILE A 1 379 ? -26.094 -63.719 -26.297 1 97.94 379 ILE A C 1
ATOM 2875 O O . ILE A 1 379 ? -25.641 -64.438 -27.219 1 97.94 379 ILE A O 1
ATOM 2879 N N . LEU A 1 380 ? -27.328 -63.719 -26.016 1 97.25 380 LEU A N 1
ATOM 2880 C CA . LEU A 1 380 ? -28.281 -64.562 -26.734 1 97.25 380 LEU A CA 1
ATOM 2881 C C . LEU A 1 380 ? -28.359 -64.188 -28.203 1 97.25 380 LEU A C 1
ATOM 2883 O O . LEU A 1 380 ? -28.484 -65 -29.078 1 97.25 380 LEU A O 1
ATOM 2887 N N . GLU A 1 381 ? -28.25 -62.938 -28.484 1 95.69 381 GLU A N 1
ATOM 2888 C CA . GLU A 1 381 ? -28.312 -62.438 -29.859 1 95.69 381 GLU A CA 1
ATOM 2889 C C . GLU A 1 381 ? -27.047 -62.812 -30.625 1 95.69 381 GLU A C 1
ATOM 2891 O O . GLU A 1 381 ? -27.125 -63.219 -31.781 1 95.69 381 GLU A O 1
ATOM 2896 N N . ILE A 1 382 ? -25.906 -62.688 -30.016 1 96.38 382 ILE A N 1
ATOM 2897 C CA . ILE A 1 382 ? -24.625 -62.812 -30.719 1 96.38 382 ILE A CA 1
ATOM 2898 C C . ILE A 1 382 ? -24.125 -64.25 -30.641 1 96.38 382 ILE A C 1
ATOM 2900 O O . ILE A 1 382 ? -23.688 -64.812 -31.641 1 96.38 382 ILE A O 1
ATOM 2904 N N . CYS A 1 383 ? -24.203 -64.875 -29.438 1 97.31 383 CYS A N 1
ATOM 2905 C CA . CYS A 1 383 ? -23.625 -66.188 -29.219 1 97.31 383 CYS A CA 1
ATOM 2906 C C . CYS A 1 383 ? -24.703 -67.25 -29.219 1 97.31 383 CYS A C 1
ATOM 2908 O O . CYS A 1 383 ? -24.391 -68.5 -29.234 1 97.31 383 CYS A O 1
ATOM 2910 N N . GLY A 1 384 ? -25.906 -66.875 -29.172 1 96.5 384 GLY A N 1
ATOM 2911 C CA . GLY A 1 384 ? -27 -67.812 -29.078 1 96.5 384 GLY A CA 1
ATOM 2912 C C . GLY A 1 384 ? -27.125 -68.438 -27.688 1 96.5 384 GLY A C 1
ATOM 2913 O O . GLY A 1 384 ? -26.734 -67.812 -26.703 1 96.5 384 GLY A O 1
ATOM 2914 N N . GLY A 1 385 ? -27.906 -69.625 -27.656 1 96.62 385 GLY A N 1
ATOM 2915 C CA . GLY A 1 385 ? -28.047 -70.375 -26.422 1 96.62 385 GLY A CA 1
ATOM 2916 C C . GLY A 1 385 ? -29.422 -70.25 -25.797 1 96.62 385 GLY A C 1
ATOM 2917 O O . GLY A 1 385 ? -30.359 -69.812 -26.438 1 96.62 385 GLY A O 1
ATOM 2918 N N . HIS A 1 386 ? -29.469 -70.75 -24.484 1 97.12 386 HIS A N 1
ATOM 2919 C CA . HIS A 1 386 ? -30.703 -70.812 -23.703 1 97.12 386 HIS A CA 1
ATOM 2920 C C . HIS A 1 386 ? -30.5 -70.25 -22.312 1 97.12 386 HIS A C 1
ATOM 2922 O O . HIS A 1 386 ? -29.656 -70.75 -21.547 1 97.12 386 HIS A O 1
ATOM 2928 N N . ALA A 1 387 ? -31.359 -69.25 -22.016 1 97.88 387 ALA A N 1
ATOM 2929 C CA . ALA A 1 387 ? -31.203 -68.562 -20.734 1 97.88 387 ALA A CA 1
ATOM 2930 C C . ALA A 1 387 ? -32.062 -69.188 -19.656 1 97.88 387 ALA A C 1
ATOM 2932 O O . ALA A 1 387 ? -33.188 -69.562 -19.891 1 97.88 387 ALA A O 1
ATOM 2933 N N . GLY A 1 388 ? -31.438 -69.25 -18.469 1 97.31 388 GLY A N 1
ATOM 2934 C CA . GLY A 1 388 ? -32.188 -69.688 -17.281 1 97.31 388 GLY A CA 1
ATOM 2935 C C . GLY A 1 388 ? -32.688 -68.5 -16.484 1 97.31 388 GLY A C 1
ATOM 2936 O O . GLY A 1 388 ? -32.5 -67.312 -16.891 1 97.31 388 GLY A O 1
ATOM 2937 N N . SER A 1 389 ? -33.438 -68.812 -15.422 1 96.25 389 SER A N 1
ATOM 2938 C CA . SER A 1 389 ? -33.938 -67.75 -14.539 1 96.25 389 SER A CA 1
ATOM 2939 C C . SER A 1 389 ? -32.781 -67.062 -13.773 1 96.25 389 SER A C 1
ATOM 2941 O O . SER A 1 389 ? -31.719 -67.688 -13.625 1 96.25 389 SER A O 1
ATOM 2943 N N . ILE A 1 390 ? -33.031 -65.812 -13.344 1 96.38 390 ILE A N 1
ATOM 2944 C CA . ILE A 1 390 ? -32 -65.062 -12.594 1 96.38 390 ILE A CA 1
ATOM 2945 C C . ILE A 1 390 ? -32.031 -65.5 -11.133 1 96.38 390 ILE A C 1
ATOM 2947 O O . ILE A 1 390 ? -33.094 -65.562 -10.508 1 96.38 390 ILE A O 1
ATOM 2951 N N . THR A 1 391 ? -30.875 -65.938 -10.625 1 96.56 391 THR A N 1
ATOM 2952 C CA . THR A 1 391 ? -30.688 -66.062 -9.188 1 96.56 391 THR A CA 1
ATOM 2953 C C . THR A 1 391 ? -30.406 -64.688 -8.539 1 96.56 391 THR A C 1
ATOM 2955 O O . THR A 1 391 ? -29.406 -64.062 -8.844 1 96.56 391 THR A O 1
ATOM 2958 N N . GLU A 1 392 ? -31.312 -64.312 -7.656 1 96 392 GLU A N 1
ATOM 2959 C CA . GLU A 1 392 ? -31.219 -62.969 -7.062 1 96 392 GLU A CA 1
ATOM 2960 C C . GLU A 1 392 ? -30.953 -63.031 -5.559 1 96 392 GLU A C 1
ATOM 2962 O O . GLU A 1 392 ? -31.688 -63.719 -4.832 1 96 392 GLU A O 1
ATOM 2967 N N . LYS A 1 393 ? -29.875 -62.438 -5.141 1 97.12 393 LYS A N 1
ATOM 2968 C CA . LYS A 1 393 ? -29.578 -62.219 -3.727 1 97.12 393 LYS A CA 1
ATOM 2969 C C . LYS A 1 393 ? -29.438 -60.75 -3.414 1 97.12 393 LYS A C 1
ATOM 2971 O O . LYS A 1 393 ? -28.438 -60.094 -3.787 1 97.12 393 LYS A O 1
ATOM 2976 N N . VAL A 1 394 ? -30.469 -60.125 -2.729 1 96 394 VAL A N 1
ATOM 2977 C CA . VAL A 1 394 ? -30.469 -58.688 -2.463 1 96 394 VAL A CA 1
ATOM 2978 C C . VAL A 1 394 ? -30.594 -58.438 -0.96 1 96 394 VAL A C 1
ATOM 2980 O O . VAL A 1 394 ? -31.516 -58.938 -0.317 1 96 394 VAL A O 1
ATOM 2983 N N . GLY A 1 395 ? -29.609 -57.812 -0.468 1 94.56 395 GLY A N 1
ATOM 2984 C CA . GLY A 1 395 ? -29.672 -57.375 0.917 1 94.56 395 GLY A CA 1
ATOM 2985 C C . GLY A 1 395 ? -30.047 -55.906 1.066 1 94.56 395 GLY A C 1
ATOM 2986 O O . GLY A 1 395 ? -30.906 -55.406 0.331 1 94.56 395 GLY A O 1
ATOM 2987 N N . ARG A 1 396 ? -29.516 -55.25 2.1 1 92.19 396 ARG A N 1
ATOM 2988 C CA . ARG A 1 396 ? -29.797 -53.844 2.346 1 92.19 396 ARG A CA 1
ATOM 2989 C C . ARG A 1 396 ? -29 -52.938 1.396 1 92.19 396 ARG A C 1
ATOM 2991 O O . ARG A 1 396 ? -27.781 -52.844 1.509 1 92.19 396 ARG A O 1
ATOM 2998 N N . LEU A 1 397 ? -29.625 -52.344 0.512 1 94.75 397 LEU A N 1
ATOM 2999 C CA . LEU A 1 397 ? -29 -51.469 -0.457 1 94.75 397 LEU A CA 1
ATOM 3000 C C . LEU A 1 397 ? -28.797 -50.062 0.138 1 94.75 397 LEU A C 1
ATOM 3002 O O . LEU A 1 397 ? -29.484 -49.688 1.085 1 94.75 397 LEU A O 1
ATOM 3006 N N . PRO A 1 398 ? -27.828 -49.312 -0.411 1 92.31 398 PRO A N 1
ATOM 3007 C CA . PRO A 1 398 ? -27.656 -47.938 0.039 1 92.31 398 PRO A CA 1
ATOM 3008 C C . PRO A 1 398 ? -28.906 -47.062 -0.208 1 92.31 398 PRO A C 1
ATOM 3010 O O . PRO A 1 398 ? -29.719 -47.406 -1.074 1 92.31 398 PRO A O 1
ATOM 3013 N N . GLU A 1 399 ? -29.094 -46.062 0.652 1 89.75 399 GLU A N 1
ATOM 3014 C CA . GLU A 1 399 ? -30.234 -45.188 0.5 1 89.75 399 GLU A CA 1
ATOM 3015 C C . GLU A 1 399 ? -29.781 -43.75 0.168 1 89.75 399 GLU A C 1
ATOM 3017 O O . GLU A 1 399 ? -28.797 -43.281 0.724 1 89.75 399 GLU A O 1
ATOM 3022 N N . ARG A 1 400 ? -30.469 -43.188 -0.818 1 91.88 400 ARG A N 1
ATOM 3023 C CA . ARG A 1 400 ? -30.25 -41.781 -1.115 1 91.88 400 ARG A CA 1
ATOM 3024 C C . ARG A 1 400 ? -31.141 -40.906 -0.237 1 91.88 400 ARG A C 1
ATOM 3026 O O . ARG A 1 400 ? -32.344 -40.781 -0.474 1 91.88 400 ARG A O 1
ATOM 3033 N N . LYS A 1 401 ? -30.516 -40.188 0.666 1 93.31 401 LYS A N 1
ATOM 3034 C CA . LYS A 1 401 ? -31.25 -39.344 1.607 1 93.31 401 LYS A CA 1
ATOM 3035 C C . LYS A 1 401 ? -31.75 -38.062 0.938 1 93.31 401 LYS A C 1
ATOM 3037 O O . LYS A 1 401 ? -31.141 -37.594 -0.01 1 93.31 401 LYS A O 1
ATOM 3042 N N . LYS A 1 402 ? -32.844 -37.625 1.426 1 96.56 402 LYS A N 1
ATOM 3043 C CA . LYS A 1 402 ? -33.375 -36.344 0.954 1 96.56 402 LYS A CA 1
ATOM 3044 C C . LYS A 1 402 ? -32.531 -35.188 1.48 1 96.56 402 LYS A C 1
ATOM 3046 O O . LYS A 1 402 ? -32.094 -35.188 2.639 1 96.56 402 LYS A O 1
ATOM 3051 N N . VAL A 1 403 ? -32.281 -34.219 0.628 1 97.62 403 VAL A N 1
ATOM 3052 C CA . VAL A 1 403 ? -31.469 -33.062 0.988 1 97.62 403 VAL A CA 1
ATOM 3053 C C . VAL A 1 403 ? -32.281 -31.781 0.822 1 97.62 403 VAL A C 1
ATOM 3055 O O . VAL A 1 403 ? -32.906 -31.562 -0.216 1 97.62 403 VAL A O 1
ATOM 3058 N N . LYS A 1 404 ? -32.219 -31 1.826 1 97.75 404 LYS A N 1
ATOM 3059 C CA . LYS A 1 404 ? -32.906 -29.703 1.757 1 97.75 404 LYS A CA 1
ATOM 3060 C C . LYS A 1 404 ? -32.031 -28.672 1.026 1 97.75 404 LYS A C 1
ATOM 3062 O O . LYS A 1 404 ? -30.828 -28.609 1.236 1 97.75 404 LYS A O 1
ATOM 3067 N N . LEU A 1 405 ? -32.656 -27.906 0.161 1 97.94 405 LEU A N 1
ATOM 3068 C CA . LEU A 1 405 ? -32.031 -26.812 -0.574 1 97.94 405 LEU A CA 1
ATOM 3069 C C . LEU A 1 405 ? -32.75 -25.5 -0.357 1 97.94 405 LEU A C 1
ATOM 3071 O O . LEU A 1 405 ? -33.875 -25.328 -0.851 1 97.94 405 LEU A O 1
ATOM 3075 N N . ARG A 1 406 ? -32.188 -24.531 0.406 1 96.38 406 ARG A N 1
ATOM 3076 C CA . ARG A 1 406 ? -32.812 -23.266 0.773 1 96.38 406 ARG A CA 1
ATOM 3077 C C . ARG A 1 406 ? -32.469 -22.156 -0.214 1 96.38 406 ARG A C 1
ATOM 3079 O O . ARG A 1 406 ? -31.312 -22.047 -0.632 1 96.38 406 ARG A O 1
ATOM 3086 N N . TYR A 1 407 ? -33.406 -21.375 -0.47 1 96.19 407 TYR A N 1
ATOM 3087 C CA . TYR A 1 407 ? -33.188 -20.25 -1.372 1 96.19 407 TYR A CA 1
ATOM 3088 C C . TYR A 1 407 ? -32.125 -19.297 -0.812 1 96.19 407 TYR A C 1
ATOM 3090 O O . TYR A 1 407 ? -31.219 -18.875 -1.529 1 96.19 407 TYR A O 1
ATOM 3098 N N . ALA A 1 408 ? -32.281 -19.016 0.383 1 95.5 408 ALA A N 1
ATOM 3099 C CA . ALA A 1 408 ? -31.391 -18.062 1.035 1 95.5 408 ALA A CA 1
ATOM 3100 C C . ALA A 1 408 ? -29.953 -18.562 0.995 1 95.5 408 ALA A C 1
ATOM 3102 O O . ALA A 1 408 ? -29.016 -17.781 0.82 1 95.5 408 ALA A O 1
ATOM 3103 N N . ARG A 1 409 ? -29.781 -19.812 1.113 1 96.31 409 ARG A N 1
ATOM 3104 C CA . ARG A 1 409 ? -28.438 -20.375 1.127 1 96.31 409 ARG A CA 1
ATOM 3105 C C . ARG A 1 409 ? -27.812 -20.344 -0.262 1 96.31 409 ARG A C 1
ATOM 3107 O O . ARG A 1 409 ? -26.609 -20.094 -0.398 1 96.31 409 ARG A O 1
ATOM 3114 N N . ILE A 1 410 ? -28.578 -20.594 -1.296 1 96.38 410 ILE A N 1
ATOM 3115 C CA . ILE A 1 410 ? -28.094 -20.484 -2.668 1 96.38 410 ILE A CA 1
ATOM 3116 C C . ILE A 1 410 ? -27.547 -19.094 -2.918 1 96.38 410 ILE A C 1
ATOM 3118 O O . ILE A 1 410 ? -26.422 -18.938 -3.412 1 96.38 410 ILE A O 1
ATOM 3122 N N . ALA A 1 411 ? -28.281 -18.141 -2.477 1 94.31 411 ALA A N 1
ATOM 3123 C CA . ALA A 1 411 ? -27.891 -16.75 -2.689 1 94.31 411 ALA A CA 1
ATOM 3124 C C . ALA A 1 411 ? -26.625 -16.406 -1.893 1 94.31 411 ALA A C 1
ATOM 3126 O O . ALA A 1 411 ? -25.734 -15.711 -2.393 1 94.31 411 ALA A O 1
ATOM 3127 N N . SER A 1 412 ? -26.562 -16.859 -0.724 1 93.88 412 SER A N 1
ATOM 3128 C CA . SER A 1 412 ? -25.453 -16.547 0.158 1 93.88 412 SER A CA 1
ATOM 3129 C C . SER A 1 412 ? -24.156 -17.172 -0.347 1 93.88 412 SER A C 1
ATOM 3131 O O . SER A 1 412 ? -23.094 -16.547 -0.262 1 93.88 412 SER A O 1
ATOM 3133 N N . VAL A 1 413 ? -24.219 -18.391 -0.869 1 93.88 413 VAL A N 1
ATOM 3134 C CA . VAL A 1 413 ? -23.016 -19.125 -1.277 1 93.88 413 VAL A CA 1
ATOM 3135 C C . VAL A 1 413 ? -22.578 -18.672 -2.668 1 93.88 413 VAL A C 1
ATOM 3137 O O . VAL A 1 413 ? -21.406 -18.406 -2.898 1 93.88 413 VAL A O 1
ATOM 3140 N N . LEU A 1 414 ? -23.484 -18.484 -3.641 1 93.56 414 LEU A N 1
ATOM 3141 C CA . LEU A 1 414 ? -23.141 -18.172 -5.023 1 93.56 414 LEU A CA 1
ATOM 3142 C C . LEU A 1 414 ? -22.969 -16.672 -5.215 1 93.56 414 LEU A C 1
ATOM 3144 O O . LEU A 1 414 ? -22.328 -16.234 -6.172 1 93.56 414 LEU A O 1
ATOM 3148 N N . GLY A 1 415 ? -23.625 -15.844 -4.344 1 89.94 415 GLY A N 1
ATOM 3149 C CA . GLY A 1 415 ? -23.516 -14.398 -4.453 1 89.94 415 GLY A CA 1
ATOM 3150 C C . GLY A 1 415 ? -24.438 -13.812 -5.52 1 89.94 415 GLY A C 1
ATOM 3151 O O . GLY A 1 415 ? -24.281 -12.656 -5.898 1 89.94 415 GLY A O 1
ATOM 3152 N N . ILE A 1 416 ? -25.344 -14.594 -6.121 1 91.06 416 ILE A N 1
ATOM 3153 C CA . ILE A 1 416 ? -26.297 -14.133 -7.125 1 91.06 416 ILE A CA 1
ATOM 3154 C C . ILE A 1 416 ? -27.703 -14.594 -6.746 1 91.06 416 ILE A C 1
ATOM 3156 O O . ILE A 1 416 ? -27.875 -15.539 -5.969 1 91.06 416 ILE A O 1
ATOM 3160 N N . GLN A 1 417 ? -28.703 -13.891 -7.281 1 92.31 417 GLN A N 1
ATOM 3161 C CA . GLN A 1 417 ? -30.109 -14.273 -7.094 1 92.31 417 GLN A CA 1
ATOM 3162 C C . GLN A 1 417 ? -30.625 -15.062 -8.289 1 92.31 417 GLN A C 1
ATOM 3164 O O . GLN A 1 417 ? -30.531 -14.609 -9.43 1 92.31 417 GLN A O 1
ATOM 3169 N N . LEU A 1 418 ? -31.016 -16.328 -8.008 1 94.25 418 LEU A N 1
ATOM 3170 C CA . LEU A 1 418 ? -31.672 -17.156 -9.008 1 94.25 418 LEU A CA 1
ATOM 3171 C C . LEU A 1 418 ? -33.156 -17.328 -8.695 1 94.25 418 LEU A C 1
ATOM 3173 O O . LEU A 1 418 ? -33.531 -17.406 -7.527 1 94.25 418 LEU A O 1
ATOM 3177 N N . SER A 1 419 ? -34 -17.281 -9.695 1 95.06 419 SER A N 1
ATOM 3178 C CA . SER A 1 419 ? -35.438 -17.469 -9.477 1 95.06 419 SER A CA 1
ATOM 3179 C C . SER A 1 419 ? -35.75 -18.906 -9.047 1 95.06 419 SER A C 1
ATOM 3181 O O . SER A 1 419 ? -34.969 -19.812 -9.32 1 95.06 419 SER A O 1
ATOM 3183 N N . LYS A 1 420 ? -36.875 -19.109 -8.383 1 95.19 420 LYS A N 1
ATOM 3184 C CA . LYS A 1 420 ? -37.344 -20.422 -7.98 1 95.19 420 LYS A CA 1
ATOM 3185 C C . LYS A 1 420 ? -37.5 -21.344 -9.188 1 95.19 420 LYS A C 1
ATOM 3187 O O . LYS A 1 420 ? -37.125 -22.516 -9.148 1 95.19 420 LYS A O 1
ATOM 3192 N N . ASP A 1 421 ? -37.938 -20.766 -10.273 1 96.25 421 ASP A N 1
ATOM 3193 C CA . ASP A 1 421 ? -38.188 -21.531 -11.492 1 96.25 421 ASP A CA 1
ATOM 3194 C C . ASP A 1 421 ? -36.875 -22 -12.117 1 96.25 421 ASP A C 1
ATOM 3196 O O . ASP A 1 421 ? -36.781 -23.109 -12.625 1 96.25 421 ASP A O 1
ATOM 3200 N N . ASP A 1 422 ? -35.938 -21.203 -12.055 1 95.5 422 ASP A N 1
ATOM 3201 C CA . ASP A 1 422 ? -34.625 -21.547 -12.625 1 95.5 422 ASP A CA 1
ATOM 3202 C C . ASP A 1 422 ? -34 -22.734 -11.875 1 95.5 422 ASP A C 1
ATOM 3204 O O . ASP A 1 422 ? -33.5 -23.672 -12.5 1 95.5 422 ASP A O 1
ATOM 3208 N N . VAL A 1 423 ? -34.094 -22.641 -10.57 1 97 423 VAL A N 1
ATOM 3209 C CA . VAL A 1 423 ? -33.531 -23.703 -9.75 1 97 423 VAL A CA 1
ATOM 3210 C C . VAL A 1 423 ? -34.281 -25 -9.977 1 97 423 VAL A C 1
ATOM 3212 O O . VAL A 1 423 ? -33.688 -26.078 -10.133 1 97 423 VAL A O 1
ATOM 3215 N N . ALA A 1 424 ? -35.625 -24.875 -10.023 1 97.12 424 ALA A N 1
ATOM 3216 C CA . ALA A 1 424 ? -36.469 -26.047 -10.281 1 97.12 424 ALA A CA 1
ATOM 3217 C C . ALA A 1 424 ? -36.125 -26.688 -11.625 1 97.12 424 ALA A C 1
ATOM 3219 O O . ALA A 1 424 ? -36.062 -27.906 -11.742 1 97.12 424 ALA A O 1
ATOM 3220 N N . ASN A 1 425 ? -35.969 -25.906 -12.594 1 96.12 425 ASN A N 1
ATOM 3221 C CA . ASN A 1 425 ? -35.625 -26.406 -13.922 1 96.12 425 ASN A CA 1
ATOM 3222 C C . ASN A 1 425 ? -34.281 -27.141 -13.93 1 96.12 425 ASN A C 1
ATOM 3224 O O . ASN A 1 425 ? -34.156 -28.188 -14.562 1 96.12 425 ASN A O 1
ATOM 3228 N N . ILE A 1 426 ? -33.375 -26.594 -13.242 1 95.62 426 ILE A N 1
ATOM 3229 C CA . ILE A 1 426 ? -32.031 -27.219 -13.156 1 95.62 426 ILE A CA 1
ATOM 3230 C C . ILE A 1 426 ? -32.156 -28.578 -12.492 1 95.62 426 ILE A C 1
ATOM 3232 O O . ILE A 1 426 ? -31.594 -29.562 -12.977 1 95.62 426 ILE A O 1
ATOM 3236 N N . LEU A 1 427 ? -32.875 -28.672 -11.406 1 97 427 LEU A N 1
ATOM 3237 C CA . LEU A 1 427 ? -33.062 -29.938 -10.703 1 97 427 LEU A CA 1
ATOM 3238 C C . LEU A 1 427 ? -33.75 -30.953 -11.594 1 97 427 LEU A C 1
ATOM 3240 O O . LEU A 1 427 ? -33.375 -32.125 -11.586 1 97 427 LEU A O 1
ATOM 3244 N N . LYS A 1 428 ? -34.656 -30.469 -12.391 1 95.62 428 LYS A N 1
ATOM 3245 C CA . LYS A 1 428 ? -35.344 -31.328 -13.336 1 95.62 428 LYS A CA 1
ATOM 3246 C C . LYS A 1 428 ? -34.406 -31.859 -14.406 1 95.62 428 LYS A C 1
ATOM 3248 O O . LYS A 1 428 ? -34.406 -33.031 -14.742 1 95.62 428 LYS A O 1
ATOM 3253 N N . GLN A 1 429 ? -33.625 -31 -14.891 1 94.19 429 GLN A N 1
ATOM 3254 C CA . GLN A 1 429 ? -32.656 -31.391 -15.93 1 94.19 429 GLN A CA 1
ATOM 3255 C C . GLN A 1 429 ? -31.672 -32.406 -15.406 1 94.19 429 GLN A C 1
ATOM 3257 O O . GLN A 1 429 ? -31.203 -33.281 -16.156 1 94.19 429 GLN A O 1
ATOM 3262 N N . LEU A 1 430 ? -31.391 -32.375 -14.18 1 95.19 430 LEU A N 1
ATOM 3263 C CA . LEU A 1 430 ? -30.453 -33.281 -13.555 1 95.19 430 LEU A CA 1
ATOM 3264 C C . LEU A 1 430 ? -31.125 -34.625 -13.281 1 95.19 430 LEU A C 1
ATOM 3266 O O . LEU A 1 430 ? -30.453 -35.625 -12.961 1 95.19 430 LEU A O 1
ATOM 3270 N N . GLY A 1 431 ? -32.375 -34.656 -13.422 1 93.06 431 GLY A N 1
ATOM 3271 C CA . GLY A 1 431 ? -33.125 -35.906 -13.164 1 93.06 431 GLY A CA 1
ATOM 3272 C C . GLY A 1 431 ? -33.375 -36.125 -11.688 1 93.06 431 GLY A C 1
ATOM 3273 O O . GLY A 1 431 ? -33.562 -37.281 -11.266 1 93.06 431 GLY A O 1
ATOM 3274 N N . PHE A 1 432 ? -33.312 -35.062 -10.844 1 96.75 432 PHE A N 1
ATOM 3275 C CA . PHE A 1 432 ? -33.562 -35.219 -9.414 1 96.75 432 PHE A CA 1
ATOM 3276 C C . PHE A 1 432 ? -35.062 -35.094 -9.109 1 96.75 432 PHE A C 1
ATOM 3278 O O . PHE A 1 432 ? -35.75 -34.344 -9.773 1 96.75 432 PHE A O 1
ATOM 3285 N N . SER A 1 433 ? -35.469 -35.844 -8.164 1 96.94 433 SER A N 1
ATOM 3286 C CA . SER A 1 433 ? -36.812 -35.688 -7.637 1 96.94 433 SER A CA 1
ATOM 3287 C C . SER A 1 433 ? -36.812 -34.656 -6.496 1 96.94 433 SER A C 1
ATOM 3289 O O . SER A 1 433 ? -35.938 -34.656 -5.656 1 96.94 433 SER A O 1
ATOM 3291 N N . PHE A 1 434 ? -37.844 -33.781 -6.559 1 97.69 434 PHE A N 1
ATOM 3292 C CA . PHE A 1 434 ? -37.875 -32.781 -5.488 1 97.69 434 PHE A CA 1
ATOM 3293 C C . PHE A 1 434 ? -39.281 -32.312 -5.188 1 97.69 434 PHE A C 1
ATOM 3295 O O . PHE A 1 434 ? -40.188 -32.469 -6.027 1 97.69 434 PHE A O 1
ATOM 3302 N N . ASP A 1 435 ? -39.438 -31.828 -3.936 1 97.38 435 ASP A N 1
ATOM 3303 C CA . ASP A 1 435 ? -40.656 -31.141 -3.479 1 97.38 435 ASP A CA 1
ATOM 3304 C C . ASP A 1 435 ? -40.344 -29.688 -3.117 1 97.38 435 ASP A C 1
ATOM 3306 O O . ASP A 1 435 ? -39.344 -29.406 -2.457 1 97.38 435 ASP A O 1
ATOM 3310 N N . GLU A 1 436 ? -41.219 -28.859 -3.668 1 96.31 436 GLU A N 1
ATOM 3311 C CA . GLU A 1 436 ? -41.031 -27.453 -3.348 1 96.31 436 GLU A CA 1
ATOM 3312 C C . GLU A 1 436 ? -41.625 -27.109 -1.985 1 96.31 436 GLU A C 1
ATOM 3314 O O . GLU A 1 436 ? -42.719 -27.562 -1.646 1 96.31 436 GLU A O 1
ATOM 3319 N N . THR A 1 437 ? -40.844 -26.391 -1.219 1 96.31 437 THR A N 1
ATOM 3320 C CA . THR A 1 437 ? -41.281 -25.906 0.079 1 96.31 437 THR A CA 1
ATOM 3321 C C . THR A 1 437 ? -41.281 -24.375 0.1 1 96.31 437 THR A C 1
ATOM 3323 O O . THR A 1 437 ? -40.938 -23.734 -0.896 1 96.31 437 THR A O 1
ATOM 3326 N N . GLU A 1 438 ? -41.656 -23.781 1.178 1 93.56 438 GLU A N 1
ATOM 3327 C CA . GLU A 1 438 ? -41.719 -22.328 1.313 1 93.56 438 GLU A CA 1
ATOM 3328 C C . GLU A 1 438 ? -40.344 -21.703 1.227 1 93.56 438 GLU A C 1
ATOM 3330 O O . GLU A 1 438 ? -40.156 -20.656 0.617 1 93.56 438 GLU A O 1
ATOM 3335 N N . ASP A 1 439 ? -39.375 -22.5 1.758 1 94.69 439 ASP A N 1
ATOM 3336 C CA . ASP A 1 439 ? -38.062 -21.906 1.892 1 94.69 439 ASP A CA 1
ATOM 3337 C C . ASP A 1 439 ? -37.094 -22.469 0.838 1 94.69 439 ASP A C 1
ATOM 3339 O O . ASP A 1 439 ? -35.938 -22.094 0.796 1 94.69 439 ASP A O 1
ATOM 3343 N N . GLY A 1 440 ? -37.625 -23.297 -0.039 1 97.19 440 GLY A N 1
ATOM 3344 C CA . GLY A 1 440 ? -36.75 -23.891 -1.031 1 97.19 440 GLY A CA 1
ATOM 3345 C C . GLY A 1 440 ? -37.25 -25.203 -1.57 1 97.19 440 GLY A C 1
ATOM 3346 O O . GLY A 1 440 ? -38.406 -25.297 -2.014 1 97.19 440 GLY A O 1
ATOM 3347 N N . PHE A 1 441 ? -36.375 -26.281 -1.616 1 98.12 441 PHE A N 1
ATOM 3348 C CA . PHE A 1 441 ? -36.688 -27.594 -2.154 1 98.12 441 PHE A CA 1
ATOM 3349 C C . PHE A 1 441 ? -36.219 -28.703 -1.211 1 98.12 441 PHE A C 1
ATOM 3351 O O . PHE A 1 441 ? -35.281 -28.5 -0.436 1 98.12 441 PHE A O 1
ATOM 3358 N N . VAL A 1 442 ? -36.875 -29.797 -1.181 1 98.31 442 VAL A N 1
ATOM 3359 C CA . VAL A 1 442 ? -36.406 -31.062 -0.65 1 98.31 442 VAL A CA 1
ATOM 3360 C C . VAL A 1 442 ? -36.125 -32.031 -1.798 1 98.31 442 VAL A C 1
ATOM 3362 O O . VAL A 1 442 ? -37.031 -32.469 -2.502 1 98.31 442 VAL A O 1
ATOM 3365 N N . VAL A 1 443 ? -34.875 -32.375 -1.965 1 98.06 443 VAL A N 1
ATOM 3366 C CA . VAL A 1 443 ? -34.406 -33 -3.191 1 98.06 443 VAL A CA 1
ATOM 3367 C C . VAL A 1 443 ? -33.938 -34.438 -2.879 1 98.06 443 VAL A C 1
ATOM 3369 O O . VAL A 1 443 ? -33.25 -34.656 -1.867 1 98.06 443 VAL A O 1
ATOM 3372 N N . GLN A 1 444 ? -34.219 -35.344 -3.695 1 97.12 444 GLN A N 1
ATOM 3373 C CA . GLN A 1 444 ? -33.688 -36.688 -3.639 1 97.12 444 GLN A CA 1
ATOM 3374 C C . GLN A 1 444 ? -32.969 -37.062 -4.934 1 97.12 444 GLN A C 1
ATOM 3376 O O . GLN A 1 444 ? -33.562 -37.031 -6.012 1 97.12 444 GLN A O 1
ATOM 3381 N N . ALA A 1 445 ? -31.75 -37.375 -4.82 1 95.75 445 ALA A N 1
ATOM 3382 C CA . ALA A 1 445 ? -30.953 -37.719 -5.988 1 95.75 445 ALA A CA 1
ATOM 3383 C C . ALA A 1 445 ? -31.203 -39.188 -6.414 1 95.75 445 ALA A C 1
ATOM 3385 O O . ALA A 1 445 ? -31.625 -40 -5.602 1 95.75 445 ALA A O 1
ATOM 3386 N N . PRO A 1 446 ? -31.016 -39.531 -7.672 1 96 446 PRO A N 1
ATOM 3387 C CA . PRO A 1 446 ? -31.109 -40.938 -8.125 1 96 446 PRO A CA 1
ATOM 3388 C C . PRO A 1 446 ? -30 -41.812 -7.574 1 96 446 PRO A C 1
ATOM 3390 O O . PRO A 1 446 ? -29.047 -41.312 -6.961 1 96 446 PRO A O 1
ATOM 3393 N N . SER A 1 447 ? -30.078 -43.125 -7.73 1 95.56 447 SER A N 1
ATOM 3394 C CA . SER A 1 447 ? -29.156 -44.125 -7.148 1 95.56 447 SER A CA 1
ATOM 3395 C C . SER A 1 447 ? -27.75 -43.969 -7.719 1 95.56 447 SER A C 1
ATOM 3397 O O . SER A 1 447 ? -26.766 -44.312 -7.07 1 95.56 447 SER A O 1
ATOM 3399 N N . TYR A 1 448 ? -27.641 -43.312 -8.961 1 95.25 448 TYR A N 1
ATOM 3400 C CA . TYR A 1 448 ? -26.344 -43.219 -9.609 1 95.25 448 TYR A CA 1
ATOM 3401 C C . TYR A 1 448 ? -25.578 -42 -9.125 1 95.25 448 TYR A C 1
ATOM 3403 O O . TYR A 1 448 ? -24.391 -41.844 -9.414 1 95.25 448 TYR A O 1
ATOM 3411 N N . ARG A 1 449 ? -26.234 -41.094 -8.422 1 95.25 449 ARG A N 1
ATOM 3412 C CA . ARG A 1 449 ? -25.547 -39.938 -7.883 1 95.25 449 ARG A CA 1
ATOM 3413 C C . ARG A 1 449 ? -25.203 -40.125 -6.41 1 95.25 449 ARG A C 1
ATOM 3415 O O . ARG A 1 449 ? -25.938 -39.688 -5.527 1 95.25 449 ARG A O 1
ATOM 3422 N N . PHE A 1 450 ? -24.109 -40.625 -6.184 1 89.5 450 PHE A N 1
ATOM 3423 C CA . PHE A 1 450 ? -23.688 -40.969 -4.828 1 89.5 450 PHE A CA 1
ATOM 3424 C C . PHE A 1 450 ? -23 -39.781 -4.172 1 89.5 450 PHE A C 1
ATOM 3426 O O . PHE A 1 450 ? -22.688 -39.812 -2.977 1 89.5 450 PHE A O 1
ATOM 3433 N N . ASP A 1 451 ? -22.812 -38.688 -4.91 1 92 451 ASP A N 1
ATOM 3434 C CA . ASP A 1 451 ? -22.062 -37.531 -4.43 1 92 451 ASP A CA 1
ATOM 3435 C C . ASP A 1 451 ? -23.016 -36.5 -3.789 1 92 451 ASP A C 1
ATOM 3437 O O . ASP A 1 451 ? -22.562 -35.531 -3.176 1 92 451 ASP A O 1
ATOM 3441 N N . ILE A 1 452 ? -24.266 -36.75 -3.895 1 95.69 452 ILE A N 1
ATOM 3442 C CA . ILE A 1 452 ? -25.234 -35.781 -3.352 1 95.69 452 ILE A CA 1
ATOM 3443 C C . ILE A 1 452 ? -25.641 -36.219 -1.939 1 95.69 452 ILE A C 1
ATOM 3445 O O . ILE A 1 452 ? -26.422 -37.125 -1.762 1 95.69 452 ILE A O 1
ATOM 3449 N N . GLU A 1 453 ? -25.062 -35.531 -0.96 1 93.81 453 GLU A N 1
ATOM 3450 C CA . GLU A 1 453 ? -25.344 -35.875 0.43 1 93.81 453 GLU A CA 1
ATOM 3451 C C . GLU A 1 453 ? -25.719 -34.625 1.24 1 93.81 453 GLU A C 1
ATOM 3453 O O . GLU A 1 453 ? -26.344 -34.75 2.291 1 93.81 453 GLU A O 1
ATOM 3458 N N . ARG A 1 454 ? -25.312 -33.375 0.866 1 94.12 454 ARG A N 1
ATOM 3459 C CA . ARG A 1 454 ? -25.469 -32.156 1.628 1 94.12 454 ARG A CA 1
ATOM 3460 C C . ARG A 1 454 ? -26.047 -31.031 0.753 1 94.12 454 ARG A C 1
ATOM 3462 O O . ARG A 1 454 ? -26.047 -31.141 -0.476 1 94.12 454 ARG A O 1
ATOM 3469 N N . GLU A 1 455 ? -26.484 -30.078 1.396 1 97.31 455 GLU A N 1
ATOM 3470 C CA . GLU A 1 455 ? -27.031 -28.906 0.725 1 97.31 455 GLU A CA 1
ATOM 3471 C C . GLU A 1 455 ? -26.031 -28.281 -0.232 1 97.31 455 GLU A C 1
ATOM 3473 O O . GLU A 1 455 ? -26.391 -27.859 -1.335 1 97.31 455 GLU A O 1
ATOM 3478 N N . ALA A 1 456 ? -24.75 -28.297 0.204 1 96.56 456 ALA A N 1
ATOM 3479 C CA . ALA A 1 456 ? -23.688 -27.688 -0.598 1 96.56 456 ALA A CA 1
ATOM 3480 C C . ALA A 1 456 ? -23.5 -28.438 -1.92 1 96.56 456 ALA A C 1
ATOM 3482 O O . ALA A 1 456 ? -23.156 -27.828 -2.936 1 96.56 456 ALA A O 1
ATOM 3483 N N . ASP A 1 457 ? -23.766 -29.719 -1.942 1 96.5 457 ASP A N 1
ATOM 3484 C CA . ASP A 1 457 ? -23.641 -30.516 -3.168 1 96.5 457 ASP A CA 1
ATOM 3485 C C . ASP A 1 457 ? -24.688 -30.078 -4.195 1 96.5 457 ASP A C 1
ATOM 3487 O O . ASP A 1 457 ? -24.391 -30 -5.391 1 96.5 457 ASP A O 1
ATOM 3491 N N . LEU A 1 458 ? -25.828 -29.797 -3.678 1 97.62 458 LEU A N 1
ATOM 3492 C CA . LEU A 1 458 ? -26.891 -29.328 -4.559 1 97.62 458 LEU A CA 1
ATOM 3493 C C . LEU A 1 458 ? -26.594 -27.938 -5.098 1 97.62 458 LEU A C 1
ATOM 3495 O O . LEU A 1 458 ? -26.859 -27.656 -6.266 1 97.62 458 LEU A O 1
ATOM 3499 N N . ILE A 1 459 ? -26.109 -27.062 -4.223 1 97.25 459 ILE A N 1
ATOM 3500 C CA . ILE A 1 459 ? -25.766 -25.719 -4.648 1 97.25 459 ILE A CA 1
ATOM 3501 C C . ILE A 1 459 ? -24.688 -25.766 -5.73 1 97.25 459 ILE A C 1
ATOM 3503 O O . ILE A 1 459 ? -24.719 -24.984 -6.688 1 97.25 459 ILE A O 1
ATOM 3507 N N . GLU A 1 460 ? -23.75 -26.719 -5.594 1 95.62 460 GLU A N 1
ATOM 3508 C CA . GLU A 1 460 ? -22.734 -26.922 -6.617 1 95.62 460 GLU A CA 1
ATOM 3509 C C . GLU A 1 460 ? -23.359 -27.281 -7.957 1 95.62 460 GLU A C 1
ATOM 3511 O O . GLU A 1 460 ? -22.969 -26.75 -9 1 95.62 460 GLU A O 1
ATOM 3516 N N . GLU A 1 461 ? -24.281 -28.203 -7.945 1 96.12 461 GLU A N 1
ATOM 3517 C CA . GLU A 1 461 ? -24.969 -28.594 -9.164 1 96.12 461 GLU A CA 1
ATOM 3518 C C . GLU A 1 461 ? -25.703 -27.422 -9.805 1 96.12 461 GLU A C 1
ATOM 3520 O O . GLU A 1 461 ? -25.688 -27.266 -11.023 1 96.12 461 GLU A O 1
ATOM 3525 N N . VAL A 1 462 ? -26.297 -26.594 -8.961 1 96.38 462 VAL A N 1
ATOM 3526 C CA . VAL A 1 462 ? -26.984 -25.406 -9.461 1 96.38 462 VAL A CA 1
ATOM 3527 C C . VAL A 1 462 ? -25.984 -24.469 -10.125 1 96.38 462 VAL A C 1
ATOM 3529 O O . VAL A 1 462 ? -26.219 -23.969 -11.234 1 96.38 462 VAL A O 1
ATOM 3532 N N . ALA A 1 463 ? -24.875 -24.219 -9.469 1 94.56 463 ALA A N 1
ATOM 3533 C CA . ALA A 1 463 ? -23.844 -23.359 -10.016 1 94.56 463 ALA A CA 1
ATOM 3534 C C . ALA A 1 463 ? -23.297 -23.906 -11.328 1 94.56 463 ALA A C 1
ATOM 3536 O O . ALA A 1 463 ? -23.141 -23.172 -12.305 1 94.56 463 ALA A O 1
ATOM 3537 N N . ARG A 1 464 ? -23.016 -25.203 -11.328 1 93.25 464 ARG A N 1
ATOM 3538 C CA . ARG A 1 464 ? -22.438 -25.875 -12.484 1 93.25 464 ARG A CA 1
ATOM 3539 C C . ARG A 1 464 ? -23.344 -25.75 -13.703 1 93.25 464 ARG A C 1
ATOM 3541 O O . ARG A 1 464 ? -22.875 -25.391 -14.789 1 93.25 464 ARG A O 1
ATOM 3548 N N . LEU A 1 465 ? -24.547 -25.969 -13.586 1 93.81 465 LEU A N 1
ATOM 3549 C CA . LEU A 1 465 ? -25.469 -25.984 -14.711 1 93.81 465 LEU A CA 1
ATOM 3550 C C . LEU A 1 465 ? -25.859 -24.562 -15.102 1 93.81 465 LEU A C 1
ATOM 3552 O O . LEU A 1 465 ? -26.156 -24.281 -16.266 1 93.81 465 LEU A O 1
ATOM 3556 N N . HIS A 1 466 ? -25.969 -23.672 -14.016 1 93.25 466 HIS A N 1
ATOM 3557 C CA . HIS A 1 466 ? -26.141 -22.266 -14.344 1 93.25 466 HIS A CA 1
ATOM 3558 C C . HIS A 1 466 ? -24.969 -21.734 -15.172 1 93.25 466 HIS A C 1
ATOM 3560 O O . HIS A 1 466 ? -25.172 -20.969 -16.125 1 93.25 466 HIS A O 1
ATOM 3566 N N . GLY A 1 467 ? -23.781 -22.188 -14.859 1 90.69 467 GLY A N 1
ATOM 3567 C CA . GLY A 1 467 ? -22.562 -21.75 -15.516 1 90.69 467 GLY A CA 1
ATOM 3568 C C . GLY A 1 467 ? -21.719 -20.828 -14.648 1 90.69 467 GLY A C 1
ATOM 3569 O O . GLY A 1 467 ? -22.141 -19.719 -14.312 1 90.69 467 GLY A O 1
ATOM 3570 N N . TYR A 1 468 ? -20.531 -21.266 -14.406 1 89.62 468 TYR A N 1
ATOM 3571 C CA . TYR A 1 468 ? -19.625 -20.484 -13.578 1 89.62 468 TYR A CA 1
ATOM 3572 C C . TYR A 1 468 ? -19.297 -19.156 -14.258 1 89.62 468 TYR A C 1
ATOM 3574 O O . TYR A 1 468 ? -19.031 -18.156 -13.586 1 89.62 468 TYR A O 1
ATOM 3582 N N . ASP A 1 469 ? -19.297 -19.109 -15.57 1 88.31 469 ASP A N 1
ATOM 3583 C CA . ASP A 1 469 ? -18.938 -17.922 -16.344 1 88.31 469 ASP A CA 1
ATOM 3584 C C . ASP A 1 469 ? -20.031 -16.859 -16.219 1 88.31 469 ASP A C 1
ATOM 3586 O O . ASP A 1 469 ? -19.781 -15.68 -16.516 1 88.31 469 ASP A O 1
ATOM 3590 N N . LYS A 1 470 ? -21.188 -17.266 -15.781 1 89.38 470 LYS A N 1
ATOM 3591 C CA . LYS A 1 470 ? -22.312 -16.344 -15.664 1 89.38 470 LYS A CA 1
ATOM 3592 C C . LYS A 1 470 ? -22.359 -15.719 -14.273 1 89.38 470 LYS A C 1
ATOM 3594 O O . LYS A 1 470 ? -23.172 -14.836 -14.008 1 89.38 470 LYS A O 1
ATOM 3599 N N . ILE A 1 471 ? -21.516 -16.266 -13.438 1 91.25 471 ILE A N 1
ATOM 3600 C CA . ILE A 1 471 ? -21.438 -15.695 -12.094 1 91.25 471 ILE A CA 1
ATOM 3601 C C . ILE A 1 471 ? -20.453 -14.523 -12.086 1 91.25 471 ILE A C 1
ATOM 3603 O O . ILE A 1 471 ? -19.25 -14.719 -12.273 1 91.25 471 ILE A O 1
ATOM 3607 N N . PRO A 1 472 ? -20.922 -13.305 -11.898 1 89.12 472 PRO A N 1
ATOM 3608 C CA . PRO A 1 472 ? -20.047 -12.133 -11.992 1 89.12 472 PRO A CA 1
ATOM 3609 C C . PRO A 1 472 ? -19.062 -12.047 -10.836 1 89.12 472 PRO A C 1
ATOM 3611 O O . PRO A 1 472 ? -19.344 -12.516 -9.727 1 89.12 472 PRO A O 1
ATOM 3614 N N . ALA A 1 473 ? -17.891 -11.516 -11.078 1 85.12 473 ALA A N 1
ATOM 3615 C CA . ALA A 1 473 ? -16.922 -11.195 -10.047 1 85.12 473 ALA A CA 1
ATOM 3616 C C . ALA A 1 473 ? -17.266 -9.883 -9.352 1 85.12 473 ALA A C 1
ATOM 3618 O O . ALA A 1 473 ? -16.844 -8.805 -9.781 1 85.12 473 ALA A O 1
ATOM 3619 N N . ILE A 1 474 ? -18.062 -9.883 -8.344 1 81.88 474 ILE A N 1
ATOM 3620 C CA . ILE A 1 474 ? -18.5 -8.68 -7.641 1 81.88 474 ILE A CA 1
ATOM 3621 C C . ILE A 1 474 ? -17.484 -8.312 -6.562 1 81.88 474 ILE A C 1
ATOM 3623 O O . ILE A 1 474 ? -17.141 -9.133 -5.711 1 81.88 474 ILE A O 1
ATOM 3627 N N . ALA A 1 475 ? -16.938 -7.082 -6.641 1 83.25 475 ALA A N 1
ATOM 3628 C CA . ALA A 1 475 ? -16.016 -6.617 -5.617 1 83.25 475 ALA A CA 1
ATOM 3629 C C . ALA A 1 475 ? -16.703 -6.465 -4.27 1 83.25 475 ALA A C 1
ATOM 3631 O O . ALA A 1 475 ? -17.844 -5.988 -4.203 1 83.25 475 ALA A O 1
ATOM 3632 N N . PRO A 1 476 ? -16.156 -6.918 -3.182 1 84.5 476 PRO A N 1
ATOM 3633 C CA . PRO A 1 476 ? -16.734 -6.695 -1.86 1 84.5 476 PRO A CA 1
ATOM 3634 C C . PRO A 1 476 ? -16.906 -5.215 -1.529 1 84.5 476 PRO A C 1
ATOM 3636 O O . PRO A 1 476 ? -16.141 -4.379 -2.01 1 84.5 476 PRO A O 1
ATOM 3639 N N . VAL A 1 477 ? -18.094 -4.875 -0.878 1 85.19 477 VAL A N 1
ATOM 3640 C CA . VAL A 1 477 ? -18.359 -3.523 -0.401 1 85.19 477 VAL A CA 1
ATOM 3641 C C . VAL A 1 477 ? -18 -3.418 1.081 1 85.19 477 VAL A C 1
ATOM 3643 O O . VAL A 1 477 ? -18.5 -4.199 1.899 1 85.19 477 VAL A O 1
ATOM 3646 N N . ALA A 1 478 ? -16.984 -2.74 1.384 1 83.06 478 ALA A N 1
ATOM 3647 C CA . ALA A 1 478 ? -16.547 -2.609 2.773 1 83.06 478 ALA A CA 1
ATOM 3648 C C . ALA A 1 478 ? -16.297 -1.148 3.135 1 83.06 478 ALA A C 1
ATOM 3650 O O . ALA A 1 478 ? -16.219 -0.29 2.252 1 83.06 478 ALA A O 1
ATOM 3651 N N . ASN A 1 479 ? -16.422 -0.853 4.539 1 85.25 479 ASN A N 1
ATOM 3652 C CA . ASN A 1 479 ? -15.961 0.439 5.035 1 85.25 479 ASN A CA 1
ATOM 3653 C C . ASN A 1 479 ? -14.477 0.647 4.758 1 85.25 479 ASN A C 1
ATOM 3655 O O . ASN A 1 479 ? -13.656 -0.223 5.059 1 85.25 479 ASN A O 1
ATOM 3659 N N . VAL A 1 480 ? -14.289 1.686 4.066 1 82.12 480 VAL A N 1
ATOM 3660 C CA . VAL A 1 480 ? -12.898 1.988 3.717 1 82.12 480 VAL A CA 1
ATOM 3661 C C . VAL A 1 480 ? -12.25 2.795 4.836 1 82.12 480 VAL A C 1
ATOM 3663 O O . VAL A 1 480 ? -12.352 4.023 4.863 1 82.12 480 VAL A O 1
ATOM 3666 N N . THR A 1 481 ? -11.711 2.115 5.855 1 82.75 481 THR A N 1
ATOM 3667 C CA . THR A 1 481 ? -10.992 2.77 6.941 1 82.75 481 THR A CA 1
ATOM 3668 C C . THR A 1 481 ? -9.484 2.627 6.75 1 82.75 481 THR A C 1
ATOM 3670 O O . THR A 1 481 ? -9.008 1.61 6.238 1 82.75 481 THR A O 1
ATOM 3673 N N . MET A 1 482 ? -8.742 3.697 7.098 1 80.56 482 MET A N 1
ATOM 3674 C CA . MET A 1 482 ? -7.281 3.637 7.035 1 80.56 482 MET A CA 1
ATOM 3675 C C . MET A 1 482 ? -6.73 2.695 8.102 1 80.56 482 MET A C 1
ATOM 3677 O O . MET A 1 482 ? -7.191 2.703 9.242 1 80.56 482 MET A O 1
ATOM 3681 N N . LEU A 1 483 ? -5.926 1.737 7.648 1 78.06 483 LEU A N 1
ATOM 3682 C CA . LEU A 1 483 ? -5.246 0.863 8.602 1 78.06 483 LEU A CA 1
ATOM 3683 C C . LEU A 1 483 ? -4.105 1.6 9.297 1 78.06 483 LEU A C 1
ATOM 3685 O O . LEU A 1 483 ? -3.475 2.479 8.703 1 78.06 483 LEU A O 1
ATOM 3689 N N . PRO A 1 484 ? -3.973 1.315 10.641 1 81.06 484 PRO A N 1
ATOM 3690 C CA . PRO A 1 484 ? -2.834 1.936 11.32 1 81.06 484 PRO A CA 1
ATOM 3691 C C . PRO A 1 484 ? -1.498 1.603 10.656 1 81.06 484 PRO A C 1
ATOM 3693 O O . PRO A 1 484 ? -1.307 0.483 10.18 1 81.06 484 PRO A O 1
ATOM 3696 N N . LEU A 1 485 ? -0.729 2.58 10.414 1 79.5 485 LEU A N 1
ATOM 3697 C CA . LEU A 1 485 ? 0.641 2.418 9.938 1 79.5 485 LEU A CA 1
ATOM 3698 C C . LEU A 1 485 ? 1.641 2.818 11.016 1 79.5 485 LEU A C 1
ATOM 3700 O O . LEU A 1 485 ? 2.092 3.965 11.062 1 79.5 485 LEU A O 1
ATOM 3704 N N . PRO A 1 486 ? 1.984 1.773 11.898 1 81.62 486 PRO A N 1
ATOM 3705 C CA . PRO A 1 486 ? 2.916 2.121 12.977 1 81.62 486 PRO A CA 1
ATOM 3706 C C . PRO A 1 486 ? 4.27 2.602 12.453 1 81.62 486 PRO A C 1
ATOM 3708 O O . PRO A 1 486 ? 4.863 1.956 11.586 1 81.62 486 PRO A O 1
ATOM 3711 N N . GLU A 1 487 ? 4.742 3.645 12.961 1 84.69 487 GLU A N 1
ATOM 3712 C CA . GLU A 1 487 ? 6.023 4.211 12.555 1 84.69 487 GLU A CA 1
ATOM 3713 C C . GLU A 1 487 ? 7.176 3.598 13.344 1 84.69 487 GLU A C 1
ATOM 3715 O O . GLU A 1 487 ? 8.344 3.756 12.977 1 84.69 487 GLU A O 1
ATOM 3720 N N . ALA A 1 488 ? 6.801 2.879 14.352 1 87.81 488 ALA A N 1
ATOM 3721 C CA . ALA A 1 488 ? 7.824 2.283 15.203 1 87.81 488 ALA A CA 1
ATOM 3722 C C . ALA A 1 488 ? 8.18 0.876 14.734 1 87.81 488 ALA A C 1
ATOM 3724 O O . ALA A 1 488 ? 8.828 0.117 15.453 1 87.81 488 ALA A O 1
ATOM 3725 N N . LYS A 1 489 ? 7.723 0.494 13.633 1 89.94 489 LYS A N 1
ATOM 3726 C CA . LYS A 1 489 ? 8.047 -0.802 13.047 1 89.94 489 LYS A CA 1
ATOM 3727 C C . LYS A 1 489 ? 8.312 -0.672 11.547 1 89.94 489 LYS A C 1
ATOM 3729 O O . LYS A 1 489 ? 7.527 -0.059 10.82 1 89.94 489 LYS A O 1
ATOM 3734 N N . ARG A 1 490 ? 9.438 -1.232 11.164 1 89 490 ARG A N 1
ATOM 3735 C CA . ARG A 1 490 ? 9.742 -1.281 9.734 1 89 490 ARG A CA 1
ATOM 3736 C C . ARG A 1 490 ? 9.172 -2.545 9.102 1 89 490 ARG A C 1
ATOM 3738 O O . ARG A 1 490 ? 8.938 -3.541 9.781 1 89 490 ARG A O 1
ATOM 3745 N N . SER A 1 491 ? 8.969 -2.48 7.789 1 89.5 491 SER A N 1
ATOM 3746 C CA . SER A 1 491 ? 8.461 -3.643 7.066 1 89.5 491 SER A CA 1
ATOM 3747 C C . SER A 1 491 ? 9.594 -4.586 6.672 1 89.5 491 SER A C 1
ATOM 3749 O O . SER A 1 491 ? 10.758 -4.172 6.59 1 89.5 491 SER A O 1
ATOM 3751 N N . LEU A 1 492 ? 9.227 -5.859 6.426 1 92.94 492 LEU A N 1
ATOM 3752 C CA . LEU A 1 492 ? 10.188 -6.824 5.902 1 92.94 492 LEU A CA 1
ATOM 3753 C C . LEU A 1 492 ? 10.727 -6.379 4.543 1 92.94 492 LEU A C 1
ATOM 3755 O O . LEU A 1 492 ? 11.883 -6.633 4.219 1 92.94 492 LEU A O 1
ATOM 3759 N N . ASN A 1 493 ? 9.914 -5.668 3.854 1 89.88 493 ASN A N 1
ATOM 3760 C CA . ASN A 1 493 ? 10.336 -5.168 2.549 1 89.88 493 ASN A CA 1
ATOM 3761 C C . ASN A 1 493 ? 11.461 -4.141 2.676 1 89.88 493 ASN A C 1
ATOM 3763 O O . ASN A 1 493 ? 12.344 -4.074 1.821 1 89.88 493 ASN A O 1
ATOM 3767 N N . TRP A 1 494 ? 11.391 -3.404 3.709 1 89.69 494 TRP A N 1
ATOM 3768 C CA . TRP A 1 494 ? 12.484 -2.463 3.945 1 89.69 494 TRP A CA 1
ATOM 3769 C C . TRP A 1 494 ? 13.812 -3.195 4.102 1 89.69 494 TRP A C 1
ATOM 3771 O O . TRP A 1 494 ? 14.828 -2.777 3.541 1 89.69 494 TRP A O 1
ATOM 3781 N N . LEU A 1 495 ? 13.766 -4.219 4.863 1 93.19 495 LEU A N 1
ATOM 3782 C CA . LEU A 1 495 ? 14.961 -5.031 5.094 1 93.19 495 LEU A CA 1
ATOM 3783 C C . LEU A 1 495 ? 15.484 -5.609 3.783 1 93.19 495 LEU A C 1
ATOM 3785 O O . LEU A 1 495 ? 16.672 -5.504 3.486 1 93.19 495 LEU A O 1
ATOM 3789 N N . LYS A 1 496 ? 14.633 -6.129 2.979 1 93.62 496 LYS A N 1
ATOM 3790 C CA . LYS A 1 496 ? 15 -6.711 1.693 1 93.62 496 LYS A CA 1
ATOM 3791 C C . LYS A 1 496 ? 15.562 -5.648 0.751 1 93.62 496 LYS A C 1
ATOM 3793 O O . LYS A 1 496 ? 16.625 -5.844 0.146 1 93.62 496 LYS A O 1
ATOM 3798 N N . ASP A 1 497 ? 14.906 -4.555 0.712 1 88.62 497 ASP A N 1
ATOM 3799 C CA . ASP A 1 497 ? 15.328 -3.471 -0.169 1 88.62 497 ASP A CA 1
ATOM 3800 C C . ASP A 1 497 ? 16.703 -2.936 0.229 1 88.62 497 ASP A C 1
ATOM 3802 O O . ASP A 1 497 ? 17.5 -2.551 -0.63 1 88.62 497 ASP A O 1
ATOM 3806 N N . SER A 1 498 ? 16.938 -2.883 1.511 1 90.94 498 SER A N 1
ATOM 3807 C CA . SER A 1 498 ? 18.234 -2.42 2.008 1 90.94 498 SER A CA 1
ATOM 3808 C C . SER A 1 498 ? 19.375 -3.318 1.521 1 90.94 498 SER A C 1
ATOM 3810 O O . SER A 1 498 ? 20.422 -2.828 1.127 1 90.94 498 SER A O 1
ATOM 3812 N N . LEU A 1 499 ? 19.125 -4.551 1.495 1 94.19 499 LEU A N 1
ATOM 3813 C CA . LEU A 1 499 ? 20.141 -5.5 1.052 1 94.19 499 LEU A CA 1
ATOM 3814 C C . LEU A 1 499 ? 20.25 -5.504 -0.469 1 94.19 499 LEU A C 1
ATOM 3816 O O . LEU A 1 499 ? 21.359 -5.535 -1.013 1 94.19 499 LEU A O 1
ATOM 3820 N N . LEU A 1 500 ? 19.156 -5.414 -1.142 1 90.69 500 LEU A N 1
ATOM 3821 C CA . LEU A 1 500 ? 19.141 -5.371 -2.6 1 90.69 500 LEU A CA 1
ATOM 3822 C C . LEU A 1 500 ? 19.906 -4.156 -3.115 1 90.69 500 LEU A C 1
ATOM 3824 O O . LEU A 1 500 ? 20.656 -4.25 -4.09 1 90.69 500 LEU A O 1
ATOM 3828 N N . SER A 1 501 ? 19.688 -3.135 -2.447 1 85.88 501 SER A N 1
ATOM 3829 C CA . SER A 1 501 ? 20.328 -1.889 -2.855 1 85.88 501 SER A CA 1
ATOM 3830 C C . SER A 1 501 ? 21.844 -1.966 -2.691 1 85.88 501 SER A C 1
ATOM 3832 O O . SER A 1 501 ? 22.578 -1.218 -3.336 1 85.88 501 SER A O 1
ATOM 3834 N N . LYS A 1 502 ? 22.312 -2.857 -1.891 1 89.88 502 LYS A N 1
ATOM 3835 C CA . LYS A 1 502 ? 23.75 -3.029 -1.662 1 89.88 502 LYS A CA 1
ATOM 3836 C C . LYS A 1 502 ? 24.328 -4.086 -2.594 1 89.88 502 LYS A C 1
ATOM 3838 O O . LYS A 1 502 ? 25.516 -4.422 -2.5 1 89.88 502 LYS A O 1
ATOM 3843 N N . GLY A 1 503 ? 23.453 -4.711 -3.354 1 90.94 503 GLY A N 1
ATOM 3844 C CA . GLY A 1 503 ? 23.938 -5.633 -4.367 1 90.94 503 GLY A CA 1
ATOM 3845 C C . GLY A 1 503 ? 23.688 -7.09 -4.016 1 90.94 503 GLY A C 1
ATOM 3846 O O . GLY A 1 503 ? 24.047 -7.984 -4.781 1 90.94 503 GLY A O 1
ATOM 3847 N N . TYR A 1 504 ? 23 -7.273 -2.883 1 95.56 504 TYR A N 1
ATOM 3848 C CA . TYR A 1 504 ? 22.719 -8.656 -2.504 1 95.56 504 TYR A CA 1
ATOM 3849 C C . TYR A 1 504 ? 21.578 -9.227 -3.338 1 95.56 504 TYR A C 1
ATOM 3851 O O . TYR A 1 504 ? 20.703 -8.484 -3.795 1 95.56 504 TYR A O 1
ATOM 3859 N N . GLN A 1 505 ? 21.641 -10.531 -3.477 1 96.62 505 GLN A N 1
ATOM 3860 C CA . GLN A 1 505 ? 20.562 -11.258 -4.141 1 96.62 505 GLN A CA 1
ATOM 3861 C C . GLN A 1 505 ? 19.828 -12.164 -3.156 1 96.62 505 GLN A C 1
ATOM 3863 O O . GLN A 1 505 ? 20.453 -12.922 -2.416 1 96.62 505 GLN A O 1
ATOM 3868 N N . GLU A 1 506 ? 18.547 -12.094 -3.27 1 97.44 506 GLU A N 1
ATOM 3869 C CA . GLU A 1 506 ? 17.75 -12.93 -2.377 1 97.44 506 GLU A CA 1
ATOM 3870 C C . GLU A 1 506 ? 17.625 -14.344 -2.928 1 97.44 506 GLU A C 1
ATOM 3872 O O . GLU A 1 506 ? 17.391 -14.531 -4.125 1 97.44 506 GLU A O 1
ATOM 3877 N N . VAL A 1 507 ? 17.828 -15.273 -2.094 1 97.75 507 VAL A N 1
ATOM 3878 C CA . VAL A 1 507 ? 17.594 -16.672 -2.447 1 97.75 507 VAL A CA 1
ATOM 3879 C C . VAL A 1 507 ? 16.625 -17.297 -1.452 1 97.75 507 VAL A C 1
ATOM 3881 O O . VAL A 1 507 ? 16.531 -16.875 -0.302 1 97.75 507 VAL A O 1
ATOM 3884 N N . ILE A 1 508 ? 15.891 -18.25 -1.933 1 96.88 508 ILE A N 1
ATOM 3885 C CA . ILE A 1 508 ? 14.977 -19.016 -1.087 1 96.88 508 ILE A CA 1
ATOM 3886 C C . ILE A 1 508 ? 15.367 -20.484 -1.091 1 96.88 508 ILE A C 1
ATOM 3888 O O . ILE A 1 508 ? 15.258 -21.156 -2.117 1 96.88 508 ILE A O 1
ATOM 3892 N N . THR A 1 509 ? 15.797 -20.938 0.049 1 96.94 509 THR A N 1
ATOM 3893 C CA . THR A 1 509 ? 16.219 -22.328 0.158 1 96.94 509 THR A CA 1
ATOM 3894 C C . THR A 1 509 ? 15.195 -23.156 0.929 1 96.94 509 THR A C 1
ATOM 3896 O O . THR A 1 509 ? 14.273 -22.594 1.528 1 96.94 509 THR A O 1
ATOM 3899 N N . TYR A 1 510 ? 15.344 -24.453 0.948 1 95.19 510 TYR A N 1
ATOM 3900 C CA . TYR A 1 510 ? 14.406 -25.359 1.605 1 95.19 510 TYR A CA 1
ATOM 3901 C C . TYR A 1 510 ? 14.562 -25.297 3.121 1 95.19 510 TYR A C 1
ATOM 3903 O O . TYR A 1 510 ? 15.672 -25.156 3.633 1 95.19 510 TYR A O 1
ATOM 3911 N N . SER A 1 511 ? 13.438 -25.547 3.756 1 95.81 511 SER A N 1
ATOM 3912 C CA . SER A 1 511 ? 13.445 -25.625 5.215 1 95.81 511 SER A CA 1
ATOM 3913 C C . SER A 1 511 ? 13.898 -27 5.691 1 95.81 511 SER A C 1
ATOM 3915 O O . SER A 1 511 ? 14.344 -27.141 6.836 1 95.81 511 SER A O 1
ATOM 3917 N N . PHE A 1 512 ? 13.68 -28.047 4.836 1 95.12 512 PHE A N 1
ATOM 3918 C CA . PHE A 1 512 ? 14.172 -29.391 5.117 1 95.12 512 PHE A CA 1
ATOM 3919 C C . PHE A 1 512 ? 15.609 -29.547 4.648 1 95.12 512 PHE A C 1
ATOM 3921 O O . PHE A 1 512 ? 15.938 -29.234 3.502 1 95.12 512 PHE A O 1
ATOM 3928 N N . VAL A 1 513 ? 16.5 -29.969 5.559 1 96 513 VAL A N 1
ATOM 3929 C CA . VAL A 1 513 ? 17.906 -30.016 5.215 1 96 513 VAL A CA 1
ATOM 3930 C C . VAL A 1 513 ? 18.516 -31.344 5.664 1 96 513 VAL A C 1
ATOM 3932 O O . VAL A 1 513 ? 17.812 -32.188 6.211 1 96 513 VAL A O 1
ATOM 3935 N N . GLU A 1 514 ? 19.781 -31.453 5.344 1 94.62 514 GLU A N 1
ATOM 3936 C CA . GLU A 1 514 ? 20.516 -32.656 5.738 1 94.62 514 GLU A CA 1
ATOM 3937 C C . GLU A 1 514 ? 20.859 -32.625 7.227 1 94.62 514 GLU A C 1
ATOM 3939 O O . GLU A 1 514 ? 21.25 -31.594 7.754 1 94.62 514 GLU A O 1
ATOM 3944 N N . GLU A 1 515 ? 20.719 -33.812 7.859 1 94.69 515 GLU A N 1
ATOM 3945 C CA . GLU A 1 515 ? 21.016 -33.906 9.281 1 94.69 515 GLU A CA 1
ATOM 3946 C C . GLU A 1 515 ? 22.469 -33.531 9.57 1 94.69 515 GLU A C 1
ATOM 3948 O O . GLU A 1 515 ? 22.766 -32.969 10.617 1 94.69 515 GLU A O 1
ATOM 3953 N N . SER A 1 516 ? 23.375 -33.812 8.695 1 94.19 516 SER A N 1
ATOM 3954 C CA . SER A 1 516 ? 24.797 -33.531 8.891 1 94.19 516 SER A CA 1
ATOM 3955 C C . SER A 1 516 ? 25.062 -32.031 8.992 1 94.19 516 SER A C 1
ATOM 3957 O O . SER A 1 516 ? 25.938 -31.609 9.734 1 94.19 516 SER A O 1
ATOM 3959 N N . TRP A 1 517 ? 24.344 -31.219 8.281 1 94.31 517 TRP A N 1
ATOM 3960 C CA . TRP A 1 517 ? 24.484 -29.766 8.328 1 94.31 517 TRP A CA 1
ATOM 3961 C C . TRP A 1 517 ? 24.219 -29.25 9.734 1 94.31 517 TRP A C 1
ATOM 3963 O O . TRP A 1 517 ? 24.938 -28.375 10.234 1 94.31 517 TRP A O 1
ATOM 3973 N N . GLU A 1 518 ? 23.203 -29.828 10.367 1 95.06 518 GLU A N 1
ATOM 3974 C CA . GLU A 1 518 ? 22.797 -29.406 11.703 1 95.06 518 GLU A CA 1
ATOM 3975 C C . GLU A 1 518 ? 23.859 -29.766 12.742 1 95.06 518 GLU A C 1
ATOM 3977 O O . GLU A 1 518 ? 24.188 -28.953 13.609 1 95.06 518 GLU A O 1
ATOM 3982 N N . ARG A 1 519 ? 24.391 -30.891 12.586 1 93.38 519 ARG A N 1
ATOM 3983 C CA . ARG A 1 519 ? 25.391 -31.359 13.531 1 93.38 519 ARG A CA 1
ATOM 3984 C C . ARG A 1 519 ? 26.688 -30.578 13.398 1 93.38 519 ARG A C 1
ATOM 3986 O O . ARG A 1 519 ? 27.328 -30.234 14.398 1 93.38 519 ARG A O 1
ATOM 3993 N N . THR A 1 520 ? 27.062 -30.219 12.18 1 92.88 520 THR A N 1
ATOM 3994 C CA . THR A 1 520 ? 28.375 -29.641 11.93 1 92.88 520 THR A CA 1
ATOM 3995 C C . THR A 1 520 ? 28.328 -28.109 11.992 1 92.88 520 THR A C 1
ATOM 3997 O O . THR A 1 520 ? 28.984 -27.5 12.828 1 92.88 520 THR A O 1
ATOM 4000 N N . LEU A 1 521 ? 27.453 -27.453 11.234 1 94.75 521 LEU A N 1
ATOM 4001 C CA . LEU A 1 521 ? 27.438 -26 11.102 1 94.75 521 LEU A CA 1
ATOM 4002 C C . LEU A 1 521 ? 26.688 -25.359 12.266 1 94.75 521 LEU A C 1
ATOM 4004 O O . LEU A 1 521 ? 27.016 -24.25 12.703 1 94.75 521 LEU A O 1
ATOM 4008 N N . SER A 1 522 ? 25.688 -26.078 12.82 1 93.5 522 SER A N 1
ATOM 4009 C CA . SER A 1 522 ? 24.828 -25.469 13.836 1 93.5 522 SER A CA 1
ATOM 4010 C C . SER A 1 522 ? 25.078 -26.078 15.211 1 93.5 522 SER A C 1
ATOM 4012 O O . SER A 1 522 ? 24.5 -25.641 16.203 1 93.5 522 SER A O 1
ATOM 4014 N N . ASP A 1 523 ? 25.906 -27.078 15.289 1 93.31 523 ASP A N 1
ATOM 4015 C CA . ASP A 1 523 ? 26.141 -27.797 16.531 1 93.31 523 ASP A CA 1
ATOM 4016 C C . ASP A 1 523 ? 24.828 -28.234 17.172 1 93.31 523 ASP A C 1
ATOM 4018 O O . ASP A 1 523 ? 24.641 -28.109 18.391 1 93.31 523 ASP A O 1
ATOM 4022 N N . ASN A 1 524 ? 23.922 -28.547 16.344 1 93.81 524 ASN A N 1
ATOM 4023 C CA . ASN A 1 524 ? 22.609 -29.047 16.766 1 93.81 524 ASN A CA 1
ATOM 4024 C C . ASN A 1 524 ? 22.547 -30.562 16.734 1 93.81 524 ASN A C 1
ATOM 4026 O O . ASN A 1 524 ? 22.328 -31.156 15.68 1 93.81 524 ASN A O 1
ATOM 4030 N N . GLN A 1 525 ? 22.562 -31.141 17.828 1 91.31 525 GLN A N 1
ATOM 4031 C CA . GLN A 1 525 ? 22.625 -32.594 17.922 1 91.31 525 GLN A CA 1
ATOM 4032 C C . GLN A 1 525 ? 21.219 -33.188 17.938 1 91.31 525 GLN A C 1
ATOM 4034 O O . GLN A 1 525 ? 21.047 -34.406 17.734 1 91.31 525 GLN A O 1
ATOM 4039 N N . ASN A 1 526 ? 20.25 -32.375 18.156 1 89.62 526 ASN A N 1
ATOM 4040 C CA . ASN A 1 526 ? 18.875 -32.844 18.234 1 89.62 526 ASN A CA 1
ATOM 4041 C C . ASN A 1 526 ? 17.953 -32.031 17.328 1 89.62 526 ASN A C 1
ATOM 4043 O O . ASN A 1 526 ? 17.016 -31.375 17.812 1 89.62 526 ASN A O 1
ATOM 4047 N N . PRO A 1 527 ? 18.125 -32.156 16.062 1 93.06 527 PRO A N 1
ATOM 4048 C CA . PRO A 1 527 ? 17.25 -31.422 15.156 1 93.06 527 PRO A CA 1
ATOM 4049 C C . PRO A 1 527 ? 15.844 -32 15.07 1 93.06 527 PRO A C 1
ATOM 4051 O O . PRO A 1 527 ? 15.625 -33.156 15.477 1 93.06 527 PRO A O 1
ATOM 4054 N N . ILE A 1 528 ? 14.891 -31.25 14.672 1 95 528 ILE A N 1
ATOM 4055 C CA . ILE A 1 528 ? 13.516 -31.719 14.477 1 95 528 ILE A CA 1
ATOM 4056 C C . ILE A 1 528 ? 13.445 -32.625 13.258 1 95 528 ILE A C 1
ATOM 4058 O O . ILE A 1 528 ? 13.633 -32.188 12.125 1 95 528 ILE A O 1
ATOM 4062 N N . MET A 1 529 ? 13.117 -33.875 13.453 1 93.62 529 MET A N 1
ATOM 4063 C CA . MET A 1 529 ? 13.102 -34.875 12.391 1 93.62 529 MET A CA 1
ATOM 4064 C C . MET A 1 529 ? 11.719 -34.969 11.758 1 93.62 529 MET A C 1
ATOM 4066 O O . MET A 1 529 ? 10.711 -34.938 12.461 1 93.62 529 MET A O 1
ATOM 4070 N N . LEU A 1 530 ? 11.727 -35.094 10.461 1 92.62 530 LEU A N 1
ATOM 4071 C CA . LEU A 1 530 ? 10.477 -35.312 9.75 1 92.62 530 LEU A CA 1
ATOM 4072 C C . LEU A 1 530 ? 10.062 -36.781 9.852 1 92.62 530 LEU A C 1
ATOM 4074 O O . LEU A 1 530 ? 10.898 -37.688 9.766 1 92.62 530 LEU A O 1
ATOM 4078 N N . LYS A 1 531 ? 8.852 -37 9.922 1 91.81 531 LYS A N 1
ATOM 4079 C CA . LYS A 1 531 ? 8.32 -38.375 10 1 91.81 531 LYS A CA 1
ATOM 4080 C C . LYS A 1 531 ? 8.391 -39.062 8.648 1 91.81 531 LYS A C 1
ATOM 4082 O O . LYS A 1 531 ? 8.727 -40.25 8.57 1 91.81 531 LYS A O 1
ATOM 4087 N N . ASN A 1 532 ? 8.094 -38.344 7.496 1 89.94 532 ASN A N 1
ATOM 4088 C CA . ASN A 1 532 ? 8.109 -38.844 6.133 1 89.94 532 ASN A CA 1
ATOM 4089 C C . ASN A 1 532 ? 8.914 -37.969 5.199 1 89.94 532 ASN A C 1
ATOM 4091 O O . ASN A 1 532 ? 8.344 -37.219 4.391 1 89.94 532 ASN A O 1
ATOM 4095 N N . PRO A 1 533 ? 10.266 -38.156 5.34 1 90 533 PRO A N 1
ATOM 4096 C CA . PRO A 1 533 ? 11.078 -37.281 4.496 1 90 533 PRO A CA 1
ATOM 4097 C C . PRO A 1 533 ? 10.984 -37.625 3.014 1 90 533 PRO A C 1
ATOM 4099 O O . PRO A 1 533 ? 10.836 -38.812 2.666 1 90 533 PRO A O 1
ATOM 4102 N N . ILE A 1 534 ? 10.922 -36.625 2.15 1 85.94 534 ILE A N 1
ATOM 4103 C CA . ILE A 1 534 ? 10.891 -36.812 0.704 1 85.94 534 ILE A CA 1
ATOM 4104 C C . ILE A 1 534 ? 12.188 -37.469 0.248 1 85.94 534 ILE A C 1
ATOM 4106 O O . ILE A 1 534 ? 12.172 -38.344 -0.625 1 85.94 534 ILE A O 1
ATOM 4110 N N . ALA A 1 535 ? 13.352 -37.125 0.781 1 89.56 535 ALA A N 1
ATOM 4111 C CA . ALA A 1 535 ? 14.68 -37.656 0.502 1 89.56 535 ALA A CA 1
ATOM 4112 C C . ALA A 1 535 ? 15.539 -37.688 1.759 1 89.56 535 ALA A C 1
ATOM 4114 O O . ALA A 1 535 ? 15.234 -36.969 2.734 1 89.56 535 ALA A O 1
ATOM 4115 N N . SER A 1 536 ? 16.5 -38.5 1.676 1 90 536 SER A N 1
ATOM 4116 C CA . SER A 1 536 ? 17.359 -38.656 2.84 1 90 536 SER A CA 1
ATOM 4117 C C . SER A 1 536 ? 18.062 -37.344 3.184 1 90 536 SER A C 1
ATOM 4119 O O . SER A 1 536 ? 18.312 -37.062 4.359 1 90 536 SER A O 1
ATOM 4121 N N . ASN A 1 537 ? 18.359 -36.531 2.205 1 92 537 ASN A N 1
ATOM 4122 C CA . ASN A 1 537 ? 19.078 -35.281 2.436 1 92 537 ASN A CA 1
ATOM 4123 C C . ASN A 1 537 ? 18.125 -34.156 2.838 1 92 537 ASN A C 1
ATOM 4125 O O . ASN A 1 537 ? 18.547 -33 2.994 1 92 537 ASN A O 1
ATOM 4129 N N . LEU A 1 538 ? 16.922 -34.438 3.01 1 94.56 538 LEU A N 1
ATOM 4130 C CA . LEU A 1 538 ? 15.891 -33.5 3.438 1 94.56 538 LEU A CA 1
ATOM 4131 C C . LEU A 1 538 ? 15.125 -34.031 4.645 1 94.56 538 LEU A C 1
ATOM 4133 O O . LEU A 1 538 ? 13.898 -33.969 4.676 1 94.56 538 LEU A O 1
ATOM 4137 N N . SER A 1 539 ? 15.82 -34.531 5.629 1 95 539 SER A N 1
ATOM 4138 C CA . SER A 1 539 ? 15.195 -35.344 6.66 1 95 539 SER A CA 1
ATOM 4139 C C . SER A 1 539 ? 14.953 -34.562 7.934 1 95 539 SER A C 1
ATOM 4141 O O . SER A 1 539 ? 14.211 -35 8.82 1 95 539 SER A O 1
ATOM 4143 N N . VAL A 1 540 ? 15.492 -33.344 8.117 1 96.19 540 VAL A N 1
ATOM 4144 C CA . VAL A 1 540 ? 15.32 -32.594 9.359 1 96.19 540 VAL A CA 1
ATOM 4145 C C . VAL A 1 540 ? 15.008 -31.125 9.039 1 96.19 540 VAL A C 1
ATOM 4147 O O . VAL A 1 540 ? 15.258 -30.656 7.922 1 96.19 540 VAL A O 1
ATOM 4150 N N . MET A 1 541 ? 14.414 -30.422 10.055 1 96.5 541 MET A N 1
ATOM 4151 C CA . MET A 1 541 ? 14.156 -28.984 9.906 1 96.5 541 MET A CA 1
ATOM 4152 C C . MET A 1 541 ? 15.422 -28.188 10.188 1 96.5 541 MET A C 1
ATOM 4154 O O . MET A 1 541 ? 16.188 -28.5 11.102 1 96.5 541 MET A O 1
ATOM 4158 N N . ARG A 1 542 ? 15.617 -27.156 9.422 1 97.25 542 ARG A N 1
ATOM 4159 C CA . ARG A 1 542 ? 16.812 -26.344 9.578 1 97.25 542 ARG A CA 1
ATOM 4160 C C . ARG A 1 542 ? 16.75 -25.484 10.844 1 97.25 542 ARG A C 1
ATOM 4162 O O . ARG A 1 542 ? 15.68 -24.984 11.195 1 97.25 542 ARG A O 1
ATOM 4169 N N . SER A 1 543 ? 17.875 -25.281 11.508 1 97 543 SER A N 1
ATOM 4170 C CA . SER A 1 543 ? 17.984 -24.391 12.664 1 97 543 SER A CA 1
ATOM 4171 C C . SER A 1 543 ? 18.734 -23.125 12.32 1 97 543 SER A C 1
ATOM 4173 O O . SER A 1 543 ? 18.844 -22.203 13.148 1 97 543 SER A O 1
ATOM 4175 N N . SER A 1 544 ? 19.281 -23.031 11.117 1 97.25 544 SER A N 1
ATOM 4176 C CA . SER A 1 544 ? 20.016 -21.875 10.586 1 97.25 544 SER A CA 1
ATOM 4177 C C . SER A 1 544 ? 19.844 -21.766 9.078 1 97.25 544 SER A C 1
ATOM 4179 O O . SER A 1 544 ? 19.594 -22.75 8.398 1 97.25 544 SER A O 1
ATOM 4181 N N . LEU A 1 545 ? 20 -20.594 8.617 1 98.06 545 LEU A N 1
ATOM 4182 C CA . LEU A 1 545 ? 19.859 -20.359 7.18 1 98.06 545 LEU A CA 1
ATOM 4183 C C . LEU A 1 545 ? 21.203 -20.562 6.473 1 98.06 545 LEU A C 1
ATOM 4185 O O . LEU A 1 545 ? 21.25 -20.594 5.238 1 98.06 545 LEU A O 1
ATOM 4189 N N . TRP A 1 546 ? 22.328 -20.734 7.145 1 98.19 546 TRP A N 1
ATOM 4190 C CA . TRP A 1 546 ? 23.688 -20.703 6.594 1 98.19 546 TRP A CA 1
ATOM 4191 C C . TRP A 1 546 ? 23.922 -21.906 5.688 1 98.19 546 TRP A C 1
ATOM 4193 O O . TRP A 1 546 ? 24.547 -21.781 4.629 1 98.19 546 TRP A O 1
ATOM 4203 N N . ALA A 1 547 ? 23.438 -23.031 6.125 1 96.31 547 ALA A N 1
ATOM 4204 C CA . ALA A 1 547 ? 23.688 -24.219 5.32 1 96.31 547 ALA A CA 1
ATOM 4205 C C . ALA A 1 547 ? 23.094 -24.062 3.92 1 96.31 547 ALA A C 1
ATOM 4207 O O . ALA A 1 547 ? 23.75 -24.422 2.93 1 96.31 547 ALA A O 1
ATOM 4208 N N . GLY A 1 548 ? 21.859 -23.609 3.926 1 96.62 548 GLY A N 1
ATOM 4209 C CA . GLY A 1 548 ? 21.25 -23.344 2.633 1 96.62 548 GLY A CA 1
ATOM 4210 C C . GLY A 1 548 ? 22.031 -22.344 1.794 1 96.62 548 GLY A C 1
ATOM 4211 O O . GLY A 1 548 ? 22.203 -22.547 0.592 1 96.62 548 GLY A O 1
ATOM 4212 N N . LEU A 1 549 ? 22.547 -21.281 2.363 1 98.25 549 LEU A N 1
ATOM 4213 C CA . LEU A 1 549 ? 23.312 -20.266 1.662 1 98.25 549 LEU A CA 1
ATOM 4214 C C . LEU A 1 549 ? 24.625 -20.844 1.124 1 98.25 549 LEU A C 1
ATOM 4216 O O . LEU A 1 549 ? 25.031 -20.547 -0.002 1 98.25 549 LEU A O 1
ATOM 4220 N N . LEU A 1 550 ? 25.281 -21.641 1.936 1 97.88 550 LEU A N 1
ATOM 4221 C CA . LEU A 1 550 ? 26.531 -22.25 1.526 1 97.88 550 LEU A CA 1
ATOM 4222 C C . LEU A 1 550 ? 26.328 -23.203 0.354 1 97.88 550 LEU A C 1
ATOM 4224 O O . LEU A 1 550 ? 27.156 -23.281 -0.551 1 97.88 550 LEU A O 1
ATOM 4228 N N . ASP A 1 551 ? 25.203 -23.875 0.427 1 96.25 551 ASP A N 1
ATOM 4229 C CA . ASP A 1 551 ? 24.859 -24.75 -0.686 1 96.25 551 ASP A CA 1
ATOM 4230 C C . ASP A 1 551 ? 24.672 -23.953 -1.978 1 96.25 551 ASP A C 1
ATOM 4232 O O . ASP A 1 551 ? 25.156 -24.359 -3.035 1 96.25 551 ASP A O 1
ATOM 4236 N N . VAL A 1 552 ? 24.016 -22.891 -1.863 1 97.31 552 VAL A N 1
ATOM 4237 C CA . VAL A 1 552 ? 23.797 -22.031 -3.016 1 97.31 552 VAL A CA 1
ATOM 4238 C C . VAL A 1 552 ? 25.141 -21.484 -3.514 1 97.31 552 VAL A C 1
ATOM 4240 O O . VAL A 1 552 ? 25.375 -21.406 -4.723 1 97.31 552 VAL A O 1
ATOM 4243 N N . LEU A 1 553 ? 26.016 -21.094 -2.604 1 98.12 553 LEU A N 1
ATOM 4244 C CA . LEU A 1 553 ? 27.344 -20.609 -2.973 1 98.12 553 LEU A CA 1
ATOM 4245 C C . LEU A 1 553 ? 28.109 -21.656 -3.77 1 98.12 553 LEU A C 1
ATOM 4247 O O . LEU A 1 553 ? 28.625 -21.375 -4.855 1 98.12 553 LEU A O 1
ATOM 4251 N N . THR A 1 554 ? 28.156 -22.828 -3.258 1 96.69 554 THR A N 1
ATOM 4252 C CA . THR A 1 554 ? 28.875 -23.922 -3.918 1 96.69 554 THR A CA 1
ATOM 4253 C C . THR A 1 554 ? 28.297 -24.188 -5.305 1 96.69 554 THR A C 1
ATOM 4255 O O . THR A 1 554 ? 29.047 -24.375 -6.27 1 96.69 554 THR A O 1
ATOM 4258 N N . TYR A 1 555 ? 26.984 -24.172 -5.324 1 94.69 555 TYR A N 1
ATOM 4259 C CA . TYR A 1 555 ? 26.297 -24.359 -6.594 1 94.69 555 TYR A CA 1
ATOM 4260 C C . TYR A 1 555 ? 26.75 -23.328 -7.621 1 94.69 555 TYR A C 1
ATOM 4262 O O . TYR A 1 555 ? 27.047 -23.672 -8.766 1 94.69 555 TYR A O 1
ATOM 4270 N N . ASN A 1 556 ? 26.891 -22.156 -7.289 1 94.25 556 ASN A N 1
ATOM 4271 C CA . ASN A 1 556 ? 27.266 -21.078 -8.195 1 94.25 556 ASN A CA 1
ATOM 4272 C C . ASN A 1 556 ? 28.75 -21.109 -8.531 1 94.25 556 ASN A C 1
ATOM 4274 O O . ASN A 1 556 ? 29.141 -20.844 -9.672 1 94.25 556 ASN A O 1
ATOM 4278 N N . LEU A 1 557 ? 29.578 -21.438 -7.562 1 94.94 557 LEU A N 1
ATOM 4279 C CA . LEU A 1 557 ? 31.016 -21.531 -7.797 1 94.94 557 LEU A CA 1
ATOM 4280 C C . LEU A 1 557 ? 31.328 -22.625 -8.805 1 94.94 557 LEU A C 1
ATOM 4282 O O . LEU A 1 557 ? 32.188 -22.469 -9.664 1 94.94 557 LEU A O 1
ATOM 4286 N N . ASN A 1 558 ? 30.594 -23.688 -8.703 1 92.12 558 ASN A N 1
ATOM 4287 C CA . ASN A 1 558 ? 30.75 -24.797 -9.641 1 92.12 558 ASN A CA 1
ATOM 4288 C C . ASN A 1 558 ? 30.359 -24.406 -11.055 1 92.12 558 ASN A C 1
ATOM 4290 O O . ASN A 1 558 ? 30.734 -25.078 -12.016 1 92.12 558 ASN A O 1
ATOM 4294 N N . ARG A 1 559 ? 29.766 -23.344 -11.117 1 88.94 559 ARG A N 1
ATOM 4295 C CA . ARG A 1 559 ? 29.344 -22.844 -12.422 1 88.94 559 ARG A CA 1
ATOM 4296 C C . ARG A 1 559 ? 30.109 -21.562 -12.781 1 88.94 559 ARG A C 1
ATOM 4298 O O . ARG A 1 559 ? 29.594 -20.688 -13.469 1 88.94 559 ARG A O 1
ATOM 4305 N N . LYS A 1 560 ? 31.203 -21.328 -12.188 1 88.19 560 LYS A N 1
ATOM 4306 C CA . LYS A 1 560 ? 32.281 -20.391 -12.523 1 88.19 560 LYS A CA 1
ATOM 4307 C C . LYS A 1 560 ? 31.906 -18.969 -12.109 1 88.19 560 LYS A C 1
ATOM 4309 O O . LYS A 1 560 ? 32.375 -18 -12.703 1 88.19 560 LYS A O 1
ATOM 4314 N N . GLN A 1 561 ? 31.094 -18.906 -11.141 1 90 561 GLN A N 1
ATOM 4315 C CA . GLN A 1 561 ? 30.875 -17.594 -10.523 1 90 561 GLN A CA 1
ATOM 4316 C C . GLN A 1 561 ? 31.922 -17.312 -9.445 1 90 561 GLN A C 1
ATOM 4318 O O . GLN A 1 561 ? 32.031 -18.047 -8.461 1 90 561 GLN A O 1
ATOM 4323 N N . GLU A 1 562 ? 32.594 -16.25 -9.602 1 91.25 562 GLU A N 1
ATOM 4324 C CA . GLU A 1 562 ? 33.719 -16.016 -8.727 1 91.25 562 GLU A CA 1
ATOM 4325 C C . GLU A 1 562 ? 33.344 -15.148 -7.531 1 91.25 562 GLU A C 1
ATOM 4327 O O . GLU A 1 562 ? 34.125 -15.016 -6.574 1 91.25 562 GLU A O 1
ATOM 4332 N N . ARG A 1 563 ? 32.188 -14.539 -7.609 1 94.75 563 ARG A N 1
ATOM 4333 C CA . ARG A 1 563 ? 31.719 -13.617 -6.586 1 94.75 563 ARG A CA 1
ATOM 4334 C C . ARG A 1 563 ? 30.25 -13.875 -6.27 1 94.75 563 ARG A C 1
ATOM 4336 O O . ARG A 1 563 ? 29.453 -14.18 -7.168 1 94.75 563 ARG A O 1
ATOM 4343 N N . ALA A 1 564 ? 29.938 -13.797 -4.969 1 96.81 564 ALA A N 1
ATOM 4344 C CA . ALA A 1 564 ? 28.547 -13.992 -4.574 1 96.81 564 ALA A CA 1
ATOM 4345 C C . ALA A 1 564 ? 28.188 -13.117 -3.375 1 96.81 564 ALA A C 1
ATOM 4347 O O . ALA A 1 564 ? 28.953 -13.023 -2.416 1 96.81 564 ALA A O 1
ATOM 4348 N N . MET A 1 565 ? 27.109 -12.383 -3.422 1 97.88 565 MET A N 1
ATOM 4349 C CA . MET A 1 565 ? 26.438 -11.664 -2.34 1 97.88 565 MET A CA 1
ATOM 4350 C C . MET A 1 565 ? 24.984 -12.117 -2.197 1 97.88 565 MET A C 1
ATOM 4352 O O . MET A 1 565 ? 24.109 -11.656 -2.932 1 97.88 565 MET A O 1
ATOM 4356 N N . LEU A 1 566 ? 24.75 -12.977 -1.239 1 98.56 566 LEU A N 1
ATOM 4357 C CA . LEU A 1 566 ? 23.453 -13.641 -1.108 1 98.56 566 LEU A CA 1
ATOM 4358 C C . LEU A 1 566 ? 22.797 -13.305 0.232 1 98.56 566 LEU A C 1
ATOM 4360 O O . LEU A 1 566 ? 23.5 -13.062 1.221 1 98.56 566 LEU A O 1
ATOM 4364 N N . PHE A 1 567 ? 21.484 -13.297 0.24 1 98.31 567 PHE A N 1
ATOM 4365 C CA . PHE A 1 567 ? 20.766 -13.234 1.511 1 98.31 567 PHE A CA 1
ATOM 4366 C C . PHE A 1 567 ? 19.453 -13.977 1.43 1 98.31 567 PHE A C 1
ATOM 4368 O O . PHE A 1 567 ? 18.953 -14.258 0.335 1 98.31 567 PHE A O 1
ATOM 4375 N N . GLU A 1 568 ? 18.984 -14.336 2.557 1 98.5 568 GLU A N 1
ATOM 4376 C CA . GLU A 1 568 ? 17.688 -14.984 2.682 1 98.5 568 GLU A CA 1
ATOM 4377 C C . GLU A 1 568 ? 16.953 -14.523 3.936 1 98.5 568 GLU A C 1
ATOM 4379 O O . GLU A 1 568 ? 17.562 -14.367 4.996 1 98.5 568 GLU A O 1
ATOM 4384 N N . THR A 1 569 ? 15.672 -14.242 3.715 1 97.81 569 THR A N 1
ATOM 4385 C CA . THR A 1 569 ? 14.758 -14.102 4.844 1 97.81 569 THR A CA 1
ATOM 4386 C C . THR A 1 569 ? 13.891 -15.344 4.996 1 97.81 569 THR A C 1
ATOM 4388 O O . THR A 1 569 ? 13.234 -15.766 4.047 1 97.81 569 THR A O 1
ATOM 4391 N N . GLY A 1 570 ? 13.977 -15.953 6.09 1 97.12 570 GLY A N 1
ATOM 4392 C CA . GLY A 1 570 ? 13.227 -17.188 6.289 1 97.12 570 GLY A CA 1
ATOM 4393 C C . GLY A 1 570 ? 13.117 -17.578 7.746 1 97.12 570 GLY A C 1
ATOM 4394 O O . GLY A 1 570 ? 13.547 -16.844 8.633 1 97.12 570 GLY A O 1
ATOM 4395 N N . SER A 1 571 ? 12.547 -18.75 7.969 1 97.31 571 SER A N 1
ATOM 4396 C CA . SER A 1 571 ? 12.297 -19.234 9.32 1 97.31 571 SER A CA 1
ATOM 4397 C C . SER A 1 571 ? 13.297 -20.312 9.719 1 97.31 571 SER A C 1
ATOM 4399 O O . SER A 1 571 ? 13.812 -21.047 8.859 1 97.31 571 SER A O 1
ATOM 4401 N N . THR A 1 572 ? 13.602 -20.344 10.93 1 97.06 572 THR A N 1
ATOM 4402 C CA . THR A 1 572 ? 14.367 -21.422 11.555 1 97.06 572 THR A CA 1
ATOM 4403 C C . THR A 1 572 ? 13.547 -22.109 12.648 1 97.06 572 THR A C 1
ATOM 4405 O O . THR A 1 572 ? 12.609 -21.516 13.188 1 97.06 572 THR A O 1
ATOM 4408 N N . TYR A 1 573 ? 13.93 -23.328 12.938 1 96.31 573 TYR A N 1
ATOM 4409 C CA . TYR A 1 573 ? 13.109 -24.156 13.828 1 96.31 573 TYR A CA 1
ATOM 4410 C C . TYR A 1 573 ? 13.961 -24.766 14.93 1 96.31 573 TYR A C 1
ATOM 4412 O O . TYR A 1 573 ? 15.023 -25.344 14.664 1 96.31 573 TYR A O 1
ATOM 4420 N N . HIS A 1 574 ? 13.453 -24.625 16.141 1 93.06 574 HIS A N 1
ATOM 4421 C CA . HIS A 1 574 ? 14.164 -25.141 17.297 1 93.06 574 HIS A CA 1
ATOM 4422 C C . HIS A 1 574 ? 13.234 -25.922 18.219 1 93.06 574 HIS A C 1
ATOM 4424 O O . HIS A 1 574 ? 12.031 -25.641 18.266 1 93.06 574 HIS A O 1
ATOM 4430 N N . CYS A 1 575 ? 13.773 -26.953 18.734 1 88.81 575 CYS A N 1
ATOM 4431 C CA . CYS A 1 575 ? 13.039 -27.703 19.75 1 88.81 575 CYS A CA 1
ATOM 4432 C C . CYS A 1 575 ? 13.625 -27.484 21.125 1 88.81 575 CYS A C 1
ATOM 4434 O O . CYS A 1 575 ? 14.789 -27.797 21.375 1 88.81 575 CYS A O 1
ATOM 4436 N N . ASN A 1 576 ? 12.938 -26.719 21.953 1 80.44 576 ASN A N 1
ATOM 4437 C CA . ASN A 1 576 ? 13.32 -26.531 23.344 1 80.44 576 ASN A CA 1
ATOM 4438 C C . ASN A 1 576 ? 12.344 -27.219 24.297 1 80.44 576 ASN A C 1
ATOM 4440 O O . ASN A 1 576 ? 11.172 -26.828 24.359 1 80.44 576 ASN A O 1
ATOM 4444 N N . ASP A 1 577 ? 12.922 -28.109 25.234 1 78.75 577 ASP A N 1
ATOM 4445 C CA . ASP A 1 577 ? 12.164 -28.781 26.281 1 78.75 577 ASP A CA 1
ATOM 4446 C C . ASP A 1 577 ? 10.797 -29.219 25.781 1 78.75 577 ASP A C 1
ATOM 4448 O O . ASP A 1 577 ? 9.773 -28.906 26.391 1 78.75 577 ASP A O 1
ATOM 4452 N N . ASN A 1 578 ? 10.664 -29.812 24.594 1 77.44 578 ASN A N 1
ATOM 4453 C CA . ASN A 1 578 ? 9.469 -30.438 24.016 1 77.44 578 ASN A CA 1
ATOM 4454 C C . ASN A 1 578 ? 8.539 -29.391 23.422 1 77.44 578 ASN A C 1
ATOM 4456 O O . ASN A 1 578 ? 7.34 -29.625 23.266 1 77.44 578 ASN A O 1
ATOM 4460 N N . SER A 1 579 ? 9 -28.172 23.359 1 88.88 579 SER A N 1
ATOM 4461 C CA . SER A 1 579 ? 8.227 -27.172 22.625 1 88.88 579 SER A CA 1
ATOM 4462 C C . SER A 1 579 ? 8.961 -26.719 21.359 1 88.88 579 SER A C 1
ATOM 4464 O O . SER A 1 579 ? 10.188 -26.625 21.359 1 88.88 579 SER A O 1
ATOM 4466 N N . TYR A 1 580 ? 8.164 -26.578 20.234 1 91.81 580 TYR A N 1
ATOM 4467 C CA . TYR A 1 580 ? 8.727 -26.125 18.953 1 91.81 580 TYR A CA 1
ATOM 4468 C C . TYR A 1 580 ? 8.625 -24.625 18.812 1 91.81 580 TYR A C 1
ATOM 4470 O O . TYR A 1 580 ? 7.617 -24.016 19.203 1 91.81 580 TYR A O 1
ATOM 4478 N N . GLN A 1 581 ? 9.734 -24.078 18.438 1 93.31 581 GLN A N 1
ATOM 4479 C CA . GLN A 1 581 ? 9.773 -22.625 18.234 1 93.31 581 GLN A CA 1
ATOM 4480 C C . GLN A 1 581 ? 10.203 -22.281 16.812 1 93.31 581 GLN A C 1
ATOM 4482 O O . GLN A 1 581 ? 11.18 -22.828 16.297 1 93.31 581 GLN A O 1
ATOM 4487 N N . GLU A 1 582 ? 9.375 -21.453 16.203 1 94.88 582 GLU A N 1
ATOM 4488 C CA . GLU A 1 582 ? 9.719 -20.906 14.891 1 94.88 582 GLU A CA 1
ATOM 4489 C C . GLU A 1 582 ? 10.195 -19.469 15.008 1 94.88 582 GLU A C 1
ATOM 4491 O O . GLU A 1 582 ? 9.555 -18.641 15.648 1 94.88 582 GLU A O 1
ATOM 4496 N N . THR A 1 583 ? 11.414 -19.203 14.461 1 95.81 583 THR A N 1
ATOM 4497 C CA . THR A 1 583 ? 11.984 -17.859 14.539 1 95.81 583 THR A CA 1
ATOM 4498 C C . THR A 1 583 ? 12.281 -17.328 13.141 1 95.81 583 THR A C 1
ATOM 4500 O O . THR A 1 583 ? 12.922 -18 12.336 1 95.81 583 THR A O 1
ATOM 4503 N N . ALA A 1 584 ? 11.805 -16.141 12.875 1 97 584 ALA A N 1
ATOM 4504 C CA . ALA A 1 584 ? 12.109 -15.469 11.609 1 97 584 ALA A CA 1
ATOM 4505 C C . ALA A 1 584 ? 13.516 -14.875 11.633 1 97 584 ALA A C 1
ATOM 4507 O O . ALA A 1 584 ? 13.883 -14.164 12.57 1 97 584 ALA A O 1
ATOM 4508 N N . LYS A 1 585 ? 14.297 -15.172 10.578 1 97.69 585 LYS A N 1
ATOM 4509 C CA . LYS A 1 585 ? 15.688 -14.727 10.516 1 97.69 585 LYS A CA 1
ATOM 4510 C C . LYS A 1 585 ? 16 -14.109 9.156 1 97.69 585 LYS A C 1
ATOM 4512 O O . LYS A 1 585 ? 15.297 -14.344 8.18 1 97.69 585 LYS A O 1
ATOM 4517 N N . VAL A 1 586 ? 17 -13.281 9.156 1 98.31 586 VAL A N 1
ATOM 4518 C CA . VAL A 1 586 ? 17.672 -12.844 7.938 1 98.31 586 VAL A CA 1
ATOM 4519 C C . VAL A 1 586 ? 19.141 -13.242 7.996 1 98.31 586 VAL A C 1
ATOM 4521 O O . VAL A 1 586 ? 19.797 -13.07 9.023 1 98.31 586 VAL A O 1
ATOM 4524 N N . ALA A 1 587 ? 19.578 -13.844 6.926 1 98.69 587 ALA A N 1
ATOM 4525 C CA . ALA A 1 587 ? 20.969 -14.25 6.84 1 98.69 587 ALA A CA 1
ATOM 4526 C C . ALA A 1 587 ? 21.594 -13.789 5.527 1 98.69 587 ALA A C 1
ATOM 4528 O O . ALA A 1 587 ? 20.891 -13.594 4.535 1 98.69 587 ALA A O 1
ATOM 4529 N N . GLY A 1 588 ? 22.891 -13.57 5.609 1 98.5 588 GLY A N 1
ATOM 4530 C CA . GLY A 1 588 ? 23.625 -13.164 4.422 1 98.5 588 GLY A CA 1
ATOM 4531 C C . GLY A 1 588 ? 24.984 -13.828 4.312 1 98.5 588 GLY A C 1
ATOM 4532 O O . GLY A 1 588 ? 25.5 -14.359 5.297 1 98.5 588 GLY A O 1
ATOM 4533 N N . LEU A 1 589 ? 25.484 -13.812 3.121 1 98.5 589 LEU A N 1
ATOM 4534 C CA . LEU A 1 589 ? 26.766 -14.414 2.764 1 98.5 589 LEU A CA 1
ATOM 4535 C C . LEU A 1 589 ? 27.469 -13.602 1.677 1 98.5 589 LEU A C 1
ATOM 4537 O O . LEU A 1 589 ? 26.828 -13.18 0.709 1 98.5 589 LEU A O 1
ATOM 4541 N N . CYS A 1 590 ? 28.797 -13.352 1.9 1 98.19 590 CYS A N 1
ATOM 4542 C CA . CYS A 1 590 ? 29.609 -12.727 0.875 1 98.19 590 CYS A CA 1
ATOM 4543 C C . CYS A 1 590 ? 30.859 -13.562 0.579 1 98.19 590 CYS A C 1
ATOM 4545 O O . CYS A 1 590 ? 31.453 -14.133 1.49 1 98.19 590 CYS A O 1
ATOM 4547 N N . TYR A 1 591 ? 31.156 -13.625 -0.644 1 98.12 591 TYR A N 1
ATOM 4548 C CA . TYR A 1 591 ? 32.281 -14.406 -1.136 1 98.12 591 TYR A CA 1
ATOM 4549 C C . TYR A 1 591 ? 32.938 -13.734 -2.338 1 98.12 591 TYR A C 1
ATOM 4551 O O . TYR A 1 591 ? 32.25 -13.172 -3.191 1 98.12 591 TYR A O 1
ATOM 4559 N N . GLY A 1 592 ? 34.25 -13.773 -2.379 1 97.25 592 GLY A N 1
ATOM 4560 C CA . GLY A 1 592 ? 34.969 -13.195 -3.512 1 97.25 592 GLY A CA 1
ATOM 4561 C C . GLY A 1 592 ? 35.344 -11.75 -3.293 1 97.25 592 GLY A C 1
ATOM 4562 O O . GLY A 1 592 ? 35.719 -11.359 -2.182 1 97.25 592 GLY A O 1
ATOM 4563 N N . THR A 1 593 ? 35.344 -10.992 -4.352 1 96 593 THR A N 1
ATOM 4564 C CA . THR A 1 593 ? 35.812 -9.617 -4.285 1 96 593 THR A CA 1
ATOM 4565 C C . THR A 1 593 ? 34.688 -8.68 -3.82 1 96 593 THR A C 1
ATOM 4567 O O . THR A 1 593 ? 33.531 -8.859 -4.188 1 96 593 THR A O 1
ATOM 4570 N N . ALA A 1 594 ? 35.062 -7.656 -3.08 1 93.44 594 ALA A N 1
ATOM 4571 C CA . ALA A 1 594 ? 34.125 -6.695 -2.535 1 93.44 594 ALA A CA 1
ATOM 4572 C C . ALA A 1 594 ? 33.438 -5.895 -3.648 1 93.44 594 ALA A C 1
ATOM 4574 O O . ALA A 1 594 ? 32.281 -5.547 -3.549 1 93.44 594 ALA A O 1
ATOM 4575 N N . ASN A 1 595 ? 34.219 -5.633 -4.723 1 91.31 595 ASN A N 1
ATOM 4576 C CA . ASN A 1 595 ? 33.719 -5.012 -5.934 1 91.31 595 ASN A CA 1
ATOM 4577 C C . ASN A 1 595 ? 33.906 -5.914 -7.152 1 91.31 595 ASN A C 1
ATOM 4579 O O . ASN A 1 595 ? 34.812 -6.715 -7.195 1 91.31 595 ASN A O 1
ATOM 4583 N N . PRO A 1 596 ? 33 -5.691 -8.047 1 89.5 596 PRO A N 1
ATOM 4584 C CA . PRO A 1 596 ? 33.25 -6.426 -9.289 1 89.5 596 PRO A CA 1
ATOM 4585 C C . PRO A 1 596 ? 34.562 -6.027 -9.969 1 89.5 596 PRO A C 1
ATOM 4587 O O . PRO A 1 596 ? 35.062 -4.922 -9.742 1 89.5 596 PRO A O 1
ATOM 4590 N N . GLU A 1 597 ? 35.062 -6.98 -10.703 1 90.69 597 GLU A N 1
ATOM 4591 C CA . GLU A 1 597 ? 36.281 -6.691 -11.461 1 90.69 597 GLU A CA 1
ATOM 4592 C C . GLU A 1 597 ? 36.094 -5.449 -12.328 1 90.69 597 GLU A C 1
ATOM 4594 O O . GLU A 1 597 ? 35.094 -5.312 -13.031 1 90.69 597 GLU A O 1
ATOM 4599 N N . GLN A 1 598 ? 37.062 -4.527 -12.211 1 88.69 598 GLN A N 1
ATOM 4600 C CA . GLN A 1 598 ? 36.938 -3.256 -12.922 1 88.69 598 GLN A CA 1
ATOM 4601 C C . GLN A 1 598 ? 38.312 -2.578 -13.07 1 88.69 598 GLN A C 1
ATOM 4603 O O . GLN A 1 598 ? 39.281 -2.998 -12.453 1 88.69 598 GLN A O 1
ATOM 4608 N N . TRP A 1 599 ? 38.406 -1.521 -13.828 1 88.94 599 TRP A N 1
ATOM 4609 C CA . TRP A 1 599 ? 39.656 -0.879 -14.195 1 88.94 599 TRP A CA 1
ATOM 4610 C C . TRP A 1 599 ? 40.094 0.134 -13.141 1 88.94 599 TRP A C 1
ATOM 4612 O O . TRP A 1 599 ? 41.281 0.466 -13.031 1 88.94 599 TRP A O 1
ATOM 4622 N N . SER A 1 600 ? 39.125 0.539 -12.32 1 86.06 600 SER A N 1
ATOM 4623 C CA . SER A 1 600 ? 39.406 1.708 -11.484 1 86.06 600 SER A CA 1
ATOM 4624 C C . SER A 1 600 ? 39.906 1.302 -10.109 1 86.06 600 SER A C 1
ATOM 4626 O O . SER A 1 600 ? 40.719 2.02 -9.5 1 86.06 600 SER A O 1
ATOM 4628 N N . ASP A 1 601 ? 39.5 0.231 -9.578 1 86.31 601 ASP A N 1
ATOM 4629 C CA . ASP A 1 601 ? 39.844 -0.185 -8.227 1 86.31 601 ASP A CA 1
ATOM 4630 C C . ASP A 1 601 ? 40.594 -1.511 -8.234 1 86.31 601 ASP A C 1
ATOM 4632 O O . ASP A 1 601 ? 40.312 -2.396 -9.039 1 86.31 601 ASP A O 1
ATOM 4636 N N . ALA A 1 602 ? 41.469 -1.51 -7.281 1 88.38 602 ALA A N 1
ATOM 4637 C CA . ALA A 1 602 ? 42.156 -2.781 -7.102 1 88.38 602 ALA A CA 1
ATOM 4638 C C . ALA A 1 602 ? 41.25 -3.824 -6.473 1 88.38 602 ALA A C 1
ATOM 4640 O O . ALA A 1 602 ? 40.406 -3.498 -5.625 1 88.38 602 ALA A O 1
ATOM 4641 N N . ALA A 1 603 ? 41.469 -5.016 -6.902 1 91.19 603 ALA A N 1
ATOM 4642 C CA . ALA A 1 603 ? 40.688 -6.109 -6.367 1 91.19 603 ALA A CA 1
ATOM 4643 C C . ALA A 1 603 ? 41.031 -6.391 -4.91 1 91.19 603 ALA A C 1
ATOM 4645 O O . ALA A 1 603 ? 42.219 -6.438 -4.547 1 91.19 603 ALA A O 1
ATOM 4646 N N . ARG A 1 604 ? 40 -6.461 -4.074 1 93.38 604 ARG A N 1
ATOM 4647 C CA . ARG A 1 604 ? 40.125 -6.867 -2.678 1 93.38 604 ARG A CA 1
ATOM 4648 C C . ARG A 1 604 ? 39 -7.801 -2.277 1 93.38 604 ARG A C 1
ATOM 4650 O O . ARG A 1 604 ? 37.844 -7.609 -2.699 1 93.38 604 ARG A O 1
ATOM 4657 N N . ASP A 1 605 ? 39.281 -8.766 -1.503 1 96.06 605 ASP A N 1
ATOM 4658 C CA . ASP A 1 605 ? 38.281 -9.703 -1.053 1 96.06 605 ASP A CA 1
ATOM 4659 C C . ASP A 1 605 ? 37.406 -9.094 0.049 1 96.06 605 ASP A C 1
ATOM 4661 O O . ASP A 1 605 ? 37.844 -8.172 0.739 1 96.06 605 ASP A O 1
ATOM 4665 N N . PHE A 1 606 ? 36.25 -9.641 0.184 1 96.56 606 PHE A N 1
ATOM 4666 C CA . PHE A 1 606 ? 35.406 -9.289 1.309 1 96.56 606 PHE A CA 1
ATOM 4667 C C . PHE A 1 606 ? 36.062 -9.609 2.633 1 96.56 606 PHE A C 1
ATOM 4669 O O . PHE A 1 606 ? 36.75 -10.633 2.756 1 96.56 606 PHE A O 1
ATOM 4676 N N . ASP A 1 607 ? 35.812 -8.766 3.549 1 95.94 607 ASP A N 1
ATOM 4677 C CA . ASP A 1 607 ? 36.312 -9.062 4.887 1 95.94 607 ASP A CA 1
ATOM 4678 C C . ASP A 1 607 ? 35.219 -8.867 5.938 1 95.94 607 ASP A C 1
ATOM 4680 O O . ASP A 1 607 ? 34.031 -8.641 5.598 1 95.94 607 ASP A O 1
ATOM 4684 N N . PHE A 1 608 ? 35.594 -9.07 7.125 1 96.62 608 PHE A N 1
ATOM 4685 C CA . PHE A 1 608 ? 34.688 -9.016 8.273 1 96.62 608 PHE A CA 1
ATOM 4686 C C . PHE A 1 608 ? 34 -7.664 8.352 1 96.62 608 PHE A C 1
ATOM 4688 O O . PHE A 1 608 ? 32.781 -7.598 8.594 1 96.62 608 PHE A O 1
ATOM 4695 N N . TYR A 1 609 ? 34.656 -6.609 8.062 1 94.94 609 TYR A N 1
ATOM 4696 C CA . TYR A 1 609 ? 34.156 -5.258 8.281 1 94.94 609 TYR A CA 1
ATOM 4697 C C . TYR A 1 609 ? 33.188 -4.848 7.172 1 94.94 609 TYR A C 1
ATOM 4699 O O . TYR A 1 609 ? 32.281 -4.027 7.391 1 94.94 609 TYR A O 1
ATOM 4707 N N . ASP A 1 610 ? 33.344 -5.434 5.996 1 95.25 610 ASP A N 1
ATOM 4708 C CA . ASP A 1 610 ? 32.344 -5.203 4.941 1 95.25 610 ASP A CA 1
ATOM 4709 C C . ASP A 1 610 ? 30.969 -5.688 5.367 1 95.25 610 ASP A C 1
ATOM 4711 O O . ASP A 1 610 ? 29.969 -4.973 5.195 1 95.25 610 ASP A O 1
ATOM 4715 N N . MET A 1 611 ? 30.953 -6.828 5.949 1 96.69 611 MET A N 1
ATOM 4716 C CA . MET A 1 611 ? 29.688 -7.402 6.395 1 96.69 611 MET A CA 1
ATOM 4717 C C . MET A 1 611 ? 29.156 -6.664 7.617 1 96.69 611 MET A C 1
ATOM 4719 O O . MET A 1 611 ? 27.938 -6.512 7.781 1 96.69 611 MET A O 1
ATOM 4723 N N . LYS A 1 612 ? 30.062 -6.316 8.461 1 96.44 612 LYS A N 1
ATOM 4724 C CA . LYS A 1 612 ? 29.656 -5.535 9.625 1 96.44 612 LYS A CA 1
ATOM 4725 C C . LYS A 1 612 ? 28.906 -4.27 9.203 1 96.44 612 LYS A C 1
ATOM 4727 O O . LYS A 1 612 ? 27.938 -3.867 9.844 1 96.44 612 LYS A O 1
ATOM 4732 N N . ALA A 1 613 ? 29.344 -3.65 8.156 1 93.5 613 ALA A N 1
ATOM 4733 C CA . ALA A 1 613 ? 28.688 -2.449 7.645 1 93.5 613 ALA A CA 1
ATOM 4734 C C . ALA A 1 613 ? 27.25 -2.744 7.227 1 93.5 613 ALA A C 1
ATOM 4736 O O . ALA A 1 613 ? 26.359 -1.911 7.418 1 93.5 613 ALA A O 1
ATOM 4737 N N . VAL A 1 614 ? 27.047 -3.857 6.691 1 94.88 614 VAL A N 1
ATOM 4738 C CA . VAL A 1 614 ? 25.703 -4.273 6.289 1 94.88 614 VAL A CA 1
ATOM 4739 C C . VAL A 1 614 ? 24.828 -4.461 7.523 1 94.88 614 VAL A C 1
ATOM 4741 O O . VAL A 1 614 ? 23.703 -3.947 7.578 1 94.88 614 VAL A O 1
ATOM 4744 N N . VAL A 1 615 ? 25.359 -5.125 8.5 1 97.12 615 VAL A N 1
ATOM 4745 C CA . VAL A 1 615 ? 24.609 -5.375 9.734 1 97.12 615 VAL A CA 1
ATOM 4746 C C . VAL A 1 615 ? 24.297 -4.055 10.422 1 97.12 615 VAL A C 1
ATOM 4748 O O . VAL A 1 615 ? 23.188 -3.861 10.93 1 97.12 615 VAL A O 1
ATOM 4751 N N . ASP A 1 616 ? 25.234 -3.18 10.375 1 94.25 616 ASP A N 1
ATOM 4752 C CA . ASP A 1 616 ? 25.016 -1.858 10.961 1 94.25 616 ASP A CA 1
ATOM 4753 C C . ASP A 1 616 ? 23.859 -1.133 10.281 1 94.25 616 ASP A C 1
ATOM 4755 O O . ASP A 1 616 ? 23.047 -0.491 10.945 1 94.25 616 ASP A O 1
ATOM 4759 N N . THR A 1 617 ? 23.844 -1.259 8.992 1 91.06 617 THR A N 1
ATOM 4760 C CA . THR A 1 617 ? 22.766 -0.624 8.242 1 91.06 617 THR A CA 1
ATOM 4761 C C . THR A 1 617 ? 21.406 -1.209 8.633 1 91.06 617 THR A C 1
ATOM 4763 O O . THR A 1 617 ? 20.453 -0.47 8.859 1 91.06 617 THR A O 1
ATOM 4766 N N . LEU A 1 618 ? 21.344 -2.496 8.797 1 93.88 618 LEU A N 1
ATOM 4767 C CA . LEU A 1 618 ? 20.094 -3.18 9.109 1 93.88 618 LEU A CA 1
ATOM 4768 C C . LEU A 1 618 ? 19.641 -2.859 10.531 1 93.88 618 LEU A C 1
ATOM 4770 O O . LEU A 1 618 ? 18.453 -2.986 10.852 1 93.88 618 LEU A O 1
ATOM 4774 N N . THR A 1 619 ? 20.609 -2.43 11.391 1 93.94 619 THR A N 1
ATOM 4775 C CA . THR A 1 619 ? 20.281 -2.184 12.789 1 93.94 619 THR A CA 1
ATOM 4776 C C . THR A 1 619 ? 20.328 -0.69 13.102 1 93.94 619 THR A C 1
ATOM 4778 O O . THR A 1 619 ? 20.406 -0.296 14.266 1 93.94 619 THR A O 1
ATOM 4781 N N . HIS A 1 620 ? 20.438 0.103 12.102 1 86.5 620 HIS A N 1
ATOM 4782 C CA . HIS A 1 620 ? 20.469 1.556 12.234 1 86.5 620 HIS A CA 1
ATOM 4783 C C . HIS A 1 620 ? 21.625 2.008 13.125 1 86.5 620 HIS A C 1
ATOM 4785 O O . HIS A 1 620 ? 21.438 2.877 13.984 1 86.5 620 HIS A O 1
ATOM 4791 N N . GLN A 1 621 ? 22.703 1.2 13.094 1 84.81 621 GLN A N 1
ATOM 4792 C CA . GLN A 1 621 ? 23.969 1.51 13.766 1 84.81 621 GLN A CA 1
ATOM 4793 C C . GLN A 1 621 ? 23.828 1.394 15.273 1 84.81 621 GLN A C 1
ATOM 4795 O O . GLN A 1 621 ? 24.547 2.064 16.031 1 84.81 621 GLN A O 1
ATOM 4800 N N . GLN A 1 622 ? 22.922 0.587 15.672 1 87.56 622 GLN A N 1
ATOM 4801 C CA . GLN A 1 622 ? 22.688 0.463 17.109 1 87.56 622 GLN A CA 1
ATOM 4802 C C . GLN A 1 622 ? 23.234 -0.856 17.641 1 87.56 622 GLN A C 1
ATOM 4804 O O . GLN A 1 622 ? 23.219 -1.101 18.859 1 87.56 622 GLN A O 1
ATOM 4809 N N . ALA A 1 623 ? 23.766 -1.594 16.75 1 93.19 623 ALA A N 1
ATOM 4810 C CA . ALA A 1 623 ? 24.234 -2.912 17.156 1 93.19 623 ALA A CA 1
ATOM 4811 C C . ALA A 1 623 ? 25.562 -2.809 17.906 1 93.19 623 ALA A C 1
ATOM 4813 O O . ALA A 1 623 ? 26.391 -1.929 17.609 1 93.19 623 ALA A O 1
ATOM 4814 N N . THR A 1 624 ? 25.719 -3.662 18.844 1 92.75 624 THR A N 1
ATOM 4815 C CA . THR A 1 624 ? 27 -3.875 19.5 1 92.75 624 THR A CA 1
ATOM 4816 C C . THR A 1 624 ? 27.516 -5.289 19.25 1 92.75 624 THR A C 1
ATOM 4818 O O . THR A 1 624 ? 26.719 -6.211 19.031 1 92.75 624 THR A O 1
ATOM 4821 N N . TYR A 1 625 ? 28.828 -5.406 19.203 1 95.5 625 TYR A N 1
ATOM 4822 C CA . TYR A 1 625 ? 29.469 -6.668 18.828 1 95.5 625 TYR A CA 1
ATOM 4823 C C . TYR A 1 625 ? 30.375 -7.168 19.953 1 95.5 625 TYR A C 1
ATOM 4825 O O . TYR A 1 625 ? 31.172 -6.402 20.5 1 95.5 625 TYR A O 1
ATOM 4833 N N . LYS A 1 626 ? 30.234 -8.453 20.281 1 93.81 626 LYS A N 1
ATOM 4834 C CA . LYS A 1 626 ? 31.094 -9.07 21.281 1 93.81 626 LYS A CA 1
ATOM 4835 C C . LYS A 1 626 ? 31.766 -10.336 20.734 1 93.81 626 LYS A C 1
ATOM 4837 O O . LYS A 1 626 ? 31.141 -11.117 20.031 1 93.81 626 LYS A O 1
ATOM 4842 N N . ARG A 1 627 ? 33 -10.453 21.047 1 94.38 627 ARG A N 1
ATOM 4843 C CA . ARG A 1 627 ? 33.688 -11.68 20.672 1 94.38 627 ARG A CA 1
ATOM 4844 C C . ARG A 1 627 ? 33.031 -12.906 21.281 1 94.38 627 ARG A C 1
ATOM 4846 O O . ARG A 1 627 ? 32.625 -12.883 22.453 1 94.38 627 ARG A O 1
ATOM 4853 N N . ASP A 1 628 ? 32.844 -13.859 20.453 1 95.88 628 ASP A N 1
ATOM 4854 C CA . ASP A 1 628 ? 32.25 -15.125 20.875 1 95.88 628 ASP A CA 1
ATOM 4855 C C . ASP A 1 628 ? 32.688 -16.266 19.969 1 95.88 628 ASP A C 1
ATOM 4857 O O . ASP A 1 628 ? 33.562 -16.094 19.125 1 95.88 628 ASP A O 1
ATOM 4861 N N . VAL A 1 629 ? 32.188 -17.438 20.359 1 95.88 629 VAL A N 1
ATOM 4862 C CA . VAL A 1 629 ? 32.562 -18.609 19.578 1 95.88 629 VAL A CA 1
ATOM 4863 C C . VAL A 1 629 ? 31.312 -19.266 19 1 95.88 629 VAL A C 1
ATOM 4865 O O . VAL A 1 629 ? 30.266 -19.328 19.641 1 95.88 629 VAL A O 1
ATOM 4868 N N . HIS A 1 630 ? 31.406 -19.641 17.797 1 96.38 630 HIS A N 1
ATOM 4869 C CA . HIS A 1 630 ? 30.359 -20.375 17.078 1 96.38 630 HIS A CA 1
ATOM 4870 C C . HIS A 1 630 ? 30.938 -21.547 16.297 1 96.38 630 HIS A C 1
ATOM 4872 O O . HIS A 1 630 ? 32.031 -21.422 15.703 1 96.38 630 HIS A O 1
ATOM 4878 N N . ALA A 1 631 ? 30.234 -22.594 16.203 1 94.94 631 ALA A N 1
ATOM 4879 C CA . ALA A 1 631 ? 30.719 -23.812 15.586 1 94.94 631 ALA A CA 1
ATOM 4880 C C . ALA A 1 631 ? 31.062 -23.594 14.117 1 94.94 631 ALA A C 1
ATOM 4882 O O . ALA A 1 631 ? 32.031 -24.156 13.609 1 94.94 631 ALA A O 1
ATOM 4883 N N . ALA A 1 632 ? 30.359 -22.766 13.453 1 97 632 ALA A N 1
ATOM 4884 C CA . ALA A 1 632 ? 30.5 -22.594 12.016 1 97 632 ALA A CA 1
ATOM 4885 C C . ALA A 1 632 ? 31.5 -21.5 11.68 1 97 632 ALA A C 1
ATOM 4887 O O . ALA A 1 632 ? 31.906 -21.344 10.523 1 97 632 ALA A O 1
ATOM 4888 N N . LEU A 1 633 ? 31.969 -20.781 12.672 1 98.12 633 LEU A N 1
ATOM 4889 C CA . LEU A 1 633 ? 32.719 -19.578 12.367 1 98.12 633 LEU A CA 1
ATOM 4890 C C . LEU A 1 633 ? 34.125 -19.656 12.906 1 98.12 633 LEU A C 1
ATOM 4892 O O . LEU A 1 633 ? 34.406 -20.422 13.836 1 98.12 633 LEU A O 1
ATOM 4896 N N . HIS A 1 634 ? 35 -18.875 12.289 1 97.31 634 HIS A N 1
ATOM 4897 C CA . HIS A 1 634 ? 36.375 -18.75 12.734 1 97.31 634 HIS A CA 1
ATOM 4898 C C . HIS A 1 634 ? 36.438 -18.188 14.156 1 97.31 634 HIS A C 1
ATOM 4900 O O . HIS A 1 634 ? 35.875 -17.141 14.453 1 97.31 634 HIS A O 1
ATOM 4906 N N . PRO A 1 635 ? 37.156 -18.797 15.016 1 94.94 635 PRO A N 1
ATOM 4907 C CA . PRO A 1 635 ? 37.188 -18.375 16.406 1 94.94 635 PRO A CA 1
ATOM 4908 C C . PRO A 1 635 ? 37.75 -16.969 16.578 1 94.94 635 PRO A C 1
ATOM 4910 O O . PRO A 1 635 ? 37.406 -16.25 17.516 1 94.94 635 PRO A O 1
ATOM 4913 N N . GLY A 1 636 ? 38.625 -16.531 15.664 1 93.94 636 GLY A N 1
ATOM 4914 C CA . GLY A 1 636 ? 39.219 -15.219 15.773 1 93.94 636 GLY A CA 1
ATOM 4915 C C . GLY A 1 636 ? 38.469 -14.141 15.023 1 93.94 636 GLY A C 1
ATOM 4916 O O . GLY A 1 636 ? 38.781 -12.953 15.141 1 93.94 636 GLY A O 1
ATOM 4917 N N . GLN A 1 637 ? 37.469 -14.469 14.281 1 96.56 637 GLN A N 1
ATOM 4918 C CA . GLN A 1 637 ? 36.688 -13.531 13.492 1 96.56 637 GLN A CA 1
ATOM 4919 C C . GLN A 1 637 ? 35.188 -13.828 13.609 1 96.56 637 GLN A C 1
ATOM 4921 O O . GLN A 1 637 ? 34.531 -14.008 12.602 1 96.56 637 GLN A O 1
ATOM 4926 N N . THR A 1 638 ? 34.781 -13.938 14.859 1 97.81 638 THR A N 1
ATOM 4927 C CA . THR A 1 638 ? 33.375 -14.211 15.18 1 97.81 638 THR A CA 1
ATOM 4928 C C . THR A 1 638 ? 32.844 -13.211 16.203 1 97.81 638 THR A C 1
ATOM 4930 O O . THR A 1 638 ? 33.5 -12.938 17.203 1 97.81 638 THR A O 1
ATOM 4933 N N . ALA A 1 639 ? 31.672 -12.688 15.883 1 97.56 639 ALA A N 1
ATOM 4934 C CA . ALA A 1 639 ? 31.047 -11.758 16.812 1 97.56 639 ALA A CA 1
ATOM 4935 C C . ALA A 1 639 ? 29.578 -12.117 17.047 1 97.56 639 ALA A C 1
ATOM 4937 O O . ALA A 1 639 ? 28.875 -12.492 16.094 1 97.56 639 ALA A O 1
ATOM 4938 N N . ARG A 1 640 ? 29.203 -12.062 18.328 1 97.88 640 ARG A N 1
ATOM 4939 C CA . ARG A 1 640 ? 27.781 -12.047 18.656 1 97.88 640 ARG A CA 1
ATOM 4940 C C . ARG A 1 640 ? 27.219 -10.641 18.531 1 97.88 640 ARG A C 1
ATOM 4942 O O . ARG A 1 640 ? 27.828 -9.672 18.984 1 97.88 640 ARG A O 1
ATOM 4949 N N . VAL A 1 641 ? 26.062 -10.508 17.875 1 97.75 641 VAL A N 1
ATOM 4950 C CA . VAL A 1 641 ? 25.469 -9.203 17.625 1 97.75 641 VAL A CA 1
ATOM 4951 C C . VAL A 1 641 ? 24.359 -8.938 18.656 1 97.75 641 VAL A C 1
ATOM 4953 O O . VAL A 1 641 ? 23.5 -9.789 18.875 1 97.75 641 VAL A O 1
ATOM 4956 N N . TYR A 1 642 ? 24.438 -7.809 19.234 1 96.06 642 TYR A N 1
ATOM 4957 C CA . TYR A 1 642 ? 23.469 -7.434 20.25 1 96.06 642 TYR A CA 1
ATOM 4958 C C . TYR A 1 642 ? 22.719 -6.16 19.859 1 96.06 642 TYR A C 1
ATOM 4960 O O . TYR A 1 642 ? 23.297 -5.27 19.234 1 96.06 642 TYR A O 1
ATOM 4968 N N . LEU A 1 643 ? 21.453 -6.109 20.203 1 93.12 643 LEU A N 1
ATOM 4969 C CA . LEU A 1 643 ? 20.641 -4.906 20.172 1 93.12 643 LEU A CA 1
ATOM 4970 C C . LEU A 1 643 ? 19.969 -4.66 21.531 1 93.12 643 LEU A C 1
ATOM 4972 O O . LEU A 1 643 ? 19.25 -5.523 22.031 1 93.12 643 LEU A O 1
ATOM 4976 N N . ASN A 1 644 ? 20.234 -3.568 22.172 1 88.94 644 ASN A N 1
ATOM 4977 C CA . ASN A 1 644 ? 19.703 -3.279 23.5 1 88.94 644 ASN A CA 1
ATOM 4978 C C . ASN A 1 644 ? 20 -4.418 24.469 1 88.94 644 ASN A C 1
ATOM 4980 O O . ASN A 1 644 ? 19.094 -4.902 25.156 1 88.94 644 ASN A O 1
ATOM 4984 N N . ASP A 1 645 ? 21.219 -4.965 24.312 1 90.81 645 ASP A N 1
ATOM 4985 C CA . ASP A 1 645 ? 21.766 -5.988 25.203 1 90.81 645 ASP A CA 1
ATOM 4986 C C . ASP A 1 645 ? 21.062 -7.32 25.016 1 90.81 645 ASP A C 1
ATOM 4988 O O . ASP A 1 645 ? 21.141 -8.211 25.859 1 90.81 645 ASP A O 1
ATOM 4992 N N . ILE A 1 646 ? 20.312 -7.398 23.969 1 95 646 ILE A N 1
ATOM 4993 C CA . ILE A 1 646 ? 19.719 -8.672 23.578 1 95 646 ILE A CA 1
ATOM 4994 C C . ILE A 1 646 ? 20.469 -9.266 22.391 1 95 646 ILE A C 1
ATOM 4996 O O . ILE A 1 646 ? 20.703 -8.586 21.391 1 95 646 ILE A O 1
ATOM 5000 N N . ALA A 1 647 ? 20.859 -10.461 22.562 1 96.62 647 ALA A N 1
ATOM 5001 C CA . ALA A 1 647 ? 21.531 -11.141 21.453 1 96.62 647 ALA A CA 1
ATOM 5002 C C . ALA A 1 647 ? 20.594 -11.375 20.281 1 96.62 647 ALA A C 1
ATOM 5004 O O . ALA A 1 647 ? 19.562 -12.031 20.438 1 96.62 647 ALA A O 1
ATOM 5005 N N . ILE A 1 648 ? 20.906 -10.945 19.141 1 97.06 648 ILE A N 1
ATOM 5006 C CA . ILE A 1 648 ? 19.969 -11.039 18.031 1 97.06 648 ILE A CA 1
ATOM 5007 C C . ILE A 1 648 ? 20.547 -11.922 16.938 1 97.06 648 ILE A C 1
ATOM 5009 O O . ILE A 1 648 ? 19.875 -12.234 15.953 1 97.06 648 ILE A O 1
ATOM 5013 N N . GLY A 1 649 ? 21.875 -12.227 17.031 1 97.88 649 GLY A N 1
ATOM 5014 C CA . GLY A 1 649 ? 22.422 -13.078 15.984 1 97.88 649 GLY A CA 1
ATOM 5015 C C . GLY A 1 649 ? 23.938 -13.125 15.969 1 97.88 649 GLY A C 1
ATOM 5016 O O . GLY A 1 649 ? 24.578 -12.992 17.016 1 97.88 649 GLY A O 1
ATOM 5017 N N . TRP A 1 650 ? 24.516 -13.477 14.727 1 98.31 650 TRP A N 1
ATOM 5018 C CA . TRP A 1 650 ? 25.953 -13.766 14.586 1 98.31 650 TRP A CA 1
ATOM 5019 C C . TRP A 1 650 ? 26.516 -13.094 13.344 1 98.31 650 TRP A C 1
ATOM 5021 O O . TRP A 1 650 ? 25.797 -12.852 12.375 1 98.31 650 TRP A O 1
ATOM 5031 N N . LEU A 1 651 ? 27.781 -12.773 13.422 1 98.44 651 LEU A N 1
ATOM 5032 C CA . LEU A 1 651 ? 28.594 -12.281 12.32 1 98.44 651 LEU A CA 1
ATOM 5033 C C . LEU A 1 651 ? 30 -12.875 12.383 1 98.44 651 LEU A C 1
ATOM 5035 O O . LEU A 1 651 ? 30.609 -12.93 13.445 1 98.44 651 LEU A O 1
ATOM 5039 N N . GLY A 1 652 ? 30.453 -13.391 11.172 1 98.5 652 GLY A N 1
ATOM 5040 C CA . GLY A 1 652 ? 31.812 -13.891 11.219 1 98.5 652 GLY A CA 1
ATOM 5041 C C . GLY A 1 652 ? 32.25 -14.547 9.922 1 98.5 652 GLY A C 1
ATOM 5042 O O . GLY A 1 652 ? 31.5 -14.586 8.953 1 98.5 652 GLY A O 1
ATOM 5043 N N . LYS A 1 653 ? 33.531 -14.992 9.984 1 98.44 653 LYS A N 1
ATOM 5044 C CA . LYS A 1 653 ? 34.156 -15.727 8.883 1 98.44 653 LYS A CA 1
ATOM 5045 C C . LYS A 1 653 ? 33.938 -17.234 9.031 1 98.44 653 LYS A C 1
ATOM 5047 O O . LYS A 1 653 ? 34.031 -17.766 10.141 1 98.44 653 LYS A O 1
ATOM 5052 N N . LEU A 1 654 ? 33.656 -17.828 7.953 1 98.5 654 LEU A N 1
ATOM 5053 C CA . LEU A 1 654 ? 33.5 -19.281 7.969 1 98.5 654 LEU A CA 1
ATOM 5054 C C . LEU A 1 654 ? 34.75 -19.969 8.484 1 98.5 654 LEU A C 1
ATOM 5056 O O . LEU A 1 654 ? 35.875 -19.609 8.109 1 98.5 654 LEU A O 1
ATOM 5060 N N . HIS A 1 655 ? 34.5 -20.953 9.281 1 97.81 655 HIS A N 1
ATOM 5061 C CA . HIS A 1 655 ? 35.594 -21.734 9.836 1 97.81 655 HIS A CA 1
ATOM 5062 C C . HIS A 1 655 ? 36.438 -22.359 8.727 1 97.81 655 HIS A C 1
ATOM 5064 O O . HIS A 1 655 ? 35.875 -22.891 7.746 1 97.81 655 HIS A O 1
ATOM 5070 N N . PRO A 1 656 ? 37.719 -22.391 8.852 1 96.25 656 PRO A N 1
ATOM 5071 C CA . PRO A 1 656 ? 38.594 -22.953 7.82 1 96.25 656 PRO A CA 1
ATOM 5072 C C . PRO A 1 656 ? 38.312 -24.422 7.516 1 96.25 656 PRO A C 1
ATOM 5074 O O . PRO A 1 656 ? 38.438 -24.859 6.367 1 96.25 656 PRO A O 1
ATOM 5077 N N . LYS A 1 657 ? 37.906 -25.094 8.508 1 95.5 657 LYS A N 1
ATOM 5078 C CA . LYS A 1 657 ? 37.531 -26.484 8.32 1 95.5 657 LYS A CA 1
ATOM 5079 C C . LYS A 1 657 ? 36.438 -26.625 7.297 1 95.5 657 LYS A C 1
ATOM 5081 O O . LYS A 1 657 ? 36.5 -27.484 6.418 1 95.5 657 LYS A O 1
ATOM 5086 N N . TYR A 1 658 ? 35.469 -25.844 7.488 1 95.94 658 TYR A N 1
ATOM 5087 C CA . TYR A 1 658 ? 34.312 -25.906 6.578 1 95.94 658 TYR A CA 1
ATOM 5088 C C . TYR A 1 658 ? 34.656 -25.281 5.23 1 95.94 658 TYR A C 1
ATOM 5090 O O . TYR A 1 658 ? 34.156 -25.703 4.195 1 95.94 658 TYR A O 1
ATOM 5098 N N . GLN A 1 659 ? 35.5 -24.297 5.254 1 96.25 659 GLN A N 1
ATOM 5099 C CA . GLN A 1 659 ? 36 -23.766 3.99 1 96.25 659 GLN A CA 1
ATOM 5100 C C . GLN A 1 659 ? 36.625 -24.844 3.137 1 96.25 659 GLN A C 1
ATOM 5102 O O . GLN A 1 659 ? 36.406 -24.906 1.925 1 96.25 659 GLN A O 1
ATOM 5107 N N . GLN A 1 660 ? 37.344 -25.641 3.783 1 95.31 660 GLN A N 1
ATOM 5108 C CA . GLN A 1 660 ? 38 -26.766 3.102 1 95.31 660 GLN A CA 1
ATOM 5109 C C . GLN A 1 660 ? 36.969 -27.812 2.676 1 95.31 660 GLN A C 1
ATOM 5111 O O . GLN A 1 660 ? 37.031 -28.312 1.552 1 95.31 660 GLN A O 1
ATOM 5116 N N . GLN A 1 661 ? 36.125 -28.109 3.572 1 93.62 661 GLN A N 1
ATOM 5117 C CA . GLN A 1 661 ? 35.094 -29.094 3.303 1 93.62 661 GLN A CA 1
ATOM 5118 C C . GLN A 1 661 ? 34.281 -28.719 2.072 1 93.62 661 GLN A C 1
ATOM 5120 O O . GLN A 1 661 ? 33.938 -29.578 1.256 1 93.62 661 GLN A O 1
ATOM 5125 N N . TYR A 1 662 ? 33.969 -27.484 1.946 1 94.06 662 TYR A N 1
ATOM 5126 C CA . TYR A 1 662 ? 33.156 -27 0.836 1 94.06 662 TYR A CA 1
ATOM 5127 C C . TYR A 1 662 ? 34.031 -26.625 -0.352 1 94.06 662 TYR A C 1
ATOM 5129 O O . TYR A 1 662 ? 33.531 -26.094 -1.354 1 94.06 662 TYR A O 1
ATOM 5137 N N . ASP A 1 663 ? 35.375 -26.766 -0.258 1 94.06 663 ASP A N 1
ATOM 5138 C CA . ASP A 1 663 ? 36.344 -26.469 -1.312 1 94.06 663 ASP A CA 1
ATOM 5139 C C . ASP A 1 663 ? 36.219 -25.016 -1.767 1 94.06 663 ASP A C 1
ATOM 5141 O O . ASP A 1 663 ? 36.094 -24.734 -2.961 1 94.06 663 ASP A O 1
ATOM 5145 N N . LEU A 1 664 ? 36.219 -24.188 -0.78 1 96.62 664 LEU A N 1
ATOM 5146 C CA . LEU A 1 664 ? 36.125 -22.75 -1.07 1 96.62 664 LEU A CA 1
ATOM 5147 C C . LEU A 1 664 ? 37.531 -22.125 -1.11 1 96.62 664 LEU A C 1
ATOM 5149 O O . LEU A 1 664 ? 38.188 -22.047 -0.083 1 96.62 664 LEU A O 1
ATOM 5153 N N . PRO A 1 665 ? 37.875 -21.609 -2.193 1 94.12 665 PRO A N 1
ATOM 5154 C CA . PRO A 1 665 ? 39.219 -21.047 -2.318 1 94.12 665 PRO A CA 1
ATOM 5155 C C . PRO A 1 665 ? 39.375 -19.766 -1.518 1 94.12 665 PRO A C 1
ATOM 5157 O O . PRO A 1 665 ? 40.5 -19.438 -1.093 1 94.12 665 PRO A O 1
ATOM 5160 N N . LYS A 1 666 ? 38.375 -19.047 -1.376 1 95.81 666 LYS A N 1
ATOM 5161 C CA . LYS A 1 666 ? 38.438 -17.766 -0.678 1 95.81 666 LYS A CA 1
ATOM 5162 C C . LYS A 1 666 ? 37.625 -17.797 0.613 1 95.81 666 LYS A C 1
ATOM 5164 O O . LYS A 1 666 ? 36.844 -18.719 0.842 1 95.81 666 LYS A O 1
ATOM 5169 N N . SER A 1 667 ? 37.875 -16.734 1.4 1 95.88 667 SER A N 1
ATOM 5170 C CA . SER A 1 667 ? 37.125 -16.625 2.658 1 95.88 667 SER A CA 1
ATOM 5171 C C . SER A 1 667 ? 35.688 -16.25 2.416 1 95.88 667 SER A C 1
ATOM 5173 O O . SER A 1 667 ? 35.375 -15.508 1.479 1 95.88 667 SER A O 1
ATOM 5175 N N . THR A 1 668 ? 34.844 -16.828 3.262 1 98.12 668 THR A N 1
ATOM 5176 C CA . THR A 1 668 ? 33.438 -16.547 3.227 1 98.12 668 THR A CA 1
ATOM 5177 C C . THR A 1 668 ? 33 -15.859 4.516 1 98.12 668 THR A C 1
ATOM 5179 O O . THR A 1 668 ? 33.312 -16.312 5.613 1 98.12 668 THR A O 1
ATOM 5182 N N . ILE A 1 669 ? 32.281 -14.742 4.371 1 98.62 669 ILE A N 1
ATOM 5183 C CA . ILE A 1 669 ? 31.781 -14.016 5.535 1 98.62 669 ILE A CA 1
ATOM 5184 C C . ILE A 1 669 ? 30.266 -14.195 5.648 1 98.62 669 ILE A C 1
ATOM 5186 O O . ILE A 1 669 ? 29.547 -14.117 4.645 1 98.62 669 ILE A O 1
ATOM 5190 N N . LEU A 1 670 ? 29.781 -14.406 6.906 1 98.62 670 LEU A N 1
ATOM 5191 C CA . LEU A 1 670 ? 28.391 -14.727 7.141 1 98.62 670 LEU A CA 1
ATOM 5192 C C . LEU A 1 670 ? 27.797 -13.844 8.242 1 98.62 670 LEU A C 1
ATOM 5194 O O . LEU A 1 670 ? 28.531 -13.406 9.141 1 98.62 670 LEU A O 1
ATOM 5198 N N . PHE A 1 671 ? 26.469 -13.609 8.086 1 98.69 671 PHE A N 1
ATOM 5199 C CA . PHE A 1 671 ? 25.719 -13.062 9.211 1 98.69 671 PHE A CA 1
ATOM 5200 C C . PHE A 1 671 ? 24.328 -13.688 9.289 1 98.69 671 PHE A C 1
ATOM 5202 O O . PHE A 1 671 ? 23.828 -14.234 8.305 1 98.69 671 PHE A O 1
ATOM 5209 N N . GLU A 1 672 ? 23.75 -13.75 10.453 1 98.69 672 GLU A N 1
ATOM 5210 C CA . GLU A 1 672 ? 22.375 -14.188 10.711 1 98.69 672 GLU A CA 1
ATOM 5211 C C . GLU A 1 672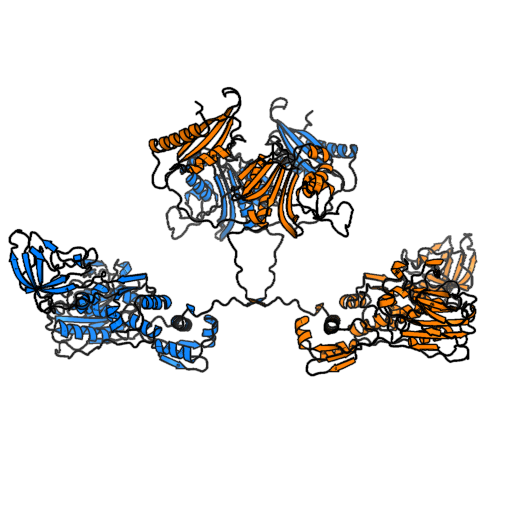 ? 21.781 -13.438 11.891 1 98.69 672 GLU A C 1
ATOM 5213 O O . GLU A 1 672 ? 22.359 -13.398 12.977 1 98.69 672 GLU A O 1
ATOM 5218 N N . LEU A 1 673 ? 20.609 -12.836 11.586 1 98.31 673 LEU A N 1
ATOM 5219 C CA . LEU A 1 673 ? 19.984 -11.992 12.602 1 98.31 673 LEU A CA 1
ATOM 5220 C C . LEU A 1 673 ? 18.516 -12.344 12.773 1 98.31 673 LEU A C 1
ATOM 5222 O O . LEU A 1 673 ? 17.859 -12.789 11.828 1 98.31 673 LEU A O 1
ATOM 5226 N N . ASN A 1 674 ? 18.016 -12.07 13.969 1 97.56 674 ASN A N 1
ATOM 5227 C CA . ASN A 1 674 ? 16.578 -12.156 14.219 1 97.56 674 ASN A CA 1
ATOM 5228 C C . ASN A 1 674 ? 15.828 -10.992 13.57 1 97.56 674 ASN A C 1
ATOM 5230 O O . ASN A 1 674 ? 15.992 -9.836 13.984 1 97.56 674 ASN A O 1
ATOM 5234 N N . THR A 1 675 ? 14.945 -11.32 12.688 1 96.19 675 THR A N 1
ATOM 5235 C CA . THR A 1 675 ? 14.305 -10.289 11.875 1 96.19 675 THR A CA 1
ATOM 5236 C C . THR A 1 675 ? 13.359 -9.438 12.727 1 96.19 675 THR A C 1
ATOM 5238 O O . THR A 1 675 ? 13.328 -8.211 12.586 1 96.19 675 THR A O 1
ATOM 5241 N N . GLU A 1 676 ? 12.633 -10.047 13.664 1 93.88 676 GLU A N 1
ATOM 5242 C CA . GLU A 1 676 ? 11.617 -9.352 14.438 1 93.88 676 GLU A CA 1
ATOM 5243 C C . GLU A 1 676 ? 12.227 -8.227 15.266 1 93.88 676 GLU A C 1
ATOM 5245 O O . GLU A 1 676 ? 11.656 -7.141 15.375 1 93.88 676 GLU A O 1
ATOM 5250 N N . LEU A 1 677 ? 13.344 -8.461 15.75 1 92.38 677 LEU A N 1
ATOM 5251 C CA . LEU A 1 677 ? 13.984 -7.488 16.625 1 92.38 677 LEU A CA 1
ATOM 5252 C C . LEU A 1 677 ? 14.594 -6.344 15.82 1 92.38 677 LEU A C 1
ATOM 5254 O O . LEU A 1 677 ? 14.578 -5.195 16.266 1 92.38 677 LEU A O 1
ATOM 5258 N N . ILE A 1 678 ? 15.047 -6.637 14.656 1 93.88 678 ILE A N 1
ATOM 5259 C CA . ILE A 1 678 ? 15.695 -5.625 13.828 1 93.88 678 ILE A CA 1
ATOM 5260 C C . ILE A 1 678 ? 14.641 -4.684 13.242 1 93.88 678 ILE A C 1
ATOM 5262 O O . ILE A 1 678 ? 14.938 -3.529 12.93 1 93.88 678 ILE A O 1
ATOM 5266 N N . LEU A 1 679 ? 13.422 -5.109 13.086 1 93.31 679 LEU A N 1
ATOM 5267 C CA . LEU A 1 679 ? 12.367 -4.32 12.461 1 93.31 679 LEU A CA 1
ATOM 5268 C C . LEU A 1 679 ? 11.75 -3.346 13.453 1 93.31 679 LEU A C 1
ATOM 5270 O O . LEU A 1 679 ? 11.039 -2.414 13.055 1 93.31 679 LEU A O 1
ATOM 5274 N N . GLN A 1 680 ? 12.016 -3.506 14.688 1 91.19 680 GLN A N 1
ATOM 5275 C CA . GLN A 1 680 ? 11.531 -2.555 15.688 1 91.19 680 GLN A CA 1
ATOM 5276 C C . GLN A 1 680 ? 12.414 -1.307 15.727 1 91.19 680 GLN A C 1
ATOM 5278 O O . GLN A 1 680 ? 13.641 -1.402 15.656 1 91.19 680 GLN A O 1
ATOM 5283 N N . THR A 1 681 ? 11.734 -0.108 15.594 1 85.69 681 THR A N 1
ATOM 5284 C CA . THR A 1 681 ? 12.477 1.146 15.648 1 85.69 681 THR A CA 1
ATOM 5285 C C . THR A 1 681 ? 11.797 2.137 16.594 1 85.69 681 THR A C 1
ATOM 5287 O O . THR A 1 681 ? 10.695 1.879 17.078 1 85.69 681 THR A O 1
ATOM 5290 N N . LYS A 1 682 ? 12.469 3.141 16.953 1 82.56 682 LYS A N 1
ATOM 5291 C CA . LYS A 1 682 ? 11.938 4.191 17.828 1 82.56 682 LYS A CA 1
ATOM 5292 C C . LYS A 1 682 ? 11.375 5.348 17 1 82.56 682 LYS A C 1
ATOM 5294 O O . LYS A 1 682 ? 11.867 5.633 15.906 1 82.56 682 LYS A O 1
ATOM 5299 N N . LEU A 1 683 ? 10.328 5.895 17.578 1 83.12 683 LEU A N 1
ATOM 5300 C CA . LEU A 1 683 ? 9.797 7.094 16.938 1 83.12 683 LEU A CA 1
ATOM 5301 C C . LEU A 1 683 ? 10.758 8.266 17.078 1 83.12 683 LEU A C 1
ATOM 5303 O O . LEU A 1 683 ? 11.32 8.484 18.156 1 83.12 683 LEU A O 1
ATOM 5307 N N . ALA A 1 684 ? 11.008 8.969 15.938 1 79.06 684 ALA A N 1
ATOM 5308 C CA . ALA A 1 684 ? 11.914 10.117 15.922 1 79.06 684 ALA A CA 1
ATOM 5309 C C . ALA A 1 684 ? 11.391 11.242 16.812 1 79.06 684 ALA A C 1
ATOM 5311 O O . ALA A 1 684 ? 10.188 11.484 16.875 1 79.06 684 ALA A O 1
ATOM 5312 N N . SER A 1 685 ? 12.18 11.742 17.703 1 85.44 685 SER A N 1
ATOM 5313 C CA . SER A 1 685 ? 11.867 12.898 18.531 1 85.44 685 SER A CA 1
ATOM 5314 C C . SER A 1 685 ? 12.648 14.133 18.078 1 85.44 685 SER A C 1
ATOM 5316 O O . SER A 1 685 ? 13.82 14.023 17.719 1 85.44 685 SER A O 1
ATOM 5318 N N . TYR A 1 686 ? 12.031 15.188 18.078 1 84.25 686 TYR A N 1
ATOM 5319 C CA . TYR A 1 686 ? 12.648 16.422 17.609 1 84.25 686 TYR A CA 1
ATOM 5320 C C . TYR A 1 686 ? 13.539 17.031 18.688 1 84.25 686 TYR A C 1
ATOM 5322 O O . TYR A 1 686 ? 13.164 17.062 19.859 1 84.25 686 TYR A O 1
ATOM 5330 N N . THR A 1 687 ? 14.781 17.297 18.25 1 82.5 687 THR A N 1
ATOM 5331 C CA . THR A 1 687 ? 15.68 18.141 19.047 1 82.5 687 THR A CA 1
ATOM 5332 C C . THR A 1 687 ? 16.172 19.328 18.219 1 82.5 687 THR A C 1
ATOM 5334 O O . THR A 1 687 ? 16.438 19.203 17.031 1 82.5 687 THR A O 1
ATOM 5337 N N . GLU A 1 688 ? 16.188 20.516 18.828 1 82.69 688 GLU A N 1
ATOM 5338 C CA . GLU A 1 688 ? 16.625 21.719 18.125 1 82.69 688 GLU A CA 1
ATOM 5339 C C . GLU A 1 688 ? 18.047 21.562 17.609 1 82.69 688 GLU A C 1
ATOM 5341 O O . GLU A 1 688 ? 18.922 21.031 18.297 1 82.69 688 GLU A O 1
ATOM 5346 N N . VAL A 1 689 ? 18.281 21.906 16.359 1 80.56 689 VAL A N 1
ATOM 5347 C CA . VAL A 1 689 ? 19.609 21.875 15.75 1 80.56 689 VAL A CA 1
ATOM 5348 C C . VAL A 1 689 ? 20.391 23.109 16.188 1 80.56 689 VAL A C 1
ATOM 5350 O O . VAL A 1 689 ? 19.922 24.234 16.047 1 80.56 689 VAL A O 1
ATOM 5353 N N . SER A 1 690 ? 21.562 22.859 16.781 1 82 690 SER A N 1
ATOM 5354 C CA . SER A 1 690 ? 22.391 23.984 17.25 1 82 690 SER A CA 1
ATOM 5355 C C . SER A 1 690 ? 22.812 24.875 16.078 1 82 690 SER A C 1
ATOM 5357 O O . SER A 1 690 ? 23.172 24.375 15.008 1 82 690 SER A O 1
ATOM 5359 N N . LYS A 1 691 ? 22.734 26.172 16.281 1 82.25 691 LYS A N 1
ATOM 5360 C CA . LYS A 1 691 ? 23.188 27.141 15.289 1 82.25 691 LYS A CA 1
ATOM 5361 C C . LYS A 1 691 ? 24.688 27.375 15.406 1 82.25 691 LYS A C 1
ATOM 5363 O O . LYS A 1 691 ? 25.297 28.016 14.539 1 82.25 691 LYS A O 1
ATOM 5368 N N . PHE A 1 692 ? 25.281 26.781 16.484 1 86.5 692 PHE A N 1
ATOM 5369 C CA . PHE A 1 692 ? 26.703 27 16.734 1 86.5 692 PHE A CA 1
ATOM 5370 C C . PHE A 1 692 ? 27.547 25.906 16.125 1 86.5 692 PHE A C 1
ATOM 5372 O O . PHE A 1 692 ? 27.125 24.75 16.047 1 86.5 692 PHE A O 1
ATOM 5379 N N . LEU A 1 693 ? 28.734 26.234 15.695 1 88 693 LEU A N 1
ATOM 5380 C CA . LEU A 1 693 ? 29.594 25.328 14.953 1 88 693 LEU A CA 1
ATOM 5381 C C . LEU A 1 693 ? 30.328 24.375 15.898 1 88 693 LEU A C 1
ATOM 5383 O O . LEU A 1 693 ? 30.766 24.781 16.984 1 88 693 LEU A O 1
ATOM 5387 N N . PRO A 1 694 ? 30.422 23.156 15.453 1 89.31 694 PRO A N 1
ATOM 5388 C CA . PRO A 1 694 ? 31.203 22.219 16.25 1 89.31 694 PRO A CA 1
ATOM 5389 C C . PRO A 1 694 ? 32.719 22.438 16.109 1 89.31 694 PRO A C 1
ATOM 5391 O O . PRO A 1 694 ? 33.156 22.953 15.094 1 89.31 694 PRO A O 1
ATOM 5394 N N . VAL A 1 695 ? 33.438 22.094 17.203 1 91.56 695 VAL A N 1
ATOM 5395 C CA . VAL A 1 695 ? 34.906 22.141 17.203 1 91.56 695 VAL A CA 1
ATOM 5396 C C . VAL A 1 695 ? 35.469 20.734 17.141 1 91.56 695 VAL A C 1
ATOM 5398 O O . VAL A 1 695 ? 35.094 19.859 17.906 1 91.56 695 VAL A O 1
ATOM 5401 N N . ARG A 1 696 ? 36.406 20.516 16.125 1 92.19 696 ARG A N 1
ATOM 5402 C CA . ARG A 1 696 ? 37.031 19.219 15.961 1 92.19 696 ARG A CA 1
ATOM 5403 C C . ARG A 1 696 ? 38.438 19.203 16.578 1 92.19 696 ARG A C 1
ATOM 5405 O O . ARG A 1 696 ? 39.188 20.172 16.438 1 92.19 696 ARG A O 1
ATOM 5412 N N . ARG A 1 697 ? 38.688 18.172 17.328 1 93.75 697 ARG A N 1
ATOM 5413 C CA . ARG A 1 697 ? 40.031 17.891 17.828 1 93.75 697 ARG A CA 1
ATOM 5414 C C . ARG A 1 697 ? 40.406 16.438 17.547 1 93.75 697 ARG A C 1
ATOM 5416 O O . ARG A 1 697 ? 39.594 15.523 17.719 1 93.75 697 ARG A O 1
ATOM 5423 N N . ASP A 1 698 ? 41.625 16.266 17.016 1 94.81 698 ASP A N 1
ATOM 5424 C CA . ASP A 1 698 ? 42.156 14.922 16.781 1 94.81 698 ASP A CA 1
ATOM 5425 C C . ASP A 1 698 ? 43.156 14.531 17.875 1 94.81 698 ASP A C 1
ATOM 5427 O O . ASP A 1 698 ? 44.062 15.305 18.203 1 94.81 698 ASP A O 1
ATOM 5431 N N . ILE A 1 699 ? 42.938 13.375 18.359 1 94.94 699 ILE A N 1
ATOM 5432 C CA . ILE A 1 699 ? 43.875 12.898 19.375 1 94.94 699 ILE A CA 1
ATOM 5433 C C . ILE A 1 699 ? 44.375 11.508 19 1 94.94 699 ILE A C 1
ATOM 5435 O O . ILE A 1 699 ? 43.625 10.695 18.469 1 94.94 699 ILE A O 1
ATOM 5439 N N . ALA A 1 700 ? 45.625 11.266 19.188 1 95.62 700 ALA A N 1
ATOM 5440 C CA . ALA A 1 700 ? 46.25 9.945 19 1 95.62 700 ALA A CA 1
ATOM 5441 C C . ALA A 1 700 ? 46.781 9.406 20.328 1 95.62 700 ALA A C 1
ATOM 5443 O O . ALA A 1 700 ? 47.594 10.055 21 1 95.62 700 ALA A O 1
ATOM 5444 N N . ILE A 1 701 ? 46.312 8.266 20.656 1 95.56 701 ILE A N 1
ATOM 5445 C CA . ILE A 1 701 ? 46.719 7.684 21.922 1 95.56 701 ILE A CA 1
ATOM 5446 C C . ILE A 1 701 ? 47.344 6.32 21.688 1 95.56 701 ILE A C 1
ATOM 5448 O O . ILE A 1 701 ? 47.031 5.625 20.734 1 95.56 701 ILE A O 1
ATOM 5452 N N . VAL A 1 702 ? 48.25 5.973 22.5 1 96.5 702 VAL A N 1
ATOM 5453 C CA . VAL A 1 702 ? 48.906 4.668 22.469 1 96.5 702 VAL A CA 1
ATOM 5454 C C . VAL A 1 702 ? 48.406 3.803 23.625 1 96.5 702 VAL A C 1
ATOM 5456 O O . VAL A 1 702 ? 48.438 4.215 24.781 1 96.5 702 VAL A O 1
ATOM 5459 N N . VAL A 1 703 ? 47.844 2.674 23.25 1 96.44 703 VAL A N 1
ATOM 5460 C CA . VAL A 1 703 ? 47.312 1.738 24.234 1 96.44 703 VAL A CA 1
ATOM 5461 C C . VAL A 1 703 ? 47.812 0.329 23.938 1 96.44 703 VAL A C 1
ATOM 5463 O O . VAL A 1 703 ? 48.438 0.087 22.906 1 96.44 703 VAL A O 1
ATOM 5466 N N . ASP A 1 704 ? 47.562 -0.55 24.906 1 95.12 704 ASP A N 1
ATOM 5467 C CA . ASP A 1 704 ? 47.875 -1.958 24.688 1 95.12 704 ASP A CA 1
ATOM 5468 C C . ASP A 1 704 ? 47.094 -2.533 23.516 1 95.12 704 ASP A C 1
ATOM 5470 O O . ASP A 1 704 ? 45.906 -2.232 23.359 1 95.12 704 ASP A O 1
ATOM 5474 N N . GLU A 1 705 ? 47.719 -3.363 22.812 1 92.69 705 GLU A N 1
ATOM 5475 C CA . GLU A 1 705 ? 47.094 -3.934 21.609 1 92.69 705 GLU A CA 1
ATOM 5476 C C . GLU A 1 705 ? 45.875 -4.75 21.953 1 92.69 705 GLU A C 1
ATOM 5478 O O . GLU A 1 705 ? 44.969 -4.914 21.109 1 92.69 705 GLU A O 1
ATOM 5483 N N . THR A 1 706 ? 45.719 -5.16 23.141 1 91.75 706 THR A N 1
ATOM 5484 C CA . THR A 1 706 ? 44.625 -6.039 23.547 1 91.75 706 THR A CA 1
ATOM 5485 C C . THR A 1 706 ? 43.375 -5.23 23.875 1 91.75 706 THR A C 1
ATOM 5487 O O . THR A 1 706 ? 42.25 -5.781 23.969 1 91.75 706 THR A O 1
ATOM 5490 N N . ILE A 1 707 ? 43.5 -3.955 24.031 1 93.19 707 ILE A N 1
ATOM 5491 C CA . ILE A 1 707 ? 42.375 -3.123 24.391 1 93.19 707 ILE A CA 1
ATOM 5492 C C . ILE A 1 707 ? 41.469 -2.928 23.172 1 93.19 707 ILE A C 1
ATOM 5494 O O . ILE A 1 707 ? 41.938 -2.486 22.109 1 93.19 707 ILE A O 1
ATOM 5498 N N . GLU A 1 708 ? 40.219 -3.25 23.344 1 90.62 708 GLU A N 1
ATOM 5499 C CA . GLU A 1 708 ? 39.25 -3.086 22.266 1 90.62 708 GLU A CA 1
ATOM 5500 C C . GLU A 1 708 ? 38.844 -1.625 22.109 1 90.62 708 GLU A C 1
ATOM 5502 O O . GLU A 1 708 ? 38.625 -0.931 23.094 1 90.62 708 GLU A O 1
ATOM 5507 N N . VAL A 1 709 ? 38.688 -1.225 20.891 1 91.56 709 VAL A N 1
ATOM 5508 C CA . VAL A 1 709 ? 38.312 0.154 20.594 1 91.56 709 VAL A CA 1
ATOM 5509 C C . VAL A 1 709 ? 36.938 0.465 21.188 1 91.56 709 VAL A C 1
ATOM 5511 O O . VAL A 1 709 ? 36.75 1.543 21.75 1 91.56 709 VAL A O 1
ATOM 5514 N N . GLN A 1 710 ? 36.094 -0.433 21.156 1 88.88 710 GLN A N 1
ATOM 5515 C CA . GLN A 1 710 ? 34.719 -0.223 21.641 1 88.88 710 GLN A CA 1
ATOM 5516 C C . GLN A 1 710 ? 34.719 0.074 23.141 1 88.88 710 GLN A C 1
ATOM 5518 O O . GLN A 1 710 ? 33.906 0.876 23.609 1 88.88 710 GLN A O 1
ATOM 5523 N N . THR A 1 711 ? 35.562 -0.563 23.828 1 91.12 711 THR A N 1
ATOM 5524 C CA . THR A 1 711 ? 35.656 -0.34 25.266 1 91.12 711 THR A CA 1
ATOM 5525 C C . THR A 1 711 ? 36.062 1.1 25.562 1 91.12 711 THR A C 1
ATOM 5527 O O . THR A 1 711 ? 35.594 1.69 26.547 1 91.12 711 THR A O 1
ATOM 5530 N N . ILE A 1 712 ? 36.875 1.562 24.766 1 93.5 712 ILE A N 1
ATOM 5531 C CA . ILE A 1 712 ? 37.312 2.941 24.906 1 93.5 712 ILE A CA 1
ATOM 5532 C C . ILE A 1 712 ? 36.156 3.895 24.625 1 93.5 712 ILE A C 1
ATOM 5534 O O . ILE A 1 712 ? 35.875 4.797 25.422 1 93.5 712 ILE A O 1
ATOM 5538 N N . ILE A 1 713 ? 35.531 3.652 23.516 1 91.31 713 ILE A N 1
ATOM 5539 C CA . ILE A 1 713 ? 34.438 4.508 23.109 1 91.31 713 ILE A CA 1
ATOM 5540 C C . ILE A 1 713 ? 33.312 4.465 24.156 1 91.31 713 ILE A C 1
ATOM 5542 O O . ILE A 1 713 ? 32.75 5.5 24.516 1 91.31 713 ILE A O 1
ATOM 5546 N N . ASP A 1 714 ? 33.094 3.336 24.719 1 89.81 714 ASP A N 1
ATOM 5547 C CA . ASP A 1 714 ? 32.062 3.168 25.75 1 89.81 714 ASP A CA 1
ATOM 5548 C C . ASP A 1 714 ? 32.406 3.939 27.016 1 89.81 714 ASP A C 1
ATOM 5550 O O . ASP A 1 714 ? 31.531 4.551 27.641 1 89.81 714 ASP A O 1
ATOM 5554 N N . ALA A 1 715 ? 33.594 3.887 27.344 1 93.19 715 ALA A N 1
ATOM 5555 C CA . ALA A 1 715 ? 34.031 4.59 28.547 1 93.19 715 ALA A CA 1
ATOM 5556 C C . ALA A 1 715 ? 33.906 6.102 28.391 1 93.19 715 ALA A C 1
ATOM 5558 O O . ALA A 1 715 ? 33.469 6.789 29.312 1 93.19 715 ALA A O 1
ATOM 5559 N N . VAL A 1 716 ? 34.156 6.492 27.219 1 93.69 716 VAL A N 1
ATOM 5560 C CA . VAL A 1 716 ? 34.062 7.922 26.938 1 93.69 716 VAL A CA 1
ATOM 5561 C C . VAL A 1 716 ? 32.594 8.344 26.984 1 93.69 716 VAL A C 1
ATOM 5563 O O . VAL A 1 716 ? 32.25 9.352 27.609 1 93.69 716 VAL A O 1
ATOM 5566 N N . ASN A 1 717 ? 31.828 7.617 26.359 1 90.06 717 ASN A N 1
ATOM 5567 C CA . ASN A 1 717 ? 30.406 7.941 26.312 1 90.06 717 ASN A CA 1
ATOM 5568 C C . ASN A 1 717 ? 29.766 7.891 27.688 1 90.06 717 ASN A C 1
ATOM 5570 O O . ASN A 1 717 ? 28.891 8.695 28 1 90.06 717 ASN A O 1
ATOM 5574 N N . ALA A 1 718 ? 30.188 7 28.516 1 91.06 718 ALA A N 1
ATOM 5575 C CA . ALA A 1 718 ? 29.641 6.82 29.859 1 91.06 718 ALA A CA 1
ATOM 5576 C C . ALA A 1 718 ? 29.969 8.008 30.75 1 91.06 718 ALA A C 1
ATOM 5578 O O . ALA A 1 718 ? 29.203 8.336 31.672 1 91.06 718 ALA A O 1
ATOM 5579 N N . GLU A 1 719 ? 31.016 8.641 30.484 1 91.75 719 GLU A N 1
ATOM 5580 C CA . GLU A 1 719 ? 31.469 9.766 31.297 1 91.75 719 GLU A CA 1
ATOM 5581 C C . GLU A 1 719 ? 30.641 11.016 31 1 91.75 719 GLU A C 1
ATOM 5583 O O . GLU A 1 719 ? 30.594 11.945 31.812 1 91.75 719 GLU A O 1
ATOM 5588 N N . LYS A 1 720 ? 29.953 11.062 29.891 1 90.06 720 LYS A N 1
ATOM 5589 C CA . LYS A 1 720 ? 29.094 12.18 29.5 1 90.06 720 LYS A CA 1
ATOM 5590 C C . LYS A 1 720 ? 29.812 13.516 29.641 1 90.06 720 LYS A C 1
ATOM 5592 O O . LYS A 1 720 ? 29.312 14.438 30.281 1 90.06 720 LYS A O 1
ATOM 5597 N N . ILE A 1 721 ? 30.953 13.578 29.109 1 90.06 721 ILE A N 1
ATOM 5598 C CA . ILE A 1 721 ? 31.734 14.812 29.141 1 90.06 721 ILE A CA 1
ATOM 5599 C C . ILE A 1 721 ? 30.938 15.945 28.484 1 90.06 721 ILE A C 1
ATOM 5601 O O . ILE A 1 721 ? 30.484 15.805 27.344 1 90.06 721 ILE A O 1
ATOM 5605 N N . PRO A 1 722 ? 30.828 16.984 29.25 1 87.94 722 PRO A N 1
ATOM 5606 C CA . PRO A 1 722 ? 30.078 18.109 28.656 1 87.94 722 PRO A CA 1
ATOM 5607 C C . PRO A 1 722 ? 30.688 18.562 27.328 1 87.94 722 PRO A C 1
ATOM 5609 O O . PRO A 1 722 ? 31.906 18.531 27.156 1 87.94 722 PRO A O 1
ATOM 5612 N N . LEU A 1 723 ? 29.906 18.953 26.406 1 89.38 723 LEU A N 1
ATOM 5613 C CA . LEU A 1 723 ? 30.266 19.547 25.125 1 89.38 723 LEU A CA 1
ATOM 5614 C C . LEU A 1 723 ? 30.641 18.453 24.109 1 89.38 723 LEU A C 1
ATOM 5616 O O . LEU A 1 723 ? 30.719 18.719 22.906 1 89.38 723 LEU A O 1
ATOM 5620 N N . LEU A 1 724 ? 31.031 17.281 24.641 1 92.5 724 LEU A N 1
ATOM 5621 C CA . LEU A 1 724 ? 31.438 16.203 23.734 1 92.5 724 LEU A CA 1
ATOM 5622 C C . LEU A 1 724 ? 30.234 15.672 22.953 1 92.5 724 LEU A C 1
ATOM 5624 O O . LEU A 1 724 ? 29.25 15.219 23.547 1 92.5 724 LEU A O 1
ATOM 5628 N N . GLN A 1 725 ? 30.328 15.789 21.641 1 88.56 725 GLN A N 1
ATOM 5629 C CA . GLN A 1 725 ? 29.219 15.352 20.797 1 88.56 725 GLN A CA 1
ATOM 5630 C C . GLN A 1 725 ? 29.5 13.969 20.203 1 88.56 725 GLN A C 1
ATOM 5632 O O . GLN A 1 725 ? 28.594 13.133 20.141 1 88.56 725 GLN A O 1
ATOM 5637 N N . LYS A 1 726 ? 30.781 13.828 19.688 1 90.5 726 LYS A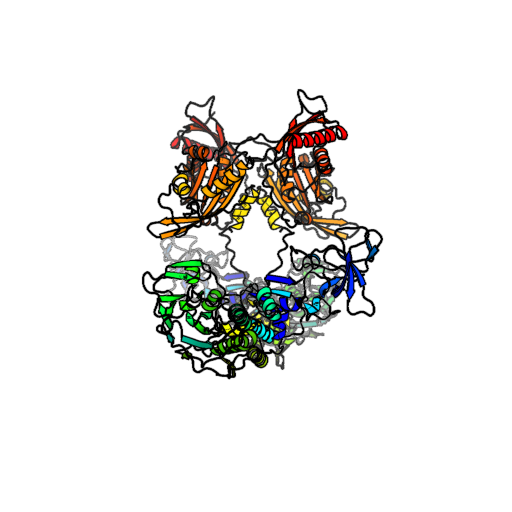 N 1
ATOM 5638 C CA . LYS A 1 726 ? 31.078 12.594 18.984 1 90.5 726 LYS A CA 1
ATOM 5639 C C . LYS A 1 726 ? 32.562 12.211 19.156 1 90.5 726 LYS A C 1
ATOM 5641 O O . LYS A 1 726 ? 33.438 13.078 19.203 1 90.5 726 LYS A O 1
ATOM 5646 N N . VAL A 1 727 ? 32.844 10.922 19.281 1 93.06 727 VAL A N 1
ATOM 5647 C CA . VAL A 1 727 ? 34.188 10.32 19.281 1 93.06 727 VAL A CA 1
ATOM 5648 C C . VAL A 1 727 ? 34.25 9.203 18.25 1 93.06 727 VAL A C 1
ATOM 5650 O O . VAL A 1 727 ? 33.469 8.25 18.312 1 93.06 727 VAL A O 1
ATOM 5653 N N . GLN A 1 728 ? 35.219 9.359 17.297 1 92.38 728 GLN A N 1
ATOM 5654 C CA . GLN A 1 728 ? 35.25 8.391 16.203 1 92.38 728 GLN A CA 1
ATOM 5655 C C . GLN A 1 728 ? 36.688 8.016 15.852 1 92.38 728 GLN A C 1
ATOM 5657 O O . GLN A 1 728 ? 37.531 8.891 15.742 1 92.38 728 GLN A O 1
ATOM 5662 N N . LEU A 1 729 ? 36.875 6.727 15.734 1 93.94 729 LEU A N 1
ATOM 5663 C CA . LEU A 1 729 ? 38.188 6.23 15.32 1 93.94 729 LEU A CA 1
ATOM 5664 C C . LEU A 1 729 ? 38.406 6.48 13.828 1 93.94 729 LEU A C 1
ATOM 5666 O O . LEU A 1 729 ? 37.562 6.164 13.008 1 93.94 729 LEU A O 1
ATOM 5670 N N . PHE A 1 730 ? 39.625 7.066 13.461 1 92.81 730 PHE A N 1
ATOM 5671 C CA . PHE A 1 730 ? 39.812 7.293 12.039 1 92.81 730 PHE A CA 1
ATOM 5672 C C . PHE A 1 730 ? 41.188 6.777 11.602 1 92.81 730 PHE A C 1
ATOM 5674 O O . PHE A 1 730 ? 41.5 6.793 10.414 1 92.81 730 PHE A O 1
ATOM 5681 N N . ASP A 1 731 ? 42.031 6.246 12.648 1 93.38 731 ASP A N 1
ATOM 5682 C CA . ASP A 1 731 ? 43.312 5.664 12.266 1 93.38 731 ASP A CA 1
ATOM 5683 C C . ASP A 1 731 ? 43.812 4.664 13.305 1 93.38 731 ASP A C 1
ATOM 5685 O O . ASP A 1 731 ? 43.594 4.848 14.508 1 93.38 731 ASP A O 1
ATOM 5689 N N . ILE A 1 732 ? 44.438 3.605 12.836 1 93.44 732 ILE A N 1
ATOM 5690 C CA . ILE A 1 732 ? 45.094 2.604 13.664 1 93.44 732 ILE A CA 1
ATOM 5691 C C . ILE A 1 732 ? 46.5 2.33 13.109 1 93.44 732 ILE A C 1
ATOM 5693 O O . ILE A 1 732 ? 46.656 2.068 11.914 1 93.44 732 ILE A O 1
ATOM 5697 N N . TYR A 1 733 ? 47.438 2.422 13.977 1 92.5 733 TYR A N 1
ATOM 5698 C CA . TYR A 1 733 ? 48.812 2.232 13.531 1 92.5 733 TYR A CA 1
ATOM 5699 C C . TYR A 1 733 ? 49.594 1.343 14.492 1 92.5 733 TYR A C 1
ATOM 5701 O O . TYR A 1 733 ? 49.5 1.512 15.711 1 92.5 733 TYR A O 1
ATOM 5709 N N . GLN A 1 734 ? 50.156 0.329 13.859 1 90.56 734 GLN A N 1
ATOM 5710 C CA . GLN A 1 734 ? 51.094 -0.545 14.578 1 90.56 734 GLN A CA 1
ATOM 5711 C C . GLN A 1 734 ? 52.406 -0.716 13.82 1 90.56 734 GLN A C 1
ATOM 5713 O O . GLN A 1 734 ? 52.406 -1.094 12.648 1 90.56 734 GLN A O 1
ATOM 5718 N N . GLY A 1 735 ? 53.531 -0.315 14.352 1 86.94 735 GLY A N 1
ATOM 5719 C CA . GLY A 1 735 ? 54.781 -0.479 13.648 1 86.94 735 GLY A CA 1
ATOM 5720 C C . GLY A 1 735 ? 55.938 0.32 14.266 1 86.94 735 GLY A C 1
ATOM 5721 O O . GLY A 1 735 ? 56.031 0.4 15.492 1 86.94 735 GLY A O 1
ATOM 5722 N N . LYS A 1 736 ? 56.594 0.951 13.328 1 87.94 736 LYS A N 1
ATOM 5723 C CA . LYS A 1 736 ? 57.781 1.669 13.719 1 87.94 736 LYS A CA 1
ATOM 5724 C C . LYS A 1 736 ? 57.469 2.869 14.602 1 87.94 736 LYS A C 1
ATOM 5726 O O . LYS A 1 736 ? 56.594 3.668 14.266 1 87.94 736 LYS A O 1
ATOM 5731 N N . GLY A 1 737 ? 58.031 3.016 15.727 1 87.75 737 GLY A N 1
ATOM 5732 C CA . GLY A 1 737 ? 57.844 4.16 16.609 1 87.75 737 GLY A CA 1
ATOM 5733 C C . GLY A 1 737 ? 56.906 3.877 17.766 1 87.75 737 GLY A C 1
ATOM 5734 O O . GLY A 1 737 ? 56.75 4.703 18.656 1 87.75 737 GLY A O 1
ATOM 5735 N N . ILE A 1 738 ? 56.219 2.723 17.672 1 90.19 738 ILE A N 1
ATOM 5736 C CA . ILE A 1 738 ? 55.312 2.316 18.75 1 90.19 738 ILE A CA 1
ATOM 5737 C C . ILE A 1 738 ? 55.906 1.134 19.5 1 90.19 738 ILE A C 1
ATOM 5739 O O . ILE A 1 738 ? 56.5 0.227 18.891 1 90.19 738 ILE A O 1
ATOM 5743 N N . GLU A 1 739 ? 55.906 1.248 20.75 1 90.44 739 GLU A N 1
ATOM 5744 C CA . GLU A 1 739 ? 56.406 0.17 21.594 1 90.44 739 GLU A CA 1
ATOM 5745 C C . GLU A 1 739 ? 55.781 -1.17 21.219 1 90.44 739 GLU A C 1
ATOM 5747 O O . GLU A 1 739 ? 54.625 -1.227 20.812 1 90.44 739 GLU A O 1
ATOM 5752 N N . GLU A 1 740 ? 56.5 -2.207 21.344 1 91.31 740 GLU A N 1
ATOM 5753 C CA . GLU A 1 740 ? 56 -3.549 21.047 1 91.31 740 GLU A CA 1
ATOM 5754 C C . GLU A 1 740 ? 54.812 -3.906 21.922 1 91.31 740 GLU A C 1
ATOM 5756 O O . GLU A 1 740 ? 54.812 -3.639 23.125 1 91.31 740 GLU A O 1
ATOM 5761 N N . GLY A 1 741 ? 53.812 -4.434 21.359 1 92.5 741 GLY A N 1
ATOM 5762 C CA . GLY A 1 741 ? 52.625 -4.832 22.094 1 92.5 741 GLY A CA 1
ATOM 5763 C C . GLY A 1 741 ? 51.625 -3.711 22.25 1 92.5 741 GLY A C 1
ATOM 5764 O O . GLY A 1 741 ? 50.594 -3.883 22.906 1 92.5 741 GLY A O 1
ATOM 5765 N N . LYS A 1 742 ? 52 -2.645 21.688 1 94.69 742 LYS A N 1
ATOM 5766 C CA . LYS A 1 742 ? 51.094 -1.507 21.781 1 94.69 742 LYS A CA 1
ATOM 5767 C C . LYS A 1 742 ? 50.594 -1.084 20.406 1 94.69 742 LYS A C 1
ATOM 5769 O O . LYS A 1 742 ? 51.125 -1.56 19.391 1 94.69 742 LYS A O 1
ATOM 5774 N N . LYS A 1 743 ? 49.531 -0.324 20.344 1 95.38 743 LYS A N 1
ATOM 5775 C CA . LYS A 1 743 ? 49 0.255 19.109 1 95.38 743 LYS A CA 1
ATOM 5776 C C . LYS A 1 743 ? 48.594 1.714 19.328 1 95.38 743 LYS A C 1
ATOM 5778 O O . LYS A 1 743 ? 48.281 2.121 20.438 1 95.38 743 LYS A O 1
ATOM 5783 N N . SER A 1 744 ? 48.688 2.4 18.281 1 96 744 SER A N 1
ATOM 5784 C CA . SER A 1 744 ? 48.25 3.793 18.281 1 96 744 SER A CA 1
ATOM 5785 C C . SER A 1 744 ? 46.844 3.941 17.688 1 96 744 SER A C 1
ATOM 5787 O O . SER A 1 744 ? 46.594 3.443 16.594 1 96 744 SER A O 1
ATOM 5789 N N . LEU A 1 745 ? 45.969 4.52 18.391 1 96.25 745 LEU A N 1
ATOM 5790 C CA . LEU A 1 745 ? 44.625 4.809 17.953 1 96.25 745 LEU A CA 1
ATOM 5791 C C . LEU A 1 745 ? 44.375 6.312 17.812 1 96.25 745 LEU A C 1
ATOM 5793 O O . LEU A 1 745 ? 44.625 7.062 18.766 1 96.25 745 LEU A O 1
ATOM 5797 N N . ALA A 1 746 ? 43.938 6.742 16.672 1 95.5 746 ALA A N 1
ATOM 5798 C CA . ALA A 1 746 ? 43.594 8.148 16.469 1 95.5 746 ALA A CA 1
ATOM 5799 C C . ALA A 1 746 ? 42.094 8.344 16.453 1 95.5 746 ALA A C 1
ATOM 5801 O O . ALA A 1 746 ? 41.375 7.645 15.727 1 95.5 746 ALA A O 1
ATOM 5802 N N . PHE A 1 747 ? 41.656 9.266 17.25 1 95.5 747 PHE A N 1
ATOM 5803 C CA . PHE A 1 747 ? 40.219 9.547 17.359 1 95.5 747 PHE A CA 1
ATOM 5804 C C . PHE A 1 747 ? 39.906 10.984 16.953 1 95.5 747 PHE A C 1
ATOM 5806 O O . PHE A 1 747 ? 40.688 11.898 17.266 1 95.5 747 PHE A O 1
ATOM 5813 N N . LEU A 1 748 ? 38.812 11.086 16.219 1 94 748 LEU A N 1
ATOM 5814 C CA . LEU A 1 748 ? 38.219 12.383 15.977 1 94 748 LEU A CA 1
ATOM 5815 C C . LEU A 1 748 ? 37.219 12.734 17.078 1 94 748 LEU A C 1
ATOM 5817 O O . LEU A 1 748 ? 36.281 11.961 17.359 1 94 748 LEU A O 1
ATOM 5821 N N . ILE A 1 749 ? 37.469 13.93 17.703 1 93.88 749 ILE A N 1
ATOM 5822 C CA . ILE A 1 749 ? 36.594 14.398 18.781 1 93.88 749 ILE A CA 1
ATOM 5823 C C . ILE A 1 749 ? 35.844 15.641 18.328 1 93.88 749 ILE A C 1
ATOM 5825 O O . ILE A 1 749 ? 36.438 16.656 18 1 93.88 749 ILE A O 1
ATOM 5829 N N . LEU A 1 750 ? 34.562 15.477 18.344 1 92.31 750 LEU A N 1
ATOM 5830 C CA . LEU A 1 750 ? 33.719 16.625 18 1 92.31 750 LEU A CA 1
ATOM 5831 C C . LEU A 1 750 ? 33.062 17.219 19.234 1 92.31 750 LEU A C 1
ATOM 5833 O O . LEU A 1 750 ? 32.438 16.5 20.016 1 92.31 750 LEU A O 1
ATOM 5837 N N . MET A 1 751 ? 33.219 18.547 19.453 1 93.5 751 MET A N 1
ATOM 5838 C CA . MET A 1 751 ? 32.656 19.25 20.609 1 93.5 751 MET A CA 1
ATOM 5839 C C . MET A 1 751 ? 31.766 20.406 20.156 1 93.5 751 MET A C 1
ATOM 5841 O O . MET A 1 751 ? 32.062 21.062 19.156 1 93.5 751 MET A O 1
ATOM 5845 N N . GLN A 1 752 ? 30.656 20.531 20.859 1 89.75 752 GLN A N 1
ATOM 5846 C CA . GLN A 1 752 ? 29.75 21.609 20.5 1 89.75 752 GLN A CA 1
ATOM 5847 C C . GLN A 1 752 ? 28.906 22.062 21.688 1 89.75 752 GLN A C 1
ATOM 5849 O O . GLN A 1 752 ? 28.562 21.234 22.547 1 89.75 752 GLN A O 1
ATOM 5854 N N . ASP A 1 753 ? 28.719 23.328 21.797 1 86.88 753 ASP A N 1
ATOM 5855 C CA . ASP A 1 753 ? 27.766 23.891 22.75 1 86.88 753 ASP A CA 1
ATOM 5856 C C . ASP A 1 753 ? 26.484 24.344 22.047 1 86.88 753 ASP A C 1
ATOM 5858 O O . ASP A 1 753 ? 26.547 24.969 20.969 1 86.88 753 ASP A O 1
ATOM 5862 N N . THR A 1 754 ? 25.344 24.016 22.562 1 81.94 754 THR A N 1
ATOM 5863 C CA . THR A 1 754 ? 24.078 24.328 21.922 1 81.94 754 THR A CA 1
ATOM 5864 C C . THR A 1 754 ? 23.641 25.75 22.234 1 81.94 754 THR A C 1
ATOM 5866 O O . THR A 1 754 ? 22.75 26.297 21.578 1 81.94 754 THR A O 1
ATOM 5869 N N . ASN A 1 755 ? 24.312 26.406 23.156 1 82.25 755 ASN A N 1
ATOM 5870 C CA . ASN A 1 755 ? 23.859 27.719 23.609 1 82.25 755 ASN A CA 1
ATOM 5871 C C . ASN A 1 755 ? 24.859 28.812 23.266 1 82.25 755 ASN A C 1
ATOM 5873 O O . ASN A 1 755 ? 24.516 30 23.312 1 82.25 755 ASN A O 1
ATOM 5877 N N . LYS A 1 756 ? 26.078 28.375 23.016 1 86.25 756 LYS A N 1
ATOM 5878 C CA . LYS A 1 756 ? 27.094 29.391 22.734 1 86.25 756 LYS A CA 1
ATOM 5879 C C . LYS A 1 756 ? 28.219 28.812 21.891 1 86.25 756 LYS A C 1
ATOM 5881 O O . LYS A 1 756 ? 28.328 27.594 21.734 1 86.25 756 LYS A O 1
ATOM 5886 N N . THR A 1 757 ? 28.984 29.734 21.172 1 88.81 757 THR A N 1
ATOM 5887 C CA . THR A 1 757 ? 30.203 29.344 20.484 1 88.81 757 THR A CA 1
ATOM 5888 C C . THR A 1 757 ? 31.281 28.891 21.469 1 88.81 757 THR A C 1
ATOM 5890 O O . THR A 1 757 ? 31.531 29.578 22.469 1 88.81 757 THR A O 1
ATOM 5893 N N . LEU A 1 758 ? 31.859 27.812 21.203 1 88.38 758 LEU A N 1
ATOM 5894 C CA . LEU A 1 758 ? 32.844 27.25 22.109 1 88.38 758 LEU A CA 1
ATOM 5895 C C . LEU A 1 758 ? 34.156 28.031 22.031 1 88.38 758 LEU A C 1
ATOM 5897 O O . LEU A 1 758 ? 34.625 28.359 20.938 1 88.38 758 LEU A O 1
ATOM 5901 N N . ILE A 1 759 ? 34.625 28.406 23.203 1 88.38 759 ILE A N 1
ATOM 5902 C CA . ILE A 1 759 ? 35.938 29.047 23.25 1 88.38 759 ILE A CA 1
ATOM 5903 C C . ILE A 1 759 ? 37.031 28 23.422 1 88.38 759 ILE A C 1
ATOM 5905 O O . ILE A 1 759 ? 36.781 26.906 23.922 1 88.38 759 ILE A O 1
ATOM 5909 N N . ASP A 1 760 ? 38.25 28.219 23.016 1 89.88 760 ASP A N 1
ATOM 5910 C CA . ASP A 1 760 ? 39.375 27.297 22.984 1 89.88 760 ASP A CA 1
ATOM 5911 C C . ASP A 1 760 ? 39.688 26.734 24.375 1 89.88 760 ASP A C 1
ATOM 5913 O O . ASP A 1 760 ? 39.969 25.547 24.531 1 89.88 760 ASP A O 1
ATOM 5917 N N . SER A 1 761 ? 39.5 27.578 25.297 1 91.12 761 SER A N 1
ATOM 5918 C CA . SER A 1 761 ? 39.812 27.141 26.656 1 91.12 761 SER A CA 1
ATOM 5919 C C . SER A 1 761 ? 38.844 26.062 27.125 1 91.12 761 SER A C 1
ATOM 5921 O O . SER A 1 761 ? 39.25 25.125 27.812 1 91.12 761 SER A O 1
ATOM 5923 N N . GLU A 1 762 ? 37.594 26.266 26.766 1 91.31 762 GLU A N 1
ATOM 5924 C CA . GLU A 1 762 ? 36.562 25.281 27.125 1 91.31 762 GLU A CA 1
ATOM 5925 C C . GLU A 1 762 ? 36.812 23.953 26.406 1 91.31 762 GLU A C 1
ATOM 5927 O O . GLU A 1 762 ? 36.656 22.891 27 1 91.31 762 GLU A O 1
ATOM 5932 N N . ALA A 1 763 ? 37.156 24.031 25.156 1 92.44 763 ALA A N 1
ATOM 5933 C CA . ALA A 1 763 ? 37.469 22.844 24.391 1 92.44 763 ALA A CA 1
ATOM 5934 C C . ALA A 1 763 ? 38.688 22.109 24.969 1 92.44 763 ALA A C 1
ATOM 5936 O O . ALA A 1 763 ? 38.688 20.875 25.078 1 92.44 763 ALA A O 1
ATOM 5937 N N . GLU A 1 764 ? 39.656 22.859 25.359 1 92.94 764 GLU A N 1
ATOM 5938 C CA . GLU A 1 764 ? 40.844 22.281 25.938 1 92.94 764 GLU A CA 1
ATOM 5939 C C . GLU A 1 764 ? 40.562 21.594 27.266 1 92.94 764 GLU A C 1
ATOM 5941 O O . GLU A 1 764 ? 41.125 20.547 27.578 1 92.94 764 GLU A O 1
ATOM 5946 N N . ALA A 1 765 ? 39.719 22.188 27.969 1 92.69 765 ALA A N 1
ATOM 5947 C CA . ALA A 1 765 ? 39.312 21.594 29.25 1 92.69 765 ALA A CA 1
ATOM 5948 C C . ALA A 1 765 ? 38.625 20.25 29.047 1 92.69 765 ALA A C 1
ATOM 5950 O O . ALA A 1 765 ? 38.875 19.297 29.781 1 92.69 765 ALA A O 1
ATOM 5951 N N . ALA A 1 766 ? 37.75 20.234 28.109 1 93.69 766 ALA A N 1
ATOM 5952 C CA . ALA A 1 766 ? 37.031 19 27.797 1 93.69 766 ALA A CA 1
ATOM 5953 C C . ALA A 1 766 ? 38 17.922 27.344 1 93.69 766 ALA A C 1
ATOM 5955 O O . ALA A 1 766 ? 37.875 16.766 27.75 1 93.69 766 ALA A O 1
ATOM 5956 N N . ILE A 1 767 ? 39 18.266 26.531 1 94.12 767 ILE A N 1
ATOM 5957 C CA . ILE A 1 767 ? 40 17.312 26.016 1 94.12 767 ILE A CA 1
ATOM 5958 C C . ILE A 1 767 ? 40.875 16.812 27.172 1 94.12 767 ILE A C 1
ATOM 5960 O O . ILE A 1 767 ? 41.188 15.633 27.234 1 94.12 767 ILE A O 1
ATOM 5964 N N . ALA A 1 768 ? 41.156 17.719 28.031 1 93.56 768 ALA A N 1
ATOM 5965 C CA . ALA A 1 768 ? 41.969 17.344 29.188 1 93.56 768 ALA A CA 1
ATOM 5966 C C . ALA A 1 768 ? 41.25 16.312 30.047 1 93.56 768 ALA A C 1
ATOM 5968 O O . ALA A 1 768 ? 41.844 15.352 30.531 1 93.56 768 ALA A O 1
ATOM 5969 N N . LYS A 1 769 ? 40.031 16.547 30.234 1 94.5 769 LYS A N 1
ATOM 5970 C CA . LYS A 1 769 ? 39.219 15.594 30.969 1 94.5 769 LYS A CA 1
ATOM 5971 C C . LYS A 1 769 ? 39.188 14.242 30.281 1 94.5 769 LYS A C 1
ATOM 5973 O O . LYS A 1 769 ? 39.25 13.195 30.938 1 94.5 769 LYS A O 1
ATOM 5978 N N . LEU A 1 770 ? 39.031 14.289 29 1 95.44 770 LEU A N 1
ATOM 5979 C CA . LEU A 1 770 ? 39 13.07 28.188 1 95.44 770 LEU A CA 1
ATOM 5980 C C . LEU A 1 770 ? 40.344 12.312 28.312 1 95.44 770 LEU A C 1
ATOM 5982 O O . LEU A 1 770 ? 40.344 11.102 28.516 1 95.44 770 LEU A O 1
ATOM 5986 N N . LEU A 1 771 ? 41.438 13.008 28.203 1 95 771 LEU A N 1
ATOM 5987 C CA . LEU A 1 771 ? 42.75 12.398 28.281 1 95 771 LEU A CA 1
ATOM 5988 C C . LEU A 1 771 ? 43 11.805 29.656 1 95 771 LEU A C 1
ATOM 5990 O O . LEU A 1 771 ? 43.594 10.727 29.781 1 95 771 LEU A O 1
ATOM 5994 N N . LYS A 1 772 ? 42.594 12.453 30.609 1 94.81 772 LYS A N 1
ATOM 5995 C CA . LYS A 1 772 ? 42.719 11.945 31.984 1 94.81 772 LYS A CA 1
ATOM 5996 C C . LYS A 1 772 ? 41.938 10.648 32.156 1 94.81 772 LYS A C 1
ATOM 5998 O O . LYS A 1 772 ? 42.406 9.711 32.781 1 94.81 772 LYS A O 1
ATOM 6003 N N . LEU A 1 773 ? 40.719 10.641 31.641 1 95.31 773 LEU A N 1
ATOM 6004 C CA . LEU A 1 773 ? 39.906 9.438 31.688 1 95.31 773 LEU A CA 1
ATOM 6005 C C . LEU A 1 773 ? 40.625 8.273 31 1 95.31 773 LEU A C 1
ATOM 6007 O O . LEU A 1 773 ? 40.656 7.168 31.547 1 95.31 773 LEU A O 1
ATOM 6011 N N . LEU A 1 774 ? 41.188 8.5 29.875 1 96.25 774 LEU A N 1
ATOM 6012 C CA . LEU A 1 774 ? 41.844 7.457 29.094 1 96.25 774 LEU A CA 1
ATOM 6013 C C . LEU A 1 774 ? 43.125 6.973 29.797 1 96.25 774 LEU A C 1
ATOM 6015 O O . LEU A 1 774 ? 43.438 5.777 29.781 1 96.25 774 LEU A O 1
ATOM 6019 N N . GLU A 1 775 ? 43.781 7.871 30.375 1 95.31 775 GLU A N 1
ATOM 6020 C CA . GLU A 1 775 ? 45 7.516 31.141 1 95.31 775 GLU A CA 1
ATOM 6021 C C . GLU A 1 775 ? 44.625 6.664 32.344 1 95.31 775 GLU A C 1
ATOM 6023 O O . GLU A 1 775 ? 45.25 5.633 32.594 1 95.31 775 GLU A O 1
ATOM 6028 N N . ASN A 1 776 ? 43.688 7.062 33.031 1 95.44 776 ASN A N 1
ATOM 6029 C CA . ASN A 1 776 ? 43.281 6.395 34.281 1 95.44 776 ASN A CA 1
ATOM 6030 C C . ASN A 1 776 ? 42.719 5.004 34 1 95.44 776 ASN A C 1
ATOM 6032 O O . ASN A 1 776 ? 43.062 4.047 34.719 1 95.44 776 ASN A O 1
ATOM 6036 N N . LYS A 1 777 ? 41.938 4.918 32.969 1 95.25 777 LYS A N 1
ATOM 6037 C CA . LYS A 1 777 ? 41.219 3.67 32.75 1 95.25 777 LYS A CA 1
ATOM 6038 C C . LYS A 1 777 ? 42 2.715 31.875 1 95.25 777 LYS A C 1
ATOM 6040 O O . LYS A 1 777 ? 41.906 1.494 32.031 1 95.25 777 LYS A O 1
ATOM 6045 N N . PHE A 1 778 ? 42.812 3.268 30.969 1 96.19 778 PHE A N 1
ATOM 6046 C CA . PHE A 1 778 ? 43.406 2.398 29.969 1 96.19 778 PHE A CA 1
ATOM 6047 C C . PHE A 1 778 ? 44.906 2.588 29.922 1 96.19 778 PHE A C 1
ATOM 6049 O O . PHE A 1 778 ? 45.594 2.025 29.062 1 96.19 778 PHE A O 1
ATOM 6056 N N . ASN A 1 779 ? 45.531 3.42 30.734 1 94.62 779 ASN A N 1
ATOM 6057 C CA . ASN A 1 779 ? 46.938 3.756 30.719 1 94.62 779 ASN A CA 1
ATOM 6058 C C . ASN A 1 779 ? 47.375 4.289 29.359 1 94.62 779 ASN A C 1
ATOM 6060 O O . ASN A 1 779 ? 48.438 3.926 28.844 1 94.62 779 ASN A O 1
ATOM 6064 N N . ALA A 1 780 ? 46.469 5.031 28.781 1 95.06 780 ALA A N 1
ATOM 6065 C CA . ALA A 1 780 ? 46.719 5.594 27.469 1 95.06 780 ALA A CA 1
ATOM 6066 C C . ALA A 1 780 ? 47.688 6.758 27.531 1 95.06 780 ALA A C 1
ATOM 6068 O O . ALA A 1 780 ? 47.656 7.539 28.5 1 95.06 780 ALA A O 1
ATOM 6069 N N . GLN A 1 781 ? 48.562 6.848 26.594 1 93.12 781 GLN A N 1
ATOM 6070 C CA . GLN A 1 781 ? 49.5 7.961 26.469 1 93.12 781 GLN A CA 1
ATOM 6071 C C . GLN A 1 781 ? 49.281 8.703 25.156 1 93.12 781 GLN A C 1
ATOM 6073 O O . GLN A 1 781 ? 49.031 8.086 24.109 1 93.12 781 GLN A O 1
ATOM 6078 N N . LEU A 1 782 ? 49.312 9.977 25.234 1 92.75 782 LEU A N 1
ATOM 6079 C CA . LEU A 1 782 ? 49.219 10.789 24.031 1 92.75 782 LEU A CA 1
ATOM 6080 C C . LEU A 1 782 ? 50.469 10.617 23.156 1 92.75 782 LEU A C 1
ATOM 6082 O O . LEU A 1 782 ? 51.594 10.617 23.641 1 92.75 782 LEU A O 1
ATOM 6086 N N . ARG A 1 783 ? 50.156 10.336 21.938 1 84.5 783 ARG A N 1
ATOM 6087 C CA . ARG A 1 783 ? 51.281 10.227 21 1 84.5 783 ARG A CA 1
ATOM 6088 C C . ARG A 1 783 ? 51.75 11.602 20.531 1 84.5 783 ARG A C 1
ATOM 6090 O O . ARG A 1 783 ? 50.938 12.445 20.141 1 84.5 783 ARG A O 1
ATOM 6097 N N . ASN A 1 784 ? 53 12.023 20.781 1 66.06 784 ASN A N 1
ATOM 6098 C CA . ASN A 1 784 ? 53.594 13.289 20.359 1 66.06 784 ASN A CA 1
ATOM 6099 C C . ASN A 1 784 ? 53.781 13.352 18.844 1 66.06 784 ASN A C 1
ATOM 6101 O O . ASN A 1 784 ? 54.062 12.336 18.219 1 66.06 784 ASN A O 1
ATOM 6105 N N . MET B 1 1 ? -12.57 40.5 19.344 1 90.56 1 MET B N 1
ATOM 6106 C CA . MET B 1 1 ? -13.406 41.25 20.281 1 90.56 1 MET B CA 1
ATOM 6107 C C . MET B 1 1 ? -13.156 40.781 21.719 1 90.56 1 MET B C 1
ATOM 6109 O O . MET B 1 1 ? -13.156 39.594 21.984 1 90.56 1 MET B O 1
ATOM 6113 N N . GLN B 1 2 ? -12.859 41.75 22.516 1 95.25 2 GLN B N 1
ATOM 6114 C CA . GLN B 1 2 ? -12.695 41.5 23.938 1 95.25 2 GLN B CA 1
ATOM 6115 C C . GLN B 1 2 ? -13.938 41.906 24.719 1 95.25 2 GLN B C 1
ATOM 6117 O O . GLN B 1 2 ? -14.547 42.938 24.422 1 95.25 2 GLN B O 1
ATOM 6122 N N . PHE B 1 3 ? -14.305 41 25.656 1 95.75 3 PHE B N 1
ATOM 6123 C CA . PHE B 1 3 ? -15.461 41.375 26.469 1 95.75 3 PHE B CA 1
ATOM 6124 C C . PHE B 1 3 ? -15.383 40.75 27.844 1 95.75 3 PHE B C 1
ATOM 6126 O O . PHE B 1 3 ? -14.625 39.781 28.047 1 95.75 3 PHE B O 1
ATOM 6133 N N . SER B 1 4 ? -16.172 41.312 28.703 1 95.31 4 SER B N 1
ATOM 6134 C CA . SER B 1 4 ? -16.297 40.875 30.078 1 95.31 4 SER B CA 1
ATOM 6135 C C . SER B 1 4 ? -17.391 39.812 30.203 1 95.31 4 SER B C 1
ATOM 6137 O O . SER B 1 4 ? -18.5 39.969 29.672 1 95.31 4 SER B O 1
ATOM 6139 N N . GLU B 1 5 ? -17.078 38.781 30.906 1 95.75 5 GLU B N 1
ATOM 6140 C CA . GLU B 1 5 ? -18.078 37.75 31.172 1 95.75 5 GLU B CA 1
ATOM 6141 C C . GLU B 1 5 ? -19.219 38.312 32.031 1 95.75 5 GLU B C 1
ATOM 6143 O O . GLU B 1 5 ? -20.391 37.969 31.797 1 95.75 5 GLU B O 1
ATOM 6148 N N . TYR B 1 6 ? -18.797 39.031 33.062 1 93.38 6 TYR B N 1
ATOM 6149 C CA . TYR B 1 6 ? -19.781 39.656 33.906 1 93.38 6 TYR B CA 1
ATOM 6150 C C . TYR B 1 6 ? -20.812 40.438 33.125 1 93.38 6 TYR B C 1
ATOM 6152 O O . TYR B 1 6 ? -22.016 40.312 33.344 1 93.38 6 TYR B O 1
ATOM 6160 N N . TRP B 1 7 ? -20.344 41.281 32.188 1 95.38 7 TRP B N 1
ATOM 6161 C CA . TRP B 1 7 ? -21.234 42.062 31.328 1 95.38 7 TRP B CA 1
ATOM 6162 C C . TRP B 1 7 ? -22.094 41.156 30.469 1 95.38 7 TRP B C 1
ATOM 6164 O O . TRP B 1 7 ? -23.312 41.375 30.359 1 95.38 7 TRP B O 1
ATOM 6174 N N . LEU B 1 8 ? -21.562 40.094 29.875 1 97.12 8 LEU B N 1
ATOM 6175 C CA . LEU B 1 8 ? -22.297 39.156 29.047 1 97.12 8 LEU B CA 1
ATOM 6176 C C . LEU B 1 8 ? -23.406 38.469 29.844 1 97.12 8 LEU B C 1
ATOM 6178 O O . LEU B 1 8 ? -24.516 38.312 29.344 1 97.12 8 LEU B O 1
ATOM 6182 N N . ARG B 1 9 ? -23.141 38.125 31.047 1 95.94 9 ARG B N 1
ATOM 6183 C CA . ARG B 1 9 ? -24.094 37.406 31.875 1 95.94 9 ARG B CA 1
ATOM 6184 C C . ARG B 1 9 ? -25.266 38.281 32.281 1 95.94 9 ARG B C 1
ATOM 6186 O O . ARG B 1 9 ? -26.297 37.781 32.719 1 95.94 9 ARG B O 1
ATOM 6193 N N . GLN B 1 10 ? -25.094 39.562 32.156 1 94.44 10 GLN B N 1
ATOM 6194 C CA . GLN B 1 10 ? -26.234 40.469 32.312 1 94.44 10 GLN B CA 1
ATOM 6195 C C . GLN B 1 10 ? -27.25 40.281 31.188 1 94.44 10 GLN B C 1
ATOM 6197 O O . GLN B 1 10 ? -28.438 40.562 31.375 1 94.44 10 GLN B O 1
ATOM 6202 N N . PHE B 1 11 ? -26.75 39.844 30.062 1 96.81 11 PHE B N 1
ATOM 6203 C CA . PHE B 1 11 ? -27.625 39.625 28.906 1 96.81 11 PHE B CA 1
ATOM 6204 C C . PHE B 1 11 ? -28.125 38.188 28.906 1 96.81 11 PHE B C 1
ATOM 6206 O O . PHE B 1 11 ? -29.297 37.938 28.594 1 96.81 11 PHE B O 1
ATOM 6213 N N . VAL B 1 12 ? -27.25 37.219 29.109 1 97 12 VAL B N 1
ATOM 6214 C CA . VAL B 1 12 ? -27.547 35.781 29.062 1 97 12 VAL B CA 1
ATOM 6215 C C . VAL B 1 12 ? -26.688 35.062 30.094 1 97 12 VAL B C 1
ATOM 6217 O O . VAL B 1 12 ? -25.469 35.188 30.109 1 97 12 VAL B O 1
ATOM 6220 N N . ASN B 1 13 ? -27.266 34.312 30.938 1 96.25 13 ASN B N 1
ATOM 6221 C CA . ASN B 1 13 ? -26.547 33.656 32.031 1 96.25 13 ASN B CA 1
ATOM 6222 C C . ASN B 1 13 ? -26.766 32.125 31.984 1 96.25 13 ASN B C 1
ATOM 6224 O O . ASN B 1 13 ? -27.5 31.578 32.781 1 96.25 13 ASN B O 1
ATOM 6228 N N . PRO B 1 14 ? -26.094 31.484 31.125 1 96.19 14 PRO B N 1
ATOM 6229 C CA . PRO B 1 14 ? -26.219 30.031 31.062 1 96.19 14 PRO B CA 1
ATOM 6230 C C . PRO B 1 14 ? -25.594 29.328 32.281 1 96.19 14 PRO B C 1
ATOM 6232 O O . PRO B 1 14 ? -24.766 29.922 32.969 1 96.19 14 PRO B O 1
ATOM 6235 N N . SER B 1 15 ? -26.031 28.141 32.531 1 95.31 15 SER B N 1
ATOM 6236 C CA . SER B 1 15 ? -25.484 27.344 33.625 1 95.31 15 SER B CA 1
ATOM 6237 C C . SER B 1 15 ? -24.172 26.703 33.219 1 95.31 15 SER B C 1
ATOM 6239 O O . SER B 1 15 ? -24.062 25.469 33.188 1 95.31 15 SER B O 1
ATOM 6241 N N . LEU B 1 16 ? -23.219 27.5 32.875 1 95.5 16 LEU B N 1
ATOM 6242 C CA . LEU B 1 16 ? -21.875 27.078 32.5 1 95.5 16 LEU B CA 1
ATOM 6243 C C . LEU B 1 16 ? -20.812 27.875 33.25 1 95.5 16 LEU B C 1
ATOM 6245 O O . LEU B 1 16 ? -20.984 29.078 33.438 1 95.5 16 LEU B O 1
ATOM 6249 N N . ASP B 1 17 ? -19.828 27.25 33.688 1 94.56 17 ASP B N 1
ATOM 6250 C CA . ASP B 1 17 ? -18.703 28 34.219 1 94.56 17 ASP B CA 1
ATOM 6251 C C . ASP B 1 17 ? -17.875 28.625 33.094 1 94.56 17 ASP B C 1
ATOM 6253 O O . ASP B 1 17 ? -18.188 28.469 31.922 1 94.56 17 ASP B O 1
ATOM 6257 N N . ALA B 1 18 ? -16.875 29.406 33.469 1 93.31 18 ALA B N 1
ATOM 6258 C CA . ALA B 1 18 ? -16.109 30.188 32.5 1 93.31 18 ALA B CA 1
ATOM 6259 C C . ALA B 1 18 ? -15.445 29.297 31.453 1 93.31 18 ALA B C 1
ATOM 6261 O O . ALA B 1 18 ? -15.492 29.594 30.25 1 93.31 18 ALA B O 1
ATOM 6262 N N . ASP B 1 19 ? -14.906 28.219 31.922 1 94.94 19 ASP B N 1
ATOM 6263 C CA . ASP B 1 19 ? -14.219 27.312 31 1 94.94 19 ASP B CA 1
ATOM 6264 C C . ASP B 1 19 ? -15.203 26.641 30.047 1 94.94 19 ASP B C 1
ATOM 6266 O O . ASP B 1 19 ? -14.938 26.531 28.859 1 94.94 19 ASP B O 1
ATOM 6270 N N . ALA B 1 20 ? -16.266 26.234 30.625 1 95.81 20 ALA B N 1
ATOM 6271 C CA . ALA B 1 20 ? -17.297 25.594 29.812 1 95.81 20 ALA B CA 1
ATOM 6272 C C . ALA B 1 20 ? -17.875 26.562 28.797 1 95.81 20 ALA B C 1
ATOM 6274 O O . ALA B 1 20 ? -18.188 26.188 27.672 1 95.81 20 ALA B O 1
ATOM 6275 N N . LEU B 1 21 ? -18.031 27.781 29.219 1 95.94 21 LEU B N 1
ATOM 6276 C CA . LEU B 1 21 ? -18.516 28.797 28.297 1 95.94 21 LEU B CA 1
ATOM 6277 C C . LEU B 1 21 ? -17.531 29.031 27.172 1 95.94 21 LEU B C 1
ATOM 6279 O O . LEU B 1 21 ? -17.922 29.125 26 1 95.94 21 LEU B O 1
ATOM 6283 N N . GLY B 1 22 ? -16.25 29.156 27.531 1 95.62 22 GLY B N 1
ATOM 6284 C CA . GLY B 1 22 ? -15.234 29.312 26.516 1 95.62 22 GLY B CA 1
ATOM 6285 C C . GLY B 1 22 ? -15.219 28.172 25.5 1 95.62 22 GLY B C 1
ATOM 6286 O O . GLY B 1 22 ? -15.094 28.406 24.297 1 95.62 22 GLY B O 1
ATOM 6287 N N . HIS B 1 23 ? -15.367 27.016 26.031 1 94.5 23 HIS B N 1
ATOM 6288 C CA . HIS B 1 23 ? -15.383 25.844 25.156 1 94.5 23 HIS B CA 1
ATOM 6289 C C . HIS B 1 23 ? -16.594 25.844 24.234 1 94.5 23 HIS B C 1
ATOM 6291 O O . HIS B 1 23 ? -16.484 25.562 23.047 1 94.5 23 HIS B O 1
ATOM 6297 N N . ALA B 1 24 ? -17.719 26.156 24.781 1 94 24 ALA B N 1
ATOM 6298 C CA . ALA B 1 24 ? -18.953 26.203 24 1 94 24 ALA B CA 1
ATOM 6299 C C . ALA B 1 24 ? -18.844 27.219 22.875 1 94 24 ALA B C 1
ATOM 6301 O O . ALA B 1 24 ? -19.281 26.953 21.75 1 94 24 ALA B O 1
ATOM 6302 N N . LEU B 1 25 ? -18.266 28.344 23.156 1 94.25 25 LEU B N 1
ATOM 6303 C CA . LEU B 1 25 ? -18.078 29.391 22.141 1 94.25 25 LEU B CA 1
ATOM 6304 C C . LEU B 1 25 ? -17.156 28.922 21.031 1 94.25 25 LEU B C 1
ATOM 6306 O O . LEU B 1 25 ? -17.453 29.078 19.844 1 94.25 25 LEU B O 1
ATOM 6310 N N . THR B 1 26 ? -16.078 28.297 21.391 1 93.94 26 THR B N 1
ATOM 6311 C CA . THR B 1 26 ? -15.094 27.828 20.422 1 93.94 26 THR B CA 1
ATOM 6312 C C . THR B 1 26 ? -15.703 26.766 19.5 1 93.94 26 THR B C 1
ATOM 6314 O O . THR B 1 26 ? -15.539 26.828 18.281 1 93.94 26 THR B O 1
ATOM 6317 N N . MET B 1 27 ? -16.422 25.859 20.094 1 90.88 27 MET B N 1
ATOM 6318 C CA . MET B 1 27 ? -17.016 24.766 19.328 1 90.88 27 MET B CA 1
ATOM 6319 C C . MET B 1 27 ? -18.109 25.281 18.391 1 90.88 27 MET B C 1
ATOM 6321 O O . MET B 1 27 ? -18.391 24.688 17.359 1 90.88 27 MET B O 1
ATOM 6325 N N . ALA B 1 28 ? -18.625 26.391 18.781 1 88.12 28 ALA B N 1
ATOM 6326 C CA . ALA B 1 28 ? -19.688 26.984 17.969 1 88.12 28 ALA B CA 1
ATOM 6327 C C . ALA B 1 28 ? -19.109 27.891 16.875 1 88.12 28 ALA B C 1
ATOM 6329 O O . ALA B 1 28 ? -19.859 28.484 16.094 1 88.12 28 ALA B O 1
ATOM 6330 N N . GLY B 1 29 ? -17.797 28 16.844 1 88.75 29 GLY B N 1
ATOM 6331 C CA . GLY B 1 29 ? -17.172 28.75 15.766 1 88.75 29 GLY B CA 1
ATOM 6332 C C . GLY B 1 29 ? -16.641 30.109 16.203 1 88.75 29 GLY B C 1
ATOM 6333 O O . GLY B 1 29 ? -16.047 30.844 15.406 1 88.75 29 GLY B O 1
ATOM 6334 N N . LEU B 1 30 ? -16.953 30.562 17.406 1 92.69 30 LEU B N 1
ATOM 6335 C CA . LEU B 1 30 ? -16.359 31.75 17.984 1 92.69 30 LEU B CA 1
ATOM 6336 C C . LEU B 1 30 ? -15.109 31.406 18.797 1 92.69 30 LEU B C 1
ATOM 6338 O O . LEU B 1 30 ? -15.172 31.281 20.016 1 92.69 30 LEU B O 1
ATOM 6342 N N . GLU B 1 31 ? -14.086 31.406 18.156 1 93.56 31 GLU B N 1
ATOM 6343 C CA . GLU B 1 31 ? -12.852 30.875 18.734 1 93.56 31 GLU B CA 1
ATOM 6344 C C . GLU B 1 31 ? -12.336 31.797 19.844 1 93.56 31 GLU B C 1
ATOM 6346 O O . GLU B 1 31 ? -12.047 32.969 19.594 1 93.56 31 GLU B O 1
ATOM 6351 N N . VAL B 1 32 ? -12.234 31.297 21.031 1 95.31 32 VAL B N 1
ATOM 6352 C CA . VAL B 1 32 ? -11.664 32.031 22.156 1 95.31 32 VAL B CA 1
ATOM 6353 C C . VAL B 1 32 ? -10.141 31.906 22.125 1 95.31 32 VAL B C 1
ATOM 6355 O O . VAL B 1 32 ? -9.586 30.828 22.375 1 95.31 32 VAL B O 1
ATOM 6358 N N . GLU B 1 33 ? -9.516 32.969 21.828 1 94.19 33 GLU B N 1
ATOM 6359 C CA . GLU B 1 33 ? -8.055 33 21.75 1 94.19 33 GLU B CA 1
ATOM 6360 C C . GLU B 1 33 ? -7.426 33.156 23.125 1 94.19 33 GLU B C 1
ATOM 6362 O O . GLU B 1 33 ? -6.359 32.594 23.391 1 94.19 33 GLU B O 1
ATOM 6367 N N . GLU B 1 34 ? -8.078 33.969 23.938 1 93.62 34 GLU B N 1
ATOM 6368 C CA . GLU B 1 34 ? -7.551 34.281 25.266 1 93.62 34 GLU B CA 1
ATOM 6369 C C . GLU B 1 34 ? -8.672 34.312 26.312 1 93.62 34 GLU B C 1
ATOM 6371 O O . GLU B 1 34 ? -9.766 34.812 26.016 1 93.62 34 GLU B O 1
ATOM 6376 N N . GLN B 1 35 ? -8.438 33.781 27.422 1 93.25 35 GLN B N 1
ATOM 6377 C CA . GLN B 1 35 ? -9.297 33.844 28.609 1 93.25 35 GLN B CA 1
ATOM 6378 C C . GLN B 1 35 ? -8.492 34.188 29.844 1 93.25 35 GLN B C 1
ATOM 6380 O O . GLN B 1 35 ? -7.684 33.375 30.328 1 93.25 35 GLN B O 1
ATOM 6385 N N . THR B 1 36 ? -8.688 35.469 30.328 1 91.88 36 THR B N 1
ATOM 6386 C CA . THR B 1 36 ? -7.887 35.938 31.453 1 91.88 36 THR B CA 1
ATOM 6387 C C . THR B 1 36 ? -8.773 36.469 32.562 1 91.88 36 THR B C 1
ATOM 6389 O O . THR B 1 36 ? -9.781 37.125 32.281 1 91.88 36 THR B O 1
ATOM 6392 N N . PHE B 1 37 ? -8.398 36.281 33.75 1 88.69 37 PHE B N 1
ATOM 6393 C CA . PHE B 1 37 ? -9.102 36.875 34.875 1 88.69 37 PHE B CA 1
ATOM 6394 C C . PHE B 1 37 ? -8.758 38.344 35.031 1 88.69 37 PHE B C 1
ATOM 6396 O O . PHE B 1 37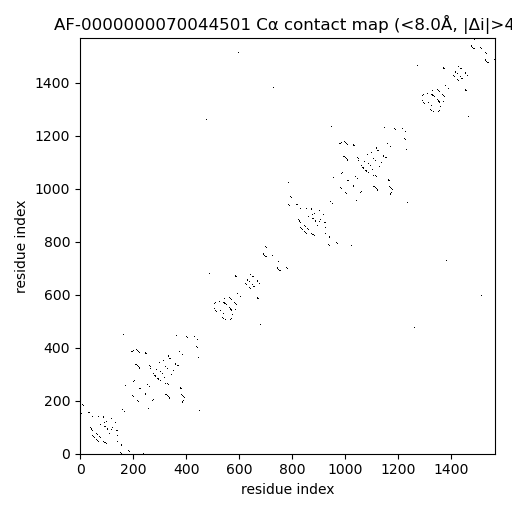 ? -7.633 38.75 34.719 1 88.69 37 PHE B O 1
ATOM 6403 N N . VAL B 1 38 ? -9.742 39.156 35.438 1 86.88 38 VAL B N 1
ATOM 6404 C CA . VAL B 1 38 ? -9.555 40.594 35.562 1 86.88 38 VAL B CA 1
ATOM 6405 C C . VAL B 1 38 ? -8.547 40.906 36.688 1 86.88 38 VAL B C 1
ATOM 6407 O O . VAL B 1 38 ? -7.781 41.875 36.594 1 86.88 38 VAL B O 1
ATOM 6410 N N . ALA B 1 39 ? -8.609 40 37.75 1 84.12 39 ALA B N 1
ATOM 6411 C CA . ALA B 1 39 ? -7.699 40.219 38.875 1 84.12 39 ALA B CA 1
ATOM 6412 C C . ALA B 1 39 ? -7.16 38.875 39.406 1 84.12 39 ALA B C 1
ATOM 6414 O O . ALA B 1 39 ? -7.812 37.844 39.25 1 84.12 39 ALA B O 1
ATOM 6415 N N . GLN B 1 40 ? -5.977 39 39.969 1 83.12 40 GLN B N 1
ATOM 6416 C CA . GLN B 1 40 ? -5.395 37.844 40.656 1 83.12 40 GLN B CA 1
ATOM 6417 C C . GLN B 1 40 ? -6.199 37.469 41.875 1 83.12 40 GLN B C 1
ATOM 6419 O O . GLN B 1 40 ? -6.891 38.312 42.469 1 83.12 40 GLN B O 1
ATOM 6424 N N . PRO B 1 41 ? -6.148 36.281 42.156 1 83.94 41 PRO B N 1
ATOM 6425 C CA . PRO B 1 41 ? -6.938 35.844 43.312 1 83.94 41 PRO B CA 1
ATOM 6426 C C . PRO B 1 41 ? -6.445 36.438 44.625 1 83.94 41 PRO B C 1
ATOM 6428 O O . PRO B 1 41 ? -5.238 36.531 44.875 1 83.94 41 PRO B O 1
ATOM 6431 N N . PHE B 1 42 ? -7.289 37.094 45.406 1 88.62 42 PHE B N 1
ATOM 6432 C CA . PHE B 1 42 ? -7.062 37.469 46.781 1 88.62 42 PHE B CA 1
ATOM 6433 C C . PHE B 1 42 ? -8.344 37.312 47.594 1 88.62 42 PHE B C 1
ATOM 6435 O O . PHE B 1 42 ? -9.438 37.219 47.031 1 88.62 42 PHE B O 1
ATOM 6442 N N . ASN B 1 43 ? -8.18 37.188 48.906 1 90.12 43 ASN B N 1
ATOM 6443 C CA . ASN B 1 43 ? -9.359 37.062 49.75 1 90.12 43 ASN B CA 1
ATOM 6444 C C . ASN B 1 43 ? -9.203 37.844 51.062 1 90.12 43 ASN B C 1
ATOM 6446 O O . ASN B 1 43 ? -8.125 38.344 51.375 1 90.12 43 ASN B O 1
ATOM 6450 N N . ASN B 1 44 ? -10.242 38.094 51.688 1 92.62 44 ASN B N 1
ATOM 6451 C CA . ASN B 1 44 ? -10.328 38.688 53 1 92.62 44 ASN B CA 1
ATOM 6452 C C . ASN B 1 44 ? -9.891 40.156 52.969 1 92.62 44 ASN B C 1
ATOM 6454 O O . ASN B 1 44 ? -9.219 40.625 53.906 1 92.62 44 ASN B O 1
ATOM 6458 N N . VAL B 1 45 ? -10.133 40.812 51.906 1 93.69 45 VAL B N 1
ATOM 6459 C CA . VAL B 1 45 ? -9.898 42.25 51.75 1 93.69 45 VAL B CA 1
ATOM 6460 C C . VAL B 1 45 ? -11.234 42.969 51.719 1 93.69 45 VAL B C 1
ATOM 6462 O O . VAL B 1 45 ? -12.094 42.688 50.875 1 93.69 45 VAL B O 1
ATOM 6465 N N . VAL B 1 46 ? -11.406 43.938 52.625 1 94.88 46 VAL B N 1
ATOM 6466 C CA . VAL B 1 46 ? -12.688 44.625 52.688 1 94.88 46 VAL B CA 1
ATOM 6467 C C . VAL B 1 46 ? -12.477 46.125 52.594 1 94.88 46 VAL B C 1
ATOM 6469 O O . VAL B 1 46 ? -11.344 46.625 52.688 1 94.88 46 VAL B O 1
ATOM 6472 N N . VAL B 1 47 ? -13.57 46.844 52.375 1 94.88 47 VAL B N 1
ATOM 6473 C CA . VAL B 1 47 ? -13.523 48.312 52.375 1 94.88 47 VAL B CA 1
ATOM 6474 C C . VAL B 1 47 ? -13.352 48.812 53.812 1 94.88 47 VAL B C 1
ATOM 6476 O O . VAL B 1 47 ? -14.195 48.531 54.656 1 94.88 47 VAL B O 1
ATOM 6479 N N . GLY B 1 48 ? -12.297 49.531 54.062 1 95 48 GLY B N 1
ATOM 6480 C CA . GLY B 1 48 ? -12.023 50.094 55.375 1 95 48 GLY B CA 1
ATOM 6481 C C . GLY B 1 48 ? -11.992 51.594 55.375 1 95 48 GLY B C 1
ATOM 6482 O O . GLY B 1 48 ? -11.562 52.219 54.406 1 95 48 GLY B O 1
ATOM 6483 N N . GLU B 1 49 ? -12.461 52.125 56.438 1 95.81 49 GLU B N 1
ATOM 6484 C CA . GLU B 1 49 ? -12.406 53.594 56.625 1 95.81 49 GLU B CA 1
ATOM 6485 C C . GLU B 1 49 ? -11.469 53.969 57.75 1 95.81 49 GLU B C 1
ATOM 6487 O O . GLU B 1 49 ? -11.586 53.438 58.875 1 95.81 49 GLU B O 1
ATOM 6492 N N . ILE B 1 50 ? -10.625 54.906 57.5 1 94.94 50 ILE B N 1
ATOM 6493 C CA . ILE B 1 50 ? -9.711 55.406 58.531 1 94.94 50 ILE B CA 1
ATOM 6494 C C . ILE B 1 50 ? -10.445 56.375 59.438 1 94.94 50 ILE B C 1
ATOM 6496 O O . ILE B 1 50 ? -10.836 57.469 59 1 94.94 50 ILE B O 1
ATOM 6500 N N . ILE B 1 51 ? -10.609 56.062 60.656 1 95 51 ILE B N 1
ATOM 6501 C CA . ILE B 1 51 ? -11.359 56.844 61.594 1 95 51 ILE B CA 1
ATOM 6502 C C . ILE B 1 51 ? -10.422 57.812 62.312 1 95 51 ILE B C 1
ATOM 6504 O O . ILE B 1 51 ? -10.805 58.938 62.656 1 95 51 ILE B O 1
ATOM 6508 N N . SER B 1 52 ? -9.219 57.406 62.688 1 94.06 52 SER B N 1
ATOM 6509 C CA . SER B 1 52 ? -8.211 58.281 63.281 1 94.06 52 SER B CA 1
ATOM 6510 C C . SER B 1 52 ? -6.812 57.906 62.781 1 94.06 52 SER B C 1
ATOM 6512 O O . SER B 1 52 ? -6.562 56.75 62.406 1 94.06 52 SER B O 1
ATOM 6514 N N . ALA B 1 53 ? -6.035 58.812 62.656 1 92.69 53 ALA B N 1
ATOM 6515 C CA . ALA B 1 53 ? -4.648 58.656 62.219 1 92.69 53 ALA B CA 1
ATOM 6516 C C . ALA B 1 53 ? -3.709 59.5 63.062 1 92.69 53 ALA B C 1
ATOM 6518 O O . ALA B 1 53 ? -3.869 60.719 63.156 1 92.69 53 ALA B O 1
ATOM 6519 N N . GLU B 1 54 ? -2.846 58.906 63.812 1 90.44 54 GLU B N 1
ATOM 6520 C CA . GLU B 1 54 ? -1.838 59.562 64.625 1 90.44 54 GLU B CA 1
ATOM 6521 C C . GLU B 1 54 ? -0.428 59.188 64.188 1 90.44 54 GLU B C 1
ATOM 6523 O O . GLU B 1 54 ? -0.223 58.125 63.594 1 90.44 54 GLU B O 1
ATOM 6528 N N . LYS B 1 55 ? 0.482 60.062 64.312 1 90.25 55 LYS B N 1
ATOM 6529 C CA . LYS B 1 55 ? 1.869 59.75 63.969 1 90.25 55 LYS B CA 1
ATOM 6530 C C . LYS B 1 55 ? 2.408 58.594 64.812 1 90.25 55 LYS B C 1
ATOM 6532 O O . LYS B 1 55 ? 2.141 58.531 66.062 1 90.25 55 LYS B O 1
ATOM 6537 N N . HIS B 1 56 ? 2.949 57.656 64.25 1 90.94 56 HIS B N 1
ATOM 6538 C CA . HIS B 1 56 ? 3.586 56.562 65 1 90.94 56 HIS B CA 1
ATOM 6539 C C . HIS B 1 56 ? 4.613 57.094 65.938 1 90.94 56 HIS B C 1
ATOM 6541 O O . HIS B 1 56 ? 5.398 57.969 65.625 1 90.94 56 HIS B O 1
ATOM 6547 N N . PRO B 1 57 ? 4.625 56.656 67.188 1 87.38 57 PRO B N 1
ATOM 6548 C CA . PRO B 1 57 ? 5.508 57.188 68.25 1 87.38 57 PRO B CA 1
ATOM 6549 C C . PRO B 1 57 ? 6.988 56.969 67.875 1 87.38 57 PRO B C 1
ATOM 6551 O O . PRO B 1 57 ? 7.824 57.812 68.25 1 87.38 57 PRO B O 1
ATOM 6554 N N . ASP B 1 58 ? 7.344 55.969 67.188 1 86.06 58 ASP B N 1
ATOM 6555 C CA . ASP B 1 58 ? 8.75 55.625 67 1 86.06 58 ASP B CA 1
ATOM 6556 C C . ASP B 1 58 ? 9.148 55.688 65.562 1 86.06 58 ASP B C 1
ATOM 6558 O O . ASP B 1 58 ? 10.203 55.188 65.188 1 86.06 58 ASP B O 1
ATOM 6562 N N . ALA B 1 59 ? 8.266 56.156 64.625 1 82 59 ALA B N 1
ATOM 6563 C CA . ALA B 1 59 ? 8.633 56.219 63.219 1 82 59 ALA B CA 1
ATOM 6564 C C . ALA B 1 59 ? 8.023 57.438 62.531 1 82 59 ALA B C 1
ATOM 6566 O O . ALA B 1 59 ? 6.801 57.594 62.5 1 82 59 ALA B O 1
ATOM 6567 N N . ASP B 1 60 ? 8.797 58.25 61.875 1 81.5 60 ASP B N 1
ATOM 6568 C CA . ASP B 1 60 ? 8.367 59.531 61.281 1 81.5 60 ASP B CA 1
ATOM 6569 C C . ASP B 1 60 ? 7.516 59.312 60.031 1 81.5 60 ASP B C 1
ATOM 6571 O O . ASP B 1 60 ? 6.633 60.125 59.75 1 81.5 60 ASP B O 1
ATOM 6575 N N . ARG B 1 61 ? 7.676 58.219 59.312 1 85.44 61 ARG B N 1
ATOM 6576 C CA . ARG B 1 61 ? 6.988 58.094 58.031 1 85.44 61 ARG B CA 1
ATOM 6577 C C . ARG B 1 61 ? 5.77 57.188 58.156 1 85.44 61 ARG B C 1
ATOM 6579 O O . ARG B 1 61 ? 5.039 56.969 57.188 1 85.44 61 ARG B O 1
ATOM 6586 N N . LEU B 1 62 ? 5.543 56.656 59.344 1 90.38 62 LEU B N 1
ATOM 6587 C CA . LEU B 1 62 ? 4.441 55.719 59.562 1 90.38 62 LEU B CA 1
ATOM 6588 C C . LEU B 1 62 ? 3.33 56.375 60.375 1 90.38 62 LEU B C 1
ATOM 6590 O O . LEU B 1 62 ? 3.586 57.25 61.188 1 90.38 62 LEU B O 1
ATOM 6594 N N . GLN B 1 63 ? 2.141 56 60.125 1 92.75 63 GLN B N 1
ATOM 6595 C CA . GLN B 1 63 ? 0.964 56.469 60.875 1 92.75 63 GLN B CA 1
ATOM 6596 C C . GLN B 1 63 ? 0.264 55.281 61.562 1 92.75 63 GLN B C 1
ATOM 6598 O O . GLN B 1 63 ? 0.269 54.156 61.031 1 92.75 63 GLN B O 1
ATOM 6603 N N . LEU B 1 64 ? -0.142 55.562 62.75 1 93.19 64 LEU B N 1
ATOM 6604 C CA . LEU B 1 64 ? -1.003 54.625 63.438 1 93.19 64 LEU B CA 1
ATOM 6605 C C . LEU B 1 64 ? -2.475 54.938 63.188 1 93.19 64 LEU B C 1
ATOM 6607 O O . LEU B 1 64 ? -2.984 55.938 63.719 1 93.19 64 LEU B O 1
ATOM 6611 N N . CYS B 1 65 ? -3.139 54.062 62.406 1 94.81 65 CYS B N 1
ATOM 6612 C CA . CYS B 1 65 ? -4.516 54.312 62 1 94.81 65 CYS B CA 1
ATOM 6613 C C . CYS B 1 65 ? -5.477 53.344 62.688 1 94.81 65 CYS B C 1
ATOM 6615 O O . CYS B 1 65 ? -5.16 52.156 62.875 1 94.81 65 CYS B O 1
ATOM 6617 N N . GLN B 1 66 ? -6.559 53.906 63.156 1 95.06 66 GLN B N 1
ATOM 6618 C CA . GLN B 1 66 ? -7.707 53.094 63.5 1 95.06 66 GLN B CA 1
ATOM 6619 C C . GLN B 1 66 ? -8.68 52.969 62.344 1 95.06 66 GLN B C 1
ATOM 6621 O O . GLN B 1 66 ? -9.211 53.969 61.844 1 95.06 66 GLN B O 1
ATOM 6626 N N . VAL B 1 67 ? -8.875 51.719 61.906 1 96.56 67 VAL B N 1
ATOM 6627 C CA . VAL B 1 67 ? -9.617 51.5 60.656 1 96.56 67 VAL B CA 1
ATOM 6628 C C . VAL B 1 67 ? -10.906 50.719 60.969 1 96.56 67 VAL B C 1
ATOM 6630 O O . VAL B 1 67 ? -10.875 49.656 61.594 1 96.56 67 VAL B O 1
ATOM 6633 N N . ASP B 1 68 ? -12.039 51.312 60.531 1 96 68 ASP B N 1
ATOM 6634 C CA . ASP B 1 68 ? -13.328 50.625 60.594 1 96 68 ASP B CA 1
ATOM 6635 C C . ASP B 1 68 ? -13.5 49.656 59.406 1 96 68 ASP B C 1
ATOM 6637 O O . ASP B 1 68 ? -13.531 50.094 58.25 1 96 68 ASP B O 1
ATOM 6641 N N . VAL B 1 69 ? -13.656 48.406 59.688 1 94.75 69 VAL B N 1
ATOM 6642 C CA . VAL B 1 69 ? -13.805 47.406 58.656 1 94.75 69 VAL B CA 1
ATOM 6643 C C . VAL B 1 69 ? -15.188 46.781 58.75 1 94.75 69 VAL B C 1
ATOM 6645 O O . VAL B 1 69 ? -15.398 45.656 58.25 1 94.75 69 VAL B O 1
ATOM 6648 N N . GLY B 1 70 ? -16.125 47.406 59.438 1 90.88 70 GLY B N 1
ATOM 6649 C CA . GLY B 1 70 ? -17.484 46.938 59.562 1 90.88 70 GLY B CA 1
ATOM 6650 C C . GLY B 1 70 ? -17.656 45.938 60.688 1 90.88 70 GLY B C 1
ATOM 6651 O O . GLY B 1 70 ? -18.656 45.219 60.75 1 90.88 70 GLY B O 1
ATOM 6652 N N . GLU B 1 71 ? -16.719 45.844 61.469 1 90.56 71 GLU B N 1
ATOM 6653 C CA . GLU B 1 71 ? -16.766 44.969 62.625 1 90.56 71 GLU B CA 1
ATOM 6654 C C . GLU B 1 71 ? -17 45.75 63.906 1 90.56 71 GLU B C 1
ATOM 6656 O O . GLU B 1 71 ? -17.156 46.969 63.875 1 90.56 71 GLU B O 1
ATOM 6661 N N . ALA B 1 72 ? -17.156 45.094 65 1 87.94 72 ALA B N 1
ATOM 6662 C CA . ALA B 1 72 ? -17.531 45.688 66.25 1 87.94 72 ALA B CA 1
ATOM 6663 C C . ALA B 1 72 ? -16.469 46.688 66.75 1 87.94 72 ALA B C 1
ATOM 6665 O O . ALA B 1 72 ? -16.797 47.781 67.188 1 87.94 72 ALA B O 1
ATOM 6666 N N . GLU B 1 73 ? -15.172 46.312 66.625 1 88.81 73 GLU B N 1
ATOM 6667 C CA . GLU B 1 73 ? -14.078 47.188 67 1 88.81 73 GLU B CA 1
ATOM 6668 C C . GLU B 1 73 ? -13.18 47.531 65.812 1 88.81 73 GLU B C 1
ATOM 6670 O O . GLU B 1 73 ? -12.93 46.688 64.938 1 88.81 73 GLU B O 1
ATOM 6675 N N . PRO B 1 74 ? -12.828 48.781 65.75 1 94.94 74 PRO B N 1
ATOM 6676 C CA . PRO B 1 74 ? -11.875 49.156 64.688 1 94.94 74 PRO B CA 1
ATOM 6677 C C . PRO B 1 74 ? -10.539 48.438 64.812 1 94.94 74 PRO B C 1
ATOM 6679 O O . PRO B 1 74 ? -10.172 48 65.938 1 94.94 74 PRO B O 1
ATOM 6682 N N . LEU B 1 75 ? -9.891 48.281 63.688 1 94.94 75 LEU B N 1
ATOM 6683 C CA . LEU B 1 75 ? -8.594 47.625 63.656 1 94.94 75 LEU B CA 1
ATOM 6684 C C . LEU B 1 75 ? -7.465 48.656 63.719 1 94.94 75 LEU B C 1
ATOM 6686 O O . LEU B 1 75 ? -7.539 49.688 63.062 1 94.94 75 LEU B O 1
ATOM 6690 N N . GLN B 1 76 ? -6.508 48.375 64.562 1 94 76 GLN B N 1
ATOM 6691 C CA . GLN B 1 76 ? -5.293 49.188 64.625 1 94 76 GLN B CA 1
ATOM 6692 C C . GLN B 1 76 ? -4.328 48.75 63.5 1 94 76 GLN B C 1
ATOM 6694 O O . GLN B 1 76 ? -3.916 47.594 63.469 1 94 76 GLN B O 1
ATOM 6699 N N . ILE B 1 77 ? -4.023 49.625 62.625 1 95.06 77 ILE B N 1
ATOM 6700 C CA . ILE B 1 77 ? -3.162 49.281 61.5 1 95.06 77 ILE B CA 1
ATOM 6701 C C . ILE B 1 77 ? -2.066 50.344 61.344 1 95.06 77 ILE B C 1
ATOM 6703 O O . ILE B 1 77 ? -2.34 51.562 61.406 1 95.06 77 ILE B O 1
ATOM 6707 N N . VAL B 1 78 ? -0.821 49.875 61.25 1 93.44 78 VAL B N 1
ATOM 6708 C CA . VAL B 1 78 ? 0.301 50.781 60.969 1 93.44 78 VAL B CA 1
ATOM 6709 C C . VAL B 1 78 ? 0.431 50.969 59.438 1 93.44 78 VAL B C 1
ATOM 6711 O O . VAL B 1 78 ? 0.597 50 58.688 1 93.44 78 VAL B O 1
ATOM 6714 N N . CYS B 1 79 ? 0.225 52.125 58.938 1 90.88 79 CYS B N 1
ATOM 6715 C CA . CYS B 1 79 ? 0.198 52.406 57.531 1 90.88 79 CYS B CA 1
ATOM 6716 C C . CYS B 1 79 ? 1.266 53.438 57.156 1 90.88 79 CYS B C 1
ATOM 6718 O O . CYS B 1 79 ? 1.438 54.438 57.844 1 90.88 79 CYS B O 1
ATOM 6720 N N . GLY B 1 80 ? 2.051 53.156 56.062 1 88.31 80 GLY B N 1
ATOM 6721 C CA . GLY B 1 80 ? 3.09 54.062 55.594 1 88.31 80 GLY B CA 1
ATOM 6722 C C . GLY B 1 80 ? 2.699 54.812 54.344 1 88.31 80 GLY B C 1
ATOM 6723 O O . GLY B 1 80 ? 3.496 55.594 53.812 1 88.31 80 GLY B O 1
ATOM 6724 N N . ALA B 1 81 ? 1.487 54.719 53.844 1 89.81 81 ALA B N 1
ATOM 6725 C CA . ALA B 1 81 ? 1.068 55.375 52.594 1 89.81 81 ALA B CA 1
ATOM 6726 C C . ALA B 1 81 ? 0.9 56.875 52.781 1 89.81 81 ALA B C 1
ATOM 6728 O O . ALA B 1 81 ? 0.325 57.312 53.781 1 89.81 81 ALA B O 1
ATOM 6729 N N . PRO B 1 82 ? 1.33 57.688 51.812 1 87.69 82 PRO B N 1
ATOM 6730 C CA . PRO B 1 82 ? 1.292 59.156 51.938 1 87.69 82 PRO B CA 1
ATOM 6731 C C . PRO B 1 82 ? -0.13 59.719 51.938 1 87.69 82 PRO B C 1
ATOM 6733 O O . PRO B 1 82 ? -0.374 60.781 52.438 1 87.69 82 PRO B O 1
ATOM 6736 N N . ASN B 1 83 ? -1.06 59 51.406 1 89.75 83 ASN B N 1
ATOM 6737 C CA . ASN B 1 83 ? -2.404 59.562 51.281 1 89.75 83 ASN B CA 1
ATOM 6738 C C . ASN B 1 83 ? -3.324 59.031 52.375 1 89.75 83 ASN B C 1
ATOM 6740 O O . ASN B 1 83 ? -4.535 59.25 52.344 1 89.75 83 ASN B O 1
ATOM 6744 N N . ALA B 1 84 ? -2.789 58.375 53.344 1 92.25 84 ALA B N 1
ATOM 6745 C CA . ALA B 1 84 ? -3.604 57.875 54.469 1 92.25 84 ALA B CA 1
ATOM 6746 C C . ALA B 1 84 ? -4.098 59.031 55.312 1 92.25 84 ALA B C 1
ATOM 6748 O O . ALA B 1 84 ? -3.297 59.812 55.844 1 92.25 84 ALA B O 1
ATOM 6749 N N . ARG B 1 85 ? -5.367 59.25 55.375 1 92.38 85 ARG B N 1
ATOM 6750 C CA . ARG B 1 85 ? -5.969 60.344 56.125 1 92.38 85 ARG B CA 1
ATOM 6751 C C . ARG B 1 85 ? -7.324 59.938 56.719 1 92.38 85 ARG B C 1
ATOM 6753 O O . ARG B 1 85 ? -7.953 59 56.219 1 92.38 85 ARG B O 1
ATOM 6760 N N . VAL B 1 86 ? -7.688 60.75 57.719 1 92.06 86 VAL B N 1
ATOM 6761 C CA . VAL B 1 86 ? -8.969 60.5 58.375 1 92.06 86 VAL B CA 1
ATOM 6762 C C . VAL B 1 86 ? -10.102 60.688 57.375 1 92.06 86 VAL B C 1
ATOM 6764 O O . VAL B 1 86 ? -10.117 61.656 56.625 1 92.06 86 VAL B O 1
ATOM 6767 N N . GLY B 1 87 ? -10.953 59.719 57.25 1 91.94 87 GLY B N 1
ATOM 6768 C CA . GLY B 1 87 ? -12.094 59.75 56.344 1 91.94 87 GLY B CA 1
ATOM 6769 C C . GLY B 1 87 ? -11.883 59 55.062 1 91.94 87 GLY B C 1
ATOM 6770 O O . GLY B 1 87 ? -12.836 58.781 54.312 1 91.94 87 GLY B O 1
ATOM 6771 N N . LEU B 1 88 ? -10.688 58.531 54.812 1 93.88 88 LEU B N 1
ATOM 6772 C CA . LEU B 1 88 ? -10.375 57.812 53.594 1 93.88 88 LEU B CA 1
ATOM 6773 C C . LEU B 1 88 ? -10.898 56.375 53.625 1 93.88 88 LEU B C 1
ATOM 6775 O O . LEU B 1 88 ? -10.75 55.688 54.625 1 93.88 88 LEU B O 1
ATOM 6779 N N . LYS B 1 89 ? -11.586 56.031 52.656 1 94.38 89 LYS B N 1
ATOM 6780 C CA . LYS B 1 89 ? -11.992 54.656 52.438 1 94.38 89 LYS B CA 1
ATOM 6781 C C . LYS B 1 89 ? -11.086 53.938 51.438 1 94.38 89 LYS B C 1
ATOM 6783 O O . LYS B 1 89 ? -10.867 54.469 50.344 1 94.38 89 LYS B O 1
ATOM 6788 N N . ALA B 1 90 ? -10.492 52.875 51.844 1 94.31 90 ALA B N 1
ATOM 6789 C CA . ALA B 1 90 ? -9.547 52.094 51.031 1 94.31 90 ALA B CA 1
ATOM 6790 C C . ALA B 1 90 ? -9.625 50.625 51.344 1 94.31 90 ALA B C 1
ATOM 6792 O O . ALA B 1 90 ? -10.211 50.219 52.375 1 94.31 90 ALA B O 1
ATOM 6793 N N . PRO B 1 91 ? -9.07 49.812 50.438 1 94 91 PRO B N 1
ATOM 6794 C CA . PRO B 1 91 ? -9.047 48.375 50.781 1 94 91 PRO B CA 1
ATOM 6795 C C . PRO B 1 91 ? -8.188 48.062 52 1 94 91 PRO B C 1
ATOM 6797 O O . PRO B 1 91 ? -7.07 48.562 52.125 1 94 91 PRO B O 1
ATOM 6800 N N . CYS B 1 92 ? -8.742 47.281 52.844 1 94.81 92 CYS B N 1
ATOM 6801 C CA . CYS B 1 92 ? -8.055 46.844 54.062 1 94.81 92 CYS B CA 1
ATOM 6802 C C . CYS B 1 92 ? -7.961 45.312 54.094 1 94.81 92 CYS B C 1
ATOM 6804 O O . CYS B 1 92 ? -8.984 44.625 54.125 1 94.81 92 CYS B O 1
ATOM 6806 N N . ALA B 1 93 ? -6.82 44.844 54.031 1 95.38 93 ALA B N 1
ATOM 6807 C CA . ALA B 1 93 ? -6.586 43.406 54.188 1 95.38 93 ALA B CA 1
ATOM 6808 C C . ALA B 1 93 ? -6.535 43 55.656 1 95.38 93 ALA B C 1
ATOM 6810 O O . ALA B 1 93 ? -5.684 43.5 56.406 1 95.38 93 ALA B O 1
ATOM 6811 N N . LYS B 1 94 ? -7.422 42.125 56.031 1 95.12 94 LYS B N 1
ATOM 6812 C CA . LYS B 1 94 ? -7.484 41.688 57.438 1 95.12 94 LYS B CA 1
ATOM 6813 C C . LYS B 1 94 ? -6.477 40.562 57.688 1 95.12 94 LYS B C 1
ATOM 6815 O O . LYS B 1 94 ? -5.887 40 56.781 1 95.12 94 LYS B O 1
ATOM 6820 N N . VAL B 1 95 ? -6.344 40.406 58.969 1 90.88 95 VAL B N 1
ATOM 6821 C CA . VAL B 1 95 ? -5.453 39.312 59.344 1 90.88 95 VAL B CA 1
ATOM 6822 C C . VAL B 1 95 ? -5.969 38 58.75 1 90.88 95 VAL B C 1
ATOM 6824 O O . VAL B 1 95 ? -7.152 37.688 58.875 1 90.88 95 VAL B O 1
ATOM 6827 N N . GLY B 1 96 ? -5.133 37.281 58.031 1 91.94 96 GLY B N 1
ATOM 6828 C CA . GLY B 1 96 ? -5.516 36.062 57.375 1 91.94 96 GLY B CA 1
ATOM 6829 C C . GLY B 1 96 ? -5.762 36.219 55.875 1 91.94 96 GLY B C 1
ATOM 6830 O O . GLY B 1 96 ? -5.973 35.25 55.156 1 91.94 96 GLY B O 1
ATOM 6831 N N . ALA B 1 97 ? -5.68 37.5 55.438 1 92.81 97 ALA B N 1
ATOM 6832 C CA . ALA B 1 97 ? -5.895 37.781 54.031 1 92.81 97 ALA B CA 1
ATOM 6833 C C . ALA B 1 97 ? -4.75 37.219 53.188 1 92.81 97 ALA B C 1
ATOM 6835 O O . ALA B 1 97 ? -3.588 37.281 53.594 1 92.81 97 ALA B O 1
ATOM 6836 N N . ASN B 1 98 ? -5.102 36.562 52.094 1 91.94 98 ASN B N 1
ATOM 6837 C CA . ASN B 1 98 ? -4.137 36.125 51.094 1 91.94 98 ASN B CA 1
ATOM 6838 C C . ASN B 1 98 ? -4.105 37.062 49.875 1 91.94 98 ASN B C 1
ATOM 6840 O O . ASN B 1 98 ? -5.074 37.125 49.125 1 91.94 98 ASN B O 1
ATOM 6844 N N . LEU B 1 99 ? -2.998 37.75 49.75 1 88.5 99 LEU B N 1
ATOM 6845 C CA . LEU B 1 99 ? -2.834 38.625 48.594 1 88.5 99 LEU B CA 1
ATOM 6846 C C . LEU B 1 99 ? -1.99 37.938 47.5 1 88.5 99 LEU B C 1
ATOM 6848 O O . LEU B 1 99 ? -1.622 36.781 47.656 1 88.5 99 LEU B O 1
ATOM 6852 N N . THR B 1 100 ? -1.705 38.438 46.281 1 78.19 100 THR B N 1
ATOM 6853 C CA . THR B 1 100 ? -1.003 37.875 45.156 1 78.19 100 THR B CA 1
ATOM 6854 C C . THR B 1 100 ? 0.396 37.438 45.562 1 78.19 100 THR B C 1
ATOM 6856 O O . THR B 1 100 ? 0.827 36.344 45.156 1 78.19 100 THR B O 1
ATOM 6859 N N . ASP B 1 101 ? 1.067 38.25 46.375 1 76.38 101 ASP B N 1
ATOM 6860 C CA . ASP B 1 101 ? 2.471 37.906 46.594 1 76.38 101 ASP B CA 1
ATOM 6861 C C . ASP B 1 101 ? 2.709 37.531 48.062 1 76.38 101 ASP B C 1
ATOM 6863 O O . ASP B 1 101 ? 3.768 37 48.406 1 76.38 101 ASP B O 1
ATOM 6867 N N . PHE B 1 102 ? 1.703 37.906 49.031 1 82.56 102 PHE B N 1
ATOM 6868 C CA . PHE B 1 102 ? 2.027 37.562 50.406 1 82.56 102 PHE B CA 1
ATOM 6869 C C . PHE B 1 102 ? 0.762 37.469 51.25 1 82.56 102 PHE B C 1
ATOM 6871 O O . PHE B 1 102 ? -0.296 37.969 50.844 1 82.56 102 PHE B O 1
ATOM 6878 N N . LYS B 1 103 ? 0.818 36.781 52.406 1 83.12 103 LYS B N 1
ATOM 6879 C CA . LYS B 1 103 ? -0.245 36.594 53.375 1 83.12 103 LYS B CA 1
ATOM 6880 C C . LYS B 1 103 ? -0.139 37.625 54.531 1 83.12 103 LYS B C 1
ATOM 6882 O O . LYS B 1 103 ? 0.96 37.906 55 1 83.12 103 LYS B O 1
ATOM 6887 N N . ILE B 1 104 ? -1.245 38.156 54.875 1 89.81 104 ILE B N 1
ATOM 6888 C CA . ILE B 1 104 ? -1.276 39.188 55.938 1 89.81 104 ILE B CA 1
ATOM 6889 C C . ILE B 1 104 ? -1.403 38.531 57.312 1 89.81 104 ILE B C 1
ATOM 6891 O O . ILE B 1 104 ? -2.324 37.75 57.531 1 89.81 104 ILE B O 1
ATOM 6895 N N . LYS B 1 105 ? -0.454 38.75 58.156 1 89.94 105 LYS B N 1
ATOM 6896 C CA . LYS B 1 105 ? -0.435 38.281 59.562 1 89.94 105 LYS B CA 1
ATOM 6897 C C . LYS B 1 105 ? -0.347 39.438 60.531 1 89.94 105 LYS B C 1
ATOM 6899 O O . LYS B 1 105 ? -0.084 40.562 60.125 1 89.94 105 LYS B O 1
ATOM 6904 N N . GLU B 1 106 ? -0.773 39.062 61.844 1 89.94 106 GLU B N 1
ATOM 6905 C CA . GLU B 1 106 ? -0.543 40.062 62.906 1 89.94 106 GLU B CA 1
ATOM 6906 C C . GLU B 1 106 ? 0.941 40.406 63.031 1 89.94 106 GLU B C 1
ATOM 6908 O O . GLU B 1 106 ? 1.785 39.5 63.031 1 89.94 106 GLU B O 1
ATOM 6913 N N . ALA B 1 107 ? 1.274 41.656 62.906 1 85.44 107 ALA B N 1
ATOM 6914 C CA . ALA B 1 107 ? 2.688 42.031 62.938 1 85.44 107 ALA B CA 1
ATOM 6915 C C . ALA B 1 107 ? 2.924 43.188 63.906 1 85.44 107 ALA B C 1
ATOM 6917 O O . ALA B 1 107 ? 1.998 43.906 64.25 1 85.44 107 ALA B O 1
ATOM 6918 N N . LYS B 1 108 ? 4.082 43.156 64.562 1 85 108 LYS B N 1
ATOM 6919 C CA . LYS B 1 108 ? 4.543 44.25 65.375 1 85 108 LYS B CA 1
ATOM 6920 C C . LYS B 1 108 ? 5.52 45.156 64.562 1 85 108 LYS B C 1
ATOM 6922 O O . LYS B 1 108 ? 6.574 44.688 64.125 1 85 108 LYS B O 1
ATOM 6927 N N . VAL B 1 109 ? 5.094 46.312 64.25 1 85 109 VAL B N 1
ATOM 6928 C CA . VAL B 1 109 ? 5.941 47.25 63.531 1 85 109 VAL B CA 1
ATOM 6929 C C . VAL B 1 109 ? 6.492 48.312 64.5 1 85 109 VAL B C 1
ATOM 6931 O O . VAL B 1 109 ? 5.754 49.156 64.938 1 85 109 VAL B O 1
ATOM 6934 N N . ARG B 1 110 ? 7.738 48.219 64.812 1 84.56 110 ARG B N 1
ATOM 6935 C CA . ARG B 1 110 ? 8.453 49.125 65.688 1 84.56 110 ARG B CA 1
ATOM 6936 C C . ARG B 1 110 ? 7.754 49.219 67.062 1 84.56 110 ARG B C 1
ATOM 6938 O O . ARG B 1 110 ? 7.512 50.312 67.562 1 84.56 110 ARG B O 1
ATOM 6945 N N . GLY B 1 111 ? 7.219 48.188 67.562 1 84.12 111 GLY B N 1
ATOM 6946 C CA . GLY B 1 111 ? 6.711 48.062 68.938 1 84.12 111 GLY B CA 1
ATOM 6947 C C . GLY B 1 111 ? 5.199 48.156 69 1 84.12 111 GLY B C 1
ATOM 6948 O O . GLY B 1 111 ? 4.609 47.938 70.062 1 84.12 111 GLY B O 1
ATOM 6949 N N . VAL B 1 112 ? 4.598 48.625 67.938 1 90.25 112 VAL B N 1
ATOM 6950 C CA . VAL B 1 112 ? 3.146 48.781 67.938 1 90.25 112 VAL B CA 1
ATOM 6951 C C . VAL B 1 112 ? 2.508 47.656 67.062 1 90.25 112 VAL B C 1
ATOM 6953 O O . VAL B 1 112 ? 2.969 47.344 66 1 90.25 112 VAL B O 1
ATOM 6956 N N . LYS B 1 113 ? 1.45 47 67.625 1 91.5 113 LYS B N 1
ATOM 6957 C CA . LYS B 1 113 ? 0.762 45.906 66.938 1 91.5 113 LYS B CA 1
ATOM 6958 C C . LYS B 1 113 ? -0.071 46.438 65.75 1 91.5 113 LYS B C 1
ATOM 6960 O O . LYS B 1 113 ? -0.699 47.5 65.875 1 91.5 113 LYS B O 1
ATOM 6965 N N . SER B 1 114 ? 0.03 45.75 64.688 1 93.12 114 SER B N 1
ATOM 6966 C CA . SER B 1 114 ? -0.79 46 63.5 1 93.12 114 SER B CA 1
ATOM 6967 C C . SER B 1 114 ? -1.652 44.812 63.125 1 93.12 114 SER B C 1
ATOM 6969 O O . SER B 1 114 ? -1.138 43.688 62.938 1 93.12 114 SER B O 1
ATOM 6971 N N . PHE B 1 115 ? -3.002 44.969 63.062 1 92.88 115 PHE B N 1
ATOM 6972 C CA . PHE B 1 115 ? -3.934 43.844 62.844 1 92.88 115 PHE B CA 1
ATOM 6973 C C . PHE B 1 115 ? -4.43 43.844 61.406 1 92.88 115 PHE B C 1
ATOM 6975 O O . PHE B 1 115 ? -5.59 43.531 61.156 1 92.88 115 PHE B O 1
ATOM 6982 N N . GLY B 1 116 ? -3.598 44.219 60.375 1 92.94 116 GLY B N 1
ATOM 6983 C CA . GLY B 1 116 ? -3.941 44.25 58.969 1 92.94 116 GLY B CA 1
ATOM 6984 C C . GLY B 1 116 ? -3.082 45.188 58.156 1 92.94 116 GLY B C 1
ATOM 6985 O O . GLY B 1 116 ? -2.02 45.625 58.594 1 92.94 116 GLY B O 1
ATOM 6986 N N . MET B 1 117 ? -3.59 45.438 56.875 1 93.19 117 MET B N 1
ATOM 6987 C CA . MET B 1 117 ? -2.834 46.312 55.969 1 93.19 117 MET B CA 1
ATOM 6988 C C . MET B 1 117 ? -3.768 47.062 55 1 93.19 117 MET B C 1
ATOM 6990 O O . MET B 1 117 ? -4.684 46.469 54.438 1 93.19 117 MET B O 1
ATOM 6994 N N . MET B 1 118 ? -3.604 48.344 55.031 1 93.75 118 MET B N 1
ATOM 6995 C CA . MET B 1 118 ? -4.277 49.094 53.969 1 93.75 118 MET B CA 1
ATOM 6996 C C . MET B 1 118 ? -3.6 48.875 52.625 1 93.75 118 MET B C 1
ATOM 6998 O O . MET B 1 118 ? -2.371 48.875 52.531 1 93.75 118 MET B O 1
ATOM 7002 N N . CYS B 1 119 ? -4.406 48.656 51.594 1 92.06 119 CYS B N 1
ATOM 7003 C CA . CYS B 1 119 ? -3.822 48.156 50.344 1 92.06 119 CYS B CA 1
ATOM 7004 C C . CYS B 1 119 ? -3.883 49.219 49.25 1 92.06 119 CYS B C 1
ATOM 7006 O O . CYS B 1 119 ? -4.855 49.969 49.156 1 92.06 119 CYS B O 1
ATOM 7008 N N . SER B 1 120 ? -2.83 49.188 48.438 1 88.94 120 SER B N 1
ATOM 7009 C CA . SER B 1 120 ? -2.818 49.906 47.156 1 88.94 120 SER B CA 1
ATOM 7010 C C . SER B 1 120 ? -3.332 49.031 46.031 1 88.94 120 SER B C 1
ATOM 7012 O O . SER B 1 120 ? -3.578 47.844 46.25 1 88.94 120 SER B O 1
ATOM 7014 N N . ALA B 1 121 ? -3.562 49.688 44.844 1 84.81 121 ALA B N 1
ATOM 7015 C CA . ALA B 1 121 ? -4.004 48.938 43.656 1 84.81 121 ALA B CA 1
ATOM 7016 C C . ALA B 1 121 ? -2.975 47.875 43.281 1 84.81 121 ALA B C 1
ATOM 7018 O O . ALA B 1 121 ? -3.33 46.812 42.781 1 84.81 121 ALA B O 1
ATOM 7019 N N . LYS B 1 122 ? -1.755 48.156 43.562 1 84.25 122 LYS B N 1
ATOM 7020 C CA . LYS B 1 122 ? -0.669 47.219 43.219 1 84.25 122 LYS B CA 1
ATOM 7021 C C . LYS B 1 122 ? -0.698 45.969 44.094 1 84.25 122 LYS B C 1
ATOM 7023 O O . LYS B 1 122 ? -0.532 44.875 43.594 1 84.25 122 LYS B O 1
ATOM 7028 N N . GLU B 1 123 ? -0.942 46.188 45.375 1 86.25 123 GLU B N 1
ATOM 7029 C CA . GLU B 1 123 ? -0.953 45.062 46.312 1 86.25 123 GLU B CA 1
ATOM 7030 C C . GLU B 1 123 ? -2.102 44.094 46 1 86.25 123 GLU B C 1
ATOM 7032 O O . GLU B 1 123 ? -2.018 42.906 46.281 1 86.25 123 GLU B O 1
ATOM 7037 N N . LEU B 1 124 ? -3.082 44.688 45.344 1 84.56 124 LEU B N 1
ATOM 7038 C CA . LEU B 1 124 ? -4.238 43.875 45 1 84.56 124 LEU B CA 1
ATOM 7039 C C . LEU B 1 124 ? -4.086 43.281 43.594 1 84.56 124 LEU B C 1
ATOM 7041 O O . LEU B 1 124 ? -4.941 42.531 43.125 1 84.56 124 LEU B O 1
ATOM 7045 N N . GLY B 1 125 ? -2.986 43.719 42.969 1 78.56 125 GLY B N 1
ATOM 7046 C CA . GLY B 1 125 ? -2.723 43.219 41.625 1 78.56 125 GLY B CA 1
ATOM 7047 C C . GLY B 1 125 ? -3.58 43.875 40.562 1 78.56 125 GLY B C 1
ATOM 7048 O O . GLY B 1 125 ? -3.783 43.312 39.469 1 78.56 125 GLY B O 1
ATOM 7049 N N . LEU B 1 126 ? -4.191 45 40.812 1 77.06 126 LEU B N 1
ATOM 7050 C CA . LEU B 1 126 ? -5.078 45.688 39.875 1 77.06 126 LEU B CA 1
ATOM 7051 C C . LEU B 1 126 ? -4.285 46.562 38.906 1 77.06 126 LEU B C 1
ATOM 7053 O O . LEU B 1 126 ? -4.715 46.781 37.781 1 77.06 126 LEU B O 1
ATOM 7057 N N . GLU B 1 127 ? -3.188 47.125 39.469 1 74.12 127 GLU B N 1
ATOM 7058 C CA . GLU B 1 127 ? -2.293 47.938 38.656 1 74.12 127 GLU B CA 1
ATOM 7059 C C . GLU B 1 127 ? -0.833 47.562 38.875 1 74.12 127 GLU B C 1
ATOM 7061 O O . GLU B 1 127 ? -0.491 46.969 39.906 1 74.12 127 GLU B O 1
ATOM 7066 N N . GLU B 1 128 ? -0.08 47.875 37.938 1 72.38 128 GLU B N 1
ATOM 7067 C CA . GLU B 1 128 ? 1.345 47.562 38.062 1 72.38 128 GLU B CA 1
ATOM 7068 C C . GLU B 1 128 ? 2.037 48.594 38.969 1 72.38 128 GLU B C 1
ATOM 7070 O O . GLU B 1 128 ? 3.012 48.25 39.656 1 72.38 128 GLU B O 1
ATOM 7075 N N . GLU B 1 129 ? 1.556 49.812 38.906 1 71.69 129 GLU B N 1
ATOM 7076 C CA . GLU B 1 129 ? 2.141 50.875 39.719 1 71.69 129 GLU B CA 1
ATOM 7077 C C . GLU B 1 129 ? 1.06 51.656 40.469 1 71.69 129 GLU B C 1
ATOM 7079 O O . GLU B 1 129 ? -0.051 51.812 39.969 1 71.69 129 GLU B O 1
ATOM 7084 N N . ALA B 1 130 ? 1.198 51.875 41.75 1 77.06 130 ALA B N 1
ATOM 7085 C CA . ALA B 1 130 ? 0.247 52.688 42.531 1 77.06 130 ALA B CA 1
ATOM 7086 C C . ALA B 1 130 ? 0.968 53.594 43.5 1 77.06 130 ALA B C 1
ATOM 7088 O O . ALA B 1 130 ? 1.957 53.219 44.125 1 77.06 130 ALA B O 1
ATOM 7089 N N . ASP B 1 131 ? 0.527 54.938 43.312 1 80.06 131 ASP B N 1
ATOM 7090 C CA . ASP B 1 131 ? 1.069 55.906 44.281 1 80.06 131 ASP B CA 1
ATOM 7091 C C . ASP B 1 131 ? 0.144 56.062 45.469 1 80.06 131 ASP B C 1
ATOM 7093 O O . ASP B 1 131 ? -0.75 56.906 45.469 1 80.06 131 ASP B O 1
ATOM 7097 N N . GLY B 1 132 ? 0.28 55.125 46.5 1 85.5 132 GLY B N 1
ATOM 7098 C CA . GLY B 1 132 ? -0.533 55.219 47.719 1 85.5 132 GLY B CA 1
ATOM 7099 C C . GLY B 1 132 ? -1.677 54.25 47.75 1 85.5 132 GLY B C 1
ATOM 7100 O O . GLY B 1 132 ? -1.684 53.281 46.969 1 85.5 132 GLY B O 1
ATOM 7101 N N . LEU B 1 133 ? -2.578 54.469 48.75 1 91.12 133 LEU B N 1
ATOM 7102 C CA . LEU B 1 133 ? -3.721 53.594 48.906 1 91.12 133 LEU B CA 1
ATOM 7103 C C . LEU B 1 133 ? -4.738 53.781 47.781 1 91.12 133 LEU B C 1
ATOM 7105 O O . LEU B 1 133 ? -4.863 54.875 47.25 1 91.12 133 LEU B O 1
ATOM 7109 N N . LEU B 1 134 ? -5.391 52.781 47.375 1 89.5 134 LEU B N 1
ATOM 7110 C CA . LEU B 1 134 ? -6.52 52.875 46.438 1 89.5 134 LEU B CA 1
ATOM 7111 C C . LEU B 1 134 ? -7.703 53.562 47.125 1 89.5 134 LEU B C 1
ATOM 7113 O O . LEU B 1 134 ? -8.242 53.062 48.094 1 89.5 134 LEU B O 1
ATOM 7117 N N . GLU B 1 135 ? -8.055 54.719 46.656 1 89.38 135 GLU B N 1
ATOM 7118 C CA . GLU B 1 135 ? -9.109 55.5 47.281 1 89.38 135 GLU B CA 1
ATOM 7119 C C . GLU B 1 135 ? -10.484 55.125 46.719 1 89.38 135 GLU B C 1
ATOM 7121 O O . GLU B 1 135 ? -10.656 55.031 45.5 1 89.38 135 GLU B O 1
ATOM 7126 N N . PHE B 1 136 ? -11.406 54.844 47.594 1 88.88 136 PHE B N 1
ATOM 7127 C CA . PHE B 1 136 ? -12.797 54.594 47.219 1 88.88 136 PHE B CA 1
ATOM 7128 C C . PHE B 1 136 ? -13.648 55.844 47.5 1 88.88 136 PHE B C 1
ATOM 7130 O O . PHE B 1 136 ? -13.297 56.688 48.312 1 88.88 136 PHE B O 1
ATOM 7137 N N . PRO B 1 137 ? -14.734 56 46.688 1 82.38 137 PRO B N 1
ATOM 7138 C CA . PRO B 1 137 ? -15.664 57.125 46.969 1 82.38 137 PRO B CA 1
ATOM 7139 C C . PRO B 1 137 ? -16.312 57 48.344 1 82.38 137 PRO B C 1
ATOM 7141 O O . PRO B 1 137 ? -16.281 55.938 48.969 1 82.38 137 PRO B O 1
ATOM 7144 N N . SER B 1 138 ? -16.844 58.188 48.781 1 83 138 SER B N 1
ATOM 7145 C CA . SER B 1 138 ? -17.391 58.312 50.125 1 83 138 SER B CA 1
ATOM 7146 C C . SER B 1 138 ? -18.609 57.406 50.312 1 83 138 SER B C 1
ATOM 7148 O O . SER B 1 138 ? -18.953 57.031 51.438 1 83 138 SER B O 1
ATOM 7150 N N . ASP B 1 139 ? -19.078 56.969 49.156 1 81.38 139 ASP B N 1
ATOM 7151 C CA . ASP B 1 139 ? -20.297 56.188 49.25 1 81.38 139 ASP B CA 1
ATOM 7152 C C . ASP B 1 139 ? -20 54.688 49.312 1 81.38 139 ASP B C 1
ATOM 7154 O O . ASP B 1 139 ? -20.906 53.875 49.375 1 81.38 139 ASP B O 1
ATOM 7158 N N . ALA B 1 140 ? -18.734 54.344 49.406 1 89.75 140 ALA B N 1
ATOM 7159 C CA . ALA B 1 140 ? -18.375 52.938 49.531 1 89.75 140 ALA B CA 1
ATOM 7160 C C . ALA B 1 140 ? -18.797 52.375 50.875 1 89.75 140 ALA B C 1
ATOM 7162 O O . ALA B 1 140 ? -18.625 53 51.906 1 89.75 140 ALA B O 1
ATOM 7163 N N . VAL B 1 141 ? -19.328 51.156 50.875 1 91.19 141 VAL B N 1
ATOM 7164 C CA . VAL B 1 141 ? -19.844 50.594 52.094 1 91.19 141 VAL B CA 1
ATOM 7165 C C . VAL B 1 141 ? -18.719 49.906 52.875 1 91.19 141 VAL B C 1
ATOM 7167 O O . VAL B 1 141 ? -18.094 48.969 52.375 1 91.19 141 VAL B O 1
ATOM 7170 N N . VAL B 1 142 ? -18.547 50.406 54.062 1 94.12 142 VAL B N 1
ATOM 7171 C CA . VAL B 1 142 ? -17.5 49.875 54.938 1 94.12 142 VAL B CA 1
ATOM 7172 C C . VAL B 1 142 ? -17.812 48.438 55.281 1 94.12 142 VAL B C 1
ATOM 7174 O O . VAL B 1 142 ? -18.953 48.094 55.594 1 94.12 142 VAL B O 1
ATOM 7177 N N . GLY B 1 143 ? -16.875 47.531 55.125 1 93 143 GLY B N 1
ATOM 7178 C CA . GLY B 1 143 ? -17.031 46.125 55.438 1 93 143 GLY B CA 1
ATOM 7179 C C . GLY B 1 143 ? -17.328 45.25 54.219 1 93 143 GLY B C 1
ATOM 7180 O O . GLY B 1 143 ? -17.219 44.031 54.281 1 93 143 GLY B O 1
ATOM 7181 N N . GLN B 1 144 ? -17.672 45.906 53.156 1 92.88 144 GLN B N 1
ATOM 7182 C CA . GLN B 1 144 ? -17.969 45.156 51.938 1 92.88 144 GLN B CA 1
ATOM 7183 C C . GLN B 1 144 ? -16.703 44.562 51.344 1 92.88 144 GLN B C 1
ATOM 7185 O O . GLN B 1 144 ? -15.641 45.188 51.344 1 92.88 144 GLN B O 1
ATOM 7190 N N . ASP B 1 145 ? -16.844 43.312 50.844 1 92.75 145 ASP B N 1
ATOM 7191 C CA . ASP B 1 145 ? -15.719 42.656 50.156 1 92.75 145 ASP B CA 1
ATOM 7192 C C . ASP B 1 145 ? -15.281 43.438 48.938 1 92.75 145 ASP B C 1
ATOM 7194 O O . ASP B 1 145 ? -16.109 43.844 48.094 1 92.75 145 ASP B O 1
ATOM 7198 N N . VAL B 1 146 ? -13.984 43.656 48.812 1 89.69 146 VAL B N 1
ATOM 7199 C CA . VAL B 1 146 ? -13.453 44.5 47.75 1 89.69 146 VAL B CA 1
ATOM 7200 C C . VAL B 1 146 ? -13.703 43.812 46.406 1 89.69 146 VAL B C 1
ATOM 7202 O O . VAL B 1 146 ? -13.953 44.5 45.406 1 89.69 146 VAL B O 1
ATOM 7205 N N . ARG B 1 147 ? -13.57 42.562 46.312 1 88.38 147 ARG B N 1
ATOM 7206 C CA . ARG B 1 147 ? -13.805 41.875 45.062 1 88.38 147 ARG B CA 1
ATOM 7207 C C . ARG B 1 147 ? -15.234 42.062 44.594 1 88.38 147 ARG B C 1
ATOM 7209 O O . ARG B 1 147 ? -15.477 42.219 43.375 1 88.38 147 ARG B O 1
ATOM 7216 N N . GLU B 1 148 ? -16.125 42.031 45.5 1 87.06 148 GLU B N 1
ATOM 7217 C CA . GLU B 1 148 ? -17.531 42.281 45.188 1 87.06 148 GLU B CA 1
ATOM 7218 C C . GLU B 1 148 ? -17.75 43.75 44.812 1 87.06 148 GLU B C 1
ATOM 7220 O O . GLU B 1 148 ? -18.453 44.031 43.844 1 87.06 148 GLU B O 1
ATOM 7225 N N . TYR B 1 149 ? -17.078 44.562 45.625 1 86.38 149 TYR B N 1
ATOM 7226 C CA . TYR B 1 149 ? -17.25 46 45.406 1 86.38 149 TYR B CA 1
ATOM 7227 C C . TYR B 1 149 ? -16.766 46.406 44 1 86.38 149 TYR B C 1
ATOM 7229 O O . TYR B 1 149 ? -17.422 47.188 43.312 1 86.38 149 TYR B O 1
ATOM 7237 N N . LEU B 1 150 ? -15.719 45.812 43.531 1 84.94 150 LEU B N 1
ATOM 7238 C CA . LEU B 1 150 ? -15.117 46.188 42.25 1 84.94 150 LEU B CA 1
ATOM 7239 C C . LEU B 1 150 ? -15.461 45.188 41.188 1 84.94 150 LEU B C 1
ATOM 7241 O O . LEU B 1 150 ? -14.938 45.25 40.062 1 84.94 150 LEU B O 1
ATOM 7245 N N . ASP B 1 151 ? -16.25 44.219 41.406 1 82.88 151 ASP B N 1
ATOM 7246 C CA . ASP B 1 151 ? -16.656 43.156 40.5 1 82.88 151 ASP B CA 1
ATOM 7247 C C . ASP B 1 151 ? -15.445 42.469 39.875 1 82.88 151 ASP B C 1
ATOM 7249 O O . ASP B 1 151 ? -15.344 42.375 38.625 1 82.88 151 ASP B O 1
ATOM 7253 N N . LEU B 1 152 ? -14.57 42.094 40.719 1 87.19 152 LEU B N 1
ATOM 7254 C CA . LEU B 1 152 ? -13.289 41.594 40.25 1 87.19 152 LEU B CA 1
ATOM 7255 C C . LEU B 1 152 ? -13.391 40.125 39.844 1 87.19 152 LEU B C 1
ATOM 7257 O O . LEU B 1 152 ? -12.492 39.594 39.188 1 87.19 152 LEU B O 1
ATOM 7261 N N . ASP B 1 153 ? -14.453 39.5 40.281 1 87.69 153 ASP B N 1
ATOM 7262 C CA . ASP B 1 153 ? -14.664 38.125 39.844 1 87.69 153 ASP B CA 1
ATOM 7263 C C . ASP B 1 153 ? -15.258 38.062 38.438 1 87.69 153 ASP B C 1
ATOM 7265 O O . ASP B 1 153 ? -16.406 37.688 38.25 1 87.69 153 ASP B O 1
ATOM 7269 N N . ASP B 1 154 ? -14.43 38.594 37.531 1 91.31 154 ASP B N 1
ATOM 7270 C CA . ASP B 1 154 ? -14.789 38.688 36.125 1 91.31 154 ASP B CA 1
ATOM 7271 C C . ASP B 1 154 ? -13.711 38.062 35.25 1 91.31 154 ASP B C 1
ATOM 7273 O O . ASP B 1 154 ? -12.547 37.969 35.625 1 91.31 154 ASP B O 1
ATOM 7277 N N . THR B 1 155 ? -14.148 37.375 34.25 1 93.94 155 THR B N 1
ATOM 7278 C CA . THR B 1 155 ? -13.258 36.781 33.281 1 93.94 155 THR B CA 1
ATOM 7279 C C . THR B 1 155 ? -13.359 37.5 31.938 1 93.94 155 THR B C 1
ATOM 7281 O O . THR B 1 155 ? -14.461 37.812 31.469 1 93.94 155 THR B O 1
ATOM 7284 N N . LEU B 1 156 ? -12.227 37.875 31.375 1 95.19 156 LEU B N 1
ATOM 7285 C CA . LEU B 1 156 ? -12.203 38.531 30.078 1 95.19 156 LEU B CA 1
ATOM 7286 C C . LEU B 1 156 ? -12 37.5 28.969 1 95.19 156 LEU B C 1
ATOM 7288 O O . LEU B 1 156 ? -11.148 36.625 29.062 1 95.19 156 LEU B O 1
ATOM 7292 N N . TYR B 1 157 ? -12.805 37.562 28 1 96.44 157 TYR B N 1
ATOM 7293 C CA . TYR B 1 157 ? -12.688 36.719 26.812 1 96.44 157 TYR B CA 1
ATOM 7294 C C . TYR B 1 157 ? -12.203 37.531 25.609 1 96.44 157 TYR B C 1
ATOM 7296 O O . TYR B 1 157 ? -12.609 38.688 25.422 1 96.44 157 TYR B O 1
ATOM 7304 N N . THR B 1 158 ? -11.32 37.031 24.906 1 96.19 158 THR B N 1
ATOM 7305 C CA . THR B 1 158 ? -10.969 37.531 23.594 1 96.19 158 THR B CA 1
ATOM 7306 C C . THR B 1 158 ? -11.305 36.531 22.5 1 96.19 158 THR B C 1
ATOM 7308 O O . THR B 1 158 ? -10.742 35.438 22.469 1 96.19 158 THR B O 1
ATOM 7311 N N . ILE B 1 159 ? -12.211 36.906 21.641 1 94.75 159 ILE B N 1
ATOM 7312 C CA . ILE B 1 159 ? -12.633 35.969 20.594 1 94.75 159 ILE B CA 1
ATOM 7313 C C . ILE B 1 159 ? -12.117 36.438 19.234 1 94.75 159 ILE B C 1
ATOM 7315 O O . ILE B 1 159 ? -12.062 37.656 18.969 1 94.75 159 ILE B O 1
ATOM 7319 N N . LYS B 1 160 ? -11.711 35.531 18.438 1 92.44 160 LYS B N 1
ATOM 7320 C CA . LYS B 1 160 ? -11.352 35.781 17.047 1 92.44 160 LYS B CA 1
ATOM 7321 C C . LYS B 1 160 ? -12.539 35.531 16.109 1 92.44 160 LYS B C 1
ATOM 7323 O O . LYS B 1 160 ? -13.008 34.406 16 1 92.44 160 LYS B O 1
ATOM 7328 N N . LEU B 1 161 ? -13.023 36.656 15.508 1 90.69 161 LEU B N 1
ATOM 7329 C CA . LEU B 1 161 ? -14.211 36.531 14.672 1 90.69 161 LEU B CA 1
ATOM 7330 C C . LEU B 1 161 ? -13.844 36.531 13.195 1 90.69 161 LEU B C 1
ATOM 7332 O O . LEU B 1 161 ? -12.93 37.281 12.773 1 90.69 161 LEU B O 1
ATOM 7336 N N . THR B 1 162 ? -14.508 35.656 12.453 1 88.5 162 THR B N 1
ATOM 7337 C CA . THR B 1 162 ? -14.383 35.719 11 1 88.5 162 THR B CA 1
ATOM 7338 C C . THR B 1 162 ? -15.164 36.875 10.422 1 88.5 162 THR B C 1
ATOM 7340 O O . THR B 1 162 ? -16.094 37.406 11.062 1 88.5 162 THR B O 1
ATOM 7343 N N . PRO B 1 163 ? -14.789 37.344 9.25 1 89.12 163 PRO B N 1
ATOM 7344 C CA . PRO B 1 163 ? -15.406 38.531 8.672 1 89.12 163 PRO B CA 1
ATOM 7345 C C . PRO B 1 163 ? -16.922 38.406 8.492 1 89.12 163 PRO B C 1
ATOM 7347 O O . PRO B 1 163 ? -17.641 39.406 8.5 1 89.12 163 PRO B O 1
ATOM 7350 N N . ASN B 1 164 ? -17.391 37.188 8.414 1 89.75 164 ASN B N 1
ATOM 7351 C CA . ASN B 1 164 ? -18.828 37 8.156 1 89.75 164 ASN B CA 1
ATOM 7352 C C . ASN B 1 164 ? -19.641 37.031 9.445 1 89.75 164 ASN B C 1
ATOM 7354 O O . ASN B 1 164 ? -20.859 37.031 9.406 1 89.75 164 ASN B O 1
ATOM 7358 N N . ARG B 1 165 ? -18.984 37.062 10.539 1 92.56 165 ARG B N 1
ATOM 7359 C CA . ARG B 1 165 ? -19.703 37.062 11.812 1 92.56 165 ARG B CA 1
ATOM 7360 C C . ARG B 1 165 ? -19.562 38.375 12.539 1 92.56 165 ARG B C 1
ATOM 7362 O O . ARG B 1 165 ? -19.406 38.406 13.766 1 92.56 165 ARG B O 1
ATOM 7369 N N . ALA B 1 166 ? -19.672 39.438 11.836 1 92.81 166 ALA B N 1
ATOM 7370 C CA . ALA B 1 166 ? -19.594 40.75 12.43 1 92.81 166 ALA B CA 1
ATOM 7371 C C . ALA B 1 166 ? -20.75 41 13.391 1 92.81 166 ALA B C 1
ATOM 7373 O O . ALA B 1 166 ? -20.703 41.906 14.219 1 92.81 166 ALA B O 1
ATOM 7374 N N . ASP B 1 167 ? -21.812 40.156 13.336 1 94.06 167 ASP B N 1
ATOM 7375 C CA . ASP B 1 167 ? -22.938 40.25 14.25 1 94.06 167 ASP B CA 1
ATOM 7376 C C . ASP B 1 167 ? -22.5 40.031 15.695 1 94.06 167 ASP B C 1
ATOM 7378 O O . ASP B 1 167 ? -23.172 40.438 16.625 1 94.06 167 ASP B O 1
ATOM 7382 N N . CYS B 1 168 ? -21.375 39.438 15.844 1 95.31 168 CYS B N 1
ATOM 7383 C CA . CYS B 1 168 ? -20.906 39.094 17.188 1 95.31 168 CYS B CA 1
ATOM 7384 C C . CYS B 1 168 ? -19.906 40.156 17.672 1 95.31 168 CYS B C 1
ATOM 7386 O O . CYS B 1 168 ? -19.234 39.938 18.688 1 95.31 168 CYS B O 1
ATOM 7388 N N . LEU B 1 169 ? -19.812 41.312 17.016 1 96.25 169 LEU B N 1
ATOM 7389 C CA . LEU B 1 169 ? -18.922 42.375 17.453 1 96.25 169 LEU B CA 1
ATOM 7390 C C . LEU B 1 169 ? -19.625 43.281 18.469 1 96.25 169 LEU B C 1
ATOM 7392 O O . LEU B 1 169 ? -19.484 44.5 18.422 1 96.25 169 LEU B O 1
ATOM 7396 N N . SER B 1 170 ? -20.453 42.75 19.297 1 97 170 SER B N 1
ATOM 7397 C CA . SER B 1 170 ? -21.156 43.375 20.406 1 97 170 SER B CA 1
ATOM 7398 C C . SER B 1 170 ? -21.547 42.375 21.469 1 97 170 SER B C 1
ATOM 7400 O O . SER B 1 170 ? -21.594 41.188 21.219 1 97 170 SER B O 1
ATOM 7402 N N . ILE B 1 171 ? -21.75 42.844 22.641 1 97.56 171 ILE B N 1
ATOM 7403 C CA . ILE B 1 171 ? -22.203 41.969 23.719 1 97.56 171 ILE B CA 1
ATOM 7404 C C . ILE B 1 171 ? -23.547 41.344 23.344 1 97.56 171 ILE B C 1
ATOM 7406 O O . ILE B 1 171 ? -23.766 40.156 23.578 1 97.56 171 ILE B O 1
ATOM 7410 N N . LEU B 1 172 ? -24.375 42.094 22.797 1 97.25 172 LEU B N 1
ATOM 7411 C CA . LEU B 1 172 ? -25.688 41.594 22.344 1 97.25 172 LEU B CA 1
ATOM 7412 C C . LEU B 1 172 ? -25.516 40.469 21.344 1 97.25 172 LEU B C 1
ATOM 7414 O O . LEU B 1 172 ? -26.219 39.469 21.422 1 97.25 172 LEU B O 1
ATOM 7418 N N . GLY B 1 173 ? -24.734 40.719 20.359 1 96.19 173 GLY B N 1
ATOM 7419 C CA . GLY B 1 173 ? -24.5 39.688 19.359 1 96.19 173 GLY B CA 1
ATOM 7420 C C . GLY B 1 173 ? -24 38.375 19.953 1 96.19 173 GLY B C 1
ATOM 7421 O O . GLY B 1 173 ? -24.516 37.312 19.609 1 96.19 173 GLY B O 1
ATOM 7422 N N . ILE B 1 174 ? -23 38.438 20.812 1 96.81 174 ILE B N 1
ATOM 7423 C CA . ILE B 1 174 ? -22.484 37.25 21.469 1 96.81 174 ILE B CA 1
ATOM 7424 C C . ILE B 1 174 ? -23.562 36.594 22.328 1 96.81 174 ILE B C 1
ATOM 7426 O O . ILE B 1 174 ? -23.703 35.375 22.359 1 96.81 174 ILE B O 1
ATOM 7430 N N . ALA B 1 175 ? -24.281 37.438 23.016 1 97.38 175 ALA B N 1
ATOM 7431 C CA . ALA B 1 175 ? -25.359 36.938 23.859 1 97.38 175 ALA B CA 1
ATOM 7432 C C . ALA B 1 175 ? -26.375 36.125 23.047 1 97.38 175 ALA B C 1
ATOM 7434 O O . ALA B 1 175 ? -26.875 35.094 23.5 1 97.38 175 ALA B O 1
ATOM 7435 N N . ARG B 1 176 ? -26.688 36.594 21.906 1 96.25 176 ARG B N 1
ATOM 7436 C CA . ARG B 1 176 ? -27.609 35.875 21.016 1 96.25 176 ARG B CA 1
ATOM 7437 C C . ARG B 1 176 ? -27.078 34.5 20.656 1 96.25 176 ARG B C 1
ATOM 7439 O O . ARG B 1 176 ? -27.828 33.5 20.625 1 96.25 176 ARG B O 1
ATOM 7446 N N . ASP B 1 177 ? -25.891 34.469 20.391 1 95.44 177 ASP B N 1
ATOM 7447 C CA . ASP B 1 177 ? -25.266 33.188 20.031 1 95.44 177 ASP B CA 1
ATOM 7448 C C . ASP B 1 177 ? -25.25 32.25 21.234 1 95.44 177 ASP B C 1
ATOM 7450 O O . ASP B 1 177 ? -25.5 31.047 21.078 1 95.44 177 ASP B O 1
ATOM 7454 N N . VAL B 1 178 ? -24.875 32.781 22.391 1 96.44 178 VAL B N 1
ATOM 7455 C CA . VAL B 1 178 ? -24.859 31.984 23.609 1 96.44 178 VAL B CA 1
ATOM 7456 C C . VAL B 1 178 ? -26.266 31.453 23.875 1 96.44 178 VAL B C 1
ATOM 7458 O O . VAL B 1 178 ? -26.438 30.297 24.281 1 96.44 178 VAL B O 1
ATOM 7461 N N . MET B 1 179 ? -27.25 32.25 23.688 1 96.31 179 MET B N 1
ATOM 7462 C CA . MET B 1 179 ? -28.625 31.812 23.797 1 96.31 179 MET B CA 1
ATOM 7463 C C . MET B 1 179 ? -28.922 30.656 22.844 1 96.31 179 MET B C 1
ATOM 7465 O O . MET B 1 179 ? -29.547 29.672 23.219 1 96.31 179 MET B O 1
ATOM 7469 N N . ALA B 1 180 ? -28.5 30.781 21.688 1 95.06 180 ALA B N 1
ATOM 7470 C CA . ALA B 1 180 ? -28.734 29.75 20.672 1 95.06 180 ALA B CA 1
ATOM 7471 C C . ALA B 1 180 ? -28.078 28.438 21.062 1 95.06 180 ALA B C 1
ATOM 7473 O O . ALA B 1 180 ? -28.656 27.359 20.891 1 95.06 180 ALA B O 1
ATOM 7474 N N . ILE B 1 181 ? -26.844 28.516 21.562 1 93.81 181 ILE B N 1
ATOM 7475 C CA . ILE B 1 181 ? -26.031 27.344 21.891 1 93.81 181 ILE B CA 1
ATOM 7476 C C . ILE B 1 181 ? -26.594 26.656 23.125 1 93.81 181 ILE B C 1
ATOM 7478 O O . ILE B 1 181 ? -26.656 25.422 23.188 1 93.81 181 ILE B O 1
ATOM 7482 N N . THR B 1 182 ? -27.016 27.469 24.125 1 93.88 182 THR B N 1
ATOM 7483 C CA . THR B 1 182 ? -27.297 26.906 25.438 1 93.88 182 THR B CA 1
ATOM 7484 C C . THR B 1 182 ? -28.797 26.828 25.672 1 93.88 182 THR B C 1
ATOM 7486 O O . THR B 1 182 ? -29.266 26.078 26.547 1 93.88 182 THR B O 1
ATOM 7489 N N . GLY B 1 183 ? -29.547 27.656 25.031 1 92.25 183 GLY B N 1
ATOM 7490 C CA . GLY B 1 183 ? -30.984 27.75 25.266 1 92.25 183 GLY B CA 1
ATOM 7491 C C . GLY B 1 183 ? -31.344 28.672 26.422 1 92.25 183 GLY B C 1
ATOM 7492 O O . GLY B 1 183 ? -32.531 28.844 26.734 1 92.25 183 GLY B O 1
ATOM 7493 N N . ALA B 1 184 ? -30.328 29.297 27 1 95.12 184 ALA B N 1
ATOM 7494 C CA . ALA B 1 184 ? -30.594 30.219 28.094 1 95.12 184 ALA B CA 1
ATOM 7495 C C . ALA B 1 184 ? -31.328 31.469 27.609 1 95.12 184 ALA B C 1
ATOM 7497 O O . ALA B 1 184 ? -31.078 31.953 26.5 1 95.12 184 ALA B O 1
ATOM 7498 N N . PRO B 1 185 ? -32.156 31.969 28.391 1 95.12 185 PRO B N 1
ATOM 7499 C CA . PRO B 1 185 ? -32.938 33.156 27.969 1 95.12 185 PRO B CA 1
ATOM 7500 C C . PRO B 1 185 ? -32.062 34.406 27.906 1 95.12 185 PRO B C 1
ATOM 7502 O O . PRO B 1 185 ? -31.141 34.562 28.703 1 95.12 185 PRO B O 1
ATOM 7505 N N . ILE B 1 186 ? -32.406 35.312 27.031 1 96.12 186 ILE B N 1
ATOM 7506 C CA . ILE B 1 186 ? -31.656 36.531 26.828 1 96.12 186 ILE B CA 1
ATOM 7507 C C . ILE B 1 186 ? -32.438 37.719 27.406 1 96.12 186 ILE B C 1
ATOM 7509 O O . ILE B 1 186 ? -33.688 37.719 27.344 1 96.12 186 ILE B O 1
ATOM 7513 N N . VAL B 1 187 ? -31.734 38.594 28 1 95.5 187 VAL B N 1
ATOM 7514 C CA . VAL B 1 187 ? -32.312 39.844 28.5 1 95.5 187 VAL B CA 1
ATOM 7515 C C . VAL B 1 187 ? -31.766 41 27.672 1 95.5 187 VAL B C 1
ATOM 7517 O O . VAL B 1 187 ? -30.578 41.312 27.703 1 95.5 187 VAL B O 1
ATOM 7520 N N . LEU B 1 188 ? -32.656 41.75 27 1 92.94 188 LEU B N 1
ATOM 7521 C CA . LEU B 1 188 ? -32.25 42.844 26.156 1 92.94 188 LEU B CA 1
ATOM 7522 C C . LEU B 1 188 ? -32.219 44.156 26.953 1 92.94 188 LEU B C 1
ATOM 7524 O O . LEU B 1 188 ? -32.969 44.312 27.906 1 92.94 188 LEU B O 1
ATOM 7528 N N . PRO B 1 189 ? -31.281 45 26.562 1 89.94 189 PRO B N 1
ATOM 7529 C CA . PRO B 1 189 ? -31.266 46.312 27.234 1 89.94 189 PRO B CA 1
ATOM 7530 C C . PRO B 1 189 ? -32.562 47.094 27.031 1 89.94 189 PRO B C 1
ATOM 7532 O O . PRO B 1 189 ? -33.156 47.062 25.938 1 89.94 189 PRO B O 1
ATOM 7535 N N . GLN B 1 190 ? -32.938 47.75 28.062 1 86.06 190 GLN B N 1
ATOM 7536 C CA . GLN B 1 190 ? -34.156 48.562 27.969 1 86.06 190 GLN B CA 1
ATOM 7537 C C . GLN B 1 190 ? -33.844 49.875 27.25 1 86.06 190 GLN B C 1
ATOM 7539 O O . GLN B 1 190 ? -32.938 50.625 27.641 1 86.06 190 GLN B O 1
ATOM 7544 N N . VAL B 1 191 ? -34.531 50.094 26.141 1 87.94 191 VAL B N 1
ATOM 7545 C CA . VAL B 1 191 ? -34.375 51.344 25.391 1 87.94 191 VAL B CA 1
ATOM 7546 C C . VAL B 1 191 ? -35.656 52.188 25.547 1 87.94 191 VAL B C 1
ATOM 7548 O O . VAL B 1 191 ? -36.719 51.781 25.094 1 87.94 191 VAL B O 1
ATOM 7551 N N . THR B 1 192 ? -35.5 53.219 26.328 1 88.12 192 THR B N 1
ATOM 7552 C CA . THR B 1 192 ? -36.594 54.156 26.5 1 88.12 192 THR B CA 1
ATOM 7553 C C . THR B 1 192 ? -36.469 55.375 25.594 1 88.12 192 THR B C 1
ATOM 7555 O O . THR B 1 192 ? -35.406 56 25.578 1 88.12 192 THR B O 1
ATOM 7558 N N . ALA B 1 193 ? -37.5 55.656 24.812 1 90.62 193 ALA B N 1
ATOM 7559 C CA . ALA B 1 193 ? -37.469 56.844 23.953 1 90.62 193 ALA B CA 1
ATOM 7560 C C . ALA B 1 193 ? -37.312 58.125 24.781 1 90.62 193 ALA B C 1
ATOM 7562 O O . ALA B 1 193 ? -37.938 58.25 25.844 1 90.62 193 ALA B O 1
ATOM 7563 N N . ALA B 1 194 ? -36.469 58.938 24.344 1 91.69 194 ALA B N 1
ATOM 7564 C CA . ALA B 1 194 ? -36.25 60.156 25.062 1 91.69 194 ALA B CA 1
ATOM 7565 C C . ALA B 1 194 ? -37.469 61.062 25.016 1 91.69 194 ALA B C 1
ATOM 7567 O O . ALA B 1 194 ? -38.156 61.156 24 1 91.69 194 ALA B O 1
ATOM 7568 N N . ASN B 1 195 ? -37.781 61.719 26.156 1 92.31 195 ASN B N 1
ATOM 7569 C CA . ASN B 1 195 ? -38.812 62.75 26.172 1 92.31 195 ASN B CA 1
ATOM 7570 C C . ASN B 1 195 ? -38.344 64 25.453 1 92.31 195 ASN B C 1
ATOM 7572 O O . ASN B 1 195 ? -37.281 64.562 25.75 1 92.31 195 ASN B O 1
ATOM 7576 N N . ILE B 1 196 ? -39.156 64.438 24.531 1 93.94 196 ILE B N 1
ATOM 7577 C CA . ILE B 1 196 ? -38.812 65.688 23.766 1 93.94 196 ILE B CA 1
ATOM 7578 C C . ILE B 1 196 ? -39.125 66.938 24.594 1 93.94 196 ILE B C 1
ATOM 7580 O O . ILE B 1 196 ? -40.281 67.188 24.875 1 93.94 196 ILE B O 1
ATOM 7584 N N . THR B 1 197 ? -38.062 67.625 24.953 1 95.19 197 THR B N 1
ATOM 7585 C CA . THR B 1 197 ? -38.25 68.812 25.828 1 95.19 197 THR B CA 1
ATOM 7586 C C . THR B 1 197 ? -37.688 70.062 25.203 1 95.19 197 THR B C 1
ATOM 7588 O O . THR B 1 197 ? -37.688 71.125 25.812 1 95.19 197 THR B O 1
ATOM 7591 N N . THR B 1 198 ? -37.156 69.938 24.047 1 94.25 198 THR B N 1
ATOM 7592 C CA . THR B 1 198 ? -36.719 71.125 23.25 1 94.25 198 THR B CA 1
ATOM 7593 C C . THR B 1 198 ? -37.188 71 21.812 1 94.25 198 THR B C 1
ATOM 7595 O O . THR B 1 198 ? -37.375 69.875 21.297 1 94.25 198 THR B O 1
ATOM 7598 N N . GLU B 1 199 ? -37.5 72.125 21.172 1 92.88 199 GLU B N 1
ATOM 7599 C CA . GLU B 1 199 ? -37.938 72.125 19.781 1 92.88 199 GLU B CA 1
ATOM 7600 C C . GLU B 1 199 ? -36.781 72.25 18.812 1 92.88 199 GLU B C 1
ATOM 7602 O O . GLU B 1 199 ? -36.969 72.188 17.594 1 92.88 199 GLU B O 1
ATOM 7607 N N . GLN B 1 200 ? -35.594 72.25 19.359 1 94.19 200 GLN B N 1
ATOM 7608 C CA . GLN B 1 200 ? -34.406 72.438 18.516 1 94.19 200 GLN B CA 1
ATOM 7609 C C . GLN B 1 200 ? -34.094 71.188 17.719 1 94.19 200 GLN B C 1
ATOM 7611 O O . GLN B 1 200 ? -34.125 70.062 18.266 1 94.19 200 GLN B O 1
ATOM 7616 N N . THR B 1 201 ? -33.969 71.375 16.469 1 95 201 THR B N 1
ATOM 7617 C CA . THR B 1 201 ? -33.531 70.312 15.555 1 95 201 THR B CA 1
ATOM 7618 C C . THR B 1 201 ? -32.406 70.812 14.664 1 95 201 THR B C 1
ATOM 7620 O O . THR B 1 201 ? -32.062 72 14.672 1 95 201 THR B O 1
ATOM 7623 N N . HIS B 1 202 ? -31.688 69.938 14.094 1 95.94 202 HIS B N 1
ATOM 7624 C CA . HIS B 1 202 ? -30.641 70.312 13.148 1 95.94 202 HIS B CA 1
ATOM 7625 C C . HIS B 1 202 ? -30.891 69.688 11.781 1 95.94 202 HIS B C 1
ATOM 7627 O O . HIS B 1 202 ? -31.219 68.5 11.703 1 95.94 202 HIS B O 1
ATOM 7633 N N . LEU B 1 203 ? -30.766 70.375 10.656 1 95.81 203 LEU B N 1
ATOM 7634 C CA . LEU B 1 203 ? -31.047 69.938 9.305 1 95.81 203 LEU B CA 1
ATOM 7635 C C . LEU B 1 203 ? -29.953 68.938 8.836 1 95.81 203 LEU B C 1
ATOM 7637 O O . LEU B 1 203 ? -28.766 69.188 9.078 1 95.81 203 LEU B O 1
ATOM 7641 N N . VAL B 1 204 ? -30.359 67.812 8.242 1 97.44 204 VAL B N 1
ATOM 7642 C CA . VAL B 1 204 ? -29.438 66.812 7.691 1 97.44 204 VAL B CA 1
ATOM 7643 C C . VAL B 1 204 ? -29.828 66.5 6.246 1 97.44 204 VAL B C 1
ATOM 7645 O O . VAL B 1 204 ? -31 66.312 5.941 1 97.44 204 VAL B O 1
ATOM 7648 N N . ASP B 1 205 ? -28.859 66.562 5.32 1 96.62 205 ASP B N 1
ATOM 7649 C CA . ASP B 1 205 ? -29.047 66.188 3.926 1 96.62 205 ASP B CA 1
ATOM 7650 C C . ASP B 1 205 ? -28.141 65 3.549 1 96.62 205 ASP B C 1
ATOM 7652 O O . ASP B 1 205 ? -26.922 65.188 3.498 1 96.62 205 ASP B O 1
ATOM 7656 N N . VAL B 1 206 ? -28.734 63.812 3.273 1 97.94 206 VAL B N 1
ATOM 7657 C CA . VAL B 1 206 ? -27.969 62.656 2.84 1 97.94 206 VAL B CA 1
ATOM 7658 C C . VAL B 1 206 ? -27.906 62.625 1.315 1 97.94 206 VAL B C 1
ATOM 7660 O O . VAL B 1 206 ? -28.797 62.094 0.667 1 97.94 206 VAL B O 1
ATOM 7663 N N . ILE B 1 207 ? -26.859 63.094 0.75 1 96.94 207 ILE B N 1
ATOM 7664 C CA . ILE B 1 207 ? -26.703 63.188 -0.698 1 96.94 207 ILE B CA 1
ATOM 7665 C C . ILE B 1 207 ? -26.453 61.781 -1.26 1 96.94 207 ILE B C 1
ATOM 7667 O O . ILE B 1 207 ? -27.062 61.375 -2.26 1 96.94 207 ILE B O 1
ATOM 7671 N N . GLU B 1 208 ? -25.625 61.031 -0.623 1 96.94 208 GLU B N 1
ATOM 7672 C CA . GLU B 1 208 ? -25.312 59.688 -1.066 1 96.94 208 GLU B CA 1
ATOM 7673 C C . GLU B 1 208 ? -26.156 58.656 -0.34 1 96.94 208 GLU B C 1
ATOM 7675 O O . GLU B 1 208 ? -25.656 57.875 0.485 1 96.94 208 GLU B O 1
ATOM 7680 N N . GLN B 1 209 ? -27.328 58.344 -0.765 1 95.81 209 GLN B N 1
ATOM 7681 C CA . GLN B 1 209 ? -28.328 57.531 -0.09 1 95.81 209 GLN B CA 1
ATOM 7682 C C . GLN B 1 209 ? -27.953 56.062 -0.165 1 95.81 209 GLN B C 1
ATOM 7684 O O . GLN B 1 209 ? -28.266 55.281 0.739 1 95.81 209 GLN B O 1
ATOM 7689 N N . GLU B 1 210 ? -27.266 55.719 -1.208 1 95.56 210 GLU B N 1
ATOM 7690 C CA . GLU B 1 210 ? -26.859 54.312 -1.353 1 95.56 210 GLU B CA 1
ATOM 7691 C C . GLU B 1 210 ? -25.719 53.969 -0.393 1 95.56 210 GLU B C 1
ATOM 7693 O O . GLU B 1 210 ? -25.672 52.844 0.131 1 95.56 210 GLU B O 1
ATOM 7698 N N . ALA B 1 211 ? -24.812 54.938 -0.171 1 97.12 211 ALA B N 1
ATOM 7699 C CA . ALA B 1 211 ? -23.688 54.75 0.736 1 97.12 211 ALA B CA 1
ATOM 7700 C C . ALA B 1 211 ? -24.125 54.875 2.191 1 97.12 211 ALA B C 1
ATOM 7702 O O . ALA B 1 211 ? -23.5 54.312 3.09 1 97.12 211 ALA B O 1
ATOM 7703 N N . CYS B 1 212 ? -25.125 55.656 2.432 1 98.06 212 CYS B N 1
ATOM 7704 C CA . CYS B 1 212 ? -25.703 55.844 3.754 1 98.06 212 CYS B CA 1
ATOM 7705 C C . CYS B 1 212 ? -27.219 55.75 3.713 1 98.06 212 CYS B C 1
ATOM 7707 O O . CYS B 1 212 ? -27.922 56.75 3.801 1 98.06 212 CYS B O 1
ATOM 7709 N N . PRO B 1 213 ? -27.781 54.562 3.744 1 97.06 213 PRO B N 1
ATOM 7710 C CA . PRO B 1 213 ? -29.219 54.344 3.588 1 97.06 213 PRO B CA 1
ATOM 7711 C C . PRO B 1 213 ? -30.016 54.844 4.785 1 97.06 213 PRO B C 1
ATOM 7713 O O . PRO B 1 213 ? -31.219 55.125 4.656 1 97.06 213 PRO B O 1
ATOM 7716 N N . SER B 1 214 ? -29.391 54.844 5.898 1 97.56 214 SER B N 1
ATOM 7717 C CA . SER B 1 214 ? -30.109 55.375 7.059 1 97.56 214 SER B CA 1
ATOM 7718 C C . SER B 1 214 ? -29.219 56.312 7.887 1 97.56 214 SER B C 1
ATOM 7720 O O . SER B 1 214 ? -28.062 56 8.148 1 97.56 214 SER B O 1
ATOM 7722 N N . TYR B 1 215 ? -29.766 57.469 8.258 1 98.38 215 TYR B N 1
ATOM 7723 C CA . TYR B 1 215 ? -29.109 58.469 9.078 1 98.38 215 TYR B CA 1
ATOM 7724 C C . TYR B 1 215 ? -30.094 59.094 10.086 1 98.38 215 TYR B C 1
ATOM 7726 O O . TYR B 1 215 ? -31.156 59.594 9.711 1 98.38 215 TYR B O 1
ATOM 7734 N N . TYR B 1 216 ? -29.766 58.938 11.328 1 98.38 216 TYR B N 1
ATOM 7735 C CA . TYR B 1 216 ? -30.547 59.531 12.406 1 98.38 216 TYR B CA 1
ATOM 7736 C C . TYR B 1 216 ? -29.75 60.562 13.18 1 98.38 216 TYR B C 1
ATOM 7738 O O . TYR B 1 216 ? -28.562 60.344 13.484 1 98.38 216 TYR B O 1
ATOM 7746 N N . GLY B 1 217 ? -30.312 61.719 13.461 1 98.12 217 GLY B N 1
ATOM 7747 C CA . GLY B 1 217 ? -29.703 62.781 14.234 1 98.12 217 GLY B CA 1
ATOM 7748 C C . GLY B 1 217 ? -30.625 63.375 15.281 1 98.12 217 GLY B C 1
ATOM 7749 O O . GLY B 1 217 ? -31.844 63.469 15.062 1 98.12 217 GLY B O 1
ATOM 7750 N N . ARG B 1 218 ? -30.031 63.75 16.422 1 98 218 ARG B N 1
ATOM 7751 C CA . ARG B 1 218 ? -30.812 64.312 17.5 1 98 218 ARG B CA 1
ATOM 7752 C C . ARG B 1 218 ? -30.031 65.438 18.203 1 98 218 ARG B C 1
ATOM 7754 O O . ARG B 1 218 ? -28.859 65.25 18.547 1 98 218 ARG B O 1
ATOM 7761 N N . VAL B 1 219 ? -30.719 66.562 18.391 1 98.19 219 VAL B N 1
ATOM 7762 C CA . VAL B 1 219 ? -30.125 67.625 19.172 1 98.19 219 VAL B CA 1
ATOM 7763 C C . VAL B 1 219 ? -30.438 67.438 20.656 1 98.19 219 VAL B C 1
ATOM 7765 O O . VAL B 1 219 ? -31.562 67.062 21.016 1 98.19 219 VAL B O 1
ATOM 7768 N N . ILE B 1 220 ? -29.484 67.562 21.516 1 98.19 220 ILE B N 1
ATOM 7769 C CA . ILE B 1 220 ? -29.641 67.562 22.953 1 98.19 220 ILE B CA 1
ATOM 7770 C C . ILE B 1 220 ? -28.984 68.812 23.531 1 98.19 220 ILE B C 1
ATOM 7772 O O . ILE B 1 220 ? -27.766 69 23.438 1 98.19 220 ILE B O 1
ATOM 7776 N N . THR B 1 221 ? -29.781 69.688 24.188 1 97.88 221 THR B N 1
ATOM 7777 C CA . THR B 1 221 ? -29.281 71 24.656 1 97.88 221 THR B CA 1
ATOM 7778 C C . THR B 1 221 ? -29.125 70.938 26.188 1 97.88 221 THR B C 1
ATOM 7780 O O . THR B 1 221 ? -29.812 70.188 26.875 1 97.88 221 THR B O 1
ATOM 7783 N N . GLY B 1 222 ? -28.125 71.75 26.641 1 97.12 222 GLY B N 1
ATOM 7784 C CA . GLY B 1 222 ? -27.953 71.938 28.078 1 97.12 222 GLY B CA 1
ATOM 7785 C C . GLY B 1 222 ? -27.281 70.812 28.75 1 97.12 222 GLY B C 1
ATOM 7786 O O . GLY B 1 222 ? -27.562 70.5 29.906 1 97.12 222 GLY B O 1
ATOM 7787 N N . VAL B 1 223 ? -26.453 70.062 28.062 1 97.19 223 VAL B N 1
ATOM 7788 C CA . VAL B 1 223 ? -25.797 68.938 28.656 1 97.19 223 VAL B CA 1
ATOM 7789 C C . VAL B 1 223 ? -24.609 69.375 29.516 1 97.19 223 VAL B C 1
ATOM 7791 O O . VAL B 1 223 ? -23.984 70.375 29.219 1 97.19 223 VAL B O 1
ATOM 7794 N N . ASN B 1 224 ? -24.344 68.688 30.562 1 97.31 224 ASN B N 1
ATOM 7795 C CA . ASN B 1 224 ? -23.109 68.812 31.328 1 97.31 224 ASN B CA 1
ATOM 7796 C C . ASN B 1 224 ? -22.016 67.875 30.844 1 97.31 224 ASN B C 1
ATOM 7798 O O . ASN B 1 224 ? -21.906 66.75 31.359 1 97.31 224 ASN B O 1
ATOM 7802 N N . ALA B 1 225 ? -21.188 68.312 29.969 1 94.19 225 ALA B N 1
ATOM 7803 C CA . ALA B 1 225 ? -20.172 67.438 29.344 1 94.19 225 ALA B CA 1
ATOM 7804 C C . ALA B 1 225 ? -19.062 67.125 30.344 1 94.19 225 ALA B C 1
ATOM 7806 O O . ALA B 1 225 ? -18.281 66.188 30.109 1 94.19 225 ALA B O 1
ATOM 7807 N N . SER B 1 226 ? -19 67.75 31.453 1 93.62 226 SER B N 1
ATOM 7808 C CA . SER B 1 226 ? -17.984 67.5 32.469 1 93.62 226 SER B CA 1
ATOM 7809 C C . SER B 1 226 ? -18.469 66.5 33.5 1 93.62 226 SER B C 1
ATOM 7811 O O . SER B 1 226 ? -17.781 66.25 34.5 1 93.62 226 SER B O 1
ATOM 7813 N N . ALA B 1 227 ? -19.672 66 33.25 1 95 227 ALA B N 1
ATOM 7814 C CA . ALA B 1 227 ? -20.172 65 34.156 1 95 227 ALA B CA 1
ATOM 7815 C C . ALA B 1 227 ? -19.234 63.781 34.188 1 95 227 ALA B C 1
ATOM 7817 O O . ALA B 1 227 ? -18.562 63.5 33.219 1 95 227 ALA B O 1
ATOM 7818 N N . SER B 1 228 ? -19.172 63.156 35.344 1 92.75 228 SER B N 1
ATOM 7819 C CA . SER B 1 228 ? -18.328 61.969 35.469 1 92.75 228 SER B CA 1
ATOM 7820 C C . SER B 1 228 ? -19.031 60.75 34.875 1 92.75 228 SER B C 1
ATOM 7822 O O . SER B 1 228 ? -20.234 60.562 35.062 1 92.75 228 SER B O 1
ATOM 7824 N N . THR B 1 229 ? -18.297 60 34.062 1 94.5 229 THR B N 1
ATOM 7825 C CA . THR B 1 229 ? -18.812 58.688 33.594 1 94.5 229 THR B CA 1
ATOM 7826 C C . THR B 1 229 ? -19.016 57.75 34.781 1 94.5 229 THR B C 1
ATOM 7828 O O . THR B 1 229 ? -18.125 57.594 35.625 1 94.5 229 THR B O 1
ATOM 7831 N N . PRO B 1 230 ? -20.156 57.125 34.844 1 92.88 230 PRO B N 1
ATOM 7832 C CA . PRO B 1 230 ? -20.375 56.188 35.938 1 92.88 230 PRO B CA 1
ATOM 7833 C C . PRO B 1 230 ? -19.359 55.031 35.938 1 92.88 230 PRO B C 1
ATOM 7835 O O . PRO B 1 230 ? -18.953 54.562 34.875 1 92.88 230 PRO B O 1
ATOM 7838 N N . ASP B 1 231 ? -19.078 54.5 37.094 1 85.31 231 ASP B N 1
ATOM 7839 C CA . ASP B 1 231 ? -18.047 53.469 37.281 1 85.31 231 ASP B CA 1
ATOM 7840 C C . ASP B 1 231 ? -18.391 52.188 36.5 1 85.31 231 ASP B C 1
ATOM 7842 O O . ASP B 1 231 ? -17.5 51.562 35.906 1 85.31 231 ASP B O 1
ATOM 7846 N N . TRP B 1 232 ? -19.625 51.812 36.594 1 88.19 232 TRP B N 1
ATOM 7847 C CA . TRP B 1 232 ? -20.031 50.594 35.906 1 88.19 232 TRP B CA 1
ATOM 7848 C C . TRP B 1 232 ? -19.766 50.688 34.406 1 88.19 232 TRP B C 1
ATOM 7850 O O . TRP B 1 232 ? -19.391 49.688 33.781 1 88.19 232 TRP B O 1
ATOM 7860 N N . MET B 1 233 ? -19.906 51.844 33.812 1 94.88 233 MET B N 1
ATOM 7861 C CA . MET B 1 233 ? -19.656 52.062 32.375 1 94.88 233 MET B CA 1
ATOM 7862 C C . MET B 1 233 ? -18.172 52.094 32.094 1 94.88 233 MET B C 1
ATOM 7864 O O . MET B 1 233 ? -17.734 51.531 31.078 1 94.88 233 MET B O 1
ATOM 7868 N N . ILE B 1 234 ? -17.453 52.656 32.938 1 92.81 234 ILE B N 1
ATOM 7869 C CA . ILE B 1 234 ? -16 52.688 32.781 1 92.81 234 ILE B CA 1
ATOM 7870 C C . ILE B 1 234 ? -15.445 51.25 32.812 1 92.81 234 ILE B C 1
ATOM 7872 O O . ILE B 1 234 ? -14.648 50.875 31.938 1 92.81 234 ILE B O 1
ATOM 7876 N N . ARG B 1 235 ? -15.898 50.469 33.719 1 89.44 235 ARG B N 1
ATOM 7877 C CA . ARG B 1 235 ? -15.461 49.062 33.812 1 89.44 235 ARG B CA 1
ATOM 7878 C C . ARG B 1 235 ? -15.805 48.281 32.562 1 89.44 235 ARG B C 1
ATOM 7880 O O . ARG B 1 235 ? -14.984 47.531 32.062 1 89.44 235 ARG B O 1
ATOM 7887 N N . ALA B 1 236 ? -17 48.5 32.094 1 94.19 236 ALA B N 1
ATOM 7888 C CA . ALA B 1 236 ? -17.453 47.781 30.891 1 94.19 236 ALA B CA 1
ATOM 7889 C C . ALA B 1 236 ? -16.578 48.156 29.688 1 94.19 236 ALA B C 1
ATOM 7891 O O . ALA B 1 236 ? -16.156 47.281 28.938 1 94.19 236 ALA B O 1
ATOM 7892 N N . ILE B 1 237 ? -16.312 49.438 29.516 1 96.19 237 ILE B N 1
ATOM 7893 C CA . ILE B 1 237 ? -15.562 49.938 28.375 1 96.19 237 ILE B CA 1
ATOM 7894 C C . ILE B 1 237 ? -14.102 49.5 28.469 1 96.19 237 ILE B C 1
ATOM 7896 O O . ILE B 1 237 ? -13.531 48.969 27.5 1 96.19 237 ILE B O 1
ATOM 7900 N N . GLU B 1 238 ? -13.547 49.562 29.625 1 92.12 238 GLU B N 1
ATOM 7901 C CA . GLU B 1 238 ? -12.141 49.25 29.828 1 92.12 238 GLU B CA 1
ATOM 7902 C C . GLU B 1 238 ? -11.906 47.75 29.719 1 92.12 238 GLU B C 1
ATOM 7904 O O . GLU B 1 238 ? -10.898 47.312 29.156 1 92.12 238 GLU B O 1
ATOM 7909 N N . ARG B 1 239 ? -12.797 47 30.234 1 93.81 239 ARG B N 1
ATOM 7910 C CA . ARG B 1 239 ? -12.664 45.562 30.172 1 93.81 239 ARG B CA 1
ATOM 7911 C C . ARG B 1 239 ? -12.93 45.031 28.766 1 93.81 239 ARG B C 1
ATOM 7913 O O . ARG B 1 239 ? -12.695 43.844 28.469 1 93.81 239 ARG B O 1
ATOM 7920 N N . SER B 1 240 ? -13.406 45.906 27.969 1 95.19 240 SER B N 1
ATOM 7921 C CA . SER B 1 240 ? -13.602 45.531 26.562 1 95.19 240 SER B CA 1
ATOM 7922 C C . SER B 1 240 ? -12.484 46.125 25.688 1 95.19 240 SER B C 1
ATOM 7924 O O . SER B 1 240 ? -12.586 46.094 24.453 1 95.19 240 SER B O 1
ATOM 7926 N N . GLY B 1 241 ? -11.516 46.656 26.391 1 91 241 GLY B N 1
ATOM 7927 C CA . GLY B 1 241 ? -10.305 47.031 25.688 1 91 241 GLY B CA 1
ATOM 7928 C C . GLY B 1 241 ? -10.289 48.5 25.281 1 91 241 GLY B C 1
ATOM 7929 O O . GLY B 1 241 ? -9.422 48.938 24.516 1 91 241 GLY B O 1
ATOM 7930 N N . LEU B 1 242 ? -11.25 49.312 25.672 1 94.25 242 LEU B N 1
ATOM 7931 C CA . LEU B 1 242 ? -11.281 50.75 25.344 1 94.25 242 LEU B CA 1
ATOM 7932 C C . LEU B 1 242 ? -10.977 51.594 26.562 1 94.25 242 LEU B C 1
ATOM 7934 O O . LEU B 1 242 ? -11.133 51.125 27.703 1 94.25 242 LEU B O 1
ATOM 7938 N N . ARG B 1 243 ? -10.539 52.812 26.344 1 92.31 243 ARG B N 1
ATOM 7939 C CA . ARG B 1 243 ? -10.234 53.719 27.438 1 92.31 243 ARG B CA 1
ATOM 7940 C C . ARG B 1 243 ? -11.367 54.719 27.641 1 92.31 243 ARG B C 1
ATOM 7942 O O . ARG B 1 243 ? -12 55.156 26.688 1 92.31 243 ARG B O 1
ATOM 7949 N N . SER B 1 244 ? -11.609 55 28.859 1 94 244 SER B N 1
ATOM 7950 C CA . SER B 1 244 ? -12.578 56.031 29.188 1 94 244 SER B CA 1
ATOM 7951 C C . SER B 1 244 ? -12.031 57.438 28.844 1 94 244 SER B C 1
ATOM 7953 O O . SER B 1 244 ? -10.859 57.719 29.094 1 94 244 SER B O 1
ATOM 7955 N N . ILE B 1 245 ? -12.773 58.312 28.266 1 92.5 245 ILE B N 1
ATOM 7956 C CA . ILE B 1 245 ? -12.328 59.625 27.844 1 92.5 245 ILE B CA 1
ATOM 7957 C C . ILE B 1 245 ? -13.195 60.719 28.484 1 92.5 245 ILE B C 1
ATOM 7959 O O . ILE B 1 245 ? -12.727 61.469 29.312 1 92.5 245 ILE B O 1
ATOM 7963 N N . SER B 1 246 ? -14.445 60.875 28.078 1 95.19 246 SER B N 1
ATOM 7964 C CA . SER B 1 246 ? -15.453 61.781 28.609 1 95.19 246 SER B CA 1
ATOM 7965 C C . SER B 1 246 ? -16.828 61.156 28.625 1 95.19 246 SER B C 1
ATOM 7967 O O . SER B 1 246 ? -17.062 60.156 27.922 1 95.19 246 SER B O 1
ATOM 7969 N N . ALA B 1 247 ? -17.703 61.688 29.406 1 96.38 247 ALA B N 1
ATOM 7970 C CA . ALA B 1 247 ? -19.016 61.062 29.594 1 96.38 247 ALA B CA 1
ATOM 7971 C C . ALA B 1 247 ? -19.719 60.844 28.266 1 96.38 247 ALA B C 1
ATOM 7973 O O . ALA B 1 247 ? -20.219 59.75 27.984 1 96.38 247 ALA B O 1
ATOM 7974 N N . ILE B 1 248 ? -19.703 61.812 27.422 1 97.38 248 ILE B N 1
ATOM 7975 C CA . ILE B 1 248 ? -20.422 61.719 26.156 1 97.38 248 ILE B CA 1
ATOM 7976 C C . ILE B 1 248 ? -19.75 60.688 25.25 1 97.38 248 ILE B C 1
ATOM 7978 O O . ILE B 1 248 ? -20.422 59.875 24.656 1 97.38 248 ILE B O 1
ATOM 7982 N N . VAL B 1 249 ? -18.438 60.75 25.156 1 96.56 249 VAL B N 1
ATOM 7983 C CA . VAL B 1 249 ? -17.688 59.812 24.328 1 96.56 249 VAL B CA 1
ATOM 7984 C C . VAL B 1 249 ? -17.812 58.406 24.906 1 96.56 249 VAL B C 1
ATOM 7986 O O . VAL B 1 249 ? -17.969 57.438 24.156 1 96.56 249 VAL B O 1
ATOM 7989 N N . ASP B 1 250 ? -17.734 58.25 26.188 1 97.81 250 ASP B N 1
ATOM 7990 C CA . ASP B 1 250 ? -17.844 56.969 26.844 1 97.81 250 ASP B CA 1
ATOM 7991 C C . ASP B 1 250 ? -19.203 56.312 26.578 1 97.81 250 ASP B C 1
ATOM 7993 O O . ASP B 1 250 ? -19.312 55.125 26.375 1 97.81 250 ASP B O 1
ATOM 7997 N N . ILE B 1 251 ? -20.234 57.125 26.594 1 98.12 251 ILE B N 1
ATOM 7998 C CA . ILE B 1 251 ? -21.578 56.594 26.312 1 98.12 251 ILE B CA 1
ATOM 7999 C C . ILE B 1 251 ? -21.656 56.062 24.891 1 98.12 251 ILE B C 1
ATOM 8001 O O . ILE B 1 251 ? -22.203 55 24.656 1 98.12 251 ILE B O 1
ATOM 8005 N N . THR B 1 252 ? -21.109 56.812 23.938 1 98 252 THR B N 1
ATOM 8006 C CA . THR B 1 252 ? -21.109 56.344 22.547 1 98 252 THR B CA 1
ATOM 8007 C C . THR B 1 252 ? -20.328 55.031 22.406 1 98 252 THR B C 1
ATOM 8009 O O . THR B 1 252 ? -20.766 54.125 21.703 1 98 252 THR B O 1
ATOM 8012 N N . ASN B 1 253 ? -19.219 54.938 23.062 1 97.81 253 ASN B N 1
ATOM 8013 C CA . ASN B 1 253 ? -18.422 53.719 23.031 1 97.81 253 ASN B CA 1
ATOM 8014 C C . ASN B 1 253 ? -19.141 52.562 23.734 1 97.81 253 ASN B C 1
ATOM 8016 O O . ASN B 1 253 ? -19.062 51.438 23.297 1 97.81 253 ASN B O 1
ATOM 8020 N N . TYR B 1 254 ? -19.75 52.844 24.828 1 97.75 254 TYR B N 1
ATOM 8021 C CA . TYR B 1 254 ? -20.5 51.844 25.547 1 97.75 254 TYR B CA 1
ATOM 8022 C C . TYR B 1 254 ? -21.594 51.219 24.672 1 97.75 254 TYR B C 1
ATOM 8024 O O . TYR B 1 254 ? -21.734 50 24.609 1 97.75 254 TYR B O 1
ATOM 8032 N N . VAL B 1 255 ? -22.281 52.062 24.031 1 98.12 255 VAL B N 1
ATOM 8033 C CA . VAL B 1 255 ? -23.375 51.594 23.172 1 98.12 255 VAL B CA 1
ATOM 8034 C C . VAL B 1 255 ? -22.812 50.844 21.984 1 98.12 255 VAL B C 1
ATOM 8036 O O . VAL B 1 255 ? -23.406 49.844 21.516 1 98.12 255 VAL B O 1
ATOM 8039 N N . LEU B 1 256 ? -21.719 51.312 21.438 1 97.88 256 LEU B N 1
ATOM 8040 C CA . LEU B 1 256 ? -21.031 50.562 20.391 1 97.88 256 LEU B CA 1
ATOM 8041 C C . LEU B 1 256 ? -20.734 49.125 20.812 1 97.88 256 LEU B C 1
ATOM 8043 O O . LEU B 1 256 ? -21.016 48.188 20.078 1 97.88 256 LEU B O 1
ATOM 8047 N N . LEU B 1 257 ? -20.234 48.938 21.969 1 97.94 257 LEU B N 1
ATOM 8048 C CA . LEU B 1 257 ? -19.875 47.625 22.484 1 97.94 257 LEU B CA 1
ATOM 8049 C C . LEU B 1 257 ? -21.125 46.844 22.859 1 97.94 257 LEU B C 1
ATOM 8051 O O . LEU B 1 257 ? -21.172 45.625 22.672 1 97.94 257 LEU B O 1
ATOM 8055 N N . GLU B 1 258 ? -22.078 47.5 23.359 1 97.88 258 GLU B N 1
ATOM 8056 C CA . GLU B 1 258 ? -23.312 46.875 23.844 1 97.88 258 GLU B CA 1
ATOM 8057 C C . GLU B 1 258 ? -24.156 46.375 22.672 1 97.88 258 GLU B C 1
ATOM 8059 O O . GLU B 1 258 ? -24.562 45.188 22.672 1 97.88 258 GLU B O 1
ATOM 8064 N N . LEU B 1 259 ? -24.297 47.219 21.609 1 97.62 259 LEU B N 1
ATOM 8065 C CA . LEU B 1 259 ? -25.281 46.938 20.562 1 97.62 259 LEU B CA 1
ATOM 8066 C C . LEU B 1 259 ? -24.609 46.75 19.219 1 97.62 259 LEU B C 1
ATOM 8068 O O . LEU B 1 259 ? -25.234 46.281 18.266 1 97.62 259 LEU B O 1
ATOM 8072 N N . GLY B 1 260 ? -23.422 47.156 19.078 1 96.88 260 GLY B N 1
ATOM 8073 C CA . GLY B 1 260 ? -22.688 46.969 17.828 1 96.88 260 GLY B CA 1
ATOM 8074 C C . GLY B 1 260 ? -22.844 48.125 16.875 1 96.88 260 GLY B C 1
ATOM 8075 O O . GLY B 1 260 ? -22.406 48.062 15.727 1 96.88 260 GLY B O 1
ATOM 8076 N N . GLN B 1 261 ? -23.391 49.281 17.312 1 97.75 261 GLN B N 1
ATOM 8077 C CA . GLN B 1 261 ? -23.625 50.438 16.469 1 97.75 261 GLN B CA 1
ATOM 8078 C C . GLN B 1 261 ? -22.688 51.562 16.812 1 97.75 261 GLN B C 1
ATOM 8080 O O . GLN B 1 261 ? -22.781 52.156 17.891 1 97.75 261 GLN B O 1
ATOM 8085 N N . PRO B 1 262 ? -21.797 51.875 15.875 1 98.12 262 PRO B N 1
ATOM 8086 C CA . PRO B 1 262 ? -21 53.062 16.109 1 98.12 262 PRO B CA 1
ATOM 8087 C C . PRO B 1 262 ? -21.812 54.344 16.047 1 98.12 262 PRO B C 1
ATOM 8089 O O . PRO B 1 262 ? -22.719 54.469 15.211 1 98.12 262 PRO B O 1
ATOM 8092 N N . LEU B 1 263 ? -21.609 55.219 16.984 1 98.25 263 LEU B N 1
ATOM 8093 C CA . LEU B 1 263 ? -22.266 56.531 17.062 1 98.25 263 LEU B CA 1
ATOM 8094 C C . LEU B 1 263 ? -21.219 57.656 17.078 1 98.25 263 LEU B C 1
ATOM 8096 O O . LEU B 1 263 ? -20.031 57.406 17.25 1 98.25 263 LEU B O 1
ATOM 8100 N N . HIS B 1 264 ? -21.688 58.875 16.828 1 97.81 264 HIS B N 1
ATOM 8101 C CA . HIS B 1 264 ? -20.828 60.062 16.938 1 97.81 264 HIS B CA 1
ATOM 8102 C C . HIS B 1 264 ? -21.609 61.25 17.5 1 97.81 264 HIS B C 1
ATOM 8104 O O . HIS B 1 264 ? -22.781 61.438 17.219 1 97.81 264 HIS B O 1
ATOM 8110 N N . ALA B 1 265 ? -20.969 61.969 18.375 1 98.06 265 ALA B N 1
ATOM 8111 C CA . ALA B 1 265 ? -21.531 63.188 18.938 1 98.06 265 ALA B CA 1
ATOM 8112 C C . ALA B 1 265 ? -20.766 64.438 18.469 1 98.06 265 ALA B C 1
ATOM 8114 O O . ALA B 1 265 ? -19.547 64.5 18.672 1 98.06 265 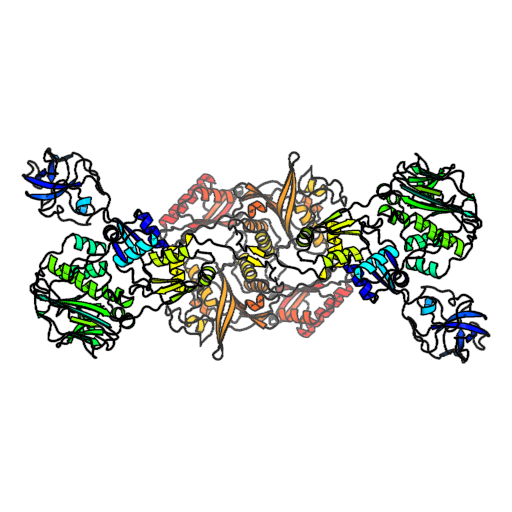ALA B O 1
ATOM 8115 N N . PHE B 1 266 ? -21.469 65.375 17.891 1 98.12 266 PHE B N 1
ATOM 8116 C CA . PHE B 1 266 ? -20.891 66.688 17.469 1 98.12 266 PHE B CA 1
ATOM 8117 C C . PHE B 1 266 ? -21.219 67.75 18.469 1 98.12 266 PHE B C 1
ATOM 8119 O O . PHE B 1 266 ? -22.297 67.75 19.078 1 98.12 266 PHE B O 1
ATOM 8126 N N . ASP B 1 267 ? -20.266 68.688 18.625 1 97.81 267 ASP B N 1
ATOM 8127 C CA . ASP B 1 267 ? -20.594 69.938 19.312 1 97.81 267 ASP B CA 1
ATOM 8128 C C . ASP B 1 267 ? -21.5 70.812 18.453 1 97.81 267 ASP B C 1
ATOM 8130 O O . ASP B 1 267 ? -21.047 71.375 17.453 1 97.81 267 ASP B O 1
ATOM 8134 N N . LEU B 1 268 ? -22.688 70.938 18.844 1 97.38 268 LEU B N 1
ATOM 8135 C CA . LEU B 1 268 ? -23.703 71.625 18.047 1 97.38 268 LEU B CA 1
ATOM 8136 C C . LEU B 1 268 ? -23.312 73.062 17.781 1 97.38 268 LEU B C 1
ATOM 8138 O O . LEU B 1 268 ? -23.578 73.625 16.703 1 97.38 268 LEU B O 1
ATOM 8142 N N . ASP B 1 269 ? -22.672 73.688 18.719 1 96.56 269 ASP B N 1
ATOM 8143 C CA . ASP B 1 269 ? -22.344 75.125 18.641 1 96.56 269 ASP B CA 1
ATOM 8144 C C . ASP B 1 269 ? -21.188 75.375 17.672 1 96.56 269 ASP B C 1
ATOM 8146 O O . ASP B 1 269 ? -20.938 76.5 17.266 1 96.56 269 ASP B O 1
ATOM 8150 N N . LYS B 1 270 ? -20.562 74.312 17.297 1 96.38 270 LYS B N 1
ATOM 8151 C CA . LYS B 1 270 ? -19.422 74.438 16.391 1 96.38 270 LYS B CA 1
ATOM 8152 C C . LYS B 1 270 ? -19.812 74.062 14.961 1 96.38 270 LYS B C 1
ATOM 8154 O O . LYS B 1 270 ? -18.984 74.125 14.047 1 96.38 270 LYS B O 1
ATOM 8159 N N . LEU B 1 271 ? -21.016 73.562 14.773 1 96.88 271 LEU B N 1
ATOM 8160 C CA . LEU B 1 271 ? -21.5 73.188 13.445 1 96.88 271 LEU B CA 1
ATOM 8161 C C . LEU B 1 271 ? -21.938 74.438 12.664 1 96.88 271 LEU B C 1
ATOM 8163 O O . LEU B 1 271 ? -22.516 75.375 13.234 1 96.88 271 LEU B O 1
ATOM 8167 N N . ASN B 1 272 ? -21.594 74.438 11.359 1 95.25 272 ASN B N 1
ATOM 8168 C CA . ASN B 1 272 ? -22 75.5 10.469 1 95.25 272 ASN B CA 1
ATOM 8169 C C . ASN B 1 272 ? -23.031 75.062 9.453 1 95.25 272 ASN B C 1
ATOM 8171 O O . ASN B 1 272 ? -22.734 74.25 8.586 1 95.25 272 ASN B O 1
ATOM 8175 N N . GLY B 1 273 ? -24.188 75.562 9.578 1 94.38 273 GLY B N 1
ATOM 8176 C CA . GLY B 1 273 ? -25.203 75.188 8.602 1 94.38 273 GLY B CA 1
ATOM 8177 C C . GLY B 1 273 ? -25.719 73.75 8.75 1 94.38 273 GLY B C 1
ATOM 8178 O O . GLY B 1 273 ? -25.797 73.25 9.859 1 94.38 273 GLY B O 1
ATOM 8179 N N . LYS B 1 274 ? -26.172 73.25 7.641 1 95.5 274 LYS B N 1
ATOM 8180 C CA . LYS B 1 274 ? -26.75 71.875 7.68 1 95.5 274 LYS B CA 1
ATOM 8181 C C . LYS B 1 274 ? -25.672 70.812 7.547 1 95.5 274 LYS B C 1
ATOM 8183 O O . LYS B 1 274 ? -24.594 71.062 7.031 1 95.5 274 LYS B O 1
ATOM 8188 N N . ILE B 1 275 ? -25.953 69.625 8.016 1 96.75 275 ILE B N 1
ATOM 8189 C CA . ILE B 1 275 ? -25.078 68.438 7.863 1 96.75 275 ILE B CA 1
ATOM 8190 C C . ILE B 1 275 ? -25.359 67.75 6.523 1 96.75 275 ILE B C 1
ATOM 8192 O O . ILE B 1 275 ? -26.516 67.625 6.125 1 96.75 275 ILE B O 1
ATOM 8196 N N . SER B 1 276 ? -24.328 67.438 5.781 1 97.5 276 SER B N 1
ATOM 8197 C CA . SER B 1 276 ? -24.453 66.75 4.512 1 97.5 276 SER B CA 1
ATOM 8198 C C . SER B 1 276 ? -23.578 65.5 4.492 1 97.5 276 SER B C 1
ATOM 8200 O O . SER B 1 276 ? -22.406 65.562 4.883 1 97.5 276 SER B O 1
ATOM 8202 N N . VAL B 1 277 ? -24.188 64.375 4.137 1 98.12 277 VAL B N 1
ATOM 8203 C CA . VAL B 1 277 ? -23.438 63.125 3.918 1 98.12 277 VAL B CA 1
ATOM 8204 C C . VAL B 1 277 ? -23.125 62.969 2.432 1 98.12 277 VAL B C 1
ATOM 8206 O O . VAL B 1 277 ? -24.031 62.75 1.623 1 98.12 277 VAL B O 1
ATOM 8209 N N . ARG B 1 278 ? -21.875 63.094 2.123 1 97.88 278 ARG B N 1
ATOM 8210 C CA . ARG B 1 278 ? -21.469 63.125 0.721 1 97.88 278 ARG B CA 1
ATOM 8211 C C . ARG B 1 278 ? -20.062 62.531 0.548 1 97.88 278 ARG B C 1
ATOM 8213 O O . ARG B 1 278 ? -19.328 62.344 1.527 1 97.88 278 ARG B O 1
ATOM 8220 N N . PHE B 1 279 ? -19.734 62.312 -0.734 1 97.81 279 PHE B N 1
ATOM 8221 C CA . PHE B 1 279 ? -18.344 61.938 -1.034 1 97.81 279 PHE B CA 1
ATOM 8222 C C . PHE B 1 279 ? -17.453 63.188 -0.982 1 97.81 279 PHE B C 1
ATOM 8224 O O . PHE B 1 279 ? -17.922 64.312 -1.188 1 97.81 279 PHE B O 1
ATOM 8231 N N . ALA B 1 280 ? -16.234 62.906 -0.683 1 97.06 280 ALA B N 1
ATOM 8232 C CA . ALA B 1 280 ? -15.266 64 -0.591 1 97.06 280 ALA B CA 1
ATOM 8233 C C . ALA B 1 280 ? -15 64.625 -1.963 1 97.06 280 ALA B C 1
ATOM 8235 O O . ALA B 1 280 ? -15.109 63.938 -2.986 1 97.06 280 ALA B O 1
ATOM 8236 N N . LYS B 1 281 ? -14.742 65.875 -1.946 1 95.38 281 LYS B N 1
ATOM 8237 C CA . LYS B 1 281 ? -14.312 66.562 -3.156 1 95.38 281 LYS B CA 1
ATOM 8238 C C . LYS B 1 281 ? -12.797 66.5 -3.324 1 95.38 281 LYS B C 1
ATOM 8240 O O . LYS B 1 281 ? -12.07 66.312 -2.354 1 95.38 281 LYS B O 1
ATOM 8245 N N . LYS B 1 282 ? -12.344 66.688 -4.535 1 93.44 282 LYS B N 1
ATOM 8246 C CA . LYS B 1 282 ? -10.914 66.625 -4.828 1 93.44 282 LYS B CA 1
ATOM 8247 C C . LYS B 1 282 ? -10.133 67.625 -4.012 1 93.44 282 LYS B C 1
ATOM 8249 O O . LYS B 1 282 ? -10.469 68.812 -3.996 1 93.44 282 LYS B O 1
ATOM 8254 N N . GLY B 1 283 ? -9.203 67.188 -3.268 1 91.44 283 GLY B N 1
ATOM 8255 C CA . GLY B 1 283 ? -8.297 68.062 -2.555 1 91.44 283 GLY B CA 1
ATOM 8256 C C . GLY B 1 283 ? -8.758 68.375 -1.144 1 91.44 283 GLY B C 1
ATOM 8257 O O . GLY B 1 283 ? -8.055 69.062 -0.397 1 91.44 283 GLY B O 1
ATOM 8258 N N . GLU B 1 284 ? -9.922 67.938 -0.706 1 95.44 284 GLU B N 1
ATOM 8259 C CA . GLU B 1 284 ? -10.414 68.188 0.643 1 95.44 284 GLU B CA 1
ATOM 8260 C C . GLU B 1 284 ? -9.555 67.5 1.69 1 95.44 284 GLU B C 1
ATOM 8262 O O . GLU B 1 284 ? -9.031 66.438 1.44 1 95.44 284 GLU B O 1
ATOM 8267 N N . GLN B 1 285 ? -9.336 68.188 2.76 1 95.56 285 GLN B N 1
ATOM 8268 C CA . GLN B 1 285 ? -8.602 67.625 3.896 1 95.56 285 GLN B CA 1
ATOM 8269 C C . GLN B 1 285 ? -9.391 67.75 5.191 1 95.56 285 GLN B C 1
ATOM 8271 O O . GLN B 1 285 ? -10.273 68.625 5.285 1 95.56 285 GLN B O 1
ATOM 8276 N N . ILE B 1 286 ? -9.109 66.938 6.145 1 95.31 286 ILE B N 1
ATOM 8277 C CA . ILE B 1 286 ? -9.789 67 7.434 1 95.31 286 ILE B CA 1
ATOM 8278 C C . ILE B 1 286 ? -8.812 66.625 8.555 1 95.31 286 ILE B C 1
ATOM 8280 O O . ILE B 1 286 ? -7.969 65.75 8.406 1 95.31 286 ILE B O 1
ATOM 8284 N N . LYS B 1 287 ? -8.828 67.5 9.602 1 95.44 287 LYS B N 1
ATOM 8285 C CA . LYS B 1 287 ? -8.102 67.125 10.828 1 95.44 287 LYS B CA 1
ATOM 8286 C C . LYS B 1 287 ? -8.914 66.25 11.734 1 95.44 287 LYS B C 1
ATOM 8288 O O . LYS B 1 287 ? -10.031 66.562 12.141 1 95.44 287 LYS B O 1
ATOM 8293 N N . LEU B 1 288 ? -8.344 65.062 12.062 1 94.19 288 LEU B N 1
ATOM 8294 C CA . LEU B 1 288 ? -9.094 64.062 12.789 1 94.19 288 LEU B CA 1
ATOM 8295 C C . LEU B 1 288 ? -8.836 64.188 14.289 1 94.19 288 LEU B C 1
ATOM 8297 O O . LEU B 1 288 ? -7.969 64.938 14.727 1 94.19 288 LEU B O 1
ATOM 8301 N N . LEU B 1 289 ? -9.625 63.375 15.07 1 90.56 289 LEU B N 1
ATOM 8302 C CA . LEU B 1 289 ? -9.602 63.406 16.531 1 90.56 289 LEU B CA 1
ATOM 8303 C C . LEU B 1 289 ? -8.258 62.938 17.062 1 90.56 289 LEU B C 1
ATOM 8305 O O . LEU B 1 289 ? -7.875 63.281 18.188 1 90.56 289 LEU B O 1
ATOM 8309 N N . ASN B 1 290 ? -7.547 62.156 16.344 1 88.44 290 ASN B N 1
ATOM 8310 C CA . ASN B 1 290 ? -6.242 61.656 16.781 1 88.44 290 ASN B CA 1
ATOM 8311 C C . ASN B 1 290 ? -5.113 62.594 16.328 1 88.44 290 ASN B C 1
ATOM 8313 O O . ASN B 1 290 ? -3.955 62.188 16.266 1 88.44 290 ASN B O 1
ATOM 8317 N N . ASP B 1 291 ? -5.387 63.719 15.898 1 88.75 291 ASP B N 1
ATOM 8318 C CA . ASP B 1 291 ? -4.453 64.812 15.539 1 88.75 291 ASP B CA 1
ATOM 8319 C C . ASP B 1 291 ? -3.768 64.5 14.211 1 88.75 291 ASP B C 1
ATOM 8321 O O . ASP B 1 291 ? -2.742 65.125 13.891 1 88.75 291 ASP B O 1
ATOM 8325 N N . THR B 1 292 ? -4.367 63.625 13.484 1 91.06 292 THR B N 1
ATOM 8326 C CA . THR B 1 292 ? -3.836 63.344 12.156 1 91.06 292 THR B CA 1
ATOM 8327 C C . THR B 1 292 ? -4.637 64.125 11.094 1 91.06 292 THR B C 1
ATOM 8329 O O . THR B 1 292 ? -5.848 64.312 11.234 1 91.06 292 THR B O 1
ATOM 8332 N N . GLU B 1 293 ? -3.891 64.5 10.086 1 93.5 293 GLU B N 1
ATOM 8333 C CA . GLU B 1 293 ? -4.543 65.125 8.938 1 93.5 293 GLU B CA 1
ATOM 8334 C C . GLU B 1 293 ? -4.691 64.125 7.785 1 93.5 293 GLU B C 1
ATOM 8336 O O . GLU B 1 293 ? -3.719 63.5 7.375 1 93.5 293 GLU B O 1
ATOM 8341 N N . ALA B 1 294 ? -5.824 63.969 7.305 1 94.06 294 ALA B N 1
ATOM 8342 C CA . ALA B 1 294 ? -6.09 63.031 6.23 1 94.06 294 ALA B CA 1
ATOM 8343 C C . ALA B 1 294 ? -6.406 63.75 4.922 1 94.06 294 ALA B C 1
ATOM 8345 O O . ALA B 1 294 ? -7.211 64.688 4.902 1 94.06 294 ALA B O 1
ATOM 8346 N N . ASN B 1 295 ? -5.684 63.312 3.852 1 94.56 295 ASN B N 1
ATOM 8347 C CA . ASN B 1 295 ? -6.031 63.75 2.498 1 94.56 295 ASN B CA 1
ATOM 8348 C C . ASN B 1 295 ? -7.094 62.844 1.887 1 94.56 295 ASN B C 1
ATOM 8350 O O . ASN B 1 295 ? -6.867 61.625 1.708 1 94.56 295 ASN B O 1
ATOM 8354 N N . LEU B 1 296 ? -8.195 63.438 1.513 1 96.12 296 LEU B N 1
ATOM 8355 C CA . LEU B 1 296 ? -9.352 62.656 1.145 1 96.12 296 LEU B CA 1
ATOM 8356 C C . LEU B 1 296 ? -9.375 62.375 -0.357 1 96.12 296 LEU B C 1
ATOM 8358 O O . LEU B 1 296 ? -8.992 63.25 -1.15 1 96.12 296 LEU B O 1
ATOM 8362 N N . ALA B 1 297 ? -9.797 61.219 -0.749 1 95.44 297 ALA B N 1
ATOM 8363 C CA . ALA B 1 297 ? -10.078 60.844 -2.133 1 95.44 297 ALA B CA 1
ATOM 8364 C C . ALA B 1 297 ? -11.562 61.031 -2.459 1 95.44 297 ALA B C 1
ATOM 8366 O O . ALA B 1 297 ? -12.398 61.125 -1.557 1 95.44 297 ALA B O 1
ATOM 8367 N N . GLU B 1 298 ? -11.906 60.969 -3.684 1 95.62 298 GLU B N 1
ATOM 8368 C CA . GLU B 1 298 ? -13.258 61.281 -4.145 1 95.62 298 GLU B CA 1
ATOM 8369 C C . GLU B 1 298 ? -14.219 60.156 -3.773 1 95.62 298 GLU B C 1
ATOM 8371 O O . GLU B 1 298 ? -15.438 60.344 -3.807 1 95.62 298 GLU B O 1
ATOM 8376 N N . ASP B 1 299 ? -13.703 59.062 -3.465 1 94.94 299 ASP B N 1
ATOM 8377 C CA . ASP B 1 299 ? -14.586 57.969 -3.117 1 94.94 299 ASP B CA 1
ATOM 8378 C C . ASP B 1 299 ? -14.656 57.75 -1.604 1 94.94 299 ASP B C 1
ATOM 8380 O O . ASP B 1 299 ? -15.219 56.781 -1.124 1 94.94 299 ASP B O 1
ATOM 8384 N N . ASP B 1 300 ? -14.039 58.656 -0.894 1 96.56 300 ASP B N 1
ATOM 8385 C CA . ASP B 1 300 ? -14.195 58.656 0.557 1 96.56 300 ASP B CA 1
ATOM 8386 C C . ASP B 1 300 ? -15.516 59.312 0.961 1 96.56 300 ASP B C 1
ATOM 8388 O O . ASP B 1 300 ? -15.852 60.406 0.482 1 96.56 300 ASP B O 1
ATOM 8392 N N . LEU B 1 301 ? -16.281 58.594 1.769 1 97.69 301 LEU B N 1
ATOM 8393 C CA . LEU B 1 301 ? -17.531 59.156 2.289 1 97.69 301 LEU B CA 1
ATOM 8394 C C . LEU B 1 301 ? -17.25 60.062 3.498 1 97.69 301 LEU B C 1
ATOM 8396 O O . LEU B 1 301 ? -16.531 59.656 4.418 1 97.69 301 LEU B O 1
ATOM 8400 N N . VAL B 1 302 ? -17.812 61.312 3.516 1 97.94 302 VAL B N 1
ATOM 8401 C CA . VAL B 1 302 ? -17.562 62.25 4.605 1 97.94 302 VAL B CA 1
ATOM 8402 C C . VAL B 1 302 ? -18.875 62.812 5.121 1 97.94 302 VAL B C 1
ATOM 8404 O O . VAL B 1 302 ? -19.891 62.781 4.414 1 97.94 302 VAL B O 1
ATOM 8407 N N . ILE B 1 303 ? -18.938 63.156 6.371 1 98 303 ILE B N 1
ATOM 8408 C CA . ILE B 1 303 ? -19.938 64.062 6.949 1 98 303 ILE B CA 1
ATOM 8409 C C . ILE B 1 303 ? -19.453 65.5 6.902 1 98 303 ILE B C 1
ATOM 8411 O O . ILE B 1 303 ? -18.375 65.812 7.441 1 98 303 ILE B O 1
ATOM 8415 N N . ALA B 1 304 ? -20.188 66.312 6.215 1 97.69 304 ALA B N 1
ATOM 8416 C CA . ALA B 1 304 ? -19.75 67.688 6.027 1 97.69 304 ALA B CA 1
ATOM 8417 C C . ALA B 1 304 ? -20.812 68.688 6.496 1 97.69 304 ALA B C 1
ATOM 8419 O O . ALA B 1 304 ? -21.984 68.312 6.605 1 97.69 304 ALA B O 1
ATOM 8420 N N . ASP B 1 305 ? -20.359 69.812 6.906 1 96.19 305 ASP B N 1
ATOM 8421 C CA . ASP B 1 305 ? -21.25 70.938 7.043 1 96.19 305 ASP B CA 1
ATOM 8422 C C . ASP B 1 305 ? -20.906 72.062 6.031 1 96.19 305 ASP B C 1
ATOM 8424 O O . ASP B 1 305 ? -20.297 71.75 4.996 1 96.19 305 ASP B O 1
ATOM 8428 N N . ASP B 1 306 ? -21.344 73.312 6.215 1 94.06 306 ASP B N 1
ATOM 8429 C CA . ASP B 1 306 ? -21.156 74.312 5.215 1 94.06 306 ASP B CA 1
ATOM 8430 C C . ASP B 1 306 ? -19.688 74.75 5.125 1 94.06 306 ASP B C 1
ATOM 8432 O O . ASP B 1 306 ? -19.266 75.375 4.137 1 94.06 306 ASP B O 1
ATOM 8436 N N . SER B 1 307 ? -18.938 74.438 6.117 1 94.06 307 SER B N 1
ATOM 8437 C CA . SER B 1 307 ? -17.531 74.812 6.133 1 94.06 307 SER B CA 1
ATOM 8438 C C . SER B 1 307 ? -16.656 73.75 5.492 1 94.06 307 SER B C 1
ATOM 8440 O O . SER B 1 307 ? -15.523 74 5.098 1 94.06 307 SER B O 1
ATOM 8442 N N . GLY B 1 308 ? -17.172 72.562 5.34 1 94.5 308 GLY B N 1
ATOM 8443 C CA . GLY B 1 308 ? -16.406 71.438 4.809 1 94.5 308 GLY B CA 1
ATOM 8444 C C . GLY B 1 308 ? -16.594 70.125 5.586 1 94.5 308 GLY B C 1
ATOM 8445 O O . GLY B 1 308 ? -17.547 70 6.359 1 94.5 308 GLY B O 1
ATOM 8446 N N . PRO B 1 309 ? -15.625 69.188 5.273 1 96.81 309 PRO B N 1
ATOM 8447 C CA . PRO B 1 309 ? -15.734 67.875 6 1 96.81 309 PRO B CA 1
ATOM 8448 C C . PRO B 1 309 ? -15.484 68.062 7.496 1 96.81 309 PRO B C 1
ATOM 8450 O O . PRO B 1 309 ? -14.516 68.688 7.902 1 96.81 309 PRO B O 1
ATOM 8453 N N . ILE B 1 310 ? -16.344 67.438 8.305 1 96.81 310 ILE B N 1
ATOM 8454 C CA . ILE B 1 310 ? -16.203 67.5 9.75 1 96.81 310 ILE B CA 1
ATOM 8455 C C . ILE B 1 310 ? -15.977 66.125 10.344 1 96.81 310 ILE B C 1
ATOM 8457 O O . ILE B 1 310 ? -15.617 66 11.516 1 96.81 310 ILE B O 1
ATOM 8461 N N . ALA B 1 311 ? -16.188 65.125 9.555 1 97.12 311 ALA B N 1
ATOM 8462 C CA . ALA B 1 311 ? -15.891 63.75 9.969 1 97.12 311 ALA B CA 1
ATOM 8463 C C . ALA B 1 311 ? -15.719 62.812 8.758 1 97.12 311 ALA B C 1
ATOM 8465 O O . ALA B 1 311 ? -16.25 63.094 7.68 1 97.12 311 ALA B O 1
ATOM 8466 N N . LEU B 1 312 ? -14.906 61.844 8.867 1 96.5 312 LEU B N 1
ATOM 8467 C CA . LEU B 1 312 ? -14.914 60.719 7.949 1 96.5 312 LEU B CA 1
ATOM 8468 C C . LEU B 1 312 ? -16.016 59.719 8.305 1 96.5 312 LEU B C 1
ATOM 8470 O O . LEU B 1 312 ? -15.984 59.094 9.359 1 96.5 312 LEU B O 1
ATOM 8474 N N . ALA B 1 313 ? -16.953 59.594 7.418 1 96.81 313 ALA B N 1
ATOM 8475 C CA . ALA B 1 313 ? -18.141 58.812 7.715 1 96.81 313 ALA B CA 1
ATOM 8476 C C . ALA B 1 313 ? -17.781 57.375 8.117 1 96.81 313 ALA B C 1
ATOM 8478 O O . ALA B 1 313 ? -17.125 56.656 7.355 1 96.81 313 ALA B O 1
ATOM 8479 N N . GLY B 1 314 ? -18.188 57 9.305 1 96.25 314 GLY B N 1
ATOM 8480 C CA . GLY B 1 314 ? -18.047 55.625 9.766 1 96.25 314 GLY B CA 1
ATOM 8481 C C . GLY B 1 314 ? -16.609 55.281 10.148 1 96.25 314 GLY B C 1
ATOM 8482 O O . GLY B 1 314 ? -16.297 54.125 10.414 1 96.25 314 GLY B O 1
ATOM 8483 N N . ILE B 1 315 ? -15.688 56.188 10.156 1 96.38 315 ILE B N 1
ATOM 8484 C CA . ILE B 1 315 ? -14.289 55.906 10.43 1 96.38 315 ILE B CA 1
ATOM 8485 C C . ILE B 1 315 ? -13.812 56.688 11.641 1 96.38 315 ILE B C 1
ATOM 8487 O O . ILE B 1 315 ? -13.438 56.125 12.664 1 96.38 315 ILE B O 1
ATOM 8491 N N . MET B 1 316 ? -13.891 58.031 11.508 1 95.19 316 MET B N 1
ATOM 8492 C CA . MET B 1 316 ? -13.414 58.875 12.609 1 95.19 316 MET B CA 1
ATOM 8493 C C . MET B 1 316 ? -13.961 60.281 12.508 1 95.19 316 MET B C 1
ATOM 8495 O O . MET B 1 316 ? -14.109 60.812 11.406 1 95.19 316 MET B O 1
ATOM 8499 N N . GLY B 1 317 ? -14.242 60.906 13.719 1 94 317 GLY B N 1
ATOM 8500 C CA . GLY B 1 317 ? -14.703 62.281 13.766 1 94 317 GLY B CA 1
ATOM 8501 C C . GLY B 1 317 ? -13.594 63.281 13.547 1 94 317 GLY B C 1
ATOM 8502 O O . GLY B 1 317 ? -12.414 62.969 13.734 1 94 317 GLY B O 1
ATOM 8503 N N . GLY B 1 318 ? -13.977 64.438 13.188 1 95.12 318 GLY B N 1
ATOM 8504 C CA . GLY B 1 318 ? -13.039 65.5 13.023 1 95.12 318 GLY B CA 1
ATOM 8505 C C . GLY B 1 318 ? -12.812 66.312 14.297 1 95.12 318 GLY B C 1
ATOM 8506 O O . GLY B 1 318 ? -13.719 66.438 15.133 1 95.12 318 GLY B O 1
ATOM 8507 N N . GLU B 1 319 ? -11.719 66.938 14.445 1 93.88 319 GLU B N 1
ATOM 8508 C CA . GLU B 1 319 ? -11.32 67.625 15.633 1 93.88 319 GLU B CA 1
ATOM 8509 C C . GLU B 1 319 ? -12.133 68.938 15.773 1 93.88 319 GLU B C 1
ATOM 8511 O O . GLU B 1 319 ? -12.57 69.312 16.875 1 93.88 319 GLU B O 1
ATOM 8516 N N . PRO B 1 320 ? -12.484 69.625 14.727 1 92.62 320 PRO B N 1
ATOM 8517 C CA . PRO B 1 320 ? -13.094 71 14.844 1 92.62 320 PRO B CA 1
ATOM 8518 C C . PRO B 1 320 ? -14.484 70.938 15.484 1 92.62 320 PRO B C 1
ATOM 8520 O O . PRO B 1 320 ? -14.898 71.875 16.125 1 92.62 320 PRO B O 1
ATOM 8523 N N . THR B 1 321 ? -15.172 69.875 15.305 1 95.25 321 THR B N 1
ATOM 8524 C CA . THR B 1 321 ? -16.547 69.812 15.805 1 95.25 321 THR B CA 1
ATOM 8525 C C . THR B 1 321 ? -16.656 68.812 16.953 1 95.25 321 THR B C 1
ATOM 8527 O O . THR B 1 321 ? -17.75 68.375 17.281 1 95.25 321 THR B O 1
ATOM 8530 N N . SER B 1 322 ? -15.539 68.438 17.5 1 95.62 322 SER B N 1
ATOM 8531 C CA . SER B 1 322 ? -15.516 67.438 18.562 1 95.62 322 SER B CA 1
ATOM 8532 C C . SER B 1 322 ? -16.078 68 19.875 1 95.62 322 SER B C 1
ATOM 8534 O O . SER B 1 322 ? -15.984 69.188 20.125 1 95.62 322 SER B O 1
ATOM 8536 N N . VAL B 1 323 ? -16.641 67.062 20.641 1 95.81 323 VAL B N 1
ATOM 8537 C CA . VAL B 1 323 ? -17.156 67.438 21.969 1 95.81 323 VAL B CA 1
ATOM 8538 C C . VAL B 1 323 ? -16 67.562 22.953 1 95.81 323 VAL B C 1
ATOM 8540 O O . VAL B 1 323 ? -14.992 66.812 22.828 1 95.81 323 VAL B O 1
ATOM 8543 N N . ASN B 1 324 ? -16.062 68.438 23.875 1 92.88 324 ASN B N 1
ATOM 8544 C CA . ASN B 1 324 ? -15.125 68.625 24.984 1 92.88 324 ASN B CA 1
ATOM 8545 C C . ASN B 1 324 ? -15.836 68.875 26.297 1 92.88 324 ASN B C 1
ATOM 8547 O O . ASN B 1 324 ? -17.062 68.812 26.375 1 92.88 324 ASN B O 1
ATOM 8551 N N . HIS B 1 325 ? -15.141 69.25 27.297 1 93 325 HIS B N 1
ATOM 8552 C CA . HIS B 1 325 ? -15.695 69.375 28.641 1 93 325 HIS B CA 1
ATOM 8553 C C . HIS B 1 325 ? -16.547 70.625 28.75 1 93 325 HIS B C 1
ATOM 8555 O O . HIS B 1 325 ? -17.328 70.812 29.672 1 93 325 HIS B O 1
ATOM 8561 N N . GLN B 1 326 ? -16.422 71.562 27.734 1 93.75 326 GLN B N 1
ATOM 8562 C CA . GLN B 1 326 ? -17.141 72.812 27.766 1 93.75 326 GLN B CA 1
ATOM 8563 C C . GLN B 1 326 ? -18.406 72.75 26.922 1 93.75 326 GLN B C 1
ATOM 8565 O O . GLN B 1 326 ? -19.234 73.625 26.953 1 93.75 326 GLN B O 1
ATOM 8570 N N . THR B 1 327 ? -18.594 71.688 26.266 1 96.81 327 THR B N 1
ATOM 8571 C CA . THR B 1 327 ? -19.734 71.5 25.359 1 96.81 327 THR B CA 1
ATOM 8572 C C . THR B 1 327 ? -21.047 71.5 26.141 1 96.81 327 THR B C 1
ATOM 8574 O O . THR B 1 327 ? -21.172 70.812 27.156 1 96.81 327 THR B O 1
ATOM 8577 N N . THR B 1 328 ? -22.047 72.25 25.625 1 97.06 328 THR B N 1
ATOM 8578 C CA . THR B 1 328 ? -23.328 72.375 26.312 1 97.06 328 THR B CA 1
ATOM 8579 C C . THR B 1 328 ? -24.453 71.875 25.406 1 97.06 328 THR B C 1
ATOM 8581 O O . THR B 1 328 ? -25.547 71.562 25.891 1 97.06 328 THR B O 1
ATOM 8584 N N . ASN B 1 329 ? -24.281 71.938 24.109 1 97.88 329 ASN B N 1
ATOM 8585 C CA . ASN B 1 329 ? -25.234 71.438 23.125 1 97.88 329 ASN B CA 1
ATOM 8586 C C . ASN B 1 329 ? -24.562 70.438 22.156 1 97.88 329 ASN B C 1
ATOM 8588 O O . ASN B 1 329 ? -23.469 70.688 21.656 1 97.88 329 ASN B O 1
ATOM 8592 N N . ILE B 1 330 ? -25.266 69.312 22 1 98.25 330 ILE B N 1
ATOM 8593 C CA . ILE B 1 330 ? -24.641 68.312 21.125 1 98.25 330 ILE B CA 1
ATOM 8594 C C . ILE B 1 330 ? -25.625 67.938 20.031 1 98.25 330 ILE B C 1
ATOM 8596 O O . ILE B 1 330 ? -26.828 68.125 20.172 1 98.25 330 ILE B O 1
ATOM 8600 N N . PHE B 1 331 ? -25.125 67.438 18.906 1 98.38 331 PHE B N 1
ATOM 8601 C CA . PHE B 1 331 ? -25.844 66.75 17.859 1 98.38 331 PHE B CA 1
ATOM 8602 C C . PHE B 1 331 ? -25.391 65.25 17.812 1 98.38 331 PHE B C 1
ATOM 8604 O O . PHE B 1 331 ? -24.266 65 17.406 1 98.38 331 PHE B O 1
ATOM 8611 N N . LEU B 1 332 ? -26.25 64.375 18.219 1 98.38 332 LEU B N 1
ATOM 8612 C CA . LEU B 1 332 ? -25.969 62.938 18.266 1 98.38 332 LEU B CA 1
ATOM 8613 C C . LEU B 1 332 ? -26.328 62.25 16.953 1 98.38 332 LEU B C 1
ATOM 8615 O O . LEU B 1 332 ? -27.438 62.438 16.438 1 98.38 332 LEU B O 1
ATOM 8619 N N . GLU B 1 333 ? -25.391 61.5 16.422 1 98.12 333 GLU B N 1
ATOM 8620 C CA . GLU B 1 333 ? -25.578 60.844 15.133 1 98.12 333 GLU B CA 1
ATOM 8621 C C . GLU B 1 333 ? -25.578 59.312 15.281 1 98.12 333 GLU B C 1
ATOM 8623 O O . GLU B 1 333 ? -24.734 58.75 16 1 98.12 333 GLU B O 1
ATOM 8628 N N . SER B 1 334 ? -26.469 58.562 14.672 1 98.38 334 SER B N 1
ATOM 8629 C CA . SER B 1 334 ? -26.484 57.125 14.414 1 98.38 334 SER B CA 1
ATOM 8630 C C . SER B 1 334 ? -26.812 56.844 12.953 1 98.38 334 SER B C 1
ATOM 8632 O O . SER B 1 334 ? -27.875 57.219 12.461 1 98.38 334 SER B O 1
ATOM 8634 N N . ALA B 1 335 ? -25.875 56.188 12.281 1 98.31 335 ALA B N 1
ATOM 8635 C CA . ALA B 1 335 ? -26.078 55.969 10.844 1 98.31 335 ALA B CA 1
ATOM 8636 C C . ALA B 1 335 ? -25.672 54.562 10.43 1 98.31 335 ALA B C 1
ATOM 8638 O O . ALA B 1 335 ? -24.953 53.875 11.164 1 98.31 335 ALA B O 1
ATOM 8639 N N . PHE B 1 336 ? -26.188 54.156 9.281 1 97.69 336 PHE B N 1
ATOM 8640 C CA . PHE B 1 336 ? -25.766 52.906 8.625 1 97.69 336 PHE B CA 1
ATOM 8641 C C . PHE B 1 336 ? -25.016 53.219 7.336 1 97.69 336 PHE B C 1
ATOM 8643 O O . PHE B 1 336 ? -25.562 53.844 6.422 1 97.69 336 PHE B O 1
ATOM 8650 N N . PHE B 1 337 ? -23.781 52.906 7.316 1 97.94 337 PHE B N 1
ATOM 8651 C CA . PHE B 1 337 ? -22.953 53 6.121 1 97.94 337 PHE B CA 1
ATOM 8652 C C . PHE B 1 337 ? -22.75 51.625 5.492 1 97.94 337 PHE B C 1
ATOM 8654 O O . PHE B 1 337 ? -22.406 50.656 6.188 1 97.94 337 PHE B O 1
ATOM 8661 N N . THR B 1 338 ? -22.906 51.469 4.266 1 96.25 338 THR B N 1
ATOM 8662 C CA . THR B 1 338 ? -22.859 50.188 3.605 1 96.25 338 THR B CA 1
ATOM 8663 C C . THR B 1 338 ? -21.438 49.625 3.604 1 96.25 338 THR B C 1
ATOM 8665 O O . THR B 1 338 ? -20.484 50.375 3.363 1 96.25 338 THR B O 1
ATOM 8668 N N . PRO B 1 339 ? -21.297 48.344 3.896 1 94.62 339 PRO B N 1
ATOM 8669 C CA . PRO B 1 339 ? -19.969 47.719 3.992 1 94.62 339 PRO B CA 1
ATOM 8670 C C . PRO B 1 339 ? -19.172 47.844 2.699 1 94.62 339 PRO B C 1
ATOM 8672 O O . PRO B 1 339 ? -17.953 48.031 2.74 1 94.62 339 PRO B O 1
ATOM 8675 N N . GLU B 1 340 ? -19.797 47.844 1.548 1 93.88 340 GLU B N 1
ATOM 8676 C CA . GLU B 1 340 ? -19.109 47.906 0.26 1 93.88 340 GLU B CA 1
ATOM 8677 C C . GLU B 1 340 ? -18.375 49.25 0.098 1 93.88 340 GLU B C 1
ATOM 8679 O O . GLU B 1 340 ? -17.25 49.281 -0.418 1 93.88 340 GLU B O 1
ATOM 8684 N N . VAL B 1 341 ? -18.984 50.25 0.594 1 94.62 341 VAL B N 1
ATOM 8685 C CA . VAL B 1 341 ? -18.406 51.594 0.479 1 94.62 341 VAL B CA 1
ATOM 8686 C C . VAL B 1 341 ? -17.297 51.75 1.509 1 94.62 341 VAL B C 1
ATOM 8688 O O . VAL B 1 341 ? -16.312 52.469 1.251 1 94.62 341 VAL B O 1
ATOM 8691 N N . MET B 1 342 ? -17.422 51.094 2.586 1 94.69 342 MET B N 1
ATOM 8692 C CA . MET B 1 342 ? -16.5 51.281 3.711 1 94.69 342 MET B CA 1
ATOM 8693 C C . MET B 1 342 ? -15.266 50.406 3.559 1 94.69 342 MET B C 1
ATOM 8695 O O . MET B 1 342 ? -14.203 50.75 4.078 1 94.69 342 MET B O 1
ATOM 8699 N N . ALA B 1 343 ? -15.391 49.406 2.795 1 93.06 343 ALA B N 1
ATOM 8700 C CA . ALA B 1 343 ? -14.352 48.375 2.705 1 93.06 343 ALA B CA 1
ATOM 8701 C C . ALA B 1 343 ? -13.039 48.969 2.209 1 93.06 343 ALA B C 1
ATOM 8703 O O . ALA B 1 343 ? -12.992 49.594 1.147 1 93.06 343 ALA B O 1
ATOM 8704 N N . GLY B 1 344 ? -11.961 48.844 3.016 1 91.69 344 GLY B N 1
ATOM 8705 C CA . GLY B 1 344 ? -10.602 49.188 2.615 1 91.69 344 GLY B CA 1
ATOM 8706 C C . GLY B 1 344 ? -10.266 50.656 2.787 1 91.69 344 GLY B C 1
ATOM 8707 O O . GLY B 1 344 ? -9.109 51.062 2.664 1 91.69 344 GLY B O 1
ATOM 8708 N N . LYS B 1 345 ? -11.172 51.594 3.115 1 93.12 345 LYS B N 1
ATOM 8709 C CA . LYS B 1 345 ? -10.953 53.031 3.18 1 93.12 345 LYS B CA 1
ATOM 8710 C C . LYS B 1 345 ? -10.07 53.375 4.367 1 93.12 345 LYS B C 1
ATOM 8712 O O . LYS B 1 345 ? -9.125 54.156 4.227 1 93.12 345 LYS B O 1
ATOM 8717 N N . ALA B 1 346 ? -10.453 52.812 5.48 1 93.81 346 ALA B N 1
ATOM 8718 C CA . ALA B 1 346 ? -9.672 53.094 6.68 1 93.81 346 ALA B CA 1
ATOM 8719 C C . ALA B 1 346 ? -8.219 52.625 6.5 1 93.81 346 ALA B C 1
ATOM 8721 O O . ALA B 1 346 ? -7.289 53.375 6.84 1 93.81 346 ALA B O 1
ATOM 8722 N N . ARG B 1 347 ? -8.031 51.5 5.977 1 92.75 347 ARG B N 1
ATOM 8723 C CA . ARG B 1 347 ? -6.691 50.938 5.762 1 92.75 347 ARG B CA 1
ATOM 8724 C C . ARG B 1 347 ? -5.887 51.812 4.816 1 92.75 347 ARG B C 1
ATOM 8726 O O . ARG B 1 347 ? -4.695 52.062 5.035 1 92.75 347 ARG B O 1
ATOM 8733 N N . ARG B 1 348 ? -6.469 52.281 3.803 1 93.69 348 ARG B N 1
ATOM 8734 C CA . ARG B 1 348 ? -5.816 53.188 2.84 1 93.69 348 ARG B CA 1
ATOM 8735 C C . ARG B 1 348 ? -5.32 54.438 3.514 1 93.69 348 ARG B C 1
ATOM 8737 O O . ARG B 1 348 ? -4.262 54.969 3.158 1 93.69 348 ARG B O 1
ATOM 8744 N N . LEU B 1 349 ? -6.047 54.875 4.48 1 92.75 349 LEU B N 1
ATOM 8745 C CA . LEU B 1 349 ? -5.703 56.094 5.184 1 92.75 349 LEU B CA 1
ATOM 8746 C C . LEU B 1 349 ? -4.809 55.812 6.383 1 92.75 349 LEU B C 1
ATOM 8748 O O . LEU B 1 349 ? -4.504 56.719 7.172 1 92.75 349 LEU B O 1
ATOM 8752 N N . GLY B 1 350 ? -4.473 54.5 6.551 1 92.25 350 GLY B N 1
ATOM 8753 C CA . GLY B 1 350 ? -3.621 54.094 7.656 1 92.25 350 GLY B CA 1
ATOM 8754 C C . GLY B 1 350 ? -4.324 54.125 9 1 92.25 350 GLY B C 1
ATOM 8755 O O . GLY B 1 350 ? -3.68 54.312 10.039 1 92.25 350 GLY B O 1
ATOM 8756 N N . LEU B 1 351 ? -5.691 54.031 9.008 1 92.81 351 LEU B N 1
ATOM 8757 C CA . LEU B 1 351 ? -6.484 54.125 10.227 1 92.81 351 LEU B CA 1
ATOM 8758 C C . LEU B 1 351 ? -7.07 52.75 10.578 1 92.81 351 LEU B C 1
ATOM 8760 O O . LEU B 1 351 ? -7.273 51.906 9.703 1 92.81 351 LEU B O 1
ATOM 8764 N N . SER B 1 352 ? -7.078 52.5 11.766 1 92.25 352 SER B N 1
ATOM 8765 C CA . SER B 1 352 ? -7.773 51.344 12.305 1 92.25 352 SER B CA 1
ATOM 8766 C C . SER B 1 352 ? -8.586 51.688 13.539 1 92.25 352 SER B C 1
ATOM 8768 O O . SER B 1 352 ? -8.039 51.875 14.625 1 92.25 352 SER B O 1
ATOM 8770 N N . THR B 1 353 ? -9.891 51.781 13.312 1 94.06 353 THR B N 1
ATOM 8771 C CA . THR B 1 353 ? -10.758 52.188 14.414 1 94.06 353 THR B CA 1
ATOM 8772 C C . THR B 1 353 ? -11.828 51.156 14.688 1 94.06 353 THR B C 1
ATOM 8774 O O . THR B 1 353 ? -12.117 50.312 13.828 1 94.06 353 THR B O 1
ATOM 8777 N N . ASP B 1 354 ? -12.406 51.219 15.828 1 95 354 ASP B N 1
ATOM 8778 C CA . ASP B 1 354 ? -13.492 50.312 16.188 1 95 354 ASP B CA 1
ATOM 8779 C C . ASP B 1 354 ? -14.703 50.531 15.281 1 95 354 ASP B C 1
ATOM 8781 O O . ASP B 1 354 ? -15.406 49.562 14.938 1 95 354 ASP B O 1
ATOM 8785 N N . SER B 1 355 ? -14.922 51.719 14.93 1 96.06 355 SER B N 1
ATOM 8786 C CA . SER B 1 355 ? -16.031 52.062 14.047 1 96.06 355 SER B CA 1
ATOM 8787 C C . SER B 1 355 ? -15.836 51.469 12.656 1 96.06 355 SER B C 1
ATOM 8789 O O . SER B 1 355 ? -16.719 50.781 12.141 1 96.06 355 SER B O 1
ATOM 8791 N N . SER B 1 356 ? -14.727 51.75 12.086 1 96.19 356 SER B N 1
ATOM 8792 C CA . SER B 1 356 ? -14.469 51.25 10.742 1 96.19 356 SER B CA 1
ATOM 8793 C C . SER B 1 356 ? -14.477 49.719 10.711 1 96.19 356 SER B C 1
ATOM 8795 O O . SER B 1 356 ? -14.945 49.125 9.742 1 96.19 356 SER B O 1
ATOM 8797 N N . TYR B 1 357 ? -13.938 49.094 11.758 1 95.19 357 TYR B N 1
ATOM 8798 C CA . TYR B 1 357 ? -13.891 47.656 11.867 1 95.19 357 TYR B CA 1
ATOM 8799 C C . TYR B 1 357 ? -15.281 47.062 11.75 1 95.19 357 TYR B C 1
ATOM 8801 O O . TYR B 1 357 ? -15.469 46 11.109 1 95.19 357 TYR B O 1
ATOM 8809 N N . ARG B 1 358 ? -16.219 47.656 12.281 1 96.31 358 ARG B N 1
ATOM 8810 C CA . ARG B 1 358 ? -17.594 47.156 12.297 1 96.31 358 ARG B CA 1
ATOM 8811 C C . ARG B 1 358 ? -18.312 47.531 11 1 96.31 358 ARG B C 1
ATOM 8813 O O . ARG B 1 358 ? -18.953 46.688 10.383 1 96.31 358 ARG B O 1
ATOM 8820 N N . PHE B 1 359 ? -18.156 48.719 10.523 1 96.62 359 PHE B N 1
ATOM 8821 C CA . PHE B 1 359 ? -18.875 49.125 9.328 1 96.62 359 PHE B CA 1
ATOM 8822 C C . PHE B 1 359 ? -18.344 48.406 8.094 1 96.62 359 PHE B C 1
ATOM 8824 O O . PHE B 1 359 ? -19.109 48.156 7.152 1 96.62 359 PHE B O 1
ATOM 8831 N N . GLU B 1 360 ? -17.109 48.094 8.078 1 94.88 360 GLU B N 1
ATOM 8832 C CA . GLU B 1 360 ? -16.516 47.375 6.949 1 94.88 360 GLU B CA 1
ATOM 8833 C C . GLU B 1 360 ? -17.078 45.938 6.852 1 94.88 360 GLU B C 1
ATOM 8835 O O . GLU B 1 360 ? -17.172 45.375 5.758 1 94.88 360 GLU B O 1
ATOM 8840 N N . ARG B 1 361 ? -17.406 45.344 7.945 1 93 361 ARG B N 1
ATOM 8841 C CA . ARG B 1 361 ? -17.828 43.969 8 1 93 361 ARG B CA 1
ATOM 8842 C C . ARG B 1 361 ? -19.344 43.844 7.996 1 93 361 ARG B C 1
ATOM 8844 O O . ARG B 1 361 ? -19.906 42.875 7.465 1 93 361 ARG B O 1
ATOM 8851 N N . GLY B 1 362 ? -19.969 44.812 8.609 1 92.25 362 GLY B N 1
ATOM 8852 C CA . GLY B 1 362 ? -21.422 44.844 8.633 1 92.25 362 GLY B CA 1
ATOM 8853 C C . GLY B 1 362 ? -21.984 45.25 9.984 1 92.25 362 GLY B C 1
ATOM 8854 O O . GLY B 1 362 ? -21.547 44.75 11.023 1 92.25 362 GLY B O 1
ATOM 8855 N N . VAL B 1 363 ? -22.875 46.156 9.992 1 95.44 363 VAL B N 1
ATOM 8856 C CA . VAL B 1 363 ? -23.609 46.594 11.164 1 95.44 363 VAL B CA 1
ATOM 8857 C C . VAL B 1 363 ? -25.109 46.375 10.953 1 95.44 363 VAL B C 1
ATOM 8859 O O . VAL B 1 363 ? -25.578 46.375 9.812 1 95.44 363 VAL B O 1
ATOM 8862 N N . ASP B 1 364 ? -25.859 46.062 12.039 1 96.5 364 ASP B N 1
ATOM 8863 C CA . ASP B 1 364 ? -27.281 45.781 11.977 1 96.5 364 ASP B CA 1
ATOM 8864 C C . ASP B 1 364 ? -28.047 47.031 11.555 1 96.5 364 ASP B C 1
ATOM 8866 O O . ASP B 1 364 ? -28.266 47.938 12.367 1 96.5 364 ASP B O 1
ATOM 8870 N N . TYR B 1 365 ? -28.531 47.062 10.305 1 95.94 365 TYR B N 1
ATOM 8871 C CA . TYR B 1 365 ? -29.25 48.219 9.797 1 95.94 365 TYR B CA 1
ATOM 8872 C C . TYR B 1 365 ? -30.609 48.375 10.477 1 95.94 365 TYR B C 1
ATOM 8874 O O . TYR B 1 365 ? -31.234 49.438 10.422 1 95.94 365 TYR B O 1
ATOM 8882 N N . GLY B 1 366 ? -31.078 47.344 11.086 1 94.69 366 GLY B N 1
ATOM 8883 C CA . GLY B 1 366 ? -32.375 47.375 11.75 1 94.69 366 GLY B CA 1
ATOM 8884 C C . GLY B 1 366 ? -32.312 47.969 13.148 1 94.69 366 GLY B C 1
ATOM 8885 O O . GLY B 1 366 ? -33.344 48.281 13.734 1 94.69 366 GLY B O 1
ATOM 8886 N N . ASN B 1 367 ? -31.156 48.188 13.656 1 94.88 367 ASN B N 1
ATOM 8887 C CA . ASN B 1 367 ? -31.016 48.594 15.047 1 94.88 367 ASN B CA 1
ATOM 8888 C C . ASN B 1 367 ? -30.453 50 15.156 1 94.88 367 ASN B C 1
ATOM 8890 O O . ASN B 1 367 ? -30.141 50.469 16.266 1 94.88 367 ASN B O 1
ATOM 8894 N N . THR B 1 368 ? -30.281 50.75 14.109 1 97.38 368 THR B N 1
ATOM 8895 C CA . THR B 1 368 ? -29.609 52.062 14.07 1 97.38 368 THR B CA 1
ATOM 8896 C C . THR B 1 368 ? -30.391 53.094 14.891 1 97.38 368 THR B C 1
ATOM 8898 O O . THR B 1 368 ? -29.812 53.812 15.688 1 97.38 368 THR B O 1
ATOM 8901 N N . LYS B 1 369 ? -31.688 53.156 14.719 1 96.81 369 LYS B N 1
ATOM 8902 C CA . LYS B 1 369 ? -32.531 54.094 15.445 1 96.81 369 LYS B CA 1
ATOM 8903 C C . LYS B 1 369 ? -32.562 53.781 16.938 1 96.81 369 LYS B C 1
ATOM 8905 O O . LYS B 1 369 ? -32.469 54.656 17.781 1 96.81 369 LYS B O 1
ATOM 8910 N N . GLN B 1 370 ? -32.656 52.5 17.219 1 95.88 370 GLN B N 1
ATOM 8911 C CA . GLN B 1 370 ? -32.719 52.062 18.609 1 95.88 370 GLN B CA 1
ATOM 8912 C C . GLN B 1 370 ? -31.422 52.406 19.344 1 95.88 370 GLN B C 1
ATOM 8914 O O . GLN B 1 370 ? -31.453 52.75 20.531 1 95.88 370 GLN B O 1
ATOM 8919 N N . ALA B 1 371 ? -30.344 52.281 18.688 1 97.62 371 ALA B N 1
ATOM 8920 C CA . ALA B 1 371 ? -29.062 52.656 19.297 1 97.62 371 ALA B CA 1
ATOM 8921 C C . ALA B 1 371 ? -29 54.125 19.641 1 97.62 371 ALA B C 1
ATOM 8923 O O . ALA B 1 371 ? -28.469 54.5 20.672 1 97.62 371 ALA B O 1
ATOM 8924 N N . MET B 1 372 ? -29.516 54.969 18.781 1 97.44 372 MET B N 1
ATOM 8925 C CA . MET B 1 372 ? -29.609 56.375 19.047 1 97.44 372 MET B CA 1
ATOM 8926 C C . MET B 1 372 ? -30.438 56.656 20.281 1 97.44 372 MET B C 1
ATOM 8928 O O . MET B 1 372 ? -30.031 57.469 21.141 1 97.44 372 MET B O 1
ATOM 8932 N N . GLU B 1 373 ? -31.531 56 20.375 1 97.81 373 GLU B N 1
ATOM 8933 C CA . GLU B 1 373 ? -32.406 56.156 21.531 1 97.81 373 GLU B CA 1
ATOM 8934 C C . GLU B 1 373 ? -31.688 55.719 22.812 1 97.81 373 GLU B C 1
ATOM 8936 O O . GLU B 1 373 ? -31.797 56.375 23.859 1 97.81 373 GLU B O 1
ATOM 8941 N N . ARG B 1 374 ? -31.031 54.594 22.734 1 97.62 374 ARG B N 1
ATOM 8942 C CA . ARG B 1 374 ? -30.281 54.062 23.891 1 97.62 374 ARG B CA 1
ATOM 8943 C C . ARG B 1 374 ? -29.234 55.062 24.344 1 97.62 374 ARG B C 1
ATOM 8945 O O . ARG B 1 374 ? -29.125 55.375 25.531 1 97.62 374 ARG B O 1
ATOM 8952 N N . ALA B 1 375 ? -28.484 55.656 23.438 1 98.19 375 ALA B N 1
ATOM 8953 C CA . ALA B 1 375 ? -27.422 56.625 23.75 1 98.19 375 ALA B CA 1
ATOM 8954 C C . ALA B 1 375 ? -28.031 57.906 24.297 1 98.19 375 ALA B C 1
ATOM 8956 O O . ALA B 1 375 ? -27.516 58.469 25.281 1 98.19 375 ALA B O 1
ATOM 8957 N N . ALA B 1 376 ? -29.078 58.375 23.688 1 97.88 376 ALA B N 1
ATOM 8958 C CA . ALA B 1 376 ? -29.75 59.594 24.156 1 97.88 376 ALA B CA 1
ATOM 8959 C C . ALA B 1 376 ? -30.25 59.438 25.578 1 97.88 376 ALA B C 1
ATOM 8961 O O . ALA B 1 376 ? -30.094 60.344 26.406 1 97.88 376 ALA B O 1
ATOM 8962 N N . ALA B 1 377 ? -30.812 58.312 25.859 1 96.88 377 ALA B N 1
ATOM 8963 C CA . ALA B 1 377 ? -31.312 58.031 27.203 1 96.88 377 ALA B CA 1
ATOM 8964 C C . ALA B 1 377 ? -30.172 58.094 28.219 1 96.88 377 ALA B C 1
ATOM 8966 O O . ALA B 1 377 ? -30.328 58.656 29.312 1 96.88 377 ALA B O 1
ATOM 8967 N N . LEU B 1 378 ? -29.094 57.5 27.922 1 97.31 378 LEU B N 1
ATOM 8968 C CA . LEU B 1 378 ? -27.938 57.469 28.812 1 97.31 378 LEU B CA 1
ATOM 8969 C C . LEU B 1 378 ? -27.375 58.875 28.984 1 97.31 378 LEU B C 1
ATOM 8971 O O . LEU B 1 378 ? -26.984 59.25 30.094 1 97.31 378 LEU B O 1
ATOM 8975 N N . ILE B 1 379 ? -27.312 59.625 27.875 1 97.94 379 ILE B N 1
ATOM 8976 C CA . ILE B 1 379 ? -26.797 61 27.953 1 97.94 379 ILE B CA 1
ATOM 8977 C C . ILE B 1 379 ? -27.688 61.844 28.875 1 97.94 379 ILE B C 1
ATOM 8979 O O . ILE B 1 379 ? -27.203 62.562 29.734 1 97.94 379 ILE B O 1
ATOM 8983 N N . LEU B 1 380 ? -28.938 61.75 28.719 1 97.19 380 LEU B N 1
ATOM 8984 C CA . LEU B 1 380 ? -29.891 62.5 29.531 1 97.19 380 LEU B CA 1
ATOM 8985 C C . LEU B 1 380 ? -29.781 62.094 31 1 97.19 380 LEU B C 1
ATOM 8987 O O . LEU B 1 380 ? -29.875 62.969 31.891 1 97.19 380 LEU B O 1
ATOM 8991 N N . GLU B 1 381 ? -29.562 60.875 31.25 1 95.75 381 GLU B N 1
ATOM 8992 C CA . GLU B 1 381 ? -29.438 60.375 32.625 1 95.75 381 GLU B CA 1
ATOM 8993 C C . GLU B 1 381 ? -28.141 60.812 33.281 1 95.75 381 GLU B C 1
ATOM 8995 O O . GLU B 1 381 ? -28.125 61.219 34.438 1 95.75 381 GLU B O 1
ATOM 9000 N N . ILE B 1 382 ? -27.062 60.781 32.531 1 96.38 382 ILE B N 1
ATOM 9001 C CA . ILE B 1 382 ? -25.734 60.969 33.125 1 96.38 382 ILE B CA 1
ATOM 9002 C C . ILE B 1 382 ? -25.344 62.438 33 1 96.38 382 ILE B C 1
ATOM 9004 O O . ILE B 1 382 ? -24.844 63.031 33.969 1 96.38 382 ILE B O 1
ATOM 9008 N N . CYS B 1 383 ? -25.578 63.094 31.828 1 97.31 383 CYS B N 1
ATOM 9009 C CA . CYS B 1 383 ? -25.125 64.438 31.547 1 97.31 383 CYS B CA 1
ATOM 9010 C C . CYS B 1 383 ? -26.266 65.438 31.672 1 97.31 383 CYS B C 1
ATOM 9012 O O . CYS B 1 383 ? -26.047 66.688 31.672 1 97.31 383 CYS B O 1
ATOM 9014 N N . GLY B 1 384 ? -27.453 64.938 31.75 1 96.38 384 GLY B N 1
ATOM 9015 C CA . GLY B 1 384 ? -28.609 65.812 31.766 1 96.38 384 GLY B CA 1
ATOM 9016 C C . GLY B 1 384 ? -28.922 66.438 30.422 1 96.38 384 GLY B C 1
ATOM 9017 O O . GLY B 1 384 ? -28.578 65.875 29.375 1 96.38 384 GLY B O 1
ATOM 9018 N N . GLY B 1 385 ? -29.766 67.562 30.484 1 96.56 385 GLY B N 1
ATOM 9019 C CA . GLY B 1 385 ? -30.094 68.312 29.281 1 96.56 385 GLY B CA 1
ATOM 9020 C C . GLY B 1 385 ? -31.5 68.062 28.781 1 96.56 385 GLY B C 1
ATOM 9021 O O . GLY B 1 385 ? -32.344 67.562 29.531 1 96.56 385 GLY B O 1
ATOM 9022 N N . HIS B 1 386 ? -31.719 68.625 27.484 1 97.06 386 HIS B N 1
ATOM 9023 C CA . HIS B 1 386 ? -33.031 68.562 26.844 1 97.06 386 HIS B CA 1
ATOM 9024 C C . HIS B 1 386 ? -32.938 68 25.422 1 97.06 386 HIS B C 1
ATOM 9026 O O . HIS B 1 386 ? -32.219 68.562 24.594 1 97.06 386 HIS B O 1
ATOM 9032 N N . ALA B 1 387 ? -33.75 66.938 25.203 1 97.88 387 ALA B N 1
ATOM 9033 C CA . ALA B 1 387 ? -33.656 66.25 23.906 1 97.88 387 ALA B CA 1
ATOM 9034 C C . ALA B 1 387 ? -34.656 66.875 22.922 1 97.88 387 ALA B C 1
ATOM 9036 O O . ALA B 1 387 ? -35.781 67.188 23.281 1 97.88 387 ALA B O 1
ATOM 9037 N N . GLY B 1 388 ? -34.188 67 21.688 1 97.38 388 GLY B N 1
ATOM 9038 C CA . GLY B 1 388 ? -35.062 67.312 20.594 1 97.38 388 GLY B CA 1
ATOM 9039 C C . GLY B 1 388 ? -35.562 66.125 19.844 1 97.38 388 GLY B C 1
ATOM 9040 O O . GLY B 1 388 ? -35.281 65 20.203 1 97.38 388 GLY B O 1
ATOM 9041 N N . SER B 1 389 ? -36.438 66.375 18.844 1 96.25 389 SER B N 1
ATOM 9042 C CA . SER B 1 389 ? -36.938 65.312 18.016 1 96.25 389 SER B CA 1
ATOM 9043 C C . SER B 1 389 ? -35.844 64.75 17.125 1 96.25 389 SER B C 1
ATOM 9045 O O . SER B 1 389 ? -34.844 65.375 16.875 1 96.25 389 SER B O 1
ATOM 9047 N N . ILE B 1 390 ? -36.031 63.469 16.688 1 96.38 390 ILE B N 1
ATOM 9048 C CA . ILE B 1 390 ? -35.031 62.812 15.836 1 96.38 390 ILE B CA 1
ATOM 9049 C C . ILE B 1 390 ? -35.219 63.25 14.391 1 96.38 390 ILE B C 1
ATOM 9051 O O . ILE B 1 390 ? -36.344 63.219 13.867 1 96.38 390 ILE B O 1
ATOM 9055 N N . THR B 1 391 ? -34.156 63.75 13.773 1 96.56 391 THR B N 1
ATOM 9056 C CA . THR B 1 391 ? -34.125 63.906 12.328 1 96.56 391 THR B CA 1
ATOM 9057 C C . THR B 1 391 ? -33.812 62.594 11.641 1 96.56 391 THR B C 1
ATOM 9059 O O . THR B 1 391 ? -32.75 62.031 11.82 1 96.56 391 THR B O 1
ATOM 9062 N N . GLU B 1 392 ? -34.781 62.094 10.852 1 96 392 GLU B N 1
ATOM 9063 C CA . GLU B 1 392 ? -34.656 60.75 10.242 1 96 392 GLU B CA 1
ATOM 9064 C C . GLU B 1 392 ? -34.562 60.875 8.719 1 96 392 GLU B C 1
ATOM 9066 O O . GLU B 1 392 ? -35.406 61.469 8.078 1 96 392 GLU B O 1
ATOM 9071 N N . LYS B 1 393 ? -33.469 60.344 8.188 1 97.12 393 LYS B N 1
ATOM 9072 C CA . LYS B 1 393 ? -33.312 60.156 6.75 1 97.12 393 LYS B CA 1
ATOM 9073 C C . LYS B 1 393 ? -33.094 58.688 6.41 1 97.12 393 LYS B C 1
ATOM 9075 O O . LYS B 1 393 ? -32.031 58.125 6.652 1 97.12 393 LYS B O 1
ATOM 9080 N N . VAL B 1 394 ? -34.125 58 5.816 1 96 394 VAL B N 1
ATOM 9081 C CA . VAL B 1 394 ? -34.062 56.562 5.539 1 96 394 VAL B CA 1
ATOM 9082 C C . VAL B 1 394 ? -34.312 56.312 4.051 1 96 394 VAL B C 1
ATOM 9084 O O . VAL B 1 394 ? -35.344 56.75 3.512 1 96 394 VAL B O 1
ATOM 9087 N N . GLY B 1 395 ? -33.375 55.75 3.459 1 94.69 395 GLY B N 1
ATOM 9088 C CA . GLY B 1 395 ? -33.531 55.312 2.08 1 94.69 395 GLY B CA 1
ATOM 9089 C C . GLY B 1 395 ? -33.844 53.844 1.953 1 94.69 395 GLY B C 1
ATOM 9090 O O . GLY B 1 395 ? -34.594 53.281 2.762 1 94.69 395 GLY B O 1
ATOM 9091 N N . ARG B 1 396 ? -33.344 53.25 0.856 1 92.31 396 ARG B N 1
ATOM 9092 C CA . ARG B 1 396 ? -33.562 51.812 0.625 1 92.31 396 ARG B CA 1
ATOM 9093 C C . ARG B 1 396 ? -32.625 50.969 1.479 1 92.31 396 ARG B C 1
ATOM 9095 O O . ARG B 1 396 ? -31.422 50.938 1.222 1 92.31 396 ARG B O 1
ATOM 9102 N N . LEU B 1 397 ? -33.094 50.344 2.432 1 94.75 397 LEU B N 1
ATOM 9103 C CA . LEU B 1 397 ? -32.312 49.5 3.32 1 94.75 397 LEU B CA 1
ATOM 9104 C C . LEU B 1 397 ? -32.094 48.125 2.693 1 94.75 397 LEU B C 1
ATOM 9106 O O . LEU B 1 397 ? -32.844 47.688 1.819 1 94.75 397 LEU B O 1
ATOM 9110 N N . PRO B 1 398 ? -31 47.438 3.133 1 92.25 398 PRO B N 1
ATOM 9111 C CA . PRO B 1 398 ? -30.797 46.062 2.654 1 92.25 398 PRO B CA 1
ATOM 9112 C C . PRO B 1 398 ? -31.953 45.156 3.016 1 92.25 398 PRO B C 1
ATOM 9114 O O . PRO B 1 398 ? -32.688 45.406 3.973 1 92.25 398 PRO B O 1
ATOM 9117 N N . GLU B 1 399 ? -32.156 44.156 2.168 1 89.56 399 GLU B N 1
ATOM 9118 C CA . GLU B 1 399 ? -33.219 43.156 2.424 1 89.56 399 GLU B CA 1
ATOM 9119 C C . GLU B 1 399 ? -32.625 41.781 2.684 1 89.56 399 GLU B C 1
ATOM 9121 O O . GLU B 1 399 ? -31.672 41.375 2.021 1 89.56 399 GLU B O 1
ATOM 9126 N N . ARG B 1 400 ? -33.156 41.156 3.74 1 91.62 400 ARG B N 1
ATOM 9127 C CA . ARG B 1 400 ? -32.812 39.781 3.992 1 91.62 400 ARG B CA 1
ATOM 9128 C C . ARG B 1 400 ? -33.719 38.812 3.193 1 91.62 400 ARG B C 1
ATOM 9130 O O . ARG B 1 400 ? -34.875 38.594 3.555 1 91.62 400 ARG B O 1
ATOM 9137 N N . LYS B 1 401 ? -33.125 38.156 2.232 1 93.12 401 LYS B N 1
ATOM 9138 C CA . LYS B 1 401 ? -33.906 37.281 1.358 1 93.12 401 LYS B CA 1
ATOM 9139 C C . LYS B 1 401 ? -34.25 35.969 2.061 1 93.12 401 LYS B C 1
ATOM 9141 O O . LYS B 1 401 ? -33.5 35.531 2.943 1 93.12 401 LYS B O 1
ATOM 9146 N N . LYS B 1 402 ? -35.344 35.469 1.684 1 96.5 402 LYS B N 1
ATOM 9147 C CA . LYS B 1 402 ? -35.719 34.156 2.189 1 96.5 402 LYS B CA 1
ATOM 9148 C C . LYS B 1 402 ? -34.875 33.062 1.569 1 96.5 402 LYS B C 1
ATOM 9150 O O . LYS B 1 402 ? -34.562 33.094 0.378 1 96.5 402 LYS B O 1
ATOM 9155 N N . VAL B 1 403 ? -34.469 32.094 2.377 1 97.56 403 VAL B N 1
ATOM 9156 C CA . VAL B 1 403 ? -33.625 31.016 1.921 1 97.56 403 VAL B CA 1
ATOM 9157 C C . VAL B 1 403 ? -34.312 29.672 2.15 1 97.56 403 VAL B C 1
ATOM 9159 O O . VAL B 1 403 ? -34.812 29.406 3.242 1 97.56 403 VAL B O 1
ATOM 9162 N N . LYS B 1 404 ? -34.312 28.891 1.139 1 97.75 404 LYS B N 1
ATOM 9163 C CA . LYS B 1 404 ? -34.906 27.547 1.26 1 97.75 404 LYS B CA 1
ATOM 9164 C C . LYS B 1 404 ? -33.906 26.578 1.889 1 97.75 404 LYS B C 1
ATOM 9166 O O . LYS B 1 404 ? -32.719 26.609 1.563 1 97.75 404 LYS B O 1
ATOM 9171 N N . LEU B 1 405 ? -34.375 25.781 2.803 1 97.94 405 LEU B N 1
ATOM 9172 C CA . LEU B 1 405 ? -33.594 24.734 3.457 1 97.94 405 LEU B CA 1
ATOM 9173 C C . LEU B 1 405 ? -34.25 23.375 3.299 1 97.94 405 LEU B C 1
ATOM 9175 O O . LEU B 1 405 ? -35.281 23.109 3.906 1 97.94 405 LEU B O 1
ATOM 9179 N N . ARG B 1 406 ? -33.688 22.453 2.467 1 96.38 406 ARG B N 1
ATOM 9180 C CA . ARG B 1 406 ? -34.281 21.156 2.152 1 96.38 406 ARG B CA 1
ATOM 9181 C C . ARG B 1 406 ? -33.75 20.078 3.086 1 96.38 406 ARG B C 1
ATOM 9183 O O . ARG B 1 406 ? -32.562 20.047 3.391 1 96.38 406 ARG B O 1
ATOM 9190 N N . TYR B 1 407 ? -34.594 19.203 3.418 1 96.19 407 TYR B N 1
ATOM 9191 C CA . TYR B 1 407 ? -34.219 18.094 4.281 1 96.19 407 TYR B CA 1
ATOM 9192 C C . TYR B 1 407 ? -33.156 17.219 3.611 1 96.19 407 TYR B C 1
ATOM 9194 O O . TYR B 1 407 ? -32.156 16.859 4.23 1 96.19 407 TYR B O 1
ATOM 9202 N N . ALA B 1 408 ? -33.438 16.938 2.436 1 95.5 408 ALA B N 1
ATOM 9203 C CA . ALA B 1 408 ? -32.531 16.062 1.685 1 95.5 408 ALA B CA 1
ATOM 9204 C C . ALA B 1 408 ? -31.125 16.656 1.589 1 95.5 408 ALA B C 1
ATOM 9206 O O . ALA B 1 408 ? -30.125 15.938 1.648 1 95.5 408 ALA B O 1
ATOM 9207 N N . ARG B 1 409 ? -31.047 17.906 1.472 1 96.38 409 ARG B N 1
ATOM 9208 C CA . ARG B 1 409 ? -29.766 18.578 1.332 1 96.38 409 ARG B CA 1
ATOM 9209 C C . ARG B 1 409 ? -29 18.578 2.65 1 96.38 409 ARG B C 1
ATOM 9211 O O . ARG B 1 409 ? -27.766 18.438 2.664 1 96.38 409 ARG B O 1
ATOM 9218 N N . ILE B 1 410 ? -29.672 18.766 3.756 1 96.44 410 ILE B N 1
ATOM 9219 C CA . ILE B 1 410 ? -29.047 18.688 5.07 1 96.44 410 ILE B CA 1
ATOM 9220 C C . ILE B 1 410 ? -28.375 17.328 5.25 1 96.44 410 ILE B C 1
ATOM 9222 O O . ILE B 1 410 ? -27.203 17.25 5.625 1 96.44 410 ILE B O 1
ATOM 9226 N N . ALA B 1 411 ? -29.094 16.344 4.883 1 94.38 411 ALA B N 1
ATOM 9227 C CA . ALA B 1 411 ? -28.594 14.984 5.039 1 94.38 411 ALA B CA 1
ATOM 9228 C C . ALA B 1 411 ? -27.406 14.727 4.117 1 94.38 411 ALA B C 1
ATOM 9230 O O . ALA B 1 411 ? -26.422 14.086 4.516 1 94.38 411 ALA B O 1
ATOM 9231 N N . SER B 1 412 ? -27.5 15.188 2.945 1 93.88 412 SER B N 1
ATOM 9232 C CA . SER B 1 412 ? -26.453 14.953 1.953 1 93.88 412 SER B CA 1
ATOM 9233 C C . SER B 1 412 ? -25.156 15.656 2.332 1 93.88 412 SER B C 1
ATOM 9235 O O . SER B 1 412 ? -24.062 15.125 2.127 1 93.88 412 SER B O 1
ATOM 9237 N N . VAL B 1 413 ? -25.234 16.859 2.869 1 93.88 413 VAL B N 1
ATOM 9238 C CA . VAL B 1 413 ? -24.062 17.672 3.162 1 93.88 413 VAL B CA 1
ATOM 9239 C C . VAL B 1 413 ? -23.453 17.25 4.5 1 93.88 413 VAL B C 1
ATOM 9241 O O . VAL B 1 413 ? -22.25 17.062 4.609 1 93.88 413 VAL B O 1
ATOM 9244 N N . LEU B 1 414 ? -24.234 17.016 5.551 1 93.5 414 LEU B N 1
ATOM 9245 C CA . LEU B 1 414 ? -23.75 16.734 6.891 1 93.5 414 LEU B CA 1
ATOM 9246 C C . LEU B 1 414 ? -23.438 15.242 7.047 1 93.5 414 LEU B C 1
ATOM 9248 O O . LEU B 1 414 ? -22.672 14.844 7.93 1 93.5 414 LEU B O 1
ATOM 9252 N N . GLY B 1 415 ? -24.141 14.383 6.234 1 89.88 415 GLY B N 1
ATOM 9253 C CA . GLY B 1 415 ? -23.922 12.945 6.316 1 89.88 415 GLY B CA 1
ATOM 9254 C C . GLY B 1 415 ? -24.688 12.297 7.461 1 89.88 415 GLY B C 1
ATOM 9255 O O . GLY B 1 415 ? -24.406 11.148 7.816 1 89.88 415 GLY B O 1
ATOM 9256 N N . ILE B 1 416 ? -25.578 13.008 8.164 1 91.12 416 ILE B N 1
ATOM 9257 C CA . ILE B 1 416 ? -26.391 12.477 9.25 1 91.12 416 ILE B CA 1
ATOM 9258 C C . ILE B 1 416 ? -27.859 12.836 9.023 1 91.12 416 ILE B C 1
ATOM 9260 O O . ILE B 1 416 ? -28.172 13.758 8.266 1 91.12 416 ILE B O 1
ATOM 9264 N N . GLN B 1 417 ? -28.75 12.055 9.656 1 92.38 417 GLN B N 1
ATOM 9265 C CA . GLN B 1 417 ? -30.172 12.336 9.617 1 92.38 417 GLN B CA 1
ATOM 9266 C C . GLN B 1 417 ? -30.625 13.086 10.867 1 92.38 417 GLN B C 1
ATOM 9268 O O . GLN B 1 417 ? -30.375 12.641 11.992 1 92.38 417 GLN B O 1
ATOM 9273 N N . LEU B 1 418 ? -31.125 14.32 10.648 1 94.25 418 LEU B N 1
ATOM 9274 C CA . LEU B 1 418 ? -31.734 15.102 11.719 1 94.25 418 LEU B CA 1
ATOM 9275 C C . LEU B 1 418 ? -33.25 15.156 11.555 1 94.25 418 LEU B C 1
ATOM 9277 O O . LEU B 1 418 ? -33.75 15.227 10.438 1 94.25 418 LEU B O 1
ATOM 9281 N N . SER B 1 419 ? -34 15.062 12.625 1 95.12 419 SER B N 1
ATOM 9282 C CA . SER B 1 419 ? -35.438 15.148 12.555 1 95.12 419 SER B CA 1
ATOM 9283 C C . SER B 1 419 ? -35.875 16.562 12.172 1 95.12 419 SER B C 1
ATOM 9285 O O . SER B 1 419 ? -35.156 17.531 12.375 1 95.12 419 SER B O 1
ATOM 9287 N N . LYS B 1 420 ? -37.094 16.688 11.633 1 95.12 420 LYS B N 1
ATOM 9288 C CA . LYS B 1 420 ? -37.688 17.969 11.297 1 95.12 420 LYS B CA 1
ATOM 9289 C C . LYS B 1 420 ? -37.781 18.859 12.523 1 95.12 420 LYS B C 1
ATOM 9291 O O . LYS B 1 420 ? -37.531 20.062 12.453 1 95.12 420 LYS B O 1
ATOM 9296 N N . ASP B 1 421 ? -38.062 18.266 13.633 1 96.25 421 ASP B N 1
ATOM 9297 C CA . ASP B 1 421 ? -38.25 19 14.883 1 96.25 421 ASP B CA 1
ATOM 9298 C C . ASP B 1 421 ? -36.906 19.547 15.383 1 96.25 421 ASP B C 1
ATOM 9300 O O . ASP B 1 421 ? -36.844 20.672 15.906 1 96.25 421 ASP B O 1
ATOM 9304 N N . ASP B 1 422 ? -35.938 18.812 15.219 1 95.5 422 ASP B N 1
ATOM 9305 C CA . ASP B 1 422 ? -34.594 19.25 15.656 1 95.5 422 ASP B CA 1
ATOM 9306 C C . ASP B 1 422 ? -34.125 20.469 14.867 1 95.5 422 ASP B C 1
ATOM 9308 O O . ASP B 1 422 ? -33.625 21.438 15.445 1 95.5 422 ASP B O 1
ATOM 9312 N N . VAL B 1 423 ? -34.344 20.391 13.57 1 96.94 423 VAL B N 1
ATOM 9313 C CA . VAL B 1 423 ? -33.938 21.5 12.711 1 96.94 423 VAL B CA 1
ATOM 9314 C C . VAL B 1 423 ? -34.781 22.734 13.031 1 96.94 423 VAL B C 1
ATOM 9316 O O . VAL B 1 423 ? -34.25 23.844 13.125 1 96.94 423 VAL B O 1
ATOM 9319 N N . ALA B 1 424 ? -36.062 22.516 13.211 1 97.12 424 ALA B N 1
ATOM 9320 C CA . ALA B 1 424 ? -36.969 23.625 13.562 1 97.12 424 ALA B CA 1
ATOM 9321 C C . ALA B 1 424 ? -36.531 24.266 14.875 1 97.12 424 ALA B C 1
ATOM 9323 O O . ALA B 1 424 ? -36.562 25.5 15 1 97.12 424 ALA B O 1
ATOM 9324 N N . ASN B 1 425 ? -36.219 23.5 15.812 1 96.12 425 ASN B N 1
ATOM 9325 C CA . ASN B 1 425 ? -35.781 24.016 17.109 1 96.12 425 ASN B CA 1
ATOM 9326 C C . ASN B 1 425 ? -34.5 24.844 16.984 1 96.12 425 ASN B C 1
ATOM 9328 O O . ASN B 1 425 ? -34.375 25.875 17.625 1 96.12 425 ASN B O 1
ATOM 9332 N N . ILE B 1 426 ? -33.625 24.375 16.203 1 95.56 426 ILE B N 1
ATOM 9333 C CA . ILE B 1 426 ? -32.375 25.078 15.992 1 95.56 426 ILE B CA 1
ATOM 9334 C C . ILE B 1 426 ? -32.625 26.438 15.352 1 95.56 426 ILE B C 1
ATOM 9336 O O . ILE B 1 426 ? -32.094 27.453 15.789 1 95.56 426 ILE B O 1
ATOM 9340 N N . LEU B 1 427 ? -33.469 26.484 14.344 1 97 427 LEU B N 1
ATOM 9341 C CA . LEU B 1 427 ? -33.812 27.719 13.68 1 97 427 LEU B CA 1
ATOM 9342 C C . LEU B 1 427 ? -34.469 28.688 14.648 1 97 427 LEU B C 1
ATOM 9344 O O . LEU B 1 427 ? -34.219 29.906 14.609 1 97 427 LEU B O 1
ATOM 9348 N N . LYS B 1 428 ? -35.25 28.125 15.531 1 95.62 428 LYS B N 1
ATOM 9349 C CA . LYS B 1 428 ? -35.906 28.938 16.547 1 95.62 428 LYS B CA 1
ATOM 9350 C C . LYS B 1 428 ? -34.906 29.531 17.531 1 95.62 428 LYS B C 1
ATOM 9352 O O . LYS B 1 428 ? -35 30.703 17.891 1 95.62 428 LYS B O 1
ATOM 9357 N N . GLN B 1 429 ? -34.031 28.719 17.922 1 94.12 429 GLN B N 1
ATOM 9358 C CA . GLN B 1 429 ? -33 29.172 18.859 1 94.12 429 GLN B CA 1
ATOM 9359 C C . GLN B 1 429 ? -32.156 30.266 18.25 1 94.12 429 GLN B C 1
ATOM 9361 O O . GLN B 1 429 ? -31.656 31.156 18.969 1 94.12 429 GLN B O 1
ATOM 9366 N N . LEU B 1 430 ? -31.969 30.234 17 1 95.19 430 LEU B N 1
ATOM 9367 C CA . LEU B 1 430 ? -31.172 31.234 16.297 1 95.19 430 LEU B CA 1
ATOM 9368 C C . LEU B 1 430 ? -31.969 32.531 16.109 1 95.19 430 LEU B C 1
ATOM 9370 O O . LEU B 1 430 ? -31.391 33.562 15.75 1 95.19 430 LEU B O 1
ATOM 9374 N N . GLY B 1 431 ? -33.188 32.469 16.375 1 93 431 GLY B N 1
ATOM 9375 C CA . GLY B 1 431 ? -34.031 33.625 16.203 1 93 431 GLY B CA 1
ATOM 9376 C C . GLY B 1 431 ? -34.469 33.875 14.766 1 93 431 GLY B C 1
ATOM 9377 O O . GLY B 1 431 ? -34.781 35 14.383 1 93 431 GLY B O 1
ATOM 9378 N N . PHE B 1 432 ? -34.406 32.844 13.898 1 96.69 432 PHE B N 1
ATOM 9379 C CA . PHE B 1 432 ? -34.812 32.969 12.508 1 96.69 432 PHE B CA 1
ATOM 9380 C C . PHE B 1 432 ? -36.312 32.719 12.352 1 96.69 432 PHE B C 1
ATOM 9382 O O . PHE B 1 432 ? -36.906 31.922 13.078 1 96.69 432 PHE B O 1
ATOM 9389 N N . SER B 1 433 ? -36.875 33.469 11.453 1 96.88 433 SER B N 1
ATOM 9390 C CA . SER B 1 433 ? -38.25 33.188 11.062 1 96.88 433 SER B CA 1
ATOM 9391 C C . SER B 1 433 ? -38.312 32.188 9.922 1 96.88 433 SER B C 1
ATOM 9393 O O . SER B 1 433 ? -37.5 32.25 8.992 1 96.88 433 SER B O 1
ATOM 9395 N N . PHE B 1 434 ? -39.25 31.219 10.086 1 97.69 434 PHE B N 1
ATOM 9396 C CA . PHE B 1 434 ? -39.312 30.234 9.008 1 97.69 434 PHE B CA 1
ATOM 9397 C C . PHE B 1 434 ? -40.719 29.672 8.844 1 97.69 434 PHE B C 1
ATOM 9399 O O . PHE B 1 434 ? -41.531 29.734 9.773 1 97.69 434 PHE B O 1
ATOM 9406 N N . ASP B 1 435 ? -40.969 29.188 7.613 1 97.38 435 ASP B N 1
ATOM 9407 C CA . ASP B 1 435 ? -42.156 28.422 7.273 1 97.38 435 ASP B CA 1
ATOM 9408 C C . ASP B 1 435 ? -41.781 27 6.863 1 97.38 435 ASP B C 1
ATOM 9410 O O . ASP B 1 435 ? -40.812 26.781 6.109 1 97.38 435 ASP B O 1
ATOM 9414 N N . GLU B 1 436 ? -42.531 26.094 7.484 1 96.31 436 GLU B N 1
ATOM 9415 C CA . GLU B 1 436 ? -42.281 24.703 7.129 1 96.31 436 GLU B CA 1
ATOM 9416 C C . GLU B 1 436 ? -42.969 24.328 5.828 1 96.31 436 GLU B C 1
ATOM 9418 O O . GLU B 1 436 ? -44.125 24.719 5.598 1 96.31 436 GLU B O 1
ATOM 9423 N N . THR B 1 437 ? -42.25 23.688 4.973 1 96.31 437 THR B N 1
ATOM 9424 C CA . THR B 1 437 ? -42.781 23.172 3.719 1 96.31 437 THR B CA 1
ATOM 9425 C C . THR B 1 437 ? -42.688 21.656 3.678 1 96.31 437 THR B C 1
ATOM 9427 O O . THR B 1 437 ? -42.219 21.031 4.633 1 96.31 437 THR B O 1
ATOM 9430 N N . GLU B 1 438 ? -43.125 21.031 2.643 1 93.5 438 GLU B N 1
ATOM 9431 C CA . GLU B 1 438 ? -43.094 19.594 2.492 1 93.5 438 GLU B CA 1
ATOM 9432 C C . GLU B 1 438 ? -41.656 19.062 2.434 1 93.5 438 GLU B C 1
ATOM 9434 O O . GLU B 1 438 ? -41.344 18.016 2.996 1 93.5 438 GLU B O 1
ATOM 9439 N N . ASP B 1 439 ? -40.812 19.922 1.812 1 94.75 439 ASP B N 1
ATOM 9440 C CA . ASP B 1 439 ? -39.469 19.438 1.537 1 94.75 439 ASP B CA 1
ATOM 9441 C C . ASP B 1 439 ? -38.469 20.047 2.498 1 94.75 439 ASP B C 1
ATOM 9443 O O . ASP B 1 439 ? -37.281 19.75 2.424 1 94.75 439 ASP B O 1
ATOM 9447 N N . GLY B 1 440 ? -38.938 20.844 3.445 1 97.19 440 GLY B N 1
ATOM 9448 C CA . GLY B 1 440 ? -38 21.484 4.352 1 97.19 440 GLY B CA 1
ATOM 9449 C C . GLY B 1 440 ? -38.562 22.766 4.957 1 97.19 440 GLY B C 1
ATOM 9450 O O . GLY B 1 440 ? -39.656 22.781 5.516 1 97.19 440 GLY B O 1
ATOM 9451 N N . PHE B 1 441 ? -37.75 23.891 4.918 1 98.12 441 PHE B N 1
ATOM 9452 C CA . PHE B 1 441 ? -38.094 25.172 5.504 1 98.12 441 PHE B CA 1
ATOM 9453 C C . PHE B 1 441 ? -37.781 26.312 4.535 1 98.12 441 PHE B C 1
ATOM 9455 O O . PHE B 1 441 ? -36.938 26.188 3.664 1 98.12 441 PHE B O 1
ATOM 9462 N N . VAL B 1 442 ? -38.562 27.359 4.578 1 98.31 442 VAL B N 1
ATOM 9463 C CA . VAL B 1 442 ? -38.219 28.656 4.02 1 98.31 442 VAL B CA 1
ATOM 9464 C C . VAL B 1 442 ? -37.875 29.625 5.145 1 98.31 442 VAL B C 1
ATOM 9466 O O . VAL B 1 442 ? -38.75 29.984 5.941 1 98.31 442 VAL B O 1
ATOM 9469 N N . VAL B 1 443 ? -36.656 30.062 5.199 1 98.06 443 VAL B N 1
ATOM 9470 C CA . VAL B 1 443 ? -36.125 30.734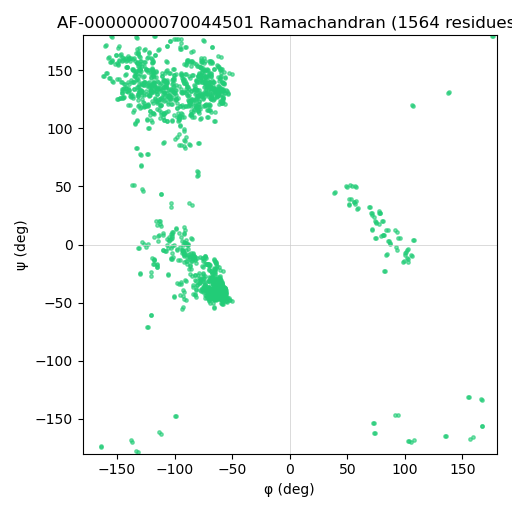 6.383 1 98.06 443 VAL B CA 1
ATOM 9471 C C . VAL B 1 443 ? -35.781 32.188 6.039 1 98.06 443 VAL B C 1
ATOM 9473 O O . VAL B 1 443 ? -35.25 32.438 4.957 1 98.06 443 VAL B O 1
ATOM 9476 N N . GLN B 1 444 ? -36.031 33.062 6.879 1 97.06 444 GLN B N 1
ATOM 9477 C CA . GLN B 1 444 ? -35.594 34.438 6.785 1 97.06 444 GLN B CA 1
ATOM 9478 C C . GLN B 1 444 ? -34.781 34.875 8.008 1 97.06 444 GLN B C 1
ATOM 9480 O O . GLN B 1 444 ? -35.281 34.812 9.133 1 97.06 444 GLN B O 1
ATOM 9485 N N . ALA B 1 445 ? -33.625 35.25 7.785 1 95.75 445 ALA B N 1
ATOM 9486 C CA . ALA B 1 445 ? -32.75 35.656 8.875 1 95.75 445 ALA B CA 1
ATOM 9487 C C . ALA B 1 445 ? -33.031 37.062 9.336 1 95.75 445 ALA B C 1
ATOM 9489 O O . ALA B 1 445 ? -33.594 37.875 8.586 1 95.75 445 ALA B O 1
ATOM 9490 N N . PRO B 1 446 ? -32.75 37.438 10.578 1 95.94 446 PRO B N 1
ATOM 9491 C CA . PRO B 1 446 ? -32.906 38.812 11.055 1 95.94 446 PRO B CA 1
ATOM 9492 C C . PRO B 1 446 ? -31.906 39.781 10.398 1 95.94 446 PRO B C 1
ATOM 9494 O O . PRO B 1 446 ? -30.984 39.344 9.703 1 95.94 446 PRO B O 1
ATOM 9497 N N . SER B 1 447 ? -32.062 41.094 10.578 1 95.56 447 SER B N 1
ATOM 9498 C CA . SER B 1 447 ? -31.281 42.156 9.914 1 95.56 447 SER B CA 1
ATOM 9499 C C . SER B 1 447 ? -29.812 42.094 10.344 1 95.56 447 SER B C 1
ATOM 9501 O O . SER B 1 447 ? -28.922 42.5 9.594 1 95.56 447 SER B O 1
ATOM 9503 N N . TYR B 1 448 ? -29.531 41.438 11.547 1 95.25 448 TYR B N 1
ATOM 9504 C CA . TYR B 1 448 ? -28.172 41.469 12.062 1 95.25 448 TYR B CA 1
ATOM 9505 C C . TYR B 1 448 ? -27.375 40.281 11.5 1 95.25 448 TYR B C 1
ATOM 9507 O O . TYR B 1 448 ? -26.156 40.219 11.664 1 95.25 448 TYR B O 1
ATOM 9515 N N . ARG B 1 449 ? -28.031 39.344 10.859 1 95.19 449 ARG B N 1
ATOM 9516 C CA . ARG B 1 449 ? -27.328 38.219 10.242 1 95.19 449 ARG B CA 1
ATOM 9517 C C . ARG B 1 449 ? -27.125 38.469 8.75 1 95.19 449 ARG B C 1
ATOM 9519 O O . ARG B 1 449 ? -27.922 38 7.934 1 95.19 449 ARG B O 1
ATOM 9526 N N . PHE B 1 450 ? -26.047 39 8.445 1 89.44 450 PHE B N 1
ATOM 9527 C CA . PHE B 1 450 ? -25.766 39.375 7.062 1 89.44 450 PHE B CA 1
ATOM 9528 C C . PHE B 1 450 ? -25.094 38.219 6.32 1 89.44 450 PHE B C 1
ATOM 9530 O O . PHE B 1 450 ? -24.922 38.281 5.102 1 89.44 450 PHE B O 1
ATOM 9537 N N . ASP B 1 451 ? -24.797 37.156 7 1 92 451 ASP B N 1
ATOM 9538 C CA . ASP B 1 451 ? -24.031 36.031 6.438 1 92 451 ASP B CA 1
ATOM 9539 C C . ASP B 1 451 ? -24.969 34.969 5.879 1 92 451 ASP B C 1
ATOM 9541 O O . ASP B 1 451 ? -24.531 34.031 5.215 1 92 451 ASP B O 1
ATOM 9545 N N . ILE B 1 452 ? -26.234 35.156 6.117 1 95.62 452 ILE B N 1
ATOM 9546 C CA . ILE B 1 452 ? -27.188 34.125 5.664 1 95.62 452 ILE B CA 1
ATOM 9547 C C . ILE B 1 452 ? -27.75 34.531 4.301 1 95.62 452 ILE B C 1
ATOM 9549 O O . ILE B 1 452 ? -28.641 35.406 4.215 1 95.62 452 ILE B O 1
ATOM 9553 N N . GLU B 1 453 ? -27.234 33.906 3.26 1 93.62 453 GLU B N 1
ATOM 9554 C CA . GLU B 1 453 ? -27.672 34.25 1.908 1 93.62 453 GLU B CA 1
ATOM 9555 C C . GLU B 1 453 ? -28.047 33 1.127 1 93.62 453 GLU B C 1
ATOM 9557 O O . GLU B 1 453 ? -28.75 33.062 0.117 1 93.62 453 GLU B O 1
ATOM 9562 N N . ARG B 1 454 ? -27.516 31.75 1.429 1 94.06 454 ARG B N 1
ATOM 9563 C CA . ARG B 1 454 ? -27.672 30.516 0.671 1 94.06 454 ARG B CA 1
ATOM 9564 C C . ARG B 1 454 ? -28.078 29.359 1.585 1 94.06 454 ARG B C 1
ATOM 9566 O O . ARG B 1 454 ? -27.938 29.453 2.807 1 94.06 454 ARG B O 1
ATOM 9573 N N . GLU B 1 455 ? -28.516 28.391 0.984 1 97.31 455 GLU B N 1
ATOM 9574 C CA . GLU B 1 455 ? -28.922 27.172 1.692 1 97.31 455 GLU B CA 1
ATOM 9575 C C . GLU B 1 455 ? -27.781 26.609 2.535 1 97.31 455 GLU B C 1
ATOM 9577 O O . GLU B 1 455 ? -27.984 26.172 3.662 1 97.31 455 GLU B O 1
ATOM 9582 N N . ALA B 1 456 ? -26.547 26.719 1.968 1 96.5 456 ALA B N 1
ATOM 9583 C CA . ALA B 1 456 ? -25.359 26.188 2.65 1 96.5 456 ALA B CA 1
ATOM 9584 C C . ALA B 1 456 ? -25.109 26.938 3.957 1 96.5 456 ALA B C 1
ATOM 9586 O O . ALA B 1 456 ? -24.609 26.359 4.926 1 96.5 456 ALA B O 1
ATOM 9587 N N . ASP B 1 457 ? -25.453 28.203 4.027 1 96.5 457 ASP B N 1
ATOM 9588 C CA . ASP B 1 457 ? -25.266 29 5.242 1 96.5 457 ASP B CA 1
ATOM 9589 C C . ASP B 1 457 ? -26.172 28.484 6.367 1 96.5 457 ASP B C 1
ATOM 9591 O O . ASP B 1 457 ? -25.75 28.438 7.523 1 96.5 457 ASP B O 1
ATOM 9595 N N . LEU B 1 458 ? -27.328 28.109 5.957 1 97.62 458 LEU B N 1
ATOM 9596 C CA . LEU B 1 458 ? -28.266 27.578 6.938 1 97.62 458 LEU B CA 1
ATOM 9597 C C . LEU B 1 458 ? -27.812 26.203 7.426 1 97.62 458 LEU B C 1
ATOM 9599 O O . LEU B 1 458 ? -27.938 25.891 8.609 1 97.62 458 LEU B O 1
ATOM 9603 N N . ILE B 1 459 ? -27.375 25.359 6.496 1 97.25 459 ILE B N 1
ATOM 9604 C CA . ILE B 1 459 ? -26.891 24.031 6.867 1 97.25 459 ILE B CA 1
ATOM 9605 C C . ILE B 1 459 ? -25.719 24.172 7.836 1 97.25 459 ILE B C 1
ATOM 9607 O O . ILE B 1 459 ? -25.609 23.375 8.781 1 97.25 459 ILE B O 1
ATOM 9611 N N . GLU B 1 460 ? -24.875 25.172 7.613 1 95.56 460 GLU B N 1
ATOM 9612 C CA . GLU B 1 460 ? -23.766 25.453 8.531 1 95.56 460 GLU B CA 1
ATOM 9613 C C . GLU B 1 460 ? -24.281 25.75 9.938 1 95.56 460 GLU B C 1
ATOM 9615 O O . GLU B 1 460 ? -23.75 25.25 10.93 1 95.56 460 GLU B O 1
ATOM 9620 N N . GLU B 1 461 ? -25.266 26.609 10.039 1 96.12 461 GLU B N 1
ATOM 9621 C CA . GLU B 1 461 ? -25.844 26.953 11.328 1 96.12 461 GLU B CA 1
ATOM 9622 C C . GLU B 1 461 ? -26.422 25.719 12.023 1 96.12 461 GLU B C 1
ATOM 9624 O O . GLU B 1 461 ? -26.281 25.562 13.234 1 96.12 461 GLU B O 1
ATOM 9629 N N . VAL B 1 462 ? -27.031 24.859 11.227 1 96.38 462 VAL B N 1
ATOM 9630 C CA . VAL B 1 462 ? -27.594 23.625 11.773 1 96.38 462 VAL B CA 1
ATOM 9631 C C . VAL B 1 462 ? -26.469 22.766 12.328 1 96.38 462 VAL B C 1
ATOM 9633 O O . VAL B 1 462 ? -26.562 22.234 13.445 1 96.38 462 VAL B O 1
ATOM 9636 N N . ALA B 1 463 ? -25.422 22.594 11.562 1 94.56 463 ALA B N 1
ATOM 9637 C CA . ALA B 1 463 ? -24.281 21.797 12 1 94.56 463 ALA B CA 1
ATOM 9638 C C . ALA B 1 463 ? -23.641 22.391 13.258 1 94.56 463 ALA B C 1
ATOM 9640 O O . ALA B 1 463 ? -23.344 21.656 14.203 1 94.56 463 ALA B O 1
ATOM 9641 N N . ARG B 1 464 ? -23.453 23.703 13.234 1 93.19 464 ARG B N 1
ATOM 9642 C CA . ARG B 1 464 ? -22.797 24.422 14.336 1 93.19 464 ARG B CA 1
ATOM 9643 C C . ARG B 1 464 ? -23.578 24.234 15.641 1 93.19 464 ARG B C 1
ATOM 9645 O O . ARG B 1 464 ? -22.984 23.922 16.672 1 93.19 464 ARG B O 1
ATOM 9652 N N . LEU B 1 465 ? -24.797 24.359 15.641 1 93.75 465 LEU B N 1
ATOM 9653 C CA . LEU B 1 465 ? -25.594 24.312 16.859 1 93.75 465 LEU B CA 1
ATOM 9654 C C . LEU B 1 465 ? -25.844 22.859 17.281 1 93.75 465 LEU B C 1
ATOM 9656 O O . LEU B 1 465 ? -26.016 22.562 18.469 1 93.75 465 LEU B O 1
ATOM 9660 N N . HIS B 1 466 ? -26 21.969 16.203 1 93.25 466 HIS B N 1
ATOM 9661 C CA . HIS B 1 466 ? -26.062 20.562 16.531 1 93.25 466 HIS B CA 1
ATOM 9662 C C . HIS B 1 466 ? -24.781 20.109 17.234 1 93.25 466 HIS B C 1
ATOM 9664 O O . HIS B 1 466 ? -24.828 19.328 18.188 1 93.25 466 HIS B O 1
ATOM 9670 N N . GLY B 1 467 ? -23.641 20.641 16.812 1 90.44 467 GLY B N 1
ATOM 9671 C CA . GLY B 1 467 ? -22.344 20.266 17.344 1 90.44 467 GLY B CA 1
ATOM 9672 C C . GLY B 1 467 ? -21.531 19.422 16.375 1 90.44 467 GLY B C 1
ATOM 9673 O O . GLY B 1 467 ? -21.922 18.281 16.062 1 90.44 467 GLY B O 1
ATOM 9674 N N . TYR B 1 468 ? -20.406 19.938 16.016 1 89.56 468 TYR B N 1
ATOM 9675 C CA . TYR B 1 468 ? -19.531 19.219 15.102 1 89.56 468 TYR B CA 1
ATOM 9676 C C . TYR B 1 468 ? -19.047 17.922 15.727 1 89.56 468 TYR B C 1
ATOM 9678 O O . TYR B 1 468 ? -18.781 16.938 15.023 1 89.56 468 TYR B O 1
ATOM 9686 N N . ASP B 1 469 ? -18.922 17.875 17.031 1 88.25 469 ASP B N 1
ATOM 9687 C CA . ASP B 1 469 ? -18.422 16.703 17.75 1 88.25 469 ASP B CA 1
ATOM 9688 C C . ASP B 1 469 ? -19.438 15.57 17.734 1 88.25 469 ASP B C 1
ATOM 9690 O O . ASP B 1 469 ? -19.094 14.414 17.984 1 88.25 469 ASP B O 1
ATOM 9694 N N . LYS B 1 470 ? -20.672 15.906 17.406 1 89.31 470 LYS B N 1
ATOM 9695 C CA . LYS B 1 470 ? -21.734 14.898 17.391 1 89.31 470 LYS B CA 1
ATOM 9696 C C . LYS B 1 470 ? -21.875 14.281 16 1 89.31 470 LYS B C 1
ATOM 9698 O O . LYS B 1 470 ? -22.656 13.344 15.812 1 89.31 470 LYS B O 1
ATOM 9703 N N . ILE B 1 471 ? -21.156 14.891 15.094 1 91.31 471 ILE B N 1
ATOM 9704 C CA . ILE B 1 471 ? -21.172 14.328 13.742 1 91.31 471 ILE B CA 1
ATOM 9705 C C . ILE B 1 471 ? -20.109 13.227 13.633 1 91.31 471 ILE B C 1
ATOM 9707 O O . ILE B 1 471 ? -18.906 13.508 13.695 1 91.31 471 ILE B O 1
ATOM 9711 N N . PRO B 1 472 ? -20.5 11.992 13.477 1 89.06 472 PRO B N 1
ATOM 9712 C CA . PRO B 1 472 ? -19.547 10.883 13.469 1 89.06 472 PRO B CA 1
ATOM 9713 C C . PRO B 1 472 ? -18.672 10.867 12.219 1 89.06 472 PRO B C 1
ATOM 9715 O O . PRO B 1 472 ? -19.109 11.312 11.156 1 89.06 472 PRO B O 1
ATOM 9718 N N . ALA B 1 473 ? -17.453 10.438 12.352 1 85.12 473 ALA B N 1
ATOM 9719 C CA . ALA B 1 473 ? -16.562 10.18 11.227 1 85.12 473 ALA B CA 1
ATOM 9720 C C . ALA B 1 473 ? -16.875 8.836 10.57 1 85.12 473 ALA B C 1
ATOM 9722 O O . ALA B 1 473 ? -16.328 7.805 10.953 1 85.12 473 ALA B O 1
ATOM 9723 N N . ILE B 1 474 ? -17.766 8.781 9.633 1 81.88 474 ILE B N 1
ATOM 9724 C CA . ILE B 1 474 ? -18.172 7.543 8.984 1 81.88 474 ILE B CA 1
ATOM 9725 C C . ILE B 1 474 ? -17.25 7.242 7.809 1 81.88 474 ILE B C 1
ATOM 9727 O O . ILE B 1 474 ? -17.062 8.086 6.926 1 81.88 474 ILE B O 1
ATOM 9731 N N . ALA B 1 475 ? -16.625 6.059 7.832 1 83.25 475 ALA B N 1
ATOM 9732 C CA . ALA B 1 475 ? -15.766 5.652 6.719 1 83.25 475 ALA B CA 1
ATOM 9733 C C . ALA B 1 475 ? -16.578 5.449 5.445 1 83.25 475 ALA B C 1
ATOM 9735 O O . ALA B 1 475 ? -17.688 4.895 5.488 1 83.25 475 ALA B O 1
ATOM 9736 N N . PRO B 1 476 ? -16.188 5.945 4.316 1 84.25 476 PRO B N 1
ATOM 9737 C CA . PRO B 1 476 ? -16.891 5.684 3.061 1 84.25 476 PRO B CA 1
ATOM 9738 C C . PRO B 1 476 ? -17 4.195 2.738 1 84.25 476 PRO B C 1
ATOM 9740 O O . PRO B 1 476 ? -16.125 3.414 3.123 1 84.25 476 PRO B O 1
ATOM 9743 N N . VAL B 1 477 ? -18.219 3.787 2.217 1 85.19 477 VAL B N 1
ATOM 9744 C CA . VAL B 1 477 ? -18.453 2.42 1.763 1 85.19 477 VAL B CA 1
ATOM 9745 C C . VAL B 1 477 ? -18.25 2.336 0.252 1 85.19 477 VAL B C 1
ATOM 9747 O O . VAL B 1 477 ? -18.875 3.072 -0.51 1 85.19 477 VAL B O 1
ATOM 9750 N N . ALA B 1 478 ? -17.203 1.723 -0.151 1 83.06 478 ALA B N 1
ATOM 9751 C CA . ALA B 1 478 ? -16.906 1.618 -1.575 1 83.06 478 ALA B CA 1
ATOM 9752 C C . ALA B 1 478 ? -16.594 0.176 -1.967 1 83.06 478 ALA B C 1
ATOM 9754 O O . ALA B 1 478 ? -16.375 -0.675 -1.101 1 83.06 478 ALA B O 1
ATOM 9755 N N . ASN B 1 479 ? -16.844 -0.13 -3.355 1 85.56 479 ASN B N 1
ATOM 9756 C CA . ASN B 1 479 ? -16.344 -1.392 -3.902 1 85.56 479 ASN B CA 1
ATOM 9757 C C . ASN B 1 479 ? -14.828 -1.505 -3.777 1 85.56 479 ASN B C 1
ATOM 9759 O O . ASN B 1 479 ? -14.102 -0.583 -4.148 1 85.56 479 ASN B O 1
ATOM 9763 N N . VAL B 1 480 ? -14.5 -2.535 -3.127 1 82.25 480 VAL B N 1
ATOM 9764 C CA . VAL B 1 480 ? -13.07 -2.752 -2.92 1 82.25 480 VAL B CA 1
ATOM 9765 C C . VAL B 1 480 ? -12.484 -3.527 -4.102 1 82.25 480 VAL B C 1
ATOM 9767 O O . VAL B 1 480 ? -12.539 -4.758 -4.129 1 82.25 480 VAL B O 1
ATOM 9770 N N . THR B 1 481 ? -12.086 -2.818 -5.152 1 82.75 481 THR B N 1
ATOM 9771 C CA . THR B 1 481 ? -11.445 -3.438 -6.305 1 82.75 481 THR B CA 1
ATOM 9772 C C . THR B 1 481 ? -9.938 -3.217 -6.262 1 82.75 481 THR B C 1
ATOM 9774 O O . THR B 1 481 ? -9.469 -2.176 -5.793 1 82.75 481 THR B O 1
ATOM 9777 N N . MET B 1 482 ? -9.18 -4.258 -6.676 1 80.88 482 MET B N 1
ATOM 9778 C CA . MET B 1 482 ? -7.727 -4.113 -6.762 1 80.88 482 MET B CA 1
ATOM 9779 C C . MET B 1 482 ? -7.34 -3.156 -7.883 1 80.88 482 MET B C 1
ATOM 9781 O O . MET B 1 482 ? -7.906 -3.211 -8.977 1 80.88 482 MET B O 1
ATOM 9785 N N . LEU B 1 483 ? -6.559 -2.145 -7.527 1 78 483 LEU B N 1
ATOM 9786 C CA . LEU B 1 483 ? -6.035 -1.238 -8.547 1 78 483 LEU B CA 1
ATOM 9787 C C . LEU B 1 483 ? -4.926 -1.907 -9.352 1 78 483 LEU B C 1
ATOM 9789 O O . LEU B 1 483 ? -4.176 -2.729 -8.82 1 78 483 LEU B O 1
ATOM 9793 N N . PRO B 1 484 ? -4.945 -1.632 -10.703 1 81 484 PRO B N 1
ATOM 9794 C CA . PRO B 1 484 ? -3.838 -2.18 -11.492 1 81 484 PRO B CA 1
ATOM 9795 C C . PRO B 1 484 ? -2.471 -1.734 -10.984 1 81 484 PRO B C 1
ATOM 9797 O O . PRO B 1 484 ? -2.314 -0.595 -10.531 1 81 484 PRO B O 1
ATOM 9800 N N . LEU B 1 485 ? -1.612 -2.639 -10.812 1 79.44 485 LEU B N 1
ATOM 9801 C CA . LEU B 1 485 ? -0.216 -2.365 -10.484 1 79.44 485 LEU B CA 1
ATOM 9802 C C . LEU B 1 485 ? 0.689 -2.688 -11.672 1 79.44 485 LEU B C 1
ATOM 9804 O O . LEU B 1 485 ? 1.218 -3.799 -11.766 1 79.44 485 LEU B O 1
ATOM 9808 N N . PRO B 1 486 ? 0.855 -1.611 -12.578 1 81.75 486 PRO B N 1
ATOM 9809 C CA . PRO B 1 486 ? 1.692 -1.892 -13.75 1 81.75 486 PRO B CA 1
ATOM 9810 C C . PRO B 1 486 ? 3.125 -2.26 -13.375 1 81.75 486 PRO B C 1
ATOM 9812 O O . PRO B 1 486 ? 3.76 -1.559 -12.578 1 81.75 486 PRO B O 1
ATOM 9815 N N . GLU B 1 487 ? 3.621 -3.275 -13.922 1 84.75 487 GLU B N 1
ATOM 9816 C CA . GLU B 1 487 ? 4.98 -3.738 -13.648 1 84.75 487 GLU B CA 1
ATOM 9817 C C . GLU B 1 487 ? 5.988 -3.045 -14.555 1 84.75 487 GLU B C 1
ATOM 9819 O O . GLU B 1 487 ? 7.195 -3.109 -14.32 1 84.75 487 GLU B O 1
ATOM 9824 N N . ALA B 1 488 ? 5.453 -2.357 -15.523 1 88.06 488 ALA B N 1
ATOM 9825 C CA . ALA B 1 488 ? 6.336 -1.686 -16.469 1 88.06 488 ALA B CA 1
ATOM 9826 C C . ALA B 1 488 ? 6.629 -0.255 -16.031 1 88.06 488 ALA B C 1
ATOM 9828 O O . ALA B 1 488 ? 7.137 0.551 -16.812 1 88.06 488 ALA B O 1
ATOM 9829 N N . LYS B 1 489 ? 6.27 0.088 -14.898 1 90 489 LYS B N 1
ATOM 9830 C CA . LYS B 1 489 ? 6.551 1.406 -14.336 1 90 489 LYS B CA 1
ATOM 9831 C C . LYS B 1 489 ? 6.984 1.303 -12.875 1 90 489 LYS B C 1
ATOM 9833 O O . LYS B 1 489 ? 6.324 0.635 -12.07 1 90 489 LYS B O 1
ATOM 9838 N N . ARG B 1 490 ? 8.094 1.944 -12.609 1 89 490 ARG B N 1
ATOM 9839 C CA . ARG B 1 490 ? 8.539 2.018 -11.227 1 89 490 ARG B CA 1
ATOM 9840 C C . ARG B 1 490 ? 7.957 3.24 -10.523 1 89 490 ARG B C 1
ATOM 9842 O O . ARG B 1 490 ? 7.59 4.219 -11.18 1 89 490 ARG B O 1
ATOM 9849 N N . SER B 1 491 ? 7.902 3.172 -9.203 1 89.5 491 SER B N 1
ATOM 9850 C CA . SER B 1 491 ? 7.391 4.297 -8.422 1 89.5 491 SER B CA 1
ATOM 9851 C C . SER B 1 491 ? 8.484 5.316 -8.141 1 89.5 491 SER B C 1
ATOM 9853 O O . SER B 1 491 ? 9.672 4.988 -8.188 1 89.5 491 SER B O 1
ATOM 9855 N N . LEU B 1 492 ? 8.062 6.547 -7.859 1 92.94 492 LEU B N 1
ATOM 9856 C CA . LEU B 1 492 ? 9 7.582 -7.43 1 92.94 492 LEU B CA 1
ATOM 9857 C C . LEU B 1 492 ? 9.703 7.176 -6.137 1 92.94 492 LEU B C 1
ATOM 9859 O O . LEU B 1 492 ? 10.867 7.516 -5.93 1 92.94 492 LEU B O 1
ATOM 9863 N N . ASN B 1 493 ? 9.016 6.418 -5.371 1 89.88 493 ASN B N 1
ATOM 9864 C CA . ASN B 1 493 ? 9.602 5.953 -4.117 1 89.88 493 ASN B CA 1
ATOM 9865 C C . ASN B 1 493 ? 10.781 5.012 -4.363 1 89.88 493 ASN B C 1
ATOM 9867 O O . ASN B 1 493 ? 11.75 5.012 -3.604 1 89.88 493 ASN B O 1
ATOM 9871 N N . TRP B 1 494 ? 10.664 4.277 -5.391 1 89.62 494 TRP B N 1
ATOM 9872 C CA . TRP B 1 494 ? 11.789 3.418 -5.738 1 89.62 494 TRP B CA 1
ATOM 9873 C C . TRP B 1 494 ? 13.039 4.246 -6.023 1 89.62 494 TRP B C 1
ATOM 9875 O O . TRP B 1 494 ? 14.141 3.904 -5.574 1 89.62 494 TRP B O 1
ATOM 9885 N N . LEU B 1 495 ? 12.844 5.254 -6.777 1 93.19 495 LEU B N 1
ATOM 9886 C CA . LEU B 1 495 ? 13.945 6.152 -7.121 1 93.19 495 LEU B CA 1
ATOM 9887 C C . LEU B 1 495 ? 14.555 6.766 -5.867 1 93.19 495 LEU B C 1
ATOM 9889 O O . LEU B 1 495 ? 15.773 6.746 -5.691 1 93.19 495 LEU B O 1
ATOM 9893 N N . LYS B 1 496 ? 13.75 7.223 -4.973 1 93.56 496 LYS B N 1
ATOM 9894 C CA . LYS B 1 496 ? 14.211 7.836 -3.73 1 93.56 496 LYS B CA 1
ATOM 9895 C C . LYS B 1 496 ? 14.938 6.82 -2.854 1 93.56 496 LYS B C 1
ATOM 9897 O O . LYS B 1 496 ? 16.031 7.094 -2.357 1 93.56 496 LYS B O 1
ATOM 9902 N N . ASP B 1 497 ? 14.367 5.691 -2.758 1 88.56 497 ASP B N 1
ATOM 9903 C CA . ASP B 1 497 ? 14.953 4.641 -1.928 1 88.56 497 ASP B CA 1
ATOM 9904 C C . ASP B 1 497 ? 16.312 4.211 -2.467 1 88.56 497 ASP B C 1
ATOM 9906 O O . ASP B 1 497 ? 17.219 3.887 -1.693 1 88.56 497 ASP B O 1
ATOM 9910 N N . SER B 1 498 ? 16.438 4.168 -3.762 1 90.94 498 SER B N 1
ATOM 9911 C CA . SER B 1 498 ? 17.703 3.799 -4.387 1 90.94 498 SER B CA 1
ATOM 9912 C C . SER B 1 498 ? 18.812 4.781 -4.016 1 90.94 498 SER B C 1
ATOM 9914 O O . SER B 1 498 ? 19.938 4.371 -3.727 1 90.94 498 SER B O 1
ATOM 9916 N N . LEU B 1 499 ? 18.484 5.988 -3.971 1 94.19 499 LEU B N 1
ATOM 9917 C CA . LEU B 1 499 ? 19.469 7.016 -3.631 1 94.19 499 LEU B CA 1
ATOM 9918 C C . LEU B 1 499 ? 19.734 7.035 -2.129 1 94.19 499 LEU B C 1
ATOM 9920 O O . LEU B 1 499 ? 20.891 7.141 -1.702 1 94.19 499 LEU B O 1
ATOM 9924 N N . LEU B 1 500 ? 18.703 6.867 -1.347 1 90.75 500 LEU B N 1
ATOM 9925 C CA . LEU B 1 500 ? 18.859 6.832 0.104 1 90.75 500 LEU B CA 1
ATOM 9926 C C . LEU B 1 500 ? 19.75 5.672 0.533 1 90.75 500 LEU B C 1
ATOM 9928 O O . LEU B 1 500 ? 20.578 5.82 1.428 1 90.75 500 LEU B O 1
ATOM 9932 N N . SER B 1 501 ? 19.531 4.641 -0.112 1 85.81 501 SER B N 1
ATOM 9933 C CA . SER B 1 501 ? 20.297 3.447 0.224 1 85.81 501 SER B CA 1
ATOM 9934 C C . SER B 1 501 ? 21.781 3.633 -0.095 1 85.81 501 SER B C 1
ATOM 9936 O O . SER B 1 501 ? 22.641 2.945 0.47 1 85.81 501 SER B O 1
ATOM 9938 N N . LYS B 1 502 ? 22.125 4.547 -0.942 1 89.88 502 LYS B N 1
ATOM 9939 C CA . LYS B 1 502 ? 23.5 4.816 -1.316 1 89.88 502 LYS B CA 1
ATOM 9940 C C . LYS B 1 502 ? 24.109 5.918 -0.445 1 89.88 502 LYS B C 1
ATOM 9942 O O . LYS B 1 502 ? 25.25 6.332 -0.655 1 89.88 502 LYS B O 1
ATOM 9947 N N . GLY B 1 503 ? 23.266 6.484 0.408 1 90.94 503 GLY B N 1
ATOM 9948 C CA . GLY B 1 503 ? 23.781 7.441 1.369 1 90.94 503 GLY B CA 1
ATOM 9949 C C . GLY B 1 503 ? 23.406 8.875 1.051 1 90.94 503 GLY B C 1
ATOM 9950 O O . GLY B 1 503 ? 23.781 9.797 1.775 1 90.94 503 GLY B O 1
ATOM 9951 N N . TYR B 1 504 ? 22.594 9 -0.006 1 95.62 504 TYR B N 1
ATOM 9952 C CA . TYR B 1 504 ? 22.172 10.352 -0.348 1 95.62 504 TYR B CA 1
ATOM 9953 C C . TYR B 1 504 ? 21.078 10.844 0.604 1 95.62 504 TYR B C 1
ATOM 9955 O O . TYR B 1 504 ? 20.312 10.039 1.146 1 95.62 504 TYR B O 1
ATOM 9963 N N . GLN B 1 505 ? 21.062 12.148 0.744 1 96.69 505 GLN B N 1
ATOM 9964 C CA . GLN B 1 505 ? 20 12.797 1.519 1 96.69 505 GLN B CA 1
ATOM 9965 C C . GLN B 1 505 ? 19.109 13.641 0.622 1 96.69 505 GLN B C 1
ATOM 9967 O O . GLN B 1 505 ? 19.594 14.445 -0.174 1 96.69 505 GLN B O 1
ATOM 9972 N N . GLU B 1 506 ? 17.859 13.477 0.859 1 97.38 506 GLU B N 1
ATOM 9973 C CA . GLU B 1 506 ? 16.922 14.25 0.06 1 97.38 506 GLU B CA 1
ATOM 9974 C C . GLU B 1 506 ? 16.734 15.648 0.629 1 97.38 506 GLU B C 1
ATOM 9976 O O . GLU B 1 506 ? 16.625 15.828 1.845 1 97.38 506 GLU B O 1
ATOM 9981 N N . VAL B 1 507 ? 16.797 16.609 -0.21 1 97.75 507 VAL B N 1
ATOM 9982 C CA . VAL B 1 507 ? 16.5 17.984 0.175 1 97.75 507 VAL B CA 1
ATOM 9983 C C . VAL B 1 507 ? 15.383 18.531 -0.709 1 97.75 507 VAL B C 1
ATOM 9985 O O . VAL B 1 507 ? 15.211 18.094 -1.85 1 97.75 507 VAL B O 1
ATOM 9988 N N . ILE B 1 508 ? 14.625 19.422 -0.157 1 96.81 508 ILE B N 1
ATOM 9989 C CA . ILE B 1 508 ? 13.578 20.109 -0.895 1 96.81 508 ILE B CA 1
ATOM 9990 C C . ILE B 1 508 ? 13.859 21.609 -0.925 1 96.81 508 ILE B C 1
ATOM 9992 O O . ILE B 1 508 ? 13.805 22.281 0.109 1 96.81 508 ILE B O 1
ATOM 9996 N N . THR B 1 509 ? 14.141 22.094 -2.096 1 97 509 THR B N 1
ATOM 9997 C CA . THR B 1 509 ? 14.453 23.5 -2.242 1 97 509 THR B CA 1
ATOM 9998 C C . THR B 1 509 ? 13.297 24.25 -2.898 1 97 509 THR B C 1
ATOM 10000 O O . THR B 1 509 ? 12.352 23.641 -3.4 1 97 509 THR B O 1
ATOM 10003 N N . TYR B 1 510 ? 13.344 25.562 -2.928 1 95.25 510 TYR B N 1
ATOM 10004 C CA . TYR B 1 510 ? 12.289 26.406 -3.484 1 95.25 510 TYR B CA 1
ATOM 10005 C C . TYR B 1 510 ? 12.289 26.344 -5.008 1 95.25 510 TYR B C 1
ATOM 10007 O O . TYR B 1 510 ? 13.352 26.281 -5.629 1 95.25 510 TYR B O 1
ATOM 10015 N N . SER B 1 511 ? 11.086 26.5 -5.527 1 95.94 511 SER B N 1
ATOM 10016 C CA . SER B 1 511 ? 10.945 26.578 -6.977 1 95.94 511 SER B CA 1
ATOM 10017 C C . SER B 1 511 ? 11.242 27.984 -7.496 1 95.94 511 SER B C 1
ATOM 10019 O O . SER B 1 511 ? 11.547 28.156 -8.672 1 95.94 511 SER B O 1
ATOM 10021 N N . PHE B 1 512 ? 11.031 29.031 -6.621 1 95.19 512 PHE B N 1
ATOM 10022 C CA . PHE B 1 512 ? 11.383 30.406 -6.949 1 95.19 512 PHE B CA 1
ATOM 10023 C C . PHE B 1 512 ? 12.852 30.672 -6.617 1 95.19 512 PHE B C 1
ATOM 10025 O O . PHE B 1 512 ? 13.305 30.391 -5.508 1 95.19 512 PHE B O 1
ATOM 10032 N N . VAL B 1 513 ? 13.617 31.125 -7.605 1 96.06 513 VAL B N 1
ATOM 10033 C CA . VAL B 1 513 ? 15.055 31.266 -7.402 1 96.06 513 VAL B CA 1
ATOM 10034 C C . VAL B 1 513 ? 15.508 32.656 -7.902 1 96.06 513 VAL B C 1
ATOM 10036 O O . VAL B 1 513 ? 14.695 33.438 -8.375 1 96.06 513 VAL B O 1
ATOM 10039 N N . GLU B 1 514 ? 16.797 32.875 -7.707 1 94.69 514 GLU B N 1
ATOM 10040 C CA . GLU B 1 514 ? 17.391 34.125 -8.164 1 94.69 514 GLU B CA 1
ATOM 10041 C C . GLU B 1 514 ? 17.578 34.094 -9.68 1 94.69 514 GLU B C 1
ATOM 10043 O O . GLU B 1 514 ? 18 33.094 -10.258 1 94.69 514 GLU B O 1
ATOM 10048 N N . GLU B 1 515 ? 17.297 35.25 -10.297 1 94.81 515 GLU B N 1
ATOM 10049 C CA . GLU B 1 515 ? 17.438 35.406 -11.742 1 94.81 515 GLU B CA 1
ATOM 10050 C C . GLU B 1 515 ? 18.875 35.125 -12.18 1 94.81 515 GLU B C 1
ATOM 10052 O O . GLU B 1 515 ? 19.109 34.562 -13.258 1 94.81 515 GLU B O 1
ATOM 10057 N N . SER B 1 516 ? 19.844 35.469 -11.414 1 94.25 516 SER B N 1
ATOM 10058 C CA . SER B 1 516 ? 21.25 35.281 -11.758 1 94.25 516 SER B CA 1
ATOM 10059 C C . SER B 1 516 ? 21.609 33.812 -11.891 1 94.25 516 SER B C 1
ATOM 10061 O O . SER B 1 516 ? 22.438 33.438 -12.727 1 94.25 516 SER B O 1
ATOM 10063 N N . TRP B 1 517 ? 21.047 32.938 -11.109 1 94.38 517 TRP B N 1
ATOM 10064 C CA . TRP B 1 517 ? 21.297 31.516 -11.188 1 94.38 517 TRP B CA 1
ATOM 10065 C C . TRP B 1 517 ? 20.906 30.969 -12.555 1 94.38 517 TRP B C 1
ATOM 10067 O O . TRP B 1 517 ? 21.641 30.156 -13.133 1 94.38 517 TRP B O 1
ATOM 10077 N N . GLU B 1 518 ? 19.797 31.469 -13.062 1 95.12 518 GLU B N 1
ATOM 10078 C CA . GLU B 1 518 ? 19.281 31.016 -14.359 1 95.12 518 GLU B CA 1
ATOM 10079 C C . GLU B 1 518 ? 20.203 31.453 -15.492 1 95.12 518 GLU B C 1
ATOM 10081 O O . GLU B 1 518 ? 20.484 30.672 -16.406 1 95.12 518 GLU B O 1
ATOM 10086 N N . ARG B 1 519 ? 20.656 32.625 -15.398 1 93.44 519 ARG B N 1
ATOM 10087 C CA . ARG B 1 519 ? 21.516 33.156 -16.438 1 93.44 519 ARG B CA 1
ATOM 10088 C C . ARG B 1 519 ? 22.875 32.469 -16.438 1 93.44 519 ARG B C 1
ATOM 10090 O O . ARG B 1 519 ? 23.422 32.188 -17.516 1 93.44 519 ARG B O 1
ATOM 10097 N N . THR B 1 520 ? 23.391 32.125 -15.281 1 92.94 520 THR B N 1
ATOM 10098 C CA . THR B 1 520 ? 24.766 31.641 -15.172 1 92.94 520 THR B CA 1
ATOM 10099 C C . THR B 1 520 ? 24.812 30.125 -15.242 1 92.94 520 THR B C 1
ATOM 10101 O O . THR B 1 520 ? 25.438 29.562 -16.141 1 92.94 520 THR B O 1
ATOM 10104 N N . LEU B 1 521 ? 24.094 29.406 -14.406 1 94.81 521 LEU B N 1
ATOM 10105 C CA . LEU B 1 521 ? 24.172 27.953 -14.281 1 94.81 521 LEU B CA 1
ATOM 10106 C C . LEU B 1 521 ? 23.359 27.266 -15.367 1 94.81 521 LEU B C 1
ATOM 10108 O O . LEU B 1 521 ? 23.734 26.188 -15.836 1 94.81 521 LEU B O 1
ATOM 10112 N N . SER B 1 522 ? 22.266 27.906 -15.797 1 93.56 522 SER B N 1
ATOM 10113 C CA . SER B 1 522 ? 21.359 27.234 -16.719 1 93.56 522 SER B CA 1
ATOM 10114 C C . SER B 1 522 ? 21.406 27.859 -18.109 1 93.56 522 SER B C 1
ATOM 10116 O O . SER B 1 522 ? 20.766 27.375 -19.047 1 93.56 522 SER B O 1
ATOM 10118 N N . ASP B 1 523 ? 22.141 28.922 -18.266 1 93.38 523 ASP B N 1
ATOM 10119 C CA . ASP B 1 523 ? 22.188 29.656 -19.531 1 93.38 523 ASP B CA 1
ATOM 10120 C C . ASP B 1 523 ? 20.781 30 -20.031 1 93.38 523 ASP B C 1
ATOM 10122 O O . ASP B 1 523 ? 20.5 29.859 -21.219 1 93.38 523 ASP B O 1
ATOM 10126 N N . ASN B 1 524 ? 19.953 30.234 -19.094 1 93.81 524 ASN B N 1
ATOM 10127 C CA . ASN B 1 524 ? 18.578 30.641 -19.375 1 93.81 524 ASN B CA 1
ATOM 10128 C C . ASN B 1 524 ? 18.422 32.156 -19.328 1 93.81 524 ASN B C 1
ATOM 10130 O O . ASN B 1 524 ? 18.234 32.719 -18.25 1 93.81 524 ASN B O 1
ATOM 10134 N N . GLN B 1 525 ? 18.281 32.719 -20.422 1 91.44 525 GLN B N 1
ATOM 10135 C CA . GLN B 1 525 ? 18.219 34.188 -20.5 1 91.44 525 GLN B CA 1
ATOM 10136 C C . GLN B 1 525 ? 16.781 34.688 -20.359 1 91.44 525 GLN B C 1
ATOM 10138 O O . GLN B 1 525 ? 16.562 35.875 -20.141 1 91.44 525 GLN B O 1
ATOM 10143 N N . ASN B 1 526 ? 15.867 33.781 -20.484 1 89.75 526 ASN B N 1
ATOM 10144 C CA . ASN B 1 526 ? 14.461 34.156 -20.406 1 89.75 526 ASN B CA 1
ATOM 10145 C C . ASN B 1 526 ? 13.695 33.281 -19.422 1 89.75 526 ASN B C 1
ATOM 10147 O O . ASN B 1 526 ? 12.766 32.562 -19.812 1 89.75 526 ASN B O 1
ATOM 10151 N N . PRO B 1 527 ? 14 33.438 -18.172 1 93.12 527 PRO B N 1
ATOM 10152 C CA . PRO B 1 527 ? 13.273 32.625 -17.203 1 93.12 527 PRO B CA 1
ATOM 10153 C C . PRO B 1 527 ? 11.844 33.094 -16.969 1 93.12 527 PRO B C 1
ATOM 10155 O O . PRO B 1 527 ? 11.508 34.219 -17.344 1 93.12 527 PRO B O 1
ATOM 10158 N N . ILE B 1 528 ? 10.992 32.312 -16.469 1 95 528 ILE B N 1
ATOM 10159 C CA . ILE B 1 528 ? 9.617 32.656 -16.141 1 95 528 ILE B CA 1
ATOM 10160 C C . ILE B 1 528 ? 9.609 33.562 -14.906 1 95 528 ILE B C 1
ATOM 10162 O O . ILE B 1 528 ? 9.938 33.125 -13.805 1 95 528 ILE B O 1
ATOM 10166 N N . MET B 1 529 ? 9.172 34.781 -15.07 1 93.62 529 MET B N 1
ATOM 10167 C CA . MET B 1 529 ? 9.188 35.781 -14.008 1 93.62 529 MET B CA 1
ATOM 10168 C C . MET B 1 529 ? 7.875 35.781 -13.234 1 93.62 529 MET B C 1
ATOM 10170 O O . MET B 1 529 ? 6.801 35.656 -13.828 1 93.62 529 MET B O 1
ATOM 10174 N N . LEU B 1 530 ? 8.016 35.906 -11.945 1 92.62 530 LEU B N 1
ATOM 10175 C CA . LEU B 1 530 ? 6.828 36.031 -11.102 1 92.62 530 LEU B CA 1
ATOM 10176 C C . LEU B 1 530 ? 6.293 37.469 -11.141 1 92.62 530 LEU B C 1
ATOM 10178 O O . LEU B 1 530 ? 7.07 38.406 -11.141 1 92.62 530 LEU B O 1
ATOM 10182 N N . LYS B 1 531 ? 5.082 37.594 -11.078 1 91.81 531 LYS B N 1
ATOM 10183 C CA . LYS B 1 531 ? 4.445 38.906 -11.094 1 91.81 531 LYS B CA 1
ATOM 10184 C C . LYS B 1 531 ? 4.605 39.625 -9.75 1 91.81 531 LYS B C 1
ATOM 10186 O O . LYS B 1 531 ? 4.859 40.812 -9.703 1 91.81 531 LYS B O 1
ATOM 10191 N N . ASN B 1 532 ? 4.469 38.875 -8.578 1 89.94 532 ASN B N 1
ATOM 10192 C CA . ASN B 1 532 ? 4.59 39.406 -7.223 1 89.94 532 ASN B CA 1
ATOM 10193 C C . ASN B 1 532 ? 5.551 38.562 -6.383 1 89.94 532 ASN B C 1
ATOM 10195 O O . ASN B 1 532 ? 5.121 37.781 -5.516 1 89.94 532 ASN B O 1
ATOM 10199 N N . PRO B 1 533 ? 6.863 38.844 -6.68 1 90.06 533 PRO B N 1
ATOM 10200 C CA . PRO B 1 533 ? 7.82 38.031 -5.926 1 90.06 533 PRO B CA 1
ATOM 10201 C C . PRO B 1 533 ? 7.859 38.375 -4.441 1 90.06 533 PRO B C 1
ATOM 10203 O O . PRO B 1 533 ? 7.672 39.531 -4.078 1 90.06 533 PRO B O 1
ATOM 10206 N N . ILE B 1 534 ? 7.957 37.406 -3.576 1 86.31 534 ILE B N 1
ATOM 10207 C CA . ILE B 1 534 ? 8.07 37.594 -2.135 1 86.31 534 ILE B CA 1
ATOM 10208 C C . ILE B 1 534 ? 9.359 38.344 -1.818 1 86.31 534 ILE B C 1
ATOM 10210 O O . ILE B 1 534 ? 9.375 39.219 -0.942 1 86.31 534 ILE B O 1
ATOM 10214 N N . ALA B 1 535 ? 10.484 38.062 -2.473 1 89.31 535 ALA B N 1
ATOM 10215 C CA . ALA B 1 535 ? 11.789 38.688 -2.33 1 89.31 535 ALA B CA 1
ATOM 10216 C C . ALA B 1 535 ? 12.516 38.75 -3.672 1 89.31 535 ALA B C 1
ATOM 10218 O O . ALA B 1 535 ? 12.156 38.062 -4.613 1 89.31 535 ALA B O 1
ATOM 10219 N N . SER B 1 536 ? 13.414 39.656 -3.684 1 90 536 SER B N 1
ATOM 10220 C CA . SER B 1 536 ? 14.141 39.875 -4.93 1 90 536 SER B CA 1
ATOM 10221 C C . SER B 1 536 ? 14.898 38.625 -5.355 1 90 536 SER B C 1
ATOM 10223 O O . SER B 1 536 ? 15.047 38.375 -6.551 1 90 536 SER B O 1
ATOM 10225 N N . ASN B 1 537 ? 15.344 37.812 -4.414 1 92.06 537 ASN B N 1
ATOM 10226 C CA . ASN B 1 537 ? 16.125 36.625 -4.727 1 92.06 537 ASN B CA 1
ATOM 10227 C C . ASN B 1 537 ? 15.219 35.438 -5.031 1 92.06 537 ASN B C 1
ATOM 10229 O O . ASN B 1 537 ? 15.695 34.312 -5.227 1 92.06 537 ASN B O 1
ATOM 10233 N N . LEU B 1 538 ? 13.984 35.656 -5.078 1 94.56 538 LEU B N 1
ATOM 10234 C CA . LEU B 1 538 ? 12.992 34.625 -5.398 1 94.56 538 LEU B CA 1
ATOM 10235 C C . LEU B 1 538 ? 12.062 35.094 -6.512 1 94.56 538 LEU B C 1
ATOM 10237 O O . LEU B 1 538 ? 10.844 34.969 -6.414 1 94.56 538 LEU B O 1
ATOM 10241 N N . SER B 1 539 ? 12.609 35.625 -7.566 1 95 539 SER B N 1
ATOM 10242 C CA . SER B 1 539 ? 11.828 36.406 -8.523 1 95 539 SER B CA 1
ATOM 10243 C C . SER B 1 539 ? 11.508 35.594 -9.766 1 95 539 SER B C 1
ATOM 10245 O O . SER B 1 539 ? 10.641 35.969 -10.555 1 95 539 SER B O 1
ATOM 10247 N N . VAL B 1 540 ? 12.117 34.438 -10.016 1 96.25 540 VAL B N 1
ATOM 10248 C CA . VAL B 1 540 ? 11.867 33.656 -11.234 1 96.25 540 VAL B CA 1
ATOM 10249 C C . VAL B 1 540 ? 11.695 32.188 -10.891 1 96.25 540 VAL B C 1
ATOM 10251 O O . VAL B 1 540 ? 12.102 31.75 -9.812 1 96.25 540 VAL B O 1
ATOM 10254 N N . MET B 1 541 ? 11.062 31.438 -11.852 1 96.56 541 MET B N 1
ATOM 10255 C CA . MET B 1 541 ? 10.922 29.984 -11.688 1 96.56 541 MET B CA 1
ATOM 10256 C C . MET B 1 541 ? 12.203 29.266 -12.102 1 96.56 541 MET B C 1
ATOM 10258 O O . MET B 1 541 ? 12.844 29.656 -13.086 1 96.56 541 MET B O 1
ATOM 10262 N N . ARG B 1 542 ? 12.555 28.25 -11.375 1 97.25 542 ARG B N 1
ATOM 10263 C CA . ARG B 1 542 ? 13.781 27.531 -11.656 1 97.25 542 ARG B CA 1
ATOM 10264 C C . ARG B 1 542 ? 13.641 26.672 -12.906 1 97.25 542 ARG B C 1
ATOM 10266 O O . ARG B 1 542 ? 12.586 26.094 -13.156 1 97.25 542 ARG B O 1
ATOM 10273 N N . SER B 1 543 ? 14.719 26.547 -13.695 1 97.06 543 SER B N 1
ATOM 10274 C CA . SER B 1 543 ? 14.766 25.672 -14.867 1 97.06 543 SER B CA 1
ATOM 10275 C C . SER B 1 543 ? 15.648 24.453 -14.609 1 97.06 543 SER B C 1
ATOM 10277 O O . SER B 1 543 ? 15.734 23.562 -15.445 1 97.06 543 SER B O 1
ATOM 10279 N N . SER B 1 544 ? 16.312 24.406 -13.469 1 97.25 544 SER B N 1
ATOM 10280 C CA . SER B 1 544 ? 17.172 23.312 -13.023 1 97.25 544 SER B CA 1
ATOM 10281 C C . SER B 1 544 ? 17.172 23.188 -11.5 1 97.25 544 SER B C 1
ATOM 10283 O O . SER B 1 544 ? 16.906 24.156 -10.797 1 97.25 544 SER B O 1
ATOM 10285 N N . LEU B 1 545 ? 17.453 22.016 -11.07 1 98.12 545 LEU B N 1
ATOM 10286 C CA . LEU B 1 545 ? 17.5 21.797 -9.625 1 98.12 545 LEU B CA 1
ATOM 10287 C C . LEU B 1 545 ? 18.875 22.094 -9.062 1 98.12 545 LEU B C 1
ATOM 10289 O O . LEU B 1 545 ? 19.062 22.141 -7.84 1 98.12 545 LEU B O 1
ATOM 10293 N N . TRP B 1 546 ? 19.906 22.344 -9.844 1 98.19 546 TRP B N 1
ATOM 10294 C CA . TRP B 1 546 ? 21.312 22.406 -9.438 1 98.19 546 TRP B CA 1
ATOM 10295 C C . TRP B 1 546 ? 21.562 23.625 -8.555 1 98.19 546 TRP B C 1
ATOM 10297 O O . TRP B 1 546 ? 22.297 23.547 -7.566 1 98.19 546 TRP B O 1
ATOM 10307 N N . ALA B 1 547 ? 20.953 24.703 -8.938 1 96.44 547 ALA B N 1
ATOM 10308 C CA . ALA B 1 547 ? 21.203 25.922 -8.148 1 96.44 547 ALA B CA 1
ATOM 10309 C C . ALA B 1 547 ? 20.781 25.734 -6.699 1 96.44 547 ALA B C 1
ATOM 10311 O O . ALA B 1 547 ? 21.5 26.125 -5.777 1 96.44 547 ALA B O 1
ATOM 10312 N N . GLY B 1 548 ? 19.578 25.172 -6.566 1 96.62 548 GLY B N 1
ATOM 10313 C CA . GLY B 1 548 ? 19.109 24.875 -5.219 1 96.62 548 GLY B CA 1
ATOM 10314 C C . GLY B 1 548 ? 20.047 23.938 -4.473 1 96.62 548 GLY B C 1
ATOM 10315 O O . GLY B 1 548 ? 20.344 24.156 -3.295 1 96.62 548 GLY B O 1
ATOM 10316 N N . LEU B 1 549 ? 20.578 22.906 -5.102 1 98.25 549 LEU B N 1
ATOM 10317 C CA . LEU B 1 549 ? 21.5 21.953 -4.488 1 98.25 549 LEU B CA 1
ATOM 10318 C C . LEU B 1 549 ? 22.797 22.625 -4.09 1 98.25 549 LEU B C 1
ATOM 10320 O O . LEU B 1 549 ? 23.344 22.359 -3.012 1 98.25 549 LEU B O 1
ATOM 10324 N N . LEU B 1 550 ? 23.312 23.453 -4.969 1 97.94 550 LEU B N 1
ATOM 10325 C CA . LEU B 1 550 ? 24.562 24.172 -4.691 1 97.94 550 LEU B CA 1
ATOM 10326 C C . LEU B 1 550 ? 24.406 25.094 -3.498 1 97.94 550 LEU B C 1
ATOM 10328 O O . LEU B 1 550 ? 25.328 25.234 -2.684 1 97.94 550 LEU B O 1
ATOM 10332 N N . ASP B 1 551 ? 23.234 25.703 -3.443 1 96.31 551 ASP B N 1
ATOM 10333 C CA . ASP B 1 551 ? 22.938 26.547 -2.297 1 96.31 551 ASP B CA 1
ATOM 10334 C C . ASP B 1 551 ? 22.953 25.75 -0.997 1 96.31 551 ASP B C 1
ATOM 10336 O O . ASP B 1 551 ? 23.516 26.203 0.009 1 96.31 551 ASP B O 1
ATOM 10340 N N . VAL B 1 552 ? 22.359 24.641 -1.042 1 97.31 552 VAL B N 1
ATOM 10341 C CA . VAL B 1 552 ? 22.328 23.766 0.124 1 97.31 552 VAL B CA 1
ATOM 10342 C C . VAL B 1 552 ? 23.75 23.312 0.477 1 97.31 552 VAL B C 1
ATOM 10344 O O . VAL B 1 552 ? 24.109 23.25 1.654 1 97.31 552 VAL B O 1
ATOM 10347 N N . LEU B 1 553 ? 24.562 23 -0.524 1 98.12 553 LEU B N 1
ATOM 10348 C CA . LEU B 1 553 ? 25.953 22.609 -0.297 1 98.12 553 LEU B CA 1
ATOM 10349 C C . LEU B 1 553 ? 26.719 23.719 0.423 1 98.12 553 LEU B C 1
ATOM 10351 O O . LEU B 1 553 ? 27.359 23.469 1.447 1 98.12 553 LEU B O 1
ATOM 10355 N N . THR B 1 554 ? 26.625 24.891 -0.089 1 96.69 554 THR B N 1
ATOM 10356 C CA . THR B 1 554 ? 27.328 26.016 0.499 1 96.69 554 THR B CA 1
ATOM 10357 C C . THR B 1 554 ? 26.891 26.25 1.94 1 96.69 554 THR B C 1
ATOM 10359 O O . THR B 1 554 ? 27.703 26.5 2.82 1 96.69 554 THR B O 1
ATOM 10362 N N . TYR B 1 555 ? 25.578 26.141 2.088 1 94.69 555 TYR B N 1
ATOM 10363 C CA . TYR B 1 555 ? 25 26.281 3.424 1 94.69 555 TYR B CA 1
ATOM 10364 C C . TYR B 1 555 ? 25.641 25.281 4.391 1 94.69 555 TYR B C 1
ATOM 10366 O O . TYR B 1 555 ? 26.031 25.656 5.5 1 94.69 555 TYR B O 1
ATOM 10374 N N . ASN B 1 556 ? 25.828 24.125 4.043 1 94.25 556 ASN B N 1
ATOM 10375 C CA . ASN B 1 556 ? 26.375 23.078 4.906 1 94.25 556 ASN B CA 1
ATOM 10376 C C . ASN B 1 556 ? 27.875 23.219 5.086 1 94.25 556 ASN B C 1
ATOM 10378 O O . ASN B 1 556 ? 28.406 23 6.18 1 94.25 556 ASN B O 1
ATOM 10382 N N . LEU B 1 557 ? 28.578 23.609 4.039 1 95 557 LEU B N 1
ATOM 10383 C CA . LEU B 1 557 ? 30.016 23.812 4.125 1 95 557 LEU B CA 1
ATOM 10384 C C . LEU B 1 557 ? 30.359 24.938 5.098 1 95 557 LEU B C 1
ATOM 10386 O O . LEU B 1 557 ? 31.312 24.828 5.863 1 95 557 LEU B O 1
ATOM 10390 N N . ASN B 1 558 ? 29.531 25.938 5.074 1 92.12 558 ASN B N 1
ATOM 10391 C CA . ASN B 1 558 ? 29.703 27.062 5.984 1 92.12 558 ASN B CA 1
ATOM 10392 C C . ASN B 1 558 ? 29.5 26.641 7.438 1 92.12 558 ASN B C 1
ATOM 10394 O O . ASN B 1 558 ? 29.922 27.344 8.359 1 92.12 558 ASN B O 1
ATOM 10398 N N . ARG B 1 559 ? 28.984 25.531 7.559 1 88.88 559 ARG B N 1
ATOM 10399 C CA . ARG B 1 559 ? 28.75 25 8.891 1 88.88 559 ARG B CA 1
ATOM 10400 C C . ARG B 1 559 ? 29.641 23.797 9.164 1 88.88 559 ARG B C 1
ATOM 10402 O O . ARG B 1 559 ? 29.25 22.875 9.898 1 88.88 559 ARG B O 1
ATOM 10409 N N . LYS B 1 560 ? 30.672 23.641 8.469 1 88.19 560 LYS B N 1
ATOM 10410 C CA . LYS B 1 560 ? 31.844 22.781 8.68 1 88.19 560 LYS B CA 1
ATOM 10411 C C . LYS B 1 560 ? 31.531 21.328 8.305 1 88.19 560 LYS B C 1
ATOM 10413 O O . LYS B 1 560 ? 32.156 20.406 8.828 1 88.19 560 LYS B O 1
ATOM 10418 N N . GLN B 1 561 ? 30.625 21.203 7.422 1 89.94 561 GLN B N 1
ATOM 10419 C CA . GLN B 1 561 ? 30.438 19.891 6.824 1 89.94 561 GLN B CA 1
ATOM 10420 C C . GLN B 1 561 ? 31.391 19.688 5.648 1 89.94 561 GLN B C 1
ATOM 10422 O O . GLN B 1 561 ? 31.359 20.438 4.676 1 89.94 561 GLN B O 1
ATOM 10427 N N . GLU B 1 562 ? 32.125 18.656 5.723 1 91.25 562 GLU B N 1
ATOM 10428 C CA . GLU B 1 562 ? 33.188 18.5 4.727 1 91.25 562 GLU B CA 1
ATOM 10429 C C . GLU B 1 562 ? 32.75 17.594 3.58 1 91.25 562 GLU B C 1
ATOM 10431 O O . GLU B 1 562 ? 33.406 17.531 2.543 1 91.25 562 GLU B O 1
ATOM 10436 N N . ARG B 1 563 ? 31.672 16.906 3.775 1 94.81 563 ARG B N 1
ATOM 10437 C CA . ARG B 1 563 ? 31.156 15.953 2.807 1 94.81 563 ARG B CA 1
ATOM 10438 C C . ARG B 1 563 ? 29.641 16.109 2.643 1 94.81 563 ARG B C 1
ATOM 10440 O O . ARG B 1 563 ? 28.938 16.359 3.615 1 94.81 563 ARG B O 1
ATOM 10447 N N . ALA B 1 564 ? 29.219 16 1.378 1 96.81 564 ALA B N 1
ATOM 10448 C CA . ALA B 1 564 ? 27.781 16.094 1.13 1 96.81 564 ALA B CA 1
ATOM 10449 C C . ALA B 1 564 ? 27.359 15.195 -0.029 1 96.81 564 ALA B C 1
ATOM 10451 O O . ALA B 1 564 ? 28.031 15.148 -1.061 1 96.81 564 ALA B O 1
ATOM 10452 N N . MET B 1 565 ? 26.344 14.391 0.126 1 97.88 565 MET B N 1
ATOM 10453 C CA . MET B 1 565 ? 25.625 13.625 -0.884 1 97.88 565 MET B CA 1
ATOM 10454 C C . MET B 1 565 ? 24.141 13.969 -0.873 1 97.88 565 MET B C 1
ATOM 10456 O O . MET B 1 565 ? 23.375 13.438 -0.057 1 97.88 565 MET B O 1
ATOM 10460 N N . LEU B 1 566 ? 23.734 14.805 -1.795 1 98.56 566 LEU B N 1
ATOM 10461 C CA . LEU B 1 566 ? 22.391 15.367 -1.786 1 98.56 566 LEU B CA 1
ATOM 10462 C C . LEU B 1 566 ? 21.625 14.992 -3.055 1 98.56 566 LEU B C 1
ATOM 10464 O O . LEU B 1 566 ? 22.234 14.805 -4.113 1 98.56 566 LEU B O 1
ATOM 10468 N N . PHE B 1 567 ? 20.312 14.891 -2.928 1 98.31 567 PHE B N 1
ATOM 10469 C CA . PHE B 1 567 ? 19.484 14.766 -4.117 1 98.31 567 PHE B CA 1
ATOM 10470 C C . PHE B 1 567 ? 18.125 15.414 -3.896 1 98.31 567 PHE B C 1
ATOM 10472 O O . PHE B 1 567 ? 17.719 15.656 -2.756 1 98.31 567 PHE B O 1
ATOM 10479 N N . GLU B 1 568 ? 17.516 15.742 -4.961 1 98.5 568 GLU B N 1
ATOM 10480 C CA . GLU B 1 568 ? 16.172 16.297 -4.945 1 98.5 568 GLU B CA 1
ATOM 10481 C C . GLU B 1 568 ? 15.352 15.773 -6.121 1 98.5 568 GLU B C 1
ATOM 10483 O O . GLU B 1 568 ? 15.852 15.672 -7.242 1 98.5 568 GLU B O 1
ATOM 10488 N N . THR B 1 569 ? 14.125 15.391 -5.781 1 97.88 569 THR B N 1
ATOM 10489 C CA . THR B 1 569 ? 13.109 15.18 -6.812 1 97.88 569 THR B CA 1
ATOM 10490 C C . THR B 1 569 ? 12.141 16.359 -6.867 1 97.88 569 THR B C 1
ATOM 10492 O O . THR B 1 569 ? 11.562 16.734 -5.852 1 97.88 569 THR B O 1
ATOM 10495 N N . GLY B 1 570 ? 12.062 16.969 -7.953 1 97.12 570 GLY B N 1
ATOM 10496 C CA . GLY B 1 570 ? 11.211 18.141 -8.07 1 97.12 570 GLY B CA 1
ATOM 10497 C C . GLY B 1 570 ? 10.914 18.531 -9.508 1 97.12 570 GLY B C 1
ATOM 10498 O O . GLY B 1 570 ? 11.297 17.828 -10.438 1 97.12 570 GLY B O 1
ATOM 10499 N N . SER B 1 571 ? 10.258 19.656 -9.664 1 97.25 571 SER B N 1
ATOM 10500 C CA . SER B 1 571 ? 9.836 20.125 -10.984 1 97.25 571 SER B CA 1
ATOM 10501 C C . SER B 1 571 ? 10.711 21.281 -11.469 1 97.25 571 SER B C 1
ATOM 10503 O O . SER B 1 571 ? 11.258 22.031 -10.664 1 97.25 571 SER B O 1
ATOM 10505 N N . THR B 1 572 ? 10.883 21.328 -12.703 1 97.06 572 THR B N 1
ATOM 10506 C CA . THR B 1 572 ? 11.492 22.453 -13.391 1 97.06 572 THR B CA 1
ATOM 10507 C C . THR B 1 572 ? 10.523 23.078 -14.391 1 97.06 572 THR B C 1
ATOM 10509 O O . THR B 1 572 ? 9.57 22.422 -14.828 1 97.06 572 THR B O 1
ATOM 10512 N N . TYR B 1 573 ? 10.781 24.328 -14.711 1 96.31 573 TYR B N 1
ATOM 10513 C CA . TYR B 1 573 ? 9.82 25.078 -15.508 1 96.31 573 TYR B CA 1
ATOM 10514 C C . TYR B 1 573 ? 10.5 25.766 -16.688 1 96.31 573 TYR B C 1
ATOM 10516 O O . TYR B 1 573 ? 11.539 26.406 -16.531 1 96.31 573 TYR B O 1
ATOM 10524 N N . HIS B 1 574 ? 9.883 25.562 -17.844 1 93 574 HIS B N 1
ATOM 10525 C CA . HIS B 1 574 ? 10.43 26.141 -19.062 1 93 574 HIS B CA 1
ATOM 10526 C C . HIS B 1 574 ? 9.352 26.859 -19.875 1 93 574 HIS B C 1
ATOM 10528 O O . HIS B 1 574 ? 8.172 26.5 -19.781 1 93 574 HIS B O 1
ATOM 10534 N N . CYS B 1 575 ? 9.758 27.938 -20.422 1 88.94 575 CYS B N 1
ATOM 10535 C CA . CYS B 1 575 ? 8.867 28.641 -21.344 1 88.94 575 CYS B CA 1
ATOM 10536 C C . CYS B 1 575 ? 9.32 28.469 -22.781 1 88.94 575 CYS B C 1
ATOM 10538 O O . CYS B 1 575 ? 10.43 28.859 -23.141 1 88.94 575 CYS B O 1
ATOM 10540 N N . ASN B 1 576 ? 8.602 27.656 -23.547 1 80.62 576 ASN B N 1
ATOM 10541 C CA . ASN B 1 576 ? 8.852 27.5 -24.969 1 80.62 576 ASN B CA 1
ATOM 10542 C C . ASN B 1 576 ? 7.73 28.094 -25.812 1 80.62 576 ASN B C 1
ATOM 10544 O O . ASN B 1 576 ? 6.59 27.625 -25.766 1 80.62 576 ASN B O 1
ATOM 10548 N N . ASP B 1 577 ? 8.148 29.016 -26.797 1 78.75 577 ASP B N 1
ATOM 10549 C CA . ASP B 1 577 ? 7.234 29.625 -27.766 1 78.75 577 ASP B CA 1
ATOM 10550 C C . ASP B 1 577 ? 5.895 29.969 -27.109 1 78.75 577 ASP B C 1
ATOM 10552 O O . ASP B 1 577 ? 4.84 29.578 -27.609 1 78.75 577 ASP B O 1
ATOM 10556 N N . ASN B 1 578 ? 5.859 30.562 -25.922 1 77.25 578 ASN B N 1
ATOM 10557 C CA . ASN B 1 578 ? 4.691 31.078 -25.219 1 77.25 578 ASN B CA 1
ATOM 10558 C C . ASN B 1 578 ? 3.904 29.984 -24.531 1 77.25 578 ASN B C 1
ATOM 10560 O O . ASN B 1 578 ? 2.709 30.125 -24.266 1 77.25 578 ASN B O 1
ATOM 10564 N N . SER B 1 579 ? 4.457 28.797 -24.531 1 88.94 579 SER B N 1
ATOM 10565 C CA . SER B 1 579 ? 3.84 27.75 -23.719 1 88.94 579 SER B CA 1
ATOM 10566 C C . SER B 1 579 ? 4.73 27.359 -22.547 1 88.94 579 SER B C 1
ATOM 10568 O O . SER B 1 579 ? 5.957 27.359 -22.672 1 88.94 579 SER B O 1
ATOM 10570 N N . TYR B 1 580 ? 4.07 27.141 -21.344 1 91.75 580 TYR B N 1
ATOM 10571 C CA . TYR B 1 580 ? 4.789 26.75 -20.141 1 91.75 580 TYR B CA 1
ATOM 10572 C C . TYR B 1 580 ? 4.809 25.234 -20 1 91.75 580 TYR B C 1
ATOM 10574 O O . TYR B 1 580 ? 3.809 24.562 -20.266 1 91.75 580 TYR B O 1
ATOM 10582 N N . GLN B 1 581 ? 5.988 24.766 -19.75 1 93.38 581 GLN B N 1
ATOM 10583 C CA . GLN B 1 581 ? 6.145 23.328 -19.547 1 93.38 581 GLN B CA 1
ATOM 10584 C C . GLN B 1 581 ? 6.746 23.016 -18.188 1 93.38 581 GLN B C 1
ATOM 10586 O O . GLN B 1 581 ? 7.73 23.641 -17.781 1 93.38 581 GLN B O 1
ATOM 10591 N N . GLU B 1 582 ? 6.066 22.125 -17.5 1 94.88 582 GLU B N 1
ATOM 10592 C CA . GLU B 1 582 ? 6.582 21.609 -16.234 1 94.88 582 GLU B CA 1
ATOM 10593 C C . GLU B 1 582 ? 7.152 20.203 -16.406 1 94.88 582 GLU B C 1
ATOM 10595 O O . GLU B 1 582 ? 6.504 19.328 -17 1 94.88 582 GLU B O 1
ATOM 10600 N N . THR B 1 583 ? 8.43 20.031 -16 1 95.81 583 THR B N 1
ATOM 10601 C CA . THR B 1 583 ? 9.086 18.734 -16.141 1 95.81 583 THR B CA 1
ATOM 10602 C C . THR B 1 583 ? 9.562 18.219 -14.781 1 95.81 583 THR B C 1
ATOM 10604 O O . THR B 1 583 ? 10.234 18.938 -14.047 1 95.81 583 THR B O 1
ATOM 10607 N N . ALA B 1 584 ? 9.195 16.984 -14.477 1 97 584 ALA B N 1
ATOM 10608 C CA . ALA B 1 584 ? 9.68 16.344 -13.25 1 97 584 ALA B CA 1
ATOM 10609 C C . ALA B 1 584 ? 11.117 15.859 -13.422 1 97 584 ALA B C 1
ATOM 10611 O O . ALA B 1 584 ? 11.438 15.172 -14.398 1 97 584 ALA B O 1
ATOM 10612 N N . LYS B 1 585 ? 11.984 16.219 -12.461 1 97.69 585 LYS B N 1
ATOM 10613 C CA . LYS B 1 585 ? 13.406 15.867 -12.547 1 97.69 585 LYS B CA 1
ATOM 10614 C C . LYS B 1 585 ? 13.906 15.281 -11.234 1 97.69 585 LYS B C 1
ATOM 10616 O O . LYS B 1 585 ? 13.281 15.469 -10.188 1 97.69 585 LYS B O 1
ATOM 10621 N N . VAL B 1 586 ? 14.945 14.523 -11.336 1 98.31 586 VAL B N 1
ATOM 10622 C CA . VAL B 1 586 ? 15.773 14.141 -10.195 1 98.31 586 VAL B CA 1
ATOM 10623 C C . VAL B 1 586 ? 17.203 14.648 -10.406 1 98.31 586 VAL B C 1
ATOM 10625 O O . VAL B 1 586 ? 17.75 14.523 -11.492 1 98.31 586 VAL B O 1
ATOM 10628 N N . ALA B 1 587 ? 17.688 15.281 -9.391 1 98.69 587 ALA B N 1
ATOM 10629 C CA . ALA B 1 587 ? 19.062 15.789 -9.445 1 98.69 587 ALA B CA 1
ATOM 10630 C C . ALA B 1 587 ? 19.844 15.375 -8.211 1 98.69 587 ALA B C 1
ATOM 10632 O O . ALA B 1 587 ? 19.266 15.133 -7.148 1 98.69 587 ALA B O 1
ATOM 10633 N N . GLY B 1 588 ? 21.141 15.242 -8.414 1 98.56 588 GLY B N 1
ATOM 10634 C CA . GLY B 1 588 ? 22.031 14.898 -7.312 1 98.56 588 GLY B CA 1
ATOM 10635 C C . GLY B 1 588 ? 23.344 15.648 -7.34 1 98.56 588 GLY B C 1
ATOM 10636 O O . GLY B 1 588 ? 23.719 16.219 -8.367 1 98.56 588 GLY B O 1
ATOM 10637 N N . LEU B 1 589 ? 23.953 15.688 -6.203 1 98.5 589 LEU B N 1
ATOM 10638 C CA . LEU B 1 589 ? 25.219 16.375 -5.977 1 98.5 589 LEU B CA 1
ATOM 10639 C C . LEU B 1 589 ? 26.078 15.617 -4.977 1 98.5 589 LEU B C 1
ATOM 10641 O O . LEU B 1 589 ? 25.578 15.148 -3.951 1 98.5 589 LEU B O 1
ATOM 10645 N N . CYS B 1 590 ? 27.391 15.461 -5.336 1 98.19 590 CYS B N 1
ATOM 10646 C CA . CYS B 1 590 ? 28.359 14.891 -4.406 1 98.19 590 CYS B CA 1
ATOM 10647 C C . CYS B 1 590 ? 29.562 15.82 -4.234 1 98.19 590 CYS B C 1
ATOM 10649 O O . CYS B 1 590 ? 30.016 16.438 -5.199 1 98.19 590 CYS B O 1
ATOM 10651 N N . TYR B 1 591 ? 29.984 15.906 -3.053 1 98.12 591 TYR B N 1
ATOM 10652 C CA . TYR B 1 591 ? 31.109 16.766 -2.676 1 98.12 591 TYR B CA 1
ATOM 10653 C C . TYR B 1 591 ? 31.922 16.156 -1.549 1 98.12 591 TYR B C 1
ATOM 10655 O O . TYR B 1 591 ? 31.359 15.539 -0.634 1 98.12 591 TYR B O 1
ATOM 10663 N N . GLY B 1 592 ? 33.219 16.281 -1.642 1 97.25 592 GLY B N 1
ATOM 10664 C CA . GLY B 1 592 ? 34.062 15.766 -0.59 1 97.25 592 GLY B CA 1
ATOM 10665 C C . GLY B 1 592 ? 34.562 14.352 -0.856 1 97.25 592 GLY B C 1
ATOM 10666 O O . GLY B 1 592 ? 34.844 13.992 -2.002 1 97.25 592 GLY B O 1
ATOM 10667 N N . THR B 1 593 ? 34.719 13.602 0.193 1 96 593 THR B N 1
ATOM 10668 C CA . THR B 1 593 ? 35.25 12.266 0.071 1 96 593 THR B CA 1
ATOM 10669 C C . THR B 1 593 ? 34.188 11.25 -0.279 1 96 593 THR B C 1
ATOM 10671 O O . THR B 1 593 ? 33.062 11.352 0.208 1 96 593 THR B O 1
ATOM 10674 N N . ALA B 1 594 ? 34.562 10.25 -1.062 1 93.38 594 ALA B N 1
ATOM 10675 C CA . ALA B 1 594 ? 33.594 9.219 -1.511 1 93.38 594 ALA B CA 1
ATOM 10676 C C . ALA B 1 594 ? 33.125 8.375 -0.339 1 93.38 594 ALA B C 1
ATOM 10678 O O . ALA B 1 594 ? 31.969 7.945 -0.32 1 93.38 594 ALA B O 1
ATOM 10679 N N . ASN B 1 595 ? 34.031 8.18 0.66 1 91.31 595 ASN B N 1
ATOM 10680 C CA . ASN B 1 595 ? 33.688 7.527 1.918 1 91.31 595 ASN B CA 1
ATOM 10681 C C . ASN B 1 595 ? 33.906 8.445 3.113 1 91.31 595 ASN B C 1
ATOM 10683 O O . ASN B 1 595 ? 34.781 9.305 3.068 1 91.31 595 ASN B O 1
ATOM 10687 N N . PRO B 1 596 ? 33.125 8.164 4.086 1 89.56 596 PRO B N 1
ATOM 10688 C CA . PRO B 1 596 ? 33.438 8.914 5.305 1 89.56 596 PRO B CA 1
ATOM 10689 C C . PRO B 1 596 ? 34.844 8.609 5.844 1 89.56 596 PRO B C 1
ATOM 10691 O O . PRO B 1 596 ? 35.406 7.539 5.57 1 89.56 596 PRO B O 1
ATOM 10694 N N . GLU B 1 597 ? 35.344 9.602 6.523 1 90.62 597 GLU B N 1
ATOM 10695 C CA . GLU B 1 597 ? 36.656 9.398 7.145 1 90.62 597 GLU B CA 1
ATOM 10696 C C . GLU B 1 597 ? 36.656 8.148 8.023 1 90.62 597 GLU B C 1
ATOM 10698 O O . GLU B 1 597 ? 35.75 7.949 8.828 1 90.62 597 GLU B O 1
ATOM 10703 N N . GLN B 1 598 ? 37.688 7.297 7.809 1 88.81 598 GLN B N 1
ATOM 10704 C CA . GLN B 1 598 ? 37.719 6.027 8.523 1 88.81 598 GLN B CA 1
ATOM 10705 C C . GLN B 1 598 ? 39.125 5.445 8.531 1 88.81 598 GLN B C 1
ATOM 10707 O O . GLN B 1 598 ? 40 5.93 7.816 1 88.81 598 GLN B O 1
ATOM 10712 N N . TRP B 1 599 ? 39.375 4.402 9.273 1 89.19 599 TRP B N 1
ATOM 10713 C CA . TRP B 1 599 ? 40.719 3.852 9.508 1 89.19 599 TRP B CA 1
ATOM 10714 C C . TRP B 1 599 ? 41.094 2.867 8.414 1 89.19 599 TRP B C 1
ATOM 10716 O O . TRP B 1 599 ? 42.281 2.617 8.18 1 89.19 599 TRP B O 1
ATOM 10726 N N . SER B 1 600 ? 40.094 2.393 7.691 1 86.19 600 SER B N 1
ATOM 10727 C CA . SER B 1 600 ? 40.344 1.244 6.828 1 86.19 600 SER B CA 1
ATOM 10728 C C . SER B 1 600 ? 40.688 1.684 5.41 1 86.19 600 SER B C 1
ATOM 10730 O O . SER B 1 600 ? 41.469 1.024 4.719 1 86.19 600 SER B O 1
ATOM 10732 N N . ASP B 1 601 ? 40.156 2.717 4.93 1 86.44 601 ASP B N 1
ATOM 10733 C CA . ASP B 1 601 ? 40.312 3.156 3.549 1 86.44 601 ASP B CA 1
ATOM 10734 C C . ASP B 1 601 ? 40.969 4.531 3.486 1 86.44 601 ASP B C 1
ATOM 10736 O O . ASP B 1 601 ? 40.688 5.395 4.324 1 86.44 601 ASP B O 1
ATOM 10740 N N . ALA B 1 602 ? 41.719 4.598 2.443 1 88.38 602 ALA B N 1
ATOM 10741 C CA . ALA B 1 602 ? 42.312 5.914 2.205 1 88.38 602 ALA B CA 1
ATOM 10742 C C . ALA B 1 602 ? 41.281 6.891 1.676 1 88.38 602 ALA B C 1
ATOM 10744 O O . ALA B 1 602 ? 40.375 6.504 0.918 1 88.38 602 ALA B O 1
ATOM 10745 N N . ALA B 1 603 ? 41.469 8.094 2.08 1 91.25 603 ALA B N 1
ATOM 10746 C CA . ALA B 1 603 ? 40.531 9.133 1.634 1 91.25 603 ALA B CA 1
ATOM 10747 C C . ALA B 1 603 ? 40.719 9.438 0.15 1 91.25 603 ALA B C 1
ATOM 10749 O O . ALA B 1 603 ? 41.844 9.562 -0.326 1 91.25 603 ALA B O 1
ATOM 10750 N N . ARG B 1 604 ? 39.625 9.422 -0.576 1 93.31 604 ARG B N 1
ATOM 10751 C CA . ARG B 1 604 ? 39.562 9.828 -1.977 1 93.31 604 ARG B CA 1
ATOM 10752 C C . ARG B 1 604 ? 38.344 10.672 -2.26 1 93.31 604 ARG B C 1
ATOM 10754 O O . ARG B 1 604 ? 37.25 10.398 -1.73 1 93.31 604 ARG B O 1
ATOM 10761 N N . ASP B 1 605 ? 38.5 11.664 -3.049 1 96 605 ASP B N 1
ATOM 10762 C CA . ASP B 1 605 ? 37.375 12.531 -3.391 1 96 605 ASP B CA 1
ATOM 10763 C C . ASP B 1 605 ? 36.438 11.852 -4.402 1 96 605 ASP B C 1
ATOM 10765 O O . ASP B 1 605 ? 36.875 10.961 -5.137 1 96 605 ASP B O 1
ATOM 10769 N N . PHE B 1 606 ? 35.25 12.312 -4.41 1 96.56 606 PHE B N 1
ATOM 10770 C CA . PHE B 1 606 ? 34.281 11.891 -5.441 1 96.56 606 PHE B CA 1
ATOM 10771 C C . PHE B 1 606 ? 34.812 12.258 -6.824 1 96.56 606 PHE B C 1
ATOM 10773 O O . PHE B 1 606 ? 35.406 13.328 -7.012 1 96.56 606 PHE B O 1
ATOM 10780 N N . ASP B 1 607 ? 34.5 11.398 -7.715 1 95.88 607 ASP B N 1
ATOM 10781 C CA . ASP B 1 607 ? 34.844 11.727 -9.094 1 95.88 607 ASP B CA 1
ATOM 10782 C C . ASP B 1 607 ? 33.656 11.445 -10.031 1 95.88 607 ASP B C 1
ATOM 10784 O O . ASP B 1 607 ? 32.562 11.141 -9.57 1 95.88 607 ASP B O 1
ATOM 10788 N N . PHE B 1 608 ? 33.906 11.664 -11.25 1 96.62 608 PHE B N 1
ATOM 10789 C CA . PHE B 1 608 ? 32.906 11.547 -12.297 1 96.62 608 PHE B CA 1
ATOM 10790 C C . PHE B 1 608 ? 32.281 10.148 -12.305 1 96.62 608 PHE B C 1
ATOM 10792 O O . PHE B 1 608 ? 31.078 9.992 -12.422 1 96.62 608 PHE B O 1
ATOM 10799 N N . TYR B 1 609 ? 33.062 9.148 -12.102 1 94.88 609 TYR B N 1
ATOM 10800 C CA . TYR B 1 609 ? 32.625 7.766 -12.266 1 94.88 609 TYR B CA 1
ATOM 10801 C C . TYR B 1 609 ? 31.828 7.293 -11.07 1 94.88 609 TYR B C 1
ATOM 10803 O O . TYR B 1 609 ? 30.969 6.414 -11.203 1 94.88 609 TYR B O 1
ATOM 10811 N N . ASP B 1 610 ? 32.031 7.887 -9.914 1 95.19 610 ASP B N 1
ATOM 10812 C CA . ASP B 1 610 ? 31.203 7.59 -8.766 1 95.19 610 ASP B CA 1
ATOM 10813 C C . ASP B 1 610 ? 29.75 7.969 -9.039 1 95.19 610 ASP B C 1
ATOM 10815 O O . ASP B 1 610 ? 28.828 7.184 -8.766 1 95.19 610 ASP B O 1
ATOM 10819 N N . MET B 1 611 ? 29.578 9.102 -9.609 1 96.69 611 MET B N 1
ATOM 10820 C CA . MET B 1 611 ? 28.234 9.578 -9.914 1 96.69 611 MET B CA 1
ATOM 10821 C C . MET B 1 611 ? 27.641 8.797 -11.078 1 96.69 611 MET B C 1
ATOM 10823 O O . MET B 1 611 ? 26.422 8.562 -11.117 1 96.69 611 MET B O 1
ATOM 10827 N N . LYS B 1 612 ? 28.484 8.516 -12.016 1 96.44 612 LYS B N 1
ATOM 10828 C CA . LYS B 1 612 ? 28 7.707 -13.133 1 96.44 612 LYS B CA 1
ATOM 10829 C C . LYS B 1 612 ? 27.406 6.391 -12.648 1 96.44 612 LYS B C 1
ATOM 10831 O O . LYS B 1 612 ? 26.406 5.918 -13.188 1 96.44 612 LYS B O 1
ATOM 10836 N N . ALA B 1 613 ? 27.984 5.816 -11.656 1 93.5 613 ALA B N 1
ATOM 10837 C CA . ALA B 1 613 ? 27.469 4.57 -11.086 1 93.5 613 ALA B CA 1
ATOM 10838 C C . ALA B 1 613 ? 26.062 4.766 -10.523 1 93.5 613 ALA B C 1
ATOM 10840 O O . ALA B 1 613 ? 25.219 3.871 -10.625 1 93.5 613 ALA B O 1
ATOM 10841 N N . VAL B 1 614 ? 25.844 5.863 -9.961 1 94.94 614 VAL B N 1
ATOM 10842 C CA . VAL B 1 614 ? 24.531 6.184 -9.422 1 94.94 614 VAL B CA 1
ATOM 10843 C C . VAL B 1 614 ? 23.516 6.301 -10.562 1 94.94 614 VAL B C 1
ATOM 10845 O O . VAL B 1 614 ? 22.438 5.711 -10.5 1 94.94 614 VAL B O 1
ATOM 10848 N N . VAL B 1 615 ? 23.891 7.004 -11.586 1 97.12 615 VAL B N 1
ATOM 10849 C CA . VAL B 1 615 ? 23 7.195 -12.727 1 97.12 615 VAL B CA 1
ATOM 10850 C C . VAL B 1 615 ? 22.719 5.852 -13.383 1 97.12 615 VAL B C 1
ATOM 10852 O O . VAL B 1 615 ? 21.578 5.578 -13.781 1 97.12 615 VAL B O 1
ATOM 10855 N N . ASP B 1 616 ? 23.719 5.043 -13.438 1 94.25 616 ASP B N 1
ATOM 10856 C CA . ASP B 1 616 ? 23.547 3.707 -14 1 94.25 616 ASP B CA 1
ATOM 10857 C C . ASP B 1 616 ? 22.516 2.902 -13.203 1 94.25 616 ASP B C 1
ATOM 10859 O O . ASP B 1 616 ? 21.688 2.195 -13.781 1 94.25 616 ASP B O 1
ATOM 10863 N N . THR B 1 617 ? 22.609 3.035 -11.938 1 91.12 617 THR B N 1
ATOM 10864 C CA . THR B 1 617 ? 21.672 2.328 -11.078 1 91.12 617 THR B CA 1
ATOM 10865 C C . THR B 1 617 ? 20.25 2.811 -11.328 1 91.12 617 THR B C 1
ATOM 10867 O O . THR B 1 617 ? 19.328 2 -11.461 1 91.12 617 THR B O 1
ATOM 10870 N N . LEU B 1 618 ? 20.078 4.094 -11.469 1 93.88 618 LEU B N 1
ATOM 10871 C CA . LEU B 1 618 ? 18.75 4.68 -11.648 1 93.88 618 LEU B CA 1
ATOM 10872 C C . LEU B 1 618 ? 18.172 4.324 -13.023 1 93.88 618 LEU B C 1
ATOM 10874 O O . LEU B 1 618 ? 16.969 4.359 -13.219 1 93.88 618 LEU B O 1
ATOM 10878 N N . THR B 1 619 ? 19.094 3.959 -13.984 1 93.94 619 THR B N 1
ATOM 10879 C CA . THR B 1 619 ? 18.641 3.682 -15.344 1 93.94 619 THR B CA 1
ATOM 10880 C C . THR B 1 619 ? 18.766 2.195 -15.656 1 93.94 619 THR B C 1
ATOM 10882 O O . THR B 1 619 ? 18.766 1.804 -16.828 1 93.94 619 THR B O 1
ATOM 10885 N N . HIS B 1 620 ? 19.062 1.419 -14.688 1 86.31 620 HIS B N 1
ATOM 10886 C CA . HIS B 1 620 ? 19.188 -0.028 -14.82 1 86.31 620 HIS B CA 1
ATOM 10887 C C . HIS B 1 620 ? 20.266 -0.395 -15.836 1 86.31 620 HIS B C 1
ATOM 10889 O O . HIS B 1 620 ? 20.062 -1.278 -16.672 1 86.31 620 HIS B O 1
ATOM 10895 N N . GLN B 1 621 ? 21.281 0.485 -15.914 1 84.75 621 GLN B N 1
ATOM 10896 C CA . GLN B 1 621 ? 22.484 0.271 -16.719 1 84.75 621 GLN B CA 1
ATOM 10897 C C . GLN B 1 621 ? 22.172 0.371 -18.203 1 84.75 621 GLN B C 1
ATOM 10899 O O . GLN B 1 621 ? 22.859 -0.242 -19.031 1 84.75 621 GLN B O 1
ATOM 10904 N N . GLN B 1 622 ? 21.172 1.108 -18.5 1 87.56 622 GLN B N 1
ATOM 10905 C CA . GLN B 1 622 ? 20.766 1.212 -19.906 1 87.56 622 GLN B CA 1
ATOM 10906 C C . GLN B 1 622 ? 21.172 2.566 -20.484 1 87.56 622 GLN B C 1
ATOM 10908 O O . GLN B 1 622 ? 21 2.803 -21.688 1 87.56 622 GLN B O 1
ATOM 10913 N N . ALA B 1 623 ? 21.719 3.344 -19.625 1 93.38 623 ALA B N 1
ATOM 10914 C CA . ALA B 1 623 ? 22.062 4.691 -20.078 1 93.38 623 ALA B CA 1
ATOM 10915 C C . ALA B 1 623 ? 23.312 4.684 -20.969 1 93.38 623 ALA B C 1
ATOM 10917 O O . ALA B 1 623 ? 24.203 3.863 -20.766 1 93.38 623 ALA B O 1
ATOM 10918 N N . THR B 1 624 ? 23.297 5.547 -21.906 1 92.88 624 THR B N 1
ATOM 10919 C CA . THR B 1 624 ? 24.5 5.848 -22.703 1 92.88 624 THR B CA 1
ATOM 10920 C C . THR B 1 624 ? 24.922 7.297 -22.484 1 92.88 624 THR B C 1
ATOM 10922 O O . THR B 1 624 ? 24.094 8.156 -22.188 1 92.88 624 THR B O 1
ATOM 10925 N N . TYR B 1 625 ? 26.234 7.504 -22.578 1 95.56 625 TYR B N 1
ATOM 10926 C CA . TYR B 1 625 ? 26.812 8.812 -22.281 1 95.56 625 TYR B CA 1
ATOM 10927 C C . TYR B 1 625 ? 27.562 9.367 -23.484 1 95.56 625 TYR B C 1
ATOM 10929 O O . TYR B 1 625 ? 28.344 8.656 -24.109 1 95.56 625 TYR B O 1
ATOM 10937 N N . LYS B 1 626 ? 27.297 10.648 -23.781 1 93.88 626 LYS B N 1
ATOM 10938 C CA . LYS B 1 626 ? 28 11.32 -24.859 1 93.88 626 LYS B CA 1
ATOM 10939 C C . LYS B 1 626 ? 28.625 12.625 -24.391 1 93.88 626 LYS B C 1
ATOM 10941 O O . LYS B 1 626 ? 28.016 13.367 -23.609 1 93.88 626 LYS B O 1
ATOM 10946 N N . ARG B 1 627 ? 29.812 12.836 -24.812 1 94.5 627 ARG B N 1
ATOM 10947 C CA . ARG B 1 627 ? 30.453 14.109 -24.5 1 94.5 627 ARG B CA 1
ATOM 10948 C C . ARG B 1 627 ? 29.641 15.281 -25.031 1 94.5 627 ARG B C 1
ATOM 10950 O O . ARG B 1 627 ? 29.125 15.219 -26.156 1 94.5 627 ARG B O 1
ATOM 10957 N N . ASP B 1 628 ? 29.484 16.219 -24.203 1 95.94 628 ASP B N 1
ATOM 10958 C CA . ASP B 1 628 ? 28.766 17.438 -24.562 1 95.94 628 ASP B CA 1
ATOM 10959 C C . ASP B 1 628 ? 29.203 18.625 -23.703 1 95.94 628 ASP B C 1
ATOM 10961 O O . ASP B 1 628 ? 30.188 18.516 -22.953 1 95.94 628 ASP B O 1
ATOM 10965 N N . VAL B 1 629 ? 28.578 19.734 -24.016 1 95.94 629 VAL B N 1
ATOM 10966 C CA . VAL B 1 629 ? 28.938 20.938 -23.281 1 95.94 629 VAL B CA 1
ATOM 10967 C C . VAL B 1 629 ? 27.719 21.5 -22.562 1 95.94 629 VAL B C 1
ATOM 10969 O O . VAL B 1 629 ? 26.609 21.484 -23.109 1 95.94 629 VAL B O 1
ATOM 10972 N N . HIS B 1 630 ? 27.891 21.891 -21.375 1 96.44 630 HIS B N 1
ATOM 10973 C CA . HIS B 1 630 ? 26.875 22.547 -20.562 1 96.44 630 HIS B CA 1
ATOM 10974 C C . HIS B 1 630 ? 27.453 23.75 -19.828 1 96.44 630 HIS B C 1
ATOM 10976 O O . HIS B 1 630 ? 28.594 23.703 -19.359 1 96.44 630 HIS B O 1
ATOM 10982 N N . ALA B 1 631 ? 26.672 24.75 -19.672 1 94.94 631 ALA B N 1
ATOM 10983 C CA . ALA B 1 631 ? 27.125 26.016 -19.094 1 94.94 631 ALA B CA 1
ATOM 10984 C C . ALA B 1 631 ? 27.641 25.812 -17.672 1 94.94 631 ALA B C 1
ATOM 10986 O O . ALA B 1 631 ? 28.625 26.438 -17.266 1 94.94 631 ALA B O 1
ATOM 10987 N N . ALA B 1 632 ? 27.062 24.938 -16.938 1 97.06 632 ALA B N 1
ATOM 10988 C CA . ALA B 1 632 ? 27.359 24.781 -15.523 1 97.06 632 ALA B CA 1
ATOM 10989 C C . ALA B 1 632 ? 28.484 23.766 -15.305 1 97.06 632 ALA B C 1
ATOM 10991 O O . ALA B 1 632 ? 29.016 23.656 -14.195 1 97.06 632 ALA B O 1
ATOM 10992 N N . LEU B 1 633 ? 28.891 23.094 -16.328 1 98.19 633 LEU B N 1
ATOM 10993 C CA . LEU B 1 633 ? 29.75 21.938 -16.109 1 98.19 633 LEU B CA 1
ATOM 10994 C C . LEU B 1 633 ? 31.109 22.109 -16.797 1 98.19 633 LEU B C 1
ATOM 10996 O O . LEU B 1 633 ? 31.219 22.906 -17.75 1 98.19 633 LEU B O 1
ATOM 11000 N N . HIS B 1 634 ? 32.062 21.391 -16.281 1 97.38 634 HIS B N 1
ATOM 11001 C CA . HIS B 1 634 ? 33.406 21.359 -16.859 1 97.38 634 HIS B CA 1
ATOM 11002 C C . HIS B 1 634 ? 33.375 20.812 -18.281 1 97.38 634 HIS B C 1
ATOM 11004 O O . HIS B 1 634 ? 32.844 19.719 -18.516 1 97.38 634 HIS B O 1
ATOM 11010 N N . PRO B 1 635 ? 33.938 21.469 -19.219 1 95 635 PRO B N 1
ATOM 11011 C CA . PRO B 1 635 ? 33.875 21.031 -20.609 1 95 635 PRO B CA 1
ATOM 11012 C C . PRO B 1 635 ? 34.5 19.672 -20.844 1 95 635 PRO B C 1
ATOM 11014 O O . PRO B 1 635 ? 34.094 18.938 -21.75 1 95 635 PRO B O 1
ATOM 11017 N N . GLY B 1 636 ? 35.469 19.312 -20.031 1 93.94 636 GLY B N 1
ATOM 11018 C CA . GLY B 1 636 ? 36.188 18.047 -20.203 1 93.94 636 GLY B CA 1
ATOM 11019 C C . GLY B 1 636 ? 35.562 16.906 -19.391 1 93.94 636 GLY B C 1
ATOM 11020 O O . GLY B 1 636 ? 35.938 15.75 -19.547 1 93.94 636 GLY B O 1
ATOM 11021 N N . GLN B 1 637 ? 34.656 17.172 -18.547 1 96.56 637 GLN B N 1
ATOM 11022 C CA . GLN B 1 637 ? 34.031 16.172 -17.688 1 96.56 637 GLN B CA 1
ATOM 11023 C C . GLN B 1 637 ? 32.5 16.375 -17.656 1 96.56 637 GLN B C 1
ATOM 11025 O O . GLN B 1 637 ? 31.938 16.516 -16.578 1 96.56 637 GLN B O 1
ATOM 11030 N N . THR B 1 638 ? 31.938 16.453 -18.844 1 97.81 638 THR B N 1
ATOM 11031 C CA . THR B 1 638 ? 30.516 16.625 -19.016 1 97.81 638 THR B CA 1
ATOM 11032 C C . THR B 1 638 ? 29.953 15.586 -19.984 1 97.81 638 THR B C 1
ATOM 11034 O O . THR B 1 638 ? 30.531 15.352 -21.047 1 97.81 638 THR B O 1
ATOM 11037 N N . ALA B 1 639 ? 28.859 14.977 -19.547 1 97.62 639 ALA B N 1
ATOM 11038 C CA . ALA B 1 639 ? 28.203 14 -20.422 1 97.62 639 ALA B CA 1
ATOM 11039 C C . ALA B 1 639 ? 26.703 14.25 -20.484 1 97.62 639 ALA B C 1
ATOM 11041 O O . ALA B 1 639 ? 26.078 14.586 -19.484 1 97.62 639 ALA B O 1
ATOM 11042 N N . ARG B 1 640 ? 26.203 14.172 -21.734 1 97.88 640 ARG B N 1
ATOM 11043 C CA . ARG B 1 640 ? 24.766 14.047 -21.906 1 97.88 640 ARG B CA 1
ATOM 11044 C C . ARG B 1 640 ? 24.297 12.602 -21.734 1 97.88 640 ARG B C 1
ATOM 11046 O O . ARG B 1 640 ? 24.938 11.68 -22.25 1 97.88 640 ARG B O 1
ATOM 11053 N N . VAL B 1 641 ? 23.234 12.406 -20.969 1 97.81 641 VAL B N 1
ATOM 11054 C CA . VAL B 1 641 ? 22.766 11.055 -20.656 1 97.81 641 VAL B CA 1
ATOM 11055 C C . VAL B 1 641 ? 21.578 10.711 -21.562 1 97.81 641 VAL B C 1
ATOM 11057 O O . VAL B 1 641 ? 20.641 11.492 -21.703 1 97.81 641 VAL B O 1
ATOM 11060 N N . TYR B 1 642 ? 21.688 9.578 -22.156 1 96.12 642 TYR B N 1
ATOM 11061 C CA . TYR B 1 642 ? 20.641 9.133 -23.078 1 96.12 642 TYR B CA 1
ATOM 11062 C C . TYR B 1 642 ? 20.047 7.809 -22.609 1 96.12 642 TYR B C 1
ATOM 11064 O O . TYR B 1 642 ? 20.734 6.965 -22.047 1 96.12 642 TYR B O 1
ATOM 11072 N N . LEU B 1 643 ? 18.75 7.668 -22.812 1 93.25 643 LEU B N 1
ATOM 11073 C CA . LEU B 1 643 ? 18.016 6.41 -22.703 1 93.25 643 LEU B CA 1
ATOM 11074 C C . LEU B 1 643 ? 17.25 6.113 -23.984 1 93.25 643 LEU B C 1
ATOM 11076 O O . LEU B 1 643 ? 16.422 6.918 -24.422 1 93.25 643 LEU B O 1
ATOM 11080 N N . ASN B 1 644 ? 17.516 5.039 -24.656 1 89 644 ASN B N 1
ATOM 11081 C CA . ASN B 1 644 ? 16.891 4.707 -25.938 1 89 644 ASN B CA 1
ATOM 11082 C C . ASN B 1 644 ? 17 5.859 -26.938 1 89 644 ASN B C 1
ATOM 11084 O O . ASN B 1 644 ? 16 6.277 -27.516 1 89 644 ASN B O 1
ATOM 11088 N N . ASP B 1 645 ? 18.188 6.5 -26.891 1 90.88 645 ASP B N 1
ATOM 11089 C CA . ASP B 1 645 ? 18.562 7.555 -27.828 1 90.88 645 ASP B CA 1
ATOM 11090 C C . ASP B 1 645 ? 17.781 8.836 -27.562 1 90.88 645 ASP B C 1
ATOM 11092 O O . ASP B 1 645 ? 17.719 9.727 -28.406 1 90.88 645 ASP B O 1
ATOM 11096 N N . ILE B 1 646 ? 17.156 8.852 -26.438 1 95 646 ILE B N 1
ATOM 11097 C CA . ILE B 1 646 ? 16.5 10.078 -25.984 1 95 646 ILE B CA 1
ATOM 11098 C C . ILE B 1 646 ? 17.328 10.734 -24.891 1 95 646 ILE B C 1
ATOM 11100 O O . ILE B 1 646 ? 17.703 10.078 -23.922 1 95 646 ILE B O 1
ATOM 11104 N N . ALA B 1 647 ? 17.594 11.961 -25.078 1 96.69 647 ALA B N 1
ATOM 11105 C CA . ALA B 1 647 ? 18.344 12.688 -24.062 1 96.69 647 ALA B CA 1
ATOM 11106 C C . ALA B 1 647 ? 17.5 12.852 -22.797 1 96.69 647 ALA B C 1
ATOM 11108 O O . ALA B 1 647 ? 16.406 13.43 -22.828 1 96.69 647 ALA B O 1
ATOM 11109 N N . ILE B 1 648 ? 17.969 12.453 -21.688 1 97.06 648 ILE B N 1
ATOM 11110 C CA . ILE B 1 648 ? 17.141 12.484 -20.484 1 97.06 648 ILE B CA 1
ATOM 11111 C C . ILE B 1 648 ? 17.766 13.406 -19.453 1 97.06 648 ILE B C 1
ATOM 11113 O O . ILE B 1 648 ? 17.172 13.664 -18.406 1 97.06 648 ILE B O 1
ATOM 11117 N N . GLY B 1 649 ? 19.047 13.805 -19.672 1 97.88 649 GLY B N 1
ATOM 11118 C CA . GLY B 1 649 ? 19.625 14.695 -18.688 1 97.88 649 GLY B CA 1
ATOM 11119 C C . GLY B 1 649 ? 21.125 14.852 -18.828 1 97.88 649 GLY B C 1
ATOM 11120 O O . GLY B 1 649 ? 21.672 14.766 -19.938 1 97.88 649 GLY B O 1
ATOM 11121 N N . TRP B 1 650 ? 21.828 15.25 -17.656 1 98.31 650 TRP B N 1
ATOM 11122 C CA . TRP B 1 650 ? 23.234 15.641 -17.656 1 98.31 650 TRP B CA 1
ATOM 11123 C C . TRP B 1 650 ? 23.969 15.016 -16.484 1 98.31 650 TRP B C 1
ATOM 11125 O O . TRP B 1 650 ? 23.375 14.727 -15.445 1 98.31 650 TRP B O 1
ATOM 11135 N N . LEU B 1 651 ? 25.25 14.781 -16.703 1 98.44 651 LEU B N 1
ATOM 11136 C CA . LEU B 1 651 ? 26.203 14.352 -15.688 1 98.44 651 LEU B CA 1
ATOM 11137 C C . LEU B 1 651 ? 27.547 15.047 -15.883 1 98.44 651 LEU B C 1
ATOM 11139 O O . LEU B 1 651 ? 28.031 15.141 -17.016 1 98.44 651 LEU B O 1
ATOM 11143 N N . GLY B 1 652 ? 28.078 15.602 -14.734 1 98.56 652 GLY B N 1
ATOM 11144 C CA . GLY B 1 652 ? 29.391 16.203 -14.922 1 98.56 652 GLY B CA 1
ATOM 11145 C C . GLY B 1 652 ? 29.922 16.891 -13.672 1 98.56 652 GLY B C 1
ATOM 11146 O O . GLY B 1 652 ? 29.266 16.875 -12.625 1 98.56 652 GLY B O 1
ATOM 11147 N N . LYS B 1 653 ? 31.141 17.422 -13.852 1 98.44 653 LYS B N 1
ATOM 11148 C CA . LYS B 1 653 ? 31.812 18.203 -12.82 1 98.44 653 LYS B CA 1
ATOM 11149 C C . LYS B 1 653 ? 31.484 19.688 -12.945 1 98.44 653 LYS B C 1
ATOM 11151 O O . LYS B 1 653 ? 31.438 20.219 -14.047 1 98.44 653 LYS B O 1
ATOM 11156 N N . LEU B 1 654 ? 31.281 20.25 -11.844 1 98.56 654 LEU B N 1
ATOM 11157 C CA . LEU B 1 654 ? 31 21.688 -11.836 1 98.56 654 LEU B CA 1
ATOM 11158 C C . LEU B 1 654 ? 32.125 22.469 -12.477 1 98.56 654 LEU B C 1
ATOM 11160 O O . LEU B 1 654 ? 33.312 22.203 -12.219 1 98.56 654 LEU B O 1
ATOM 11164 N N . HIS B 1 655 ? 31.734 23.438 -13.242 1 97.81 655 HIS B N 1
ATOM 11165 C CA . HIS B 1 655 ? 32.719 24.297 -13.898 1 97.81 655 HIS B CA 1
ATOM 11166 C C . HIS B 1 655 ? 33.625 24.984 -12.875 1 97.81 655 HIS B C 1
ATOM 11168 O O . HIS B 1 655 ? 33.125 25.469 -11.844 1 97.81 655 HIS B O 1
ATOM 11174 N N . PRO B 1 656 ? 34.875 25.094 -13.133 1 96.31 656 PRO B N 1
ATOM 11175 C CA . PRO B 1 656 ? 35.812 25.719 -12.195 1 96.31 656 PRO B CA 1
ATOM 11176 C C . PRO B 1 656 ? 35.438 27.172 -11.859 1 96.31 656 PRO B C 1
ATOM 11178 O O . PRO B 1 656 ? 35.656 27.609 -10.727 1 96.31 656 PRO B O 1
ATOM 11181 N N . LYS B 1 657 ? 34.906 27.812 -12.797 1 95.5 657 LYS B N 1
ATOM 11182 C CA . LYS B 1 657 ? 34.469 29.172 -12.57 1 95.5 657 LYS B CA 1
ATOM 11183 C C . LYS B 1 657 ? 33.438 29.234 -11.43 1 95.5 657 LYS B C 1
ATOM 11185 O O . LYS B 1 657 ? 33.531 30.109 -10.562 1 95.5 657 LYS B O 1
ATOM 11190 N N . TYR B 1 658 ? 32.531 28.375 -11.531 1 96.06 658 TYR B N 1
ATOM 11191 C CA . TYR B 1 658 ? 31.484 28.375 -10.508 1 96.06 658 TYR B CA 1
ATOM 11192 C C . TYR B 1 658 ? 32 27.781 -9.203 1 96.06 658 TYR B C 1
ATOM 11194 O O . TYR B 1 658 ? 31.562 28.172 -8.125 1 96.06 658 TYR B O 1
ATOM 11202 N N . GLN B 1 659 ? 32.906 26.859 -9.312 1 96.38 659 GLN B N 1
ATOM 11203 C CA . GLN B 1 659 ? 33.562 26.359 -8.109 1 96.38 659 GLN B CA 1
ATOM 11204 C C . GLN B 1 659 ? 34.219 27.484 -7.32 1 96.38 659 GLN B C 1
ATOM 11206 O O . GLN B 1 659 ? 34.125 27.531 -6.094 1 96.38 659 GLN B O 1
ATOM 11211 N N . GLN B 1 660 ? 34.812 28.328 -8.039 1 95.44 660 GLN B N 1
ATOM 11212 C CA . GLN B 1 660 ? 35.438 29.5 -7.422 1 95.44 660 GLN B CA 1
ATOM 11213 C C . GLN B 1 660 ? 34.375 30.469 -6.883 1 95.44 660 GLN B C 1
ATOM 11215 O O . GLN B 1 660 ? 34.5 30.969 -5.77 1 95.44 660 GLN B O 1
ATOM 11220 N N . GLN B 1 661 ? 33.406 30.688 -7.691 1 93.81 661 GLN B N 1
ATOM 11221 C CA . GLN B 1 661 ? 32.344 31.609 -7.309 1 93.81 661 GLN B CA 1
ATOM 11222 C C . GLN B 1 661 ? 31.688 31.172 -6.004 1 93.81 661 GLN B C 1
ATOM 11224 O O . GLN B 1 661 ? 31.375 32 -5.156 1 93.81 661 GLN B O 1
ATOM 11229 N N . TYR B 1 662 ? 31.5 29.922 -5.855 1 94.25 662 TYR B N 1
ATOM 11230 C CA . TYR B 1 662 ? 30.844 29.391 -4.668 1 94.25 662 TYR B CA 1
ATOM 11231 C C . TYR B 1 662 ? 31.859 29.062 -3.578 1 94.25 662 TYR B C 1
ATOM 11233 O O . TYR B 1 662 ? 31.5 28.516 -2.533 1 94.25 662 TYR B O 1
ATOM 11241 N N . ASP B 1 663 ? 33.156 29.312 -3.807 1 94.12 663 ASP B N 1
ATOM 11242 C CA . ASP B 1 663 ? 34.25 29.094 -2.859 1 94.12 663 ASP B CA 1
ATOM 11243 C C . ASP B 1 663 ? 34.281 27.641 -2.4 1 94.12 663 ASP B C 1
ATOM 11245 O O . ASP B 1 663 ? 34.312 27.359 -1.2 1 94.12 663 ASP B O 1
ATOM 11249 N N . LEU B 1 664 ? 34.25 26.797 -3.385 1 96.69 664 LEU B N 1
ATOM 11250 C CA . LEU B 1 664 ? 34.312 25.375 -3.092 1 96.69 664 LEU B CA 1
ATOM 11251 C C . LEU B 1 664 ? 35.75 24.859 -3.195 1 96.69 664 LEU B C 1
ATOM 11253 O O . LEU B 1 664 ? 36.312 24.828 -4.285 1 96.69 664 LEU B O 1
ATOM 11257 N N . PRO B 1 665 ? 36.219 24.375 -2.154 1 94.12 665 PRO B N 1
ATOM 11258 C CA . PRO B 1 665 ? 37.594 23.906 -2.168 1 94.12 665 PRO B CA 1
ATOM 11259 C C . PRO B 1 665 ? 37.781 22.641 -2.988 1 94.12 665 PRO B C 1
ATOM 11261 O O . PRO B 1 665 ? 38.875 22.391 -3.525 1 94.12 665 PRO B O 1
ATOM 11264 N N . LYS B 1 666 ? 36.844 21.844 -3.035 1 95.88 666 LYS B N 1
ATOM 11265 C CA . LYS B 1 666 ? 36.906 20.578 -3.748 1 95.88 666 LYS B CA 1
ATOM 11266 C C . LYS B 1 666 ? 35.969 20.547 -4.945 1 95.88 666 LYS B C 1
ATOM 11268 O O . LYS B 1 666 ? 35.125 21.422 -5.086 1 95.88 666 LYS B O 1
ATOM 11273 N N . SER B 1 667 ? 36.188 19.5 -5.766 1 95.88 667 SER B N 1
ATOM 11274 C CA . SER B 1 667 ? 35.344 19.344 -6.941 1 95.88 667 SER B CA 1
ATOM 11275 C C . SER B 1 667 ? 33.938 18.859 -6.551 1 95.88 667 SER B C 1
ATOM 11277 O O . SER B 1 667 ? 33.812 18.109 -5.59 1 95.88 667 SER B O 1
ATOM 11279 N N . THR B 1 668 ? 33 19.375 -7.293 1 98.06 668 THR B N 1
ATOM 11280 C CA . THR B 1 668 ? 31.625 18.969 -7.113 1 98.06 668 THR B CA 1
ATOM 11281 C C . THR B 1 668 ? 31.094 18.25 -8.359 1 98.06 668 THR B C 1
ATOM 11283 O O . THR B 1 668 ? 31.281 18.734 -9.477 1 98.06 668 THR B O 1
ATOM 11286 N N . ILE B 1 669 ? 30.5 17.094 -8.156 1 98.62 669 ILE B N 1
ATOM 11287 C CA . ILE B 1 669 ? 29.938 16.328 -9.266 1 98.62 669 ILE B CA 1
ATOM 11288 C C . ILE B 1 669 ? 28.406 16.406 -9.219 1 98.62 669 ILE B C 1
ATOM 11290 O O . ILE B 1 669 ? 27.812 16.297 -8.148 1 98.62 669 ILE B O 1
ATOM 11294 N N . LEU B 1 670 ? 27.781 16.578 -10.406 1 98.62 670 LEU B N 1
ATOM 11295 C CA . LEU B 1 670 ? 26.344 16.797 -10.492 1 98.62 670 LEU B CA 1
ATOM 11296 C C . LEU B 1 670 ? 25.719 15.875 -11.539 1 98.62 670 LEU B C 1
ATOM 11298 O O . LEU B 1 670 ? 26.375 15.484 -12.508 1 98.62 670 LEU B O 1
ATOM 11302 N N . PHE B 1 671 ? 24.422 15.531 -11.25 1 98.69 671 PHE B N 1
ATOM 11303 C CA . PHE B 1 671 ? 23.609 14.938 -12.297 1 98.69 671 PHE B CA 1
ATOM 11304 C C . PHE B 1 671 ? 22.172 15.453 -12.227 1 98.69 671 PHE B C 1
ATOM 11306 O O . PHE B 1 671 ? 21.734 15.969 -11.195 1 98.69 671 PHE B O 1
ATOM 11313 N N . GLU B 1 672 ? 21.469 15.477 -13.312 1 98.69 672 GLU B N 1
ATOM 11314 C CA . GLU B 1 672 ? 20.047 15.805 -13.422 1 98.69 672 GLU B CA 1
ATOM 11315 C C . GLU B 1 672 ? 19.391 15.016 -14.547 1 98.69 672 GLU B C 1
ATOM 11317 O O . GLU B 1 672 ? 19.859 15.008 -15.68 1 98.69 672 GLU B O 1
ATOM 11322 N N . LEU B 1 673 ? 18.297 14.336 -14.117 1 98.31 673 LEU B N 1
ATOM 11323 C CA . LEU B 1 673 ? 17.641 13.445 -15.07 1 98.31 673 LEU B CA 1
ATOM 11324 C C . LEU B 1 673 ? 16.141 13.688 -15.086 1 98.31 673 LEU B C 1
ATOM 11326 O O . LEU B 1 673 ? 15.555 14.094 -14.078 1 98.31 673 LEU B O 1
ATOM 11330 N N . ASN B 1 674 ? 15.531 13.375 -16.234 1 97.62 674 ASN B N 1
ATOM 11331 C CA . ASN B 1 674 ? 14.078 13.352 -16.328 1 97.62 674 ASN B CA 1
ATOM 11332 C C . ASN B 1 674 ? 13.492 12.133 -15.609 1 97.62 674 ASN B C 1
ATOM 11334 O O . ASN B 1 674 ? 13.68 11 -16.047 1 97.62 674 ASN B O 1
ATOM 11338 N N . THR B 1 675 ? 12.68 12.406 -14.648 1 96.25 675 THR B N 1
ATOM 11339 C CA . THR B 1 675 ? 12.203 11.336 -13.773 1 96.25 675 THR B CA 1
ATOM 11340 C C . THR B 1 675 ? 11.242 10.422 -14.523 1 96.25 675 THR B C 1
ATOM 11342 O O . THR B 1 675 ? 11.312 9.195 -14.391 1 96.25 675 THR B O 1
ATOM 11345 N N . GLU B 1 676 ? 10.375 10.969 -15.383 1 93.88 676 GLU B N 1
ATOM 11346 C CA . GLU B 1 676 ? 9.336 10.195 -16.047 1 93.88 676 GLU B CA 1
ATOM 11347 C C . GLU B 1 676 ? 9.938 9.117 -16.938 1 93.88 676 GLU B C 1
ATOM 11349 O O . GLU B 1 676 ? 9.43 7.996 -17 1 93.88 676 GLU B O 1
ATOM 11354 N N . LEU B 1 677 ? 10.984 9.422 -17.531 1 92.31 677 LEU B N 1
ATOM 11355 C CA . LEU B 1 677 ? 11.602 8.5 -18.484 1 92.31 677 LEU B CA 1
ATOM 11356 C C . LEU B 1 677 ? 12.367 7.402 -17.75 1 92.31 677 LEU B C 1
ATOM 11358 O O . LEU B 1 677 ? 12.383 6.25 -18.188 1 92.31 677 LEU B O 1
ATOM 11362 N N . ILE B 1 678 ? 12.922 7.727 -16.641 1 93.88 678 ILE B N 1
ATOM 11363 C CA . ILE B 1 678 ? 13.727 6.766 -15.891 1 93.88 678 ILE B CA 1
ATOM 11364 C C . ILE B 1 678 ? 12.82 5.758 -15.195 1 93.88 678 ILE B C 1
ATOM 11366 O O . ILE B 1 678 ? 13.234 4.629 -14.914 1 93.88 678 ILE B O 1
ATOM 11370 N N . LEU B 1 679 ? 11.586 6.094 -14.914 1 93.31 679 LEU B N 1
ATOM 11371 C CA . LEU B 1 679 ? 10.664 5.234 -14.18 1 93.31 679 LEU B CA 1
ATOM 11372 C C . LEU B 1 679 ? 10.016 4.211 -15.109 1 93.31 679 LEU B C 1
ATOM 11374 O O . LEU B 1 679 ? 9.422 3.232 -14.648 1 93.31 679 LEU B O 1
ATOM 11378 N N . GLN B 1 680 ? 10.141 4.379 -16.375 1 91.19 680 GLN B N 1
ATOM 11379 C CA . GLN B 1 680 ? 9.633 3.391 -17.312 1 91.19 680 GLN B CA 1
ATOM 11380 C C . GLN B 1 680 ? 10.586 2.207 -17.438 1 91.19 680 GLN B C 1
ATOM 11382 O O . GLN B 1 680 ? 11.805 2.389 -17.484 1 91.19 680 GLN B O 1
ATOM 11387 N N . THR B 1 681 ? 10 0.965 -17.266 1 85.69 681 THR B N 1
ATOM 11388 C CA . THR B 1 681 ? 10.82 -0.234 -17.391 1 85.69 681 THR B CA 1
ATOM 11389 C C . THR B 1 681 ? 10.117 -1.275 -18.266 1 85.69 681 THR B C 1
ATOM 11391 O O . THR B 1 681 ? 8.953 -1.102 -18.625 1 85.69 681 THR B O 1
ATOM 11394 N N . LYS B 1 682 ? 10.82 -2.236 -18.703 1 82.56 682 LYS B N 1
ATOM 11395 C CA . LYS B 1 682 ? 10.281 -3.326 -19.516 1 82.56 682 LYS B CA 1
ATOM 11396 C C . LYS B 1 682 ? 9.891 -4.516 -18.641 1 82.56 682 LYS B C 1
ATOM 11398 O O . LYS B 1 682 ? 10.508 -4.758 -17.594 1 82.56 682 LYS B O 1
ATOM 11403 N N . LEU B 1 683 ? 8.828 -5.141 -19.109 1 83.25 683 LEU B N 1
ATOM 11404 C CA . LEU B 1 683 ? 8.445 -6.367 -18.422 1 83.25 683 LEU B CA 1
ATOM 11405 C C . LEU B 1 683 ? 9.477 -7.469 -18.656 1 83.25 683 LEU B C 1
ATOM 11407 O O . LEU B 1 683 ? 9.93 -7.66 -19.797 1 83.25 683 LEU B O 1
ATOM 11411 N N . ALA B 1 684 ? 9.875 -8.148 -17.547 1 79.31 684 ALA B N 1
ATOM 11412 C CA . ALA B 1 684 ? 10.859 -9.227 -17.641 1 79.31 684 ALA B CA 1
ATOM 11413 C C . ALA B 1 684 ? 10.328 -10.391 -18.484 1 79.31 684 ALA B C 1
ATOM 11415 O O . ALA B 1 684 ? 9.141 -10.719 -18.406 1 79.31 684 ALA B O 1
ATOM 11416 N N . SER B 1 685 ? 11.047 -10.828 -19.438 1 85.56 685 SER B N 1
ATOM 11417 C CA . SER B 1 685 ? 10.742 -12.008 -20.234 1 85.56 685 SER B CA 1
ATOM 11418 C C . SER B 1 685 ? 11.664 -13.172 -19.891 1 85.56 685 SER B C 1
ATOM 11420 O O . SER B 1 685 ? 12.859 -12.977 -19.656 1 85.56 685 SER B O 1
ATOM 11422 N N . TYR B 1 686 ? 11.125 -14.281 -19.781 1 84.31 686 TYR B N 1
ATOM 11423 C CA . TYR B 1 686 ? 11.883 -15.461 -19.391 1 84.31 686 TYR B CA 1
ATOM 11424 C C . TYR B 1 686 ? 12.703 -16 -20.547 1 84.31 686 TYR B C 1
ATOM 11426 O O . TYR B 1 686 ? 12.211 -16.078 -21.688 1 84.31 686 TYR B O 1
ATOM 11434 N N . THR B 1 687 ? 14 -16.172 -20.25 1 82.62 687 THR B N 1
ATOM 11435 C CA . THR B 1 687 ? 14.867 -16.953 -21.125 1 82.62 687 THR B CA 1
ATOM 11436 C C . THR B 1 687 ? 15.523 -18.094 -20.359 1 82.62 687 THR B C 1
ATOM 11438 O O . THR B 1 687 ? 15.906 -17.938 -19.203 1 82.62 687 THR B O 1
ATOM 11441 N N . GLU B 1 688 ? 15.562 -19.281 -20.984 1 82.81 688 GLU B N 1
ATOM 11442 C CA . GLU B 1 688 ? 16.156 -20.438 -20.328 1 82.81 688 GLU B CA 1
ATOM 11443 C C . GLU B 1 688 ? 17.609 -20.172 -19.953 1 82.81 688 GLU B C 1
ATOM 11445 O O . GLU B 1 688 ? 18.359 -19.594 -20.734 1 82.81 688 GLU B O 1
ATOM 11450 N N . VAL B 1 689 ? 17.984 -20.5 -18.734 1 80.81 689 VAL B N 1
ATOM 11451 C CA . VAL B 1 689 ? 19.359 -20.375 -18.281 1 80.81 689 VAL B CA 1
ATOM 11452 C C . VAL B 1 689 ? 20.188 -21.547 -18.797 1 80.81 689 VAL B C 1
ATOM 11454 O O . VAL B 1 689 ? 19.812 -22.719 -18.625 1 80.81 689 VAL B O 1
ATOM 11457 N N . SER B 1 690 ? 21.266 -21.219 -19.516 1 82 690 SER B N 1
ATOM 11458 C CA . SER B 1 690 ? 22.109 -22.266 -20.062 1 82 690 SER B CA 1
ATOM 11459 C C . SER B 1 690 ? 22.719 -23.125 -18.969 1 82 690 SER B C 1
ATOM 11461 O O . SER B 1 690 ? 23.141 -22.609 -17.922 1 82 690 SER B O 1
ATOM 11463 N N . LYS B 1 691 ? 22.719 -24.422 -19.172 1 82.19 691 LYS B N 1
ATOM 11464 C CA . LYS B 1 691 ? 23.328 -25.375 -18.25 1 82.19 691 LYS B CA 1
ATOM 11465 C C . LYS B 1 691 ? 24.828 -25.5 -18.516 1 82.19 691 LYS B C 1
ATOM 11467 O O . LYS B 1 691 ? 25.547 -26.109 -17.719 1 82.19 691 LYS B O 1
ATOM 11472 N N . PHE B 1 692 ? 25.266 -24.859 -19.641 1 86.5 692 PHE B N 1
ATOM 11473 C CA . PHE B 1 692 ? 26.656 -24.984 -20.047 1 86.5 692 PHE B CA 1
ATOM 11474 C C . PHE B 1 692 ? 27.484 -23.828 -19.516 1 86.5 692 PHE B C 1
ATOM 11476 O O . PHE B 1 692 ? 26.984 -22.703 -19.391 1 86.5 692 PHE B O 1
ATOM 11483 N N . LEU B 1 693 ? 28.719 -24.078 -19.203 1 87.88 693 LEU B N 1
ATOM 11484 C CA . LEU B 1 693 ? 29.594 -23.109 -18.547 1 87.88 693 LEU B CA 1
ATOM 11485 C C . LEU B 1 693 ? 30.156 -22.125 -19.562 1 87.88 693 LEU B C 1
ATOM 11487 O O . LEU B 1 693 ? 30.516 -22.5 -20.672 1 87.88 693 LEU B O 1
ATOM 11491 N N . PRO B 1 694 ? 30.203 -20.891 -19.125 1 89.31 694 PRO B N 1
ATOM 11492 C CA . PRO B 1 694 ? 30.844 -19.906 -20 1 89.31 694 PRO B CA 1
ATOM 11493 C C . PRO B 1 694 ? 32.375 -20.016 -20.016 1 89.31 694 PRO B C 1
ATOM 11495 O O . PRO B 1 694 ? 32.969 -20.484 -19.047 1 89.31 694 PRO B O 1
ATOM 11498 N N . VAL B 1 695 ? 32.969 -19.609 -21.172 1 91.44 695 VAL B N 1
ATOM 11499 C CA . VAL B 1 695 ? 34.438 -19.562 -21.312 1 91.44 695 VAL B CA 1
ATOM 11500 C C . VAL B 1 695 ? 34.906 -18.109 -21.297 1 91.44 695 VAL B C 1
ATOM 11502 O O . VAL B 1 695 ? 34.375 -17.281 -22.016 1 91.44 695 VAL B O 1
ATOM 11505 N N . ARG B 1 696 ? 35.906 -17.844 -20.375 1 92.19 696 ARG B N 1
ATOM 11506 C CA . ARG B 1 696 ? 36.469 -16.5 -20.266 1 92.19 696 ARG B CA 1
ATOM 11507 C C . ARG B 1 696 ? 37.781 -16.391 -21.031 1 92.19 696 ARG B C 1
ATOM 11509 O O . ARG B 1 696 ? 38.625 -17.297 -20.953 1 92.19 696 ARG B O 1
ATOM 11516 N N . ARG B 1 697 ? 37.875 -15.336 -21.797 1 93.69 697 ARG B N 1
ATOM 11517 C CA . ARG B 1 697 ? 39.156 -14.961 -22.422 1 93.69 697 ARG B CA 1
ATOM 11518 C C . ARG B 1 697 ? 39.469 -13.492 -22.188 1 93.69 697 ARG B C 1
ATOM 11520 O O . ARG B 1 697 ? 38.594 -12.633 -22.281 1 93.69 697 ARG B O 1
ATOM 11527 N N . ASP B 1 698 ? 40.688 -13.234 -21.781 1 94.81 698 ASP B N 1
ATOM 11528 C CA . ASP B 1 698 ? 41.156 -11.859 -21.609 1 94.81 698 ASP B CA 1
ATOM 11529 C C . ASP B 1 698 ? 42 -11.398 -22.781 1 94.81 698 ASP B C 1
ATOM 11531 O O . ASP B 1 698 ? 42.906 -12.109 -23.219 1 94.81 698 ASP B O 1
ATOM 11535 N N . ILE B 1 699 ? 41.656 -10.258 -23.25 1 94.94 699 ILE B N 1
ATOM 11536 C CA . ILE B 1 699 ? 42.438 -9.719 -24.359 1 94.94 699 ILE B CA 1
ATOM 11537 C C . ILE B 1 699 ? 42.906 -8.297 -24.031 1 94.94 699 ILE B C 1
ATOM 11539 O O . ILE B 1 699 ? 42.156 -7.535 -23.406 1 94.94 699 ILE B O 1
ATOM 11543 N N . ALA B 1 700 ? 44.094 -7.977 -24.344 1 95.62 700 ALA B N 1
ATOM 11544 C CA . ALA B 1 700 ? 44.625 -6.625 -24.219 1 95.62 700 ALA B CA 1
ATOM 11545 C C . ALA B 1 700 ? 45 -6.051 -25.578 1 95.62 700 ALA B C 1
ATOM 11547 O O . ALA B 1 700 ? 45.781 -6.645 -26.328 1 95.62 700 ALA B O 1
ATOM 11548 N N . ILE B 1 701 ? 44.406 -4.93 -25.859 1 95.62 701 ILE B N 1
ATOM 11549 C CA . ILE B 1 701 ? 44.656 -4.328 -27.156 1 95.62 701 ILE B CA 1
ATOM 11550 C C . ILE B 1 701 ? 45.219 -2.924 -26.984 1 95.62 701 ILE B C 1
ATOM 11552 O O . ILE B 1 701 ? 44.938 -2.25 -26 1 95.62 701 ILE B O 1
ATOM 11556 N N . VAL B 1 702 ? 46 -2.52 -27.891 1 96.56 702 VAL B N 1
ATOM 11557 C CA . VAL B 1 702 ? 46.562 -1.173 -27.922 1 96.56 702 VAL B CA 1
ATOM 11558 C C . VAL B 1 702 ? 45.875 -0.35 -29 1 96.56 702 VAL B C 1
ATOM 11560 O O . VAL B 1 702 ? 45.812 -0.762 -30.156 1 96.56 702 VAL B O 1
ATOM 11563 N N . VAL B 1 703 ? 45.312 0.738 -28.594 1 96.44 703 VAL B N 1
ATOM 11564 C CA . VAL B 1 703 ? 44.594 1.63 -29.5 1 96.44 703 VAL B CA 1
ATOM 11565 C C . VAL B 1 703 ? 45.031 3.072 -29.266 1 96.44 703 VAL B C 1
ATOM 11567 O O . VAL B 1 703 ? 45.719 3.359 -28.281 1 96.44 703 VAL B O 1
ATOM 11570 N N . ASP B 1 704 ? 44.625 3.922 -30.188 1 95.12 704 ASP B N 1
ATOM 11571 C CA . ASP B 1 704 ? 44.875 5.352 -30 1 95.12 704 ASP B CA 1
ATOM 11572 C C . ASP B 1 704 ? 44.156 5.871 -28.75 1 95.12 704 ASP B C 1
ATOM 11574 O O . ASP B 1 704 ? 43 5.484 -28.469 1 95.12 704 ASP B O 1
ATOM 11578 N N . GLU B 1 705 ? 44.75 6.758 -28.094 1 92.75 705 GLU B N 1
ATOM 11579 C CA . GLU B 1 705 ? 44.25 7.285 -26.844 1 92.75 705 GLU B CA 1
ATOM 11580 C C . GLU B 1 705 ? 42.906 8.016 -27.062 1 92.75 705 GLU B C 1
ATOM 11582 O O . GLU B 1 705 ? 42.094 8.117 -26.141 1 92.75 705 GLU B O 1
ATOM 11587 N N . THR B 1 706 ? 42.625 8.398 -28.219 1 91.75 706 THR B N 1
ATOM 11588 C CA . THR B 1 706 ? 41.438 9.203 -28.516 1 91.75 706 THR B CA 1
ATOM 11589 C C . THR B 1 706 ? 40.219 8.305 -28.719 1 91.75 706 THR B C 1
ATOM 11591 O O . THR B 1 706 ? 39.094 8.781 -28.703 1 91.75 706 THR B O 1
ATOM 11594 N N . ILE B 1 707 ? 40.438 7.051 -28.891 1 93.19 707 ILE B N 1
ATOM 11595 C CA . ILE B 1 707 ? 39.312 6.141 -29.141 1 93.19 707 ILE B CA 1
ATOM 11596 C C . ILE B 1 707 ? 38.562 5.887 -27.828 1 93.19 707 ILE B C 1
ATOM 11598 O O . ILE B 1 707 ? 39.156 5.488 -26.828 1 93.19 707 ILE B O 1
ATOM 11602 N N . GLU B 1 708 ? 37.312 6.129 -27.891 1 90.62 708 GLU B N 1
ATOM 11603 C CA . GLU B 1 708 ? 36.469 5.898 -26.703 1 90.62 708 GLU B CA 1
ATOM 11604 C C . GLU B 1 708 ? 36.188 4.414 -26.516 1 90.62 708 GLU B C 1
ATOM 11606 O O . GLU B 1 708 ? 35.906 3.699 -27.484 1 90.62 708 GLU B O 1
ATOM 11611 N N . VAL B 1 709 ? 36.156 3.998 -25.297 1 91.62 709 VAL B N 1
ATOM 11612 C CA . VAL B 1 709 ? 35.938 2.598 -24.953 1 91.62 709 VAL B CA 1
ATOM 11613 C C . VAL B 1 709 ? 34.531 2.188 -25.422 1 91.62 709 VAL B C 1
ATOM 11615 O O . VAL B 1 709 ? 34.344 1.095 -25.953 1 91.62 709 VAL B O 1
ATOM 11618 N N . GLN B 1 710 ? 33.594 3.021 -25.281 1 88.94 710 GLN B N 1
ATOM 11619 C CA . GLN B 1 710 ? 32.219 2.711 -25.641 1 88.94 710 GLN B CA 1
ATOM 11620 C C . GLN B 1 710 ? 32.094 2.41 -27.125 1 88.94 710 GLN B C 1
ATOM 11622 O O . GLN B 1 710 ? 31.297 1.552 -27.516 1 88.94 710 GLN B O 1
ATOM 11627 N N . THR B 1 711 ? 32.812 3.117 -27.891 1 91.12 711 THR B N 1
ATOM 11628 C CA . THR B 1 711 ? 32.781 2.895 -29.344 1 91.12 711 THR B CA 1
ATOM 11629 C C . THR B 1 711 ? 33.25 1.486 -29.688 1 91.12 711 THR B C 1
ATOM 11631 O O . THR B 1 711 ? 32.719 0.858 -30.609 1 91.12 711 THR B O 1
ATOM 11634 N N . ILE B 1 712 ? 34.156 1.078 -28.969 1 93.56 712 ILE B N 1
ATOM 11635 C CA . ILE B 1 712 ? 34.688 -0.267 -29.172 1 93.56 712 ILE B CA 1
ATOM 11636 C C . ILE B 1 712 ? 33.625 -1.299 -28.766 1 93.56 712 ILE B C 1
ATOM 11638 O O . ILE B 1 712 ? 33.344 -2.219 -29.531 1 93.56 712 ILE B O 1
ATOM 11642 N N . ILE B 1 713 ? 33.094 -1.103 -27.594 1 91.38 713 ILE B N 1
ATOM 11643 C CA . ILE B 1 713 ? 32.125 -2.035 -27.078 1 91.38 713 ILE B CA 1
ATOM 11644 C C . ILE B 1 713 ? 30.906 -2.072 -28.016 1 91.38 713 ILE B C 1
ATOM 11646 O O . ILE B 1 713 ? 30.391 -3.146 -28.328 1 91.38 713 ILE B O 1
ATOM 11650 N N . ASP B 1 714 ? 30.531 -0.958 -28.531 1 89.88 714 ASP B N 1
ATOM 11651 C CA . ASP B 1 714 ? 29.391 -0.867 -29.453 1 89.88 714 ASP B CA 1
ATOM 11652 C C . ASP B 1 714 ? 29.672 -1.615 -30.75 1 89.88 714 ASP B C 1
ATOM 11654 O O . ASP B 1 714 ? 28.781 -2.289 -31.281 1 89.88 714 ASP B O 1
ATOM 11658 N N . ALA B 1 715 ? 30.812 -1.468 -31.203 1 93.25 715 ALA B N 1
ATOM 11659 C CA . ALA B 1 715 ? 31.188 -2.141 -32.438 1 93.25 715 ALA B CA 1
ATOM 11660 C C . ALA B 1 715 ? 31.156 -3.658 -32.281 1 93.25 715 ALA B C 1
ATOM 11662 O O . ALA B 1 715 ? 30.688 -4.375 -33.156 1 93.25 715 ALA B O 1
ATOM 11663 N N . VAL B 1 716 ? 31.578 -4.039 -31.156 1 93.69 716 VAL B N 1
ATOM 11664 C CA . VAL B 1 716 ? 31.609 -5.473 -30.875 1 93.69 716 VAL B CA 1
ATOM 11665 C C . VAL B 1 716 ? 30.172 -6 -30.766 1 93.69 716 VAL B C 1
ATOM 11667 O O . VAL B 1 716 ? 29.828 -7.027 -31.359 1 93.69 716 VAL B O 1
ATOM 11670 N N . ASN B 1 717 ? 29.422 -5.328 -30.062 1 90.19 717 ASN B N 1
ATOM 11671 C CA . ASN B 1 717 ? 28.047 -5.75 -29.875 1 90.19 717 ASN B CA 1
ATOM 11672 C C . ASN B 1 717 ? 27.266 -5.75 -31.188 1 90.19 717 ASN B C 1
ATOM 11674 O O . ASN B 1 717 ? 26.422 -6.617 -31.406 1 90.19 717 ASN B O 1
ATOM 11678 N N . ALA B 1 718 ? 27.547 -4.828 -32.031 1 91.12 718 ALA B N 1
ATOM 11679 C CA . ALA B 1 718 ? 26.844 -4.691 -33.312 1 91.12 718 ALA B CA 1
ATOM 11680 C C . ALA B 1 718 ? 27.172 -5.859 -34.25 1 91.12 718 ALA B C 1
ATOM 11682 O O . ALA B 1 718 ? 26.344 -6.238 -35.094 1 91.12 718 ALA B O 1
ATOM 11683 N N . GLU B 1 719 ? 28.281 -6.414 -34.094 1 91.88 719 GLU B N 1
ATOM 11684 C CA . GLU B 1 719 ? 28.719 -7.508 -34.938 1 91.88 719 GLU B CA 1
ATOM 11685 C C . GLU B 1 719 ? 28.016 -8.812 -34.594 1 91.88 719 GLU B C 1
ATOM 11687 O O . GLU B 1 719 ? 27.969 -9.742 -35.375 1 91.88 719 GLU B O 1
ATOM 11692 N N . LYS B 1 720 ? 27.453 -8.906 -33.406 1 90.12 720 LYS B N 1
ATOM 11693 C CA . LYS B 1 720 ? 26.719 -10.07 -32.938 1 90.12 720 LYS B CA 1
ATOM 11694 C C . LYS B 1 720 ? 27.516 -11.352 -33.156 1 90.12 720 LYS B C 1
ATOM 11696 O O . LYS B 1 720 ? 27.016 -12.312 -33.75 1 90.12 720 LYS B O 1
ATOM 11701 N N . ILE B 1 721 ? 28.703 -11.336 -32.75 1 90.12 721 ILE B N 1
ATOM 11702 C CA . ILE B 1 721 ? 29.562 -12.516 -32.875 1 90.12 721 ILE B CA 1
ATOM 11703 C C . ILE B 1 721 ? 28.922 -13.695 -32.125 1 90.12 721 ILE B C 1
ATOM 11705 O O . ILE B 1 721 ? 28.578 -13.586 -30.938 1 90.12 721 ILE B O 1
ATOM 11709 N N . PRO B 1 722 ? 28.797 -14.75 -32.875 1 88 722 PRO B N 1
ATOM 11710 C CA . PRO B 1 722 ? 28.203 -15.906 -32.219 1 88 722 PRO B CA 1
ATOM 11711 C C . PRO B 1 722 ? 28.953 -16.328 -30.953 1 88 722 PRO B C 1
ATOM 11713 O O . PRO B 1 722 ? 30.188 -16.219 -30.906 1 88 722 PRO B O 1
ATOM 11716 N N . LEU B 1 723 ? 28.312 -16.766 -29.953 1 89.38 723 LEU B N 1
ATOM 11717 C CA . LEU B 1 723 ? 28.844 -17.328 -28.719 1 89.38 723 LEU B CA 1
ATOM 11718 C C . LEU B 1 723 ? 29.234 -16.219 -27.75 1 89.38 723 LEU B C 1
ATOM 11720 O O . LEU B 1 723 ? 29.438 -16.469 -26.562 1 89.38 723 LEU B O 1
ATOM 11724 N N . LEU B 1 724 ? 29.484 -15.016 -28.312 1 92.44 724 LEU B N 1
ATOM 11725 C CA . LEU B 1 724 ? 29.906 -13.922 -27.438 1 92.44 724 LEU B CA 1
ATOM 11726 C C . LEU B 1 724 ? 28.75 -13.469 -26.547 1 92.44 724 LEU B C 1
ATOM 11728 O O . LEU B 1 724 ? 27.688 -13.094 -27.031 1 92.44 724 LEU B O 1
ATOM 11732 N N . GLN B 1 725 ? 29 -13.562 -25.25 1 88.62 725 GLN B N 1
ATOM 11733 C CA . GLN B 1 725 ? 27.953 -13.203 -24.297 1 88.62 725 GLN B CA 1
ATOM 11734 C C . GLN B 1 725 ? 28.172 -11.805 -23.719 1 88.62 725 GLN B C 1
ATOM 11736 O O . GLN B 1 725 ? 27.234 -11.031 -23.562 1 88.62 725 GLN B O 1
ATOM 11741 N N . LYS B 1 726 ? 29.484 -11.578 -23.359 1 90.56 726 LYS B N 1
ATOM 11742 C CA . LYS B 1 726 ? 29.766 -10.32 -22.672 1 90.56 726 LYS B CA 1
ATOM 11743 C C . LYS B 1 726 ? 31.188 -9.836 -22.984 1 90.56 726 LYS B C 1
ATOM 11745 O O . LYS B 1 726 ? 32.094 -10.633 -23.125 1 90.56 726 LYS B O 1
ATOM 11750 N N . VAL B 1 727 ? 31.375 -8.523 -23.141 1 93 727 VAL B N 1
ATOM 11751 C CA . VAL B 1 727 ? 32.656 -7.832 -23.266 1 93 727 VAL B CA 1
ATOM 11752 C C . VAL B 1 727 ? 32.75 -6.711 -22.234 1 93 727 VAL B C 1
ATOM 11754 O O . VAL B 1 727 ? 31.891 -5.816 -22.203 1 93 727 VAL B O 1
ATOM 11757 N N . GLN B 1 728 ? 33.812 -6.797 -21.375 1 92.44 728 GLN B N 1
ATOM 11758 C CA . GLN B 1 728 ? 33.875 -5.82 -20.297 1 92.44 728 GLN B CA 1
ATOM 11759 C C . GLN B 1 728 ? 35.312 -5.348 -20.094 1 92.44 728 GLN B C 1
ATOM 11761 O O . GLN B 1 728 ? 36.25 -6.156 -20.078 1 92.44 728 GLN B O 1
ATOM 11766 N N . LEU B 1 729 ? 35.469 -4.039 -20 1 93.94 729 LEU B N 1
ATOM 11767 C CA . LEU B 1 729 ? 36.75 -3.453 -19.719 1 93.94 729 LEU B CA 1
ATOM 11768 C C . LEU B 1 729 ? 37.156 -3.684 -18.25 1 93.94 729 LEU B C 1
ATOM 11770 O O . LEU B 1 729 ? 36.375 -3.426 -17.344 1 93.94 729 LEU B O 1
ATOM 11774 N N . PHE B 1 730 ? 38.406 -4.184 -18.016 1 92.81 730 PHE B N 1
ATOM 11775 C CA . PHE B 1 730 ? 38.781 -4.387 -16.625 1 92.81 730 PHE B CA 1
ATOM 11776 C C . PHE B 1 730 ? 40.156 -3.771 -16.328 1 92.81 730 PHE B C 1
ATOM 11778 O O . PHE B 1 730 ? 40.594 -3.75 -15.172 1 92.81 730 PHE B O 1
ATOM 11785 N N . ASP B 1 731 ? 40.844 -3.182 -17.438 1 93.38 731 ASP B N 1
ATOM 11786 C CA . ASP B 1 731 ? 42.125 -2.51 -17.188 1 93.38 731 ASP B CA 1
ATOM 11787 C C . ASP B 1 731 ? 42.438 -1.481 -18.281 1 93.38 731 ASP B C 1
ATOM 11789 O O . ASP B 1 731 ? 42.094 -1.686 -19.438 1 93.38 731 ASP B O 1
ATOM 11793 N N . ILE B 1 732 ? 43.031 -0.387 -17.875 1 93.44 732 ILE B N 1
ATOM 11794 C CA . ILE B 1 732 ? 43.531 0.654 -18.766 1 93.44 732 ILE B CA 1
ATOM 11795 C C . ILE B 1 732 ? 44.969 1.026 -18.359 1 93.44 732 ILE B C 1
ATOM 11797 O O . ILE B 1 732 ? 45.219 1.307 -17.188 1 93.44 732 ILE B O 1
ATOM 11801 N N . TYR B 1 733 ? 45.812 0.997 -19.312 1 92.56 733 TYR B N 1
ATOM 11802 C CA . TYR B 1 733 ? 47.219 1.284 -19 1 92.56 733 TYR B CA 1
ATOM 11803 C C . TYR B 1 733 ? 47.812 2.227 -20.047 1 92.56 733 TYR B C 1
ATOM 11805 O O . TYR B 1 733 ? 47.594 2.055 -21.25 1 92.56 733 TYR B O 1
ATOM 11813 N N . GLN B 1 734 ? 48.375 3.27 -19.469 1 90.69 734 GLN B N 1
ATOM 11814 C CA . GLN B 1 734 ? 49.156 4.207 -20.266 1 90.69 734 GLN B CA 1
ATOM 11815 C C . GLN B 1 734 ? 50.531 4.477 -19.641 1 90.69 734 GLN B C 1
ATOM 11817 O O . GLN B 1 734 ? 50.625 4.852 -18.469 1 90.69 734 GLN B O 1
ATOM 11822 N N . GLY B 1 735 ? 51.625 4.156 -20.281 1 87.12 735 GLY B N 1
ATOM 11823 C CA . GLY B 1 735 ? 52.938 4.406 -19.719 1 87.12 735 GLY B CA 1
ATOM 11824 C C . GLY B 1 735 ? 54.062 3.686 -20.438 1 87.12 735 GLY B C 1
ATOM 11825 O O . GLY B 1 735 ? 54.031 3.604 -21.672 1 87.12 735 GLY B O 1
ATOM 11826 N N . LYS B 1 736 ? 54.844 3.109 -19.594 1 88 736 LYS B N 1
ATOM 11827 C CA . LYS B 1 736 ? 56.062 2.475 -20.109 1 88 736 LYS B CA 1
ATOM 11828 C C . LYS B 1 736 ? 55.719 1.245 -20.953 1 88 736 LYS B C 1
ATOM 11830 O O . LYS B 1 736 ? 54.938 0.39 -20.516 1 88 736 LYS B O 1
ATOM 11835 N N . GLY B 1 737 ? 56.188 1.135 -22.125 1 87.75 737 GLY B N 1
ATOM 11836 C CA . GLY B 1 737 ? 56 -0.026 -22.984 1 87.75 737 GLY B CA 1
ATOM 11837 C C . GLY B 1 737 ? 54.906 0.184 -24.031 1 87.75 737 GLY B C 1
ATOM 11838 O O . GLY B 1 737 ? 54.719 -0.66 -24.906 1 87.75 737 GLY B O 1
ATOM 11839 N N . ILE B 1 738 ? 54.188 1.292 -23.875 1 90.25 738 ILE B N 1
ATOM 11840 C CA . ILE B 1 738 ? 53.156 1.631 -24.844 1 90.25 738 ILE B CA 1
ATOM 11841 C C . ILE B 1 738 ? 53.594 2.852 -25.656 1 90.25 738 ILE B C 1
ATOM 11843 O O . ILE B 1 738 ? 54.156 3.799 -25.094 1 90.25 738 ILE B O 1
ATOM 11847 N N . GLU B 1 739 ? 53.438 2.732 -26.906 1 90.56 739 GLU B N 1
ATOM 11848 C CA . GLU B 1 739 ? 53.781 3.842 -27.781 1 90.56 739 GLU B CA 1
ATOM 11849 C C . GLU B 1 739 ? 53.094 5.137 -27.344 1 90.56 739 GLU B C 1
ATOM 11851 O O . GLU B 1 739 ? 52 5.109 -26.828 1 90.56 739 GLU B O 1
ATOM 11856 N N . GLU B 1 740 ? 53.719 6.215 -27.547 1 91.38 740 GLU B N 1
ATOM 11857 C CA . GLU B 1 740 ? 53.188 7.516 -27.188 1 91.38 740 GLU B CA 1
ATOM 11858 C C . GLU B 1 740 ? 51.875 7.785 -27.953 1 91.38 740 GLU B C 1
ATOM 11860 O O . GLU B 1 740 ? 51.781 7.512 -29.141 1 91.38 740 GLU B O 1
ATOM 11865 N N . GLY B 1 741 ? 50.906 8.25 -27.297 1 92.62 741 GLY B N 1
ATOM 11866 C CA . GLY B 1 741 ? 49.625 8.562 -27.906 1 92.62 741 GLY B CA 1
ATOM 11867 C C . GLY B 1 741 ? 48.688 7.371 -27.953 1 92.62 741 GLY B C 1
ATOM 11868 O O . GLY B 1 741 ? 47.594 7.469 -28.5 1 92.62 741 GLY B O 1
ATOM 11869 N N . LYS B 1 742 ? 49.219 6.344 -27.438 1 94.75 742 LYS B N 1
ATOM 11870 C CA . LYS B 1 742 ? 48.375 5.145 -27.438 1 94.75 742 LYS B CA 1
ATOM 11871 C C . LYS B 1 742 ? 48.062 4.699 -26.016 1 94.75 742 LYS B C 1
ATOM 11873 O O . LYS B 1 742 ? 48.625 5.215 -25.047 1 94.75 742 LYS B O 1
ATOM 11878 N N . LYS B 1 743 ? 47.062 3.867 -25.859 1 95.44 743 LYS B N 1
ATOM 11879 C CA . LYS B 1 743 ? 46.688 3.254 -24.578 1 95.44 743 LYS B CA 1
ATOM 11880 C C . LYS B 1 743 ? 46.375 1.771 -24.75 1 95.44 743 LYS B C 1
ATOM 11882 O O . LYS B 1 743 ? 45.969 1.338 -25.844 1 95.44 743 LYS B O 1
ATOM 11887 N N . SER B 1 744 ? 46.625 1.092 -23.719 1 96 744 SER B N 1
ATOM 11888 C CA . SER B 1 744 ? 46.281 -0.328 -23.688 1 96 744 SER B CA 1
ATOM 11889 C C . SER B 1 744 ? 44.969 -0.572 -22.953 1 96 744 SER B C 1
ATOM 11891 O O . SER B 1 744 ? 44.781 -0.088 -21.844 1 96 744 SER B O 1
ATOM 11893 N N . LEU B 1 745 ? 44.062 -1.214 -23.562 1 96.25 745 LEU B N 1
ATOM 11894 C CA . LEU B 1 745 ? 42.75 -1.595 -22.984 1 96.25 745 LEU B CA 1
ATOM 11895 C C . LEU B 1 745 ? 42.656 -3.109 -22.844 1 96.25 745 LEU B C 1
ATOM 11897 O O . LEU B 1 745 ? 42.844 -3.848 -23.812 1 96.25 745 LEU B O 1
ATOM 11901 N N . ALA B 1 746 ? 42.375 -3.562 -21.656 1 95.5 746 ALA B N 1
ATOM 11902 C CA . ALA B 1 746 ? 42.156 -4.988 -21.422 1 95.5 746 ALA B CA 1
ATOM 11903 C C . ALA B 1 746 ? 40.656 -5.293 -21.234 1 95.5 746 ALA B C 1
ATOM 11905 O O . ALA B 1 746 ? 39.969 -4.637 -20.453 1 95.5 746 ALA B O 1
ATOM 11906 N N . PHE B 1 747 ? 40.188 -6.262 -22 1 95.5 747 PHE B N 1
ATOM 11907 C CA . PHE B 1 747 ? 38.781 -6.641 -21.969 1 95.5 747 PHE B CA 1
ATOM 11908 C C . PHE B 1 747 ? 38.625 -8.094 -21.516 1 95.5 747 PHE B C 1
ATOM 11910 O O . PHE B 1 747 ? 39.438 -8.953 -21.906 1 95.5 747 PHE B O 1
ATOM 11917 N N . LEU B 1 748 ? 37.625 -8.266 -20.688 1 94 748 LEU B N 1
ATOM 11918 C CA . LEU B 1 748 ? 37.125 -9.602 -20.391 1 94 748 LEU B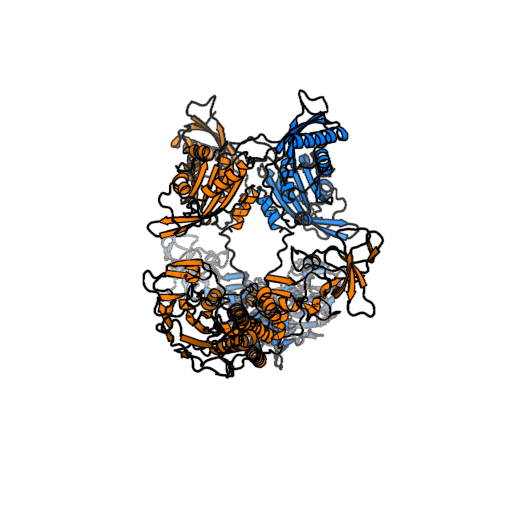 CA 1
ATOM 11919 C C . LEU B 1 748 ? 36.062 -10.023 -21.391 1 94 748 LEU B C 1
ATOM 11921 O O . LEU B 1 748 ? 35.062 -9.312 -21.578 1 94 748 LEU B O 1
ATOM 11925 N N . ILE B 1 749 ? 36.344 -11.203 -22.047 1 93.88 749 ILE B N 1
ATOM 11926 C CA . ILE B 1 749 ? 35.406 -11.734 -23.031 1 93.88 749 ILE B CA 1
ATOM 11927 C C . ILE B 1 749 ? 34.781 -13.031 -22.5 1 93.88 749 ILE B C 1
ATOM 11929 O O . ILE B 1 749 ? 35.5 -14.008 -22.25 1 93.88 749 ILE B O 1
ATOM 11933 N N . LEU B 1 750 ? 33.469 -12.953 -22.391 1 92.25 750 LEU B N 1
ATOM 11934 C CA . LEU B 1 750 ? 32.75 -14.148 -21.969 1 92.25 750 LEU B CA 1
ATOM 11935 C C . LEU B 1 750 ? 32.031 -14.789 -23.141 1 92.25 750 LEU B C 1
ATOM 11937 O O . LEU B 1 750 ? 31.281 -14.117 -23.844 1 92.25 750 LEU B O 1
ATOM 11941 N N . MET B 1 751 ? 32.281 -16.109 -23.375 1 93.44 751 MET B N 1
ATOM 11942 C CA . MET B 1 751 ? 31.656 -16.859 -24.469 1 93.44 751 MET B CA 1
ATOM 11943 C C . MET B 1 751 ? 30.891 -18.062 -23.922 1 93.44 751 MET B C 1
ATOM 11945 O O . MET B 1 751 ? 31.328 -18.703 -22.969 1 93.44 751 MET B O 1
ATOM 11949 N N . GLN B 1 752 ? 29.719 -18.281 -24.531 1 89.75 752 GLN B N 1
ATOM 11950 C CA . GLN B 1 752 ? 28.922 -19.422 -24.078 1 89.75 752 GLN B CA 1
ATOM 11951 C C . GLN B 1 752 ? 28 -19.922 -25.188 1 89.75 752 GLN B C 1
ATOM 11953 O O . GLN B 1 752 ? 27.531 -19.141 -26 1 89.75 752 GLN B O 1
ATOM 11958 N N . ASP B 1 753 ? 27.891 -21.203 -25.266 1 86.88 753 ASP B N 1
ATOM 11959 C CA . ASP B 1 753 ? 26.891 -21.828 -26.125 1 86.88 753 ASP B CA 1
ATOM 11960 C C . ASP B 1 753 ? 25.719 -22.375 -25.297 1 86.88 753 ASP B C 1
ATOM 11962 O O . ASP B 1 753 ? 25.938 -23 -24.25 1 86.88 753 ASP B O 1
ATOM 11966 N N . THR B 1 754 ? 24.516 -22.125 -25.703 1 81.94 754 THR B N 1
ATOM 11967 C CA . THR B 1 754 ? 23.344 -22.531 -24.938 1 81.94 754 THR B CA 1
ATOM 11968 C C . THR B 1 754 ? 23 -23.984 -25.219 1 81.94 754 THR B C 1
ATOM 11970 O O . THR B 1 754 ? 22.203 -24.594 -24.484 1 81.94 754 THR B O 1
ATOM 11973 N N . ASN B 1 755 ? 23.609 -24.594 -26.203 1 82.12 755 ASN B N 1
ATOM 11974 C CA . ASN B 1 755 ? 23.203 -25.922 -26.609 1 82.12 755 ASN B CA 1
ATOM 11975 C C . ASN B 1 755 ? 24.312 -26.953 -26.375 1 82.12 755 ASN B C 1
ATOM 11977 O O . ASN B 1 755 ? 24.062 -28.156 -26.391 1 82.12 755 ASN B O 1
ATOM 11981 N N . LYS B 1 756 ? 25.516 -26.438 -26.25 1 86.12 756 LYS B N 1
ATOM 11982 C CA . LYS B 1 756 ? 26.641 -27.359 -26.062 1 86.12 756 LYS B CA 1
ATOM 11983 C C . LYS B 1 756 ? 27.797 -26.703 -25.328 1 86.12 756 LYS B C 1
ATOM 11985 O O . LYS B 1 756 ? 27.828 -25.484 -25.188 1 86.12 756 LYS B O 1
ATOM 11990 N N . THR B 1 757 ? 28.672 -27.578 -24.703 1 88.62 757 THR B N 1
ATOM 11991 C CA . THR B 1 757 ? 29.922 -27.109 -24.125 1 88.62 757 THR B CA 1
ATOM 11992 C C . THR B 1 757 ? 30.859 -26.594 -25.219 1 88.62 757 THR B C 1
ATOM 11994 O O . THR B 1 757 ? 31.062 -27.266 -26.234 1 88.62 757 THR B O 1
ATOM 11997 N N . LEU B 1 758 ? 31.391 -25.469 -25.031 1 88.19 758 LEU B N 1
ATOM 11998 C CA . LEU B 1 758 ? 32.25 -24.844 -26.016 1 88.19 758 LEU B CA 1
ATOM 11999 C C . LEU B 1 758 ? 33.594 -25.531 -26.062 1 88.19 758 LEU B C 1
ATOM 12001 O O . LEU B 1 758 ? 34.219 -25.797 -25.031 1 88.19 758 LEU B O 1
ATOM 12005 N N . ILE B 1 759 ? 34 -25.859 -27.297 1 88.19 759 ILE B N 1
ATOM 12006 C CA . ILE B 1 759 ? 35.344 -26.422 -27.469 1 88.19 759 ILE B CA 1
ATOM 12007 C C . ILE B 1 759 ? 36.312 -25.297 -27.75 1 88.19 759 ILE B C 1
ATOM 12009 O O . ILE B 1 759 ? 35.938 -24.219 -28.219 1 88.19 759 ILE B O 1
ATOM 12013 N N . ASP B 1 760 ? 37.594 -25.422 -27.484 1 89.62 760 ASP B N 1
ATOM 12014 C CA . ASP B 1 760 ? 38.625 -24.422 -27.562 1 89.62 760 ASP B CA 1
ATOM 12015 C C . ASP B 1 760 ? 38.75 -23.859 -28.969 1 89.62 760 ASP B C 1
ATOM 12017 O O . ASP B 1 760 ? 38.938 -22.656 -29.141 1 89.62 760 ASP B O 1
ATOM 12021 N N . SER B 1 761 ? 38.531 -24.719 -29.859 1 90.94 761 SER B N 1
ATOM 12022 C CA . SER B 1 761 ? 38.688 -24.266 -31.234 1 90.94 761 SER B CA 1
ATOM 12023 C C . SER B 1 761 ? 37.594 -23.25 -31.609 1 90.94 761 SER B C 1
ATOM 12025 O O . SER B 1 761 ? 37.844 -22.297 -32.312 1 90.94 761 SER B O 1
ATOM 12027 N N . GLU B 1 762 ? 36.406 -23.531 -31.125 1 91.19 762 GLU B N 1
ATOM 12028 C CA . GLU B 1 762 ? 35.281 -22.625 -31.375 1 91.19 762 GLU B CA 1
ATOM 12029 C C . GLU B 1 762 ? 35.5 -21.281 -30.688 1 91.19 762 GLU B C 1
ATOM 12031 O O . GLU B 1 762 ? 35.219 -20.234 -31.266 1 91.19 762 GLU B O 1
ATOM 12036 N N . ALA B 1 763 ? 36 -21.328 -29.484 1 92.38 763 ALA B N 1
ATOM 12037 C CA . ALA B 1 763 ? 36.312 -20.109 -28.734 1 92.38 763 ALA B CA 1
ATOM 12038 C C . ALA B 1 763 ? 37.406 -19.297 -29.438 1 92.38 763 ALA B C 1
ATOM 12040 O O . ALA B 1 763 ? 37.281 -18.078 -29.547 1 92.38 763 ALA B O 1
ATOM 12041 N N . GLU B 1 764 ? 38.344 -19.984 -29.922 1 92.88 764 GLU B N 1
ATOM 12042 C CA . GLU B 1 764 ? 39.438 -19.328 -30.609 1 92.88 764 GLU B CA 1
ATOM 12043 C C . GLU B 1 764 ? 38.969 -18.672 -31.906 1 92.88 764 GLU B C 1
ATOM 12045 O O . GLU B 1 764 ? 39.438 -17.578 -32.281 1 92.88 764 GLU B O 1
ATOM 12050 N N . ALA B 1 765 ? 38.125 -19.312 -32.531 1 92.69 765 ALA B N 1
ATOM 12051 C CA . ALA B 1 765 ? 37.562 -18.75 -33.75 1 92.69 765 ALA B CA 1
ATOM 12052 C C . ALA B 1 765 ? 36.781 -17.469 -33.469 1 92.69 765 ALA B C 1
ATOM 12054 O O . ALA B 1 765 ? 36.875 -16.5 -34.25 1 92.69 765 ALA B O 1
ATOM 12055 N N . ALA B 1 766 ? 36 -17.516 -32.469 1 93.62 766 ALA B N 1
ATOM 12056 C CA . ALA B 1 766 ? 35.25 -16.328 -32.062 1 93.62 766 ALA B CA 1
ATOM 12057 C C . ALA B 1 766 ? 36.188 -15.172 -31.703 1 93.62 766 ALA B C 1
ATOM 12059 O O . ALA B 1 766 ? 35.938 -14.031 -32.094 1 93.62 766 ALA B O 1
ATOM 12060 N N . ILE B 1 767 ? 37.281 -15.445 -31 1 94.12 767 ILE B N 1
ATOM 12061 C CA . ILE B 1 767 ? 38.25 -14.438 -30.594 1 94.12 767 ILE B CA 1
ATOM 12062 C C . ILE B 1 767 ? 38.969 -13.883 -31.828 1 94.12 767 ILE B C 1
ATOM 12064 O O . ILE B 1 767 ? 39.219 -12.68 -31.906 1 94.12 767 ILE B O 1
ATOM 12068 N N . ALA B 1 768 ? 39.25 -14.758 -32.719 1 93.5 768 ALA B N 1
ATOM 12069 C CA . ALA B 1 768 ? 39.875 -14.32 -33.938 1 93.5 768 ALA B CA 1
ATOM 12070 C C . ALA B 1 768 ? 39 -13.344 -34.719 1 93.5 768 ALA B C 1
ATOM 12072 O O . ALA B 1 768 ? 39.5 -12.352 -35.25 1 93.5 768 ALA B O 1
ATOM 12073 N N . LYS B 1 769 ? 37.812 -13.672 -34.781 1 94.5 769 LYS B N 1
ATOM 12074 C CA . LYS B 1 769 ? 36.844 -12.781 -35.438 1 94.5 769 LYS B CA 1
ATOM 12075 C C . LYS B 1 769 ? 36.781 -11.422 -34.719 1 94.5 769 LYS B C 1
ATOM 12077 O O . LYS B 1 769 ? 36.719 -10.383 -35.375 1 94.5 769 LYS B O 1
ATOM 12082 N N . LEU B 1 770 ? 36.781 -11.484 -33.438 1 95.44 770 LEU B N 1
ATOM 12083 C CA . LEU B 1 770 ? 36.75 -10.266 -32.625 1 95.44 770 LEU B CA 1
ATOM 12084 C C . LEU B 1 770 ? 38 -9.422 -32.875 1 95.44 770 LEU B C 1
ATOM 12086 O O . LEU B 1 770 ? 37.906 -8.211 -33.094 1 95.44 770 LEU B O 1
ATOM 12090 N N . LEU B 1 771 ? 39.156 -10.031 -32.906 1 95 771 LEU B N 1
ATOM 12091 C CA . LEU B 1 771 ? 40.406 -9.328 -33.094 1 95 771 LEU B CA 1
ATOM 12092 C C . LEU B 1 771 ? 40.469 -8.727 -34.5 1 95 771 LEU B C 1
ATOM 12094 O O . LEU B 1 771 ? 40.969 -7.609 -34.688 1 95 771 LEU B O 1
ATOM 12098 N N . LYS B 1 772 ? 40 -9.414 -35.406 1 94.81 772 LYS B N 1
ATOM 12099 C CA . LYS B 1 772 ? 39.969 -8.898 -36.781 1 94.81 772 LYS B CA 1
ATOM 12100 C C . LYS B 1 772 ? 39.062 -7.66 -36.875 1 94.81 772 LYS B C 1
ATOM 12102 O O . LYS B 1 772 ? 39.438 -6.695 -37.531 1 94.81 772 LYS B O 1
ATOM 12107 N N . LEU B 1 773 ? 37.938 -7.73 -36.219 1 95.31 773 LEU B N 1
ATOM 12108 C CA . LEU B 1 773 ? 37.031 -6.586 -36.188 1 95.31 773 LEU B CA 1
ATOM 12109 C C . LEU B 1 773 ? 37.719 -5.371 -35.562 1 95.31 773 LEU B C 1
ATOM 12111 O O . LEU B 1 773 ? 37.656 -4.27 -36.125 1 95.31 773 LEU B O 1
ATOM 12115 N N . LEU B 1 774 ? 38.438 -5.562 -34.531 1 96.25 774 LEU B N 1
ATOM 12116 C CA . LEU B 1 774 ? 39.094 -4.473 -33.812 1 96.25 774 LEU B CA 1
ATOM 12117 C C . LEU B 1 774 ? 40.25 -3.904 -34.625 1 96.25 774 LEU B C 1
ATOM 12119 O O . LEU B 1 774 ? 40.469 -2.693 -34.625 1 96.25 774 LEU B O 1
ATOM 12123 N N . GLU B 1 775 ? 40.906 -4.742 -35.281 1 95.25 775 GLU B N 1
ATOM 12124 C CA . GLU B 1 775 ? 42 -4.312 -36.156 1 95.25 775 GLU B CA 1
ATOM 12125 C C . GLU B 1 775 ? 41.469 -3.492 -37.312 1 95.25 775 GLU B C 1
ATOM 12127 O O . GLU B 1 775 ? 42 -2.424 -37.625 1 95.25 775 GLU B O 1
ATOM 12132 N N . ASN B 1 776 ? 40.469 -3.963 -37.906 1 95.44 776 ASN B N 1
ATOM 12133 C CA . ASN B 1 776 ? 39.938 -3.326 -39.094 1 95.44 776 ASN B CA 1
ATOM 12134 C C . ASN B 1 776 ? 39.281 -1.979 -38.781 1 95.44 776 ASN B C 1
ATOM 12136 O O . ASN B 1 776 ? 39.469 -1.003 -39.5 1 95.44 776 ASN B O 1
ATOM 12140 N N . LYS B 1 777 ? 38.594 -1.941 -37.688 1 95.19 777 LYS B N 1
ATOM 12141 C CA . LYS B 1 777 ? 37.812 -0.748 -37.375 1 95.19 777 LYS B CA 1
ATOM 12142 C C . LYS B 1 777 ? 38.625 0.264 -36.562 1 95.19 777 LYS B C 1
ATOM 12144 O O . LYS B 1 777 ? 38.406 1.473 -36.688 1 95.19 777 LYS B O 1
ATOM 12149 N N . PHE B 1 778 ? 39.531 -0.235 -35.75 1 96.19 778 PHE B N 1
ATOM 12150 C CA . PHE B 1 778 ? 40.188 0.677 -34.812 1 96.19 778 PHE B CA 1
ATOM 12151 C C . PHE B 1 778 ? 41.688 0.594 -34.938 1 96.19 778 PHE B C 1
ATOM 12153 O O . PHE B 1 778 ? 42.406 1.202 -34.125 1 96.19 778 PHE B O 1
ATOM 12160 N N . ASN B 1 779 ? 42.281 -0.181 -35.781 1 94.56 779 ASN B N 1
ATOM 12161 C CA . ASN B 1 779 ? 43.719 -0.415 -35.938 1 94.56 779 ASN B CA 1
ATOM 12162 C C . ASN B 1 779 ? 44.312 -0.912 -34.625 1 94.56 779 ASN B C 1
ATOM 12164 O O . ASN B 1 779 ? 45.406 -0.474 -34.219 1 94.56 779 ASN B O 1
ATOM 12168 N N . ALA B 1 780 ? 43.5 -1.724 -33.969 1 95.06 780 ALA B N 1
ATOM 12169 C CA . ALA B 1 780 ? 43.938 -2.262 -32.656 1 95.06 780 ALA B CA 1
ATOM 12170 C C . ALA B 1 780 ? 44.969 -3.355 -32.844 1 95.06 780 ALA B C 1
ATOM 12172 O O . ALA B 1 780 ? 44.906 -4.141 -33.812 1 95.06 780 ALA B O 1
ATOM 12173 N N . GLN B 1 781 ? 45.938 -3.377 -31.984 1 93.12 781 GLN B N 1
ATOM 12174 C CA . GLN B 1 781 ? 46.969 -4.422 -31.969 1 93.12 781 GLN B CA 1
ATOM 12175 C C . GLN B 1 781 ? 46.969 -5.176 -30.641 1 93.12 781 GLN B C 1
ATOM 12177 O O . GLN B 1 781 ? 46.781 -4.574 -29.578 1 93.12 781 GLN B O 1
ATOM 12182 N N . LEU B 1 782 ? 47.062 -6.453 -30.734 1 92.69 782 LEU B N 1
ATOM 12183 C CA . LEU B 1 782 ? 47.125 -7.266 -29.516 1 92.69 782 LEU B CA 1
ATOM 12184 C C . LEU B 1 782 ? 48.438 -7.004 -28.766 1 92.69 782 LEU B C 1
ATOM 12186 O O . LEU B 1 782 ? 49.5 -6.93 -29.375 1 92.69 782 LEU B O 1
ATOM 12190 N N . ARG B 1 783 ? 48.25 -6.75 -27.531 1 84.62 783 ARG B N 1
ATOM 12191 C CA . ARG B 1 783 ? 49.438 -6.551 -26.703 1 84.62 783 ARG B CA 1
ATOM 12192 C C . ARG B 1 783 ? 50.062 -7.887 -26.312 1 84.62 783 ARG B C 1
ATOM 12194 O O . ARG B 1 783 ? 49.375 -8.797 -25.859 1 84.62 783 ARG B O 1
ATOM 12201 N N . ASN B 1 784 ? 51.344 -8.211 -26.688 1 66.31 784 ASN B N 1
ATOM 12202 C CA . ASN B 1 784 ? 52.062 -9.43 -26.328 1 66.31 784 ASN B CA 1
ATOM 12203 C C . ASN B 1 784 ? 52.375 -9.484 -24.844 1 66.31 784 ASN B C 1
ATOM 12205 O O . ASN B 1 784 ? 52.625 -8.445 -24.219 1 66.31 784 ASN B O 1
#

Organism: NCBI:txid859350

Nearest PDB structures (foldseek):
  4p72-assembly1_A  TM=9.002E-01  e=0.000E+00  Pseudomonas aeruginosa PAO1
  3pco-assembly1_D  TM=8.951E-01  e=2.637E-91  Escherichia coli
  7n8y-assembly1_B  TM=8.944E-01  e=1.112E-85  Salmonella enterica subsp. enterica serovar Typhimurium
  7k9m-assembly1_B  TM=8.329E-01  e=7.339E-74  Mycobacterium tuberculosis H37Rv
  7db7-assembly1_B  TM=8.392E-01  e=2.724E-73  Mycobacterium tuberculosis H37Rv

Secondary structure (DSSP, 8-state):
-EEEHHHHHHHB--S--HHHHHHHHHHTT-EEEEEEESS----SEEEEEEEEEEE-TT-TT-EEEEEE-SSSSPEEEEE--TT--TT-EEEEEETT-B-SS-B---EEETTEEE-EEE--TTTTTS-S--SSS-PBPTTPPTT-BHHHHTT---EEEEEE--GGGGGGSSHHHHHHHHHHHH---B-PPP-PPPPB-------EEES-TTT-SEEEEEEEES--TTPPPPHHHHHHHHHTT-----HHHHHHHHHHHHHS--EEEEEGGG--S-EEEEEPPTT-EEEBTTS-EEEPPTT-EEEEETTEEEEETTTEEBSTTB--TT--EEEEEEEE--HHHHTTHHHHTT---HHHHHHHH---TTSHHHHHHHHHHHHHHHT--EEEEEEEEE-------EEEEEHHHHHHHHSS---HHHHHHHHHHTT-EEEE-SSEEEEE--TT-TT--SHHHHHHHHHHHH-GGGS--PPPEEE-PPPP--TTB--HHHHHHHHHHTT-EE----SEE-HHHHHHTS--SS--B-SS-SSGGG-EE-S-SHHHHHHHHHHHHTTT---EEEEEEEEEEEEETTEEEEEEEEEEEEESBSS-S-SSS---B--HHHHHHHHHHHTTT--EEEE---TTEEEEEEEEEEETTEEEEEEEEEPHHHHHHTT-SS-EEEEEEEHHHHHB-PPP---PPPSSPPEEEEEEEEEETTS-HHHHHHHHHHHT-TTEEEEEEEEEE-STTS-TTEEEEEEEEEE--SSSPPPHHHHHHHHHHHHHHHHHHH--EE--/-EEEHHHHHHHB--S--HHHHHHHHHHTT-EEEEEEESS---EEEEEEEEEEEEE-TT-TT-EEEEEE-SSSSPEEEEE--TT--TT-EEEEEEEEEE-SS-B---EEETTEEE-EEE--TTTTTS-S--SSS-PBPTTPPTT-BHHHHTT---EEEEEE--GGGGGGSSHHHHHHHHHHHH---B-PPP-PPPPB-------EEES-TTT-SEEEEEEEES--TTPPPPHHHHHHHHTTT-----HHHHHHHHHHHHHS--EEEEEGGG--S-EEEEEPPTT-EEEBTTS-EEEPPTT-EEEEETTEEEEETTTEEBSTTB--TT--EEEEEEEE--HHHHTTHHHHTT---HHHHHHHH---TTSHHHHHHHHHHHHHHHT--EEEEEEEEE-------EEEEEHHHHHHHHSS---HHHHHHHHHHTT-EEEE-SSEEEEE--TT-TT--SHHHHHHHHHHHH-GGGS--PPPEEE-PPPP--TTB--HHHHHHHHHHTT-EE----SEE-HHHHHHTS--SS--B-SS-SSGGG-EE-S-SHHHHHHHHHHHHTTT---EEEEEEEEEEEEETTEEEEEEEEEEEEESBSS-S-SSS---B--HHHHHHHHHHHTTT--EEEE---TTEEEEEEEEEEETTEEEEEEEEEPHHHHHHTT-SS-EEEEEEEHHHHTB-PPP---PPPSSPPEEEEEEEEEETTS-HHHHHHHHHHHT-TTEEEEEEEEEE-STTS-TTEEEEEEEEEE--SSSPPPHHHHHHHHHHHHHHHHHHH--EE--